Protein AF-0000000084719561 (afdb_homodimer)

Radius of gyration: 26.97 Å; Cα contacts (8 Å, |Δi|>4): 1624; chains: 2; bounding box: 55×72×70 Å

Foldseek 3Di:
DQQQFPDDPQFAEFPLLPQHTAGPQLVVLLVVLVVVCVVPVCCCVPPVQVVLLLVLLVLVCVQQVHD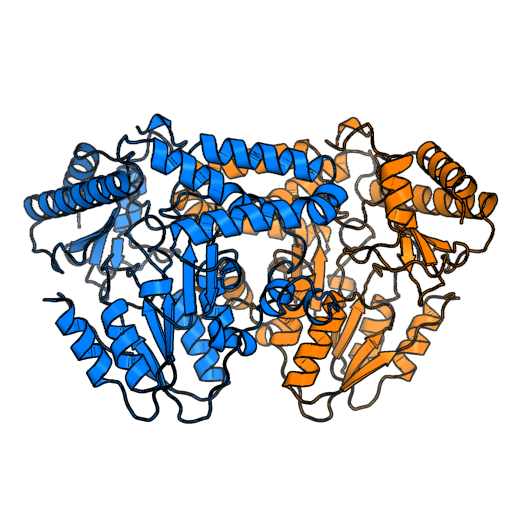SLQKFKFQALLQQLLQQLVLDAAAAAAEEEEELLDDPSSVVSVVVSCVVRNYYYHYQYQDWLHEDLVSRLVSRVVRDDLRYAEYEYECQGSQARFGHPQLVNQVVVVVVNYAYAYSDQPPRLFDRHHCVSSVGQKYKYACCRNLNFPRRTIMIGGDPVCQVSGARPAADDLCPDPDDPGDSSCSRRVCRDDDSPSRSSSSSVSQVVQQPVDDNGSVVQFVVLLVLQVLLQVVLCVLQNDDASYDSVRHTNKHKDKHPFADPDDAPPVRARVVQVCCCVPVSYHWGWHQPPHHRIIITMGGGGPSDDSVSSVSVSVSSVPDDD/DQQQFPDDPQFAEFPLLPQHTAGPQLVVLLVVLVVVCVVPVCCCPPPVQVVLLLVLLVLVCVQQQHDSLQKFKFQALLQLLLQQLVLAAAAAAAEEEEELLDDPSSVVSVVVSCVVRNYYYHYQYQDWLHEDLVSRLVSRVVRDDLRYAEYEYECQGSQARFGHPQLVNQVVVVVVNYAYAYSDQPPRLFDRHHCVSSVGQKYKYACCRNLNFPRRTIMIGGDPVCQVSGARPAADDLCPDPDDPGDSSCSRRVCRDDDSPSRSSSSSVSQVVQQPVDPNGSVVQFVVLLVLQVLLQVLLCVLQNDDASYDSVRHTNKHKDKHPFADPDDADPVRARVVQVCCCPPVSYHWGWHQPPHHRIIITMGGGGPSDDSVSSVSVSVSSVPDDD

Solvent-accessible surface area (backbone atoms only — not comparable to full-atom values): 39267 Å² total; per-residue (Å²): 108,50,82,48,37,60,51,44,85,79,42,50,77,28,40,43,79,77,61,21,58,44,36,47,71,40,52,48,51,32,52,52,49,47,52,54,32,52,27,38,38,62,55,32,66,71,65,45,36,64,58,49,46,50,52,18,40,44,46,49,15,61,68,34,42,43,60,46,88,32,54,37,72,35,45,20,28,52,43,30,53,32,24,50,61,72,36,55,84,72,50,71,70,30,26,40,34,34,42,76,61,48,49,64,32,58,49,40,31,51,50,52,48,24,64,73,46,56,32,44,78,43,72,21,68,60,61,80,62,31,86,46,60,63,53,44,50,51,34,47,59,73,65,61,53,96,44,43,53,36,36,44,43,44,34,34,25,79,78,56,26,39,45,47,56,50,53,62,46,34,53,58,33,44,77,71,68,22,47,31,39,33,45,18,42,53,36,45,55,35,47,95,56,44,51,59,77,42,58,43,44,28,38,17,21,16,31,13,27,58,36,21,14,42,57,30,12,18,31,29,36,36,32,78,90,50,38,90,56,51,52,56,75,34,48,17,59,26,71,77,52,82,70,76,92,53,53,68,65,48,38,30,45,75,41,52,59,67,50,64,63,45,24,45,53,27,37,45,50,13,53,50,52,61,25,62,73,45,95,66,23,54,66,43,54,30,50,52,18,25,52,48,16,53,51,42,45,52,52,41,28,71,73,72,41,79,72,80,48,49,52,72,89,29,43,39,30,27,29,48,44,71,43,76,60,50,66,95,64,73,54,40,98,85,63,42,41,63,66,29,51,46,36,31,75,76,66,29,32,42,45,50,42,40,64,43,96,44,77,48,32,24,24,40,39,44,32,33,50,84,61,58,55,75,66,57,47,52,50,50,44,51,50,60,69,67,46,84,109,107,50,81,50,37,60,51,46,86,78,43,51,77,27,40,44,78,76,61,21,58,43,36,47,72,41,51,50,52,34,51,51,49,49,51,53,30,50,25,37,38,64,54,31,66,70,65,45,36,64,60,49,47,50,52,18,40,43,45,50,14,60,69,33,40,44,61,45,90,32,54,35,73,34,46,20,28,52,42,29,52,31,22,50,59,71,36,56,84,71,51,71,69,31,26,39,33,35,42,77,62,48,48,64,31,58,48,38,31,51,51,52,48,23,63,74,44,55,33,43,78,44,68,21,67,60,62,80,62,32,86,47,59,63,53,45,50,51,36,46,58,72,66,61,54,94,44,42,53,38,37,43,43,45,35,33,23,79,78,57,26,39,46,47,57,49,52,62,47,33,54,58,33,44,77,71,68,23,46,31,39,34,44,19,44,52,35,44,56,36,48,95,56,45,52,59,79,40,58,43,44,28,39,17,22,17,32,13,27,58,35,21,14,41,56,30,12,17,30,29,37,35,33,78,91,49,38,89,56,51,49,56,74,35,48,17,58,27,71,78,52,82,71,76,91,52,54,70,63,48,38,30,45,76,40,53,60,63,51,64,63,45,25,46,53,27,37,45,50,15,51,51,52,62,24,64,73,44,96,68,22,55,68,43,54,29,50,52,16,24,52,48,15,52,50,43,45,52,51,41,27,73,73,72,41,77,74,79,48,50,49,72,90,31,43,40,29,27,30,49,44,71,44,75,60,52,64,93,63,73,57,40,98,85,63,42,41,61,66,29,52,46,36,32,75,74,65,30,31,43,43,51,42,38,64,43,96,44,77,46,33,22,24,40,39,42,32,33,48,83,61,60,55,74,66,56,49,52,51,50,45,53,50,60,70,67,45,83,110

Organism: Cystobacter fuscus (strain ATCC 25194 / DSM 2262 / NBRC 100088 / M29) (NCBI:txid1242864)

Nearest PDB structures (foldseek):
  5v1x-assembly3_A  TM=9.143E-01  e=2.070E-34  Neurospora crassa OR74A
  6wci-assembly1_A  TM=8.589E-01  e=9.416E-24  Stenotrophomonas maltophilia K279a
  1kmk-assembly1_A-2  TM=8.422E-01  e=4.647E-24  Escherichia coli
  6mre-assembly1_A-2  TM=8.181E-01  e=1.006E-24  Escherichia coli K-12
  7tlp-assembly4_F-3  TM=8.134E-01  e=1.519E-24  Lancefieldella parvula

Secondary structure (DSSP, 8-state):
-GGGB---TTSEE--HHHH---BHHHHHHHHHHHHHHHH-HHIIIIIIHHHHHHHHHHHHHHHHT--GGGEEEESSHHHHHHHHHHH----TT-EEEEETT--HHHHHHHHHHHHHHT-EEEEEPPPSS---HHHHHHHHHTT--TTEEEEEEESB-TTT-BBP-HHHHHHHHHTTT-EEEEE-TT-BTTB---HHHH--SEEEEESSSTT-PPTT-EEEEE-GGGGGG---SS--GGGG----SS-HHHHHHS-SSS---HHHHTHHHHHHHHHHTSTTHHHHHHHHHHHHHHHHHHHHHHHH----SS-GGGBSSEEEEEEPPPPS----TTS--HHHHHHHHHH-EE--EE--SSTT-EEEEEE--TT--HHHHHHHHHHHHHS--/-GGGB---TTSEE--HHHH---BHHHHHHHHHHHHHHHH-HHIIIIIIHHHHHHHHHHHHHHHHT--GGGEEEESSHHHHHHHHHHH----TT-EEEEETT--HHHHHHHHHHHHHHT-EEEEEPPPSS---HHHHHHHHHTT--TTEEEEEEESB-TTT-BBP-HHHHHHHHHTTT-EEEEE-TT-BTTB---HHHH--SEEEEESSSTT-PPTT-EEEEE-GGGGGG---SS--GGGG----SS-HHHHHHS-SSS---HHHHTHHHHHHHHHHTSTTHHHHHHHHHHHHHHHHHHHHHHHH----SS-GGGBSSEEEEEEPPPPS----TTS--HHHHHHHHHH-EE-PEE--SSTT-EEEEEE--TT--HHHHHHHHHHHHHS--

pLDDT: mean 96.05, std 6.6, range [57.78, 98.94]

InterPro domains:
  IPR000192 Aminotransferase class V domain [PF00266] (23-237)
  IPR015421 Pyridoxal phosphate-dependent transferase, major domain [G3DSA:3.40.640.10] (23-282)
  IPR015422 Pyridoxal phosphate-dependent transferase, small domain [G3DSA:3.90.1150.10] (12-380)
  IPR015424 Pyridoxal phosphate-dependent transferase [SSF53383] (4-386)

Structure (mmCIF, N/CA/C/O backbone):
data_AF-0000000084719561-model_v1
#
loop_
_entity.id
_entity.type
_entity.pdbx_description
1 polymer 'Cysteine desulfurase'
#
loop_
_atom_site.group_PDB
_atom_site.id
_atom_site.type_symbol
_atom_site.label_atom_id
_atom_site.label_alt_id
_atom_site.label_comp_id
_atom_site.label_asym_id
_atom_site.label_entity_id
_atom_site.label_seq_id
_atom_site.pdbx_PDB_ins_code
_atom_site.Cartn_x
_atom_site.Cartn_y
_atom_site.Cartn_z
_atom_site.occupancy
_atom_site.B_iso_or_equiv
_atom_site.auth_seq_id
_atom_site.auth_comp_id
_atom_site.auth_asym_id
_atom_site.auth_atom_id
_atom_site.pdbx_PDB_model_num
ATOM 1 N N . MET A 1 1 ? -24.75 -21.625 -5.594 1 93.75 1 MET A N 1
ATOM 2 C CA . MET A 1 1 ? -23.406 -21.328 -5.109 1 93.75 1 MET A CA 1
ATOM 3 C C . MET A 1 1 ? -22.875 -20.047 -5.742 1 93.75 1 MET A C 1
ATOM 5 O O . MET A 1 1 ? -22.359 -19.172 -5.043 1 93.75 1 MET A O 1
ATOM 9 N N . ARG A 1 2 ? -23.172 -19.797 -6.984 1 94 2 ARG A N 1
ATOM 10 C CA . ARG A 1 2 ? -22.641 -18.672 -7.742 1 94 2 ARG A CA 1
ATOM 11 C C . ARG A 1 2 ? -23.203 -17.344 -7.207 1 94 2 ARG A C 1
ATOM 13 O O . ARG A 1 2 ? -22.516 -16.312 -7.266 1 94 2 ARG A O 1
ATOM 20 N N . ALA A 1 3 ? -24.344 -17.328 -6.59 1 95.25 3 ALA A N 1
ATOM 21 C CA . ALA A 1 3 ? -25.047 -16.141 -6.125 1 95.25 3 ALA A CA 1
ATOM 22 C C . ALA A 1 3 ? -24.312 -15.484 -4.961 1 95.25 3 ALA A C 1
ATOM 24 O O . ALA A 1 3 ? -24.578 -14.336 -4.621 1 95.25 3 ALA A O 1
ATOM 25 N N . HIS A 1 4 ? -23.375 -16.203 -4.391 1 97.88 4 HIS A N 1
ATOM 26 C CA . HIS A 1 4 ? -22.625 -15.672 -3.268 1 97.88 4 HIS A CA 1
ATOM 27 C C . HIS A 1 4 ? -21.547 -14.703 -3.742 1 97.88 4 HIS A C 1
ATOM 29 O O . HIS A 1 4 ? -20.938 -14.008 -2.932 1 97.88 4 HIS A O 1
ATOM 35 N N . TRP A 1 5 ? -21.297 -14.609 -5.07 1 98.12 5 TRP A N 1
ATOM 36 C CA . TRP A 1 5 ? -20.344 -13.688 -5.664 1 98.12 5 TRP A CA 1
ATOM 37 C C . TRP A 1 5 ? -21.031 -12.711 -6.609 1 98.12 5 TRP A C 1
ATOM 39 O O . TRP A 1 5 ? -22.078 -13.031 -7.18 1 98.12 5 TRP A O 1
ATOM 49 N N . ALA A 1 6 ? -20.438 -11.578 -6.75 1 97.38 6 ALA A N 1
ATOM 50 C CA . ALA A 1 6 ? -21 -10.555 -7.625 1 97.38 6 ALA A CA 1
ATOM 51 C C . ALA A 1 6 ? -20.391 -10.625 -9.023 1 97.38 6 ALA A C 1
ATOM 53 O O . ALA A 1 6 ? -20.359 -9.625 -9.742 1 97.38 6 ALA A O 1
ATOM 54 N N . LEU A 1 7 ? -19.875 -11.758 -9.43 1 98.31 7 LEU A N 1
ATOM 55 C CA . LEU A 1 7 ? -19.25 -11.945 -10.742 1 98.31 7 LEU A CA 1
ATOM 56 C C . LEU A 1 7 ? -20.281 -11.758 -11.852 1 98.31 7 LEU A C 1
ATOM 58 O O . LEU A 1 7 ? -21.438 -12.18 -11.727 1 98.31 7 LEU A O 1
ATOM 62 N N . ASP A 1 8 ? -19.875 -11.125 -12.914 1 97.88 8 ASP A N 1
ATOM 63 C CA . ASP A 1 8 ? -20.703 -10.93 -14.102 1 97.88 8 ASP A CA 1
ATOM 64 C C . ASP A 1 8 ? -21.25 -12.258 -14.609 1 97.88 8 ASP A C 1
ATOM 66 O O . ASP A 1 8 ? -20.5 -13.133 -15.023 1 97.88 8 ASP A O 1
ATOM 70 N N . PRO A 1 9 ? -22.531 -12.43 -14.609 1 95.88 9 PRO A N 1
ATOM 71 C CA . PRO A 1 9 ? -23.125 -13.711 -15.016 1 95.88 9 PRO A CA 1
ATOM 72 C C . PRO A 1 9 ? -22.906 -14.016 -16.5 1 95.88 9 PRO A C 1
ATOM 74 O O . PRO A 1 9 ? -23.078 -15.156 -16.922 1 95.88 9 PRO A O 1
ATOM 77 N N . GLU A 1 10 ? -22.5 -13.062 -17.25 1 96.19 10 GLU A N 1
ATOM 78 C CA . GLU A 1 10 ? -22.312 -13.258 -18.688 1 96.19 10 GLU A CA 1
ATOM 79 C C . GLU A 1 10 ? -20.922 -13.766 -19 1 96.19 10 GLU A C 1
ATOM 81 O O . GLU A 1 10 ? -20.625 -14.117 -20.141 1 96.19 10 GLU A O 1
ATOM 86 N N . THR A 1 11 ? -20.094 -13.789 -18.062 1 97.25 11 THR A N 1
ATOM 87 C CA . THR A 1 11 ? -18.703 -14.219 -18.266 1 97.25 11 THR A CA 1
ATOM 88 C C . THR A 1 11 ? -18.438 -15.523 -17.531 1 97.25 11 THR A C 1
ATOM 90 O O . THR A 1 11 ? -18.75 -15.656 -16.344 1 97.25 11 THR A O 1
ATOM 93 N N . LEU A 1 12 ? -17.953 -16.547 -18.25 1 98.19 12 LEU A N 1
ATOM 94 C CA . LEU A 1 12 ? -17.406 -17.719 -17.578 1 98.19 12 LEU A CA 1
ATOM 95 C C . LEU A 1 12 ? -16.062 -17.391 -16.938 1 98.19 12 LEU A C 1
ATOM 97 O O . LEU A 1 12 ? -15.039 -17.328 -17.609 1 98.19 12 LEU A O 1
ATOM 101 N N . PHE A 1 13 ? -16.062 -17.25 -15.633 1 98.5 13 PHE A N 1
ATOM 102 C CA . PHE A 1 13 ? -14.875 -16.828 -14.914 1 98.5 13 PHE A CA 1
ATOM 103 C C . PHE A 1 13 ? -14.062 -18.031 -14.445 1 98.5 13 PHE A C 1
ATOM 105 O O . PHE A 1 13 ? -14.281 -18.547 -13.344 1 98.5 13 PHE A O 1
ATOM 112 N N . LEU A 1 14 ? -13.078 -18.422 -15.219 1 98.69 14 LEU A N 1
ATOM 113 C CA . LEU A 1 14 ? -12.25 -19.594 -14.953 1 98.69 14 LEU A CA 1
ATOM 114 C C . LEU A 1 14 ? -10.82 -19.172 -14.602 1 98.69 14 LEU A C 1
ATOM 116 O O . LEU A 1 14 ? -9.867 -19.891 -14.898 1 98.69 14 LEU A O 1
ATOM 120 N N . ASN A 1 15 ? -10.672 -17.969 -14.023 1 98.19 15 ASN A N 1
ATOM 121 C CA . ASN A 1 15 ? -9.367 -17.375 -13.742 1 98.19 15 ASN A CA 1
ATOM 122 C C . ASN A 1 15 ? -9.297 -16.828 -12.32 1 98.19 15 ASN A C 1
ATOM 124 O O . ASN A 1 15 ? -8.766 -15.742 -12.094 1 98.19 15 ASN A O 1
ATOM 128 N N . HIS A 1 16 ? -9.891 -17.594 -11.344 1 98.56 16 HIS A N 1
ATOM 129 C CA . HIS A 1 16 ? -9.844 -17.188 -9.938 1 98.56 16 HIS A CA 1
ATOM 130 C C . HIS A 1 16 ? -8.398 -16.969 -9.477 1 98.56 16 HIS A C 1
ATOM 132 O O . HIS A 1 16 ? -8.141 -16.141 -8.617 1 98.56 16 HIS A O 1
ATOM 138 N N . GLY A 1 17 ? -7.438 -17.672 -10.016 1 98.06 17 GLY A N 1
ATOM 139 C CA . GLY A 1 17 ? -6.043 -17.672 -9.609 1 98.06 17 GLY A CA 1
ATOM 140 C C . GLY A 1 17 ? -5.359 -16.344 -9.82 1 98.06 17 GLY A C 1
ATOM 141 O O . GLY A 1 17 ? -4.344 -16.047 -9.188 1 98.06 17 GLY A O 1
ATOM 142 N N . SER A 1 18 ? -5.836 -15.5 -10.734 1 96.44 18 SER A N 1
ATOM 143 C CA . SER A 1 18 ? -5.191 -14.219 -11 1 96.44 18 SER A CA 1
ATOM 144 C C . SER A 1 18 ? -5.387 -13.242 -9.844 1 96.44 18 SER A C 1
ATOM 146 O O . SER A 1 18 ? -4.438 -12.945 -9.109 1 96.44 18 SER A O 1
ATOM 148 N N . PHE A 1 19 ? -6.664 -12.859 -9.547 1 97.94 19 PHE A N 1
ATOM 149 C CA . PHE A 1 19 ? -6.887 -11.812 -8.555 1 97.94 19 PHE A CA 1
ATOM 150 C C . PHE A 1 19 ? -7.926 -12.258 -7.527 1 97.94 19 PHE A C 1
ATOM 152 O O . PHE A 1 19 ? -8.211 -11.523 -6.574 1 97.94 19 PHE A O 1
ATOM 159 N N . GLY A 1 20 ? -8.477 -13.398 -7.695 1 97.94 20 GLY A N 1
ATOM 160 C CA . GLY A 1 20 ? -9.516 -13.875 -6.797 1 97.94 20 GLY A CA 1
ATOM 161 C C . GLY A 1 20 ? -10.867 -13.234 -7.055 1 97.94 20 GLY A C 1
ATOM 162 O O . GLY A 1 20 ? -11.039 -12.523 -8.047 1 97.94 20 GLY A O 1
ATOM 163 N N . ALA A 1 21 ? -11.805 -13.602 -6.348 1 98.25 21 ALA A N 1
ATOM 164 C CA . ALA A 1 21 ? -13.148 -13.023 -6.25 1 98.25 21 ALA A CA 1
ATOM 165 C C . ALA A 1 21 ? -13.641 -13.031 -4.809 1 98.25 21 ALA A C 1
ATOM 167 O O . ALA A 1 21 ? -13.438 -14 -4.078 1 98.25 21 ALA A O 1
ATOM 168 N N . CYS A 1 22 ? -14.203 -11.984 -4.426 1 98.75 22 CYS A N 1
ATOM 169 C CA . CYS A 1 22 ? -14.641 -11.812 -3.047 1 98.75 22 CYS A CA 1
ATOM 170 C C . CYS A 1 22 ? -16.156 -11.969 -2.928 1 98.75 22 CYS A C 1
ATOM 172 O O . CYS A 1 22 ? -16.906 -11.328 -3.662 1 98.75 22 CYS A O 1
ATOM 174 N N . PRO A 1 23 ? -16.625 -12.812 -1.969 1 98.75 23 PRO A N 1
ATOM 175 C CA . PRO A 1 23 ? -18.062 -12.984 -1.777 1 98.75 23 PRO A CA 1
ATOM 176 C C . PRO A 1 23 ? -18.766 -11.695 -1.343 1 98.75 23 PRO A C 1
ATOM 178 O O . PRO A 1 23 ? -18.156 -10.875 -0.641 1 98.75 23 PRO A O 1
ATOM 181 N N . THR A 1 24 ? -20.031 -11.578 -1.679 1 98.56 24 THR A N 1
ATOM 182 C CA . THR A 1 24 ? -20.812 -10.367 -1.435 1 98.56 24 THR A CA 1
ATOM 183 C C . THR A 1 24 ? -20.922 -10.094 0.061 1 98.56 24 THR A C 1
ATOM 185 O O . THR A 1 24 ? -20.906 -8.938 0.489 1 98.56 24 THR A O 1
ATOM 188 N N . ARG A 1 25 ? -21.062 -11.125 0.863 1 98.75 25 ARG A N 1
ATOM 189 C CA . ARG A 1 25 ? -21.188 -10.945 2.307 1 98.75 25 ARG A CA 1
ATOM 190 C C . ARG A 1 25 ? -19.922 -10.344 2.9 1 98.75 25 ARG A C 1
ATOM 192 O O . ARG A 1 25 ? -19.984 -9.57 3.859 1 98.75 25 ARG A O 1
ATOM 199 N N . VAL A 1 26 ? -18.75 -10.75 2.385 1 98.88 26 VAL A N 1
ATOM 200 C CA . VAL A 1 26 ? -17.469 -10.188 2.834 1 98.88 26 VAL A CA 1
ATOM 201 C C . VAL A 1 26 ? -17.375 -8.719 2.404 1 98.88 26 VAL A C 1
ATOM 203 O O . VAL A 1 26 ? -16.938 -7.867 3.18 1 98.88 26 VAL A O 1
ATOM 206 N N . LEU A 1 27 ? -17.797 -8.406 1.182 1 98.69 27 LEU A N 1
ATOM 207 C CA . LEU A 1 27 ? -17.812 -7.031 0.68 1 98.69 27 LEU A CA 1
ATOM 208 C C . LEU A 1 27 ? -18.734 -6.152 1.507 1 98.69 27 LEU A C 1
ATOM 210 O O . LEU A 1 27 ? -18.469 -4.969 1.704 1 98.69 27 LEU A O 1
ATOM 214 N N . GLU A 1 28 ? -19.828 -6.719 1.931 1 98.62 28 GLU A N 1
ATOM 215 C CA . GLU A 1 28 ? -20.75 -5.996 2.811 1 98.62 28 GLU A CA 1
ATOM 216 C C . GLU A 1 28 ? -20.062 -5.625 4.125 1 98.62 28 GLU A C 1
ATOM 218 O O . GLU A 1 28 ? -20.25 -4.52 4.637 1 98.62 28 GLU A O 1
ATOM 223 N N . GLU A 1 29 ? -19.359 -6.57 4.68 1 98.81 29 GLU A N 1
ATOM 224 C CA . GLU A 1 29 ? -18.578 -6.281 5.887 1 98.81 29 GLU A CA 1
ATOM 225 C C . GLU A 1 29 ? -17.562 -5.172 5.641 1 98.81 29 GLU A C 1
ATOM 227 O O . GLU A 1 29 ? -17.375 -4.293 6.488 1 98.81 29 GLU A O 1
ATOM 232 N N . GLN A 1 30 ? -16.891 -5.203 4.523 1 98.69 30 GLN A N 1
ATOM 233 C CA . GLN A 1 30 ? -15.945 -4.156 4.172 1 98.69 30 GLN A CA 1
ATOM 234 C C . GLN A 1 30 ? -16.625 -2.791 4.113 1 98.69 30 GLN A C 1
ATOM 236 O O . GLN A 1 30 ? -16.078 -1.799 4.602 1 98.69 30 GLN A O 1
ATOM 241 N N . SER A 1 31 ? -17.781 -2.766 3.48 1 98.06 31 SER A N 1
ATOM 242 C CA . SER A 1 31 ? -18.547 -1.527 3.385 1 98.06 31 SER A CA 1
ATOM 243 C C . SER A 1 31 ? -18.906 -0.995 4.766 1 98.06 31 SER A C 1
ATOM 245 O O . SER A 1 31 ? -18.844 0.213 5.008 1 98.06 31 SER A O 1
ATOM 247 N N . ARG A 1 32 ? -19.297 -1.874 5.641 1 98.44 32 ARG A N 1
ATOM 248 C CA . ARG A 1 32 ? -19.625 -1.488 7.008 1 98.44 32 ARG A CA 1
ATOM 249 C C . ARG A 1 32 ? -18.422 -0.878 7.711 1 98.44 32 ARG A C 1
ATOM 251 O O . ARG A 1 32 ? -18.547 0.153 8.375 1 98.44 32 ARG A O 1
ATOM 258 N N . LEU A 1 33 ? -17.281 -1.489 7.586 1 98.75 33 LEU A N 1
ATOM 259 C CA . LEU A 1 33 ? -16.062 -1.002 8.203 1 98.75 33 LEU A CA 1
ATOM 260 C C . LEU A 1 33 ? -15.656 0.354 7.633 1 98.75 33 LEU A C 1
ATOM 262 O O . LEU A 1 33 ? -15.211 1.236 8.367 1 98.75 33 LEU A O 1
ATOM 266 N N . ARG A 1 34 ? -15.789 0.545 6.355 1 98 34 ARG A N 1
ATOM 267 C CA . ARG A 1 34 ? -15.445 1.811 5.715 1 98 34 ARG A CA 1
ATOM 268 C C . ARG A 1 34 ? -16.375 2.93 6.184 1 98 34 ARG A C 1
ATOM 270 O O . ARG A 1 34 ? -15.938 4.07 6.355 1 98 34 ARG A O 1
ATOM 277 N N . ALA A 1 35 ? -17.641 2.57 6.309 1 98.12 35 ALA A N 1
ATOM 278 C CA . ALA A 1 35 ? -18.578 3.555 6.848 1 98.12 35 ALA A CA 1
ATOM 279 C C . ALA A 1 35 ? -18.156 3.998 8.242 1 98.12 35 ALA A C 1
ATOM 281 O O . ALA A 1 35 ? -18.219 5.184 8.57 1 98.12 35 ALA A O 1
ATOM 282 N N . ARG A 1 36 ? -17.797 3.049 9.055 1 98.44 36 ARG A N 1
ATOM 283 C CA . ARG A 1 36 ? -17.297 3.359 10.391 1 98.44 36 ARG A CA 1
ATOM 284 C C . ARG A 1 36 ? -16.047 4.23 10.32 1 98.44 36 ARG A C 1
ATOM 286 O O . ARG A 1 36 ? -15.914 5.199 11.07 1 98.44 36 ARG A O 1
ATOM 293 N N . LEU A 1 37 ? -15.109 3.895 9.422 1 98.56 37 LEU A N 1
ATOM 294 C CA . LEU A 1 37 ? -13.875 4.652 9.211 1 98.56 37 LEU A CA 1
ATOM 295 C C . LEU A 1 37 ? -14.188 6.102 8.859 1 98.56 37 LEU A C 1
ATOM 297 O O . LEU A 1 37 ? -13.625 7.023 9.453 1 98.56 37 LEU A O 1
ATOM 301 N N . GLU A 1 38 ? -15.148 6.324 7.984 1 97.88 38 GLU A N 1
ATOM 302 C CA . GLU A 1 38 ? -15.398 7.66 7.453 1 97.88 38 GLU A CA 1
ATOM 303 C C . GLU A 1 38 ? -16.266 8.477 8.406 1 97.88 38 GLU A C 1
ATOM 305 O O . GLU A 1 38 ? -16.281 9.703 8.336 1 97.88 38 GLU A O 1
ATOM 310 N N . ALA A 1 39 ? -17 7.809 9.312 1 98.06 39 ALA A N 1
ATOM 311 C CA . ALA A 1 39 ? -17.781 8.523 10.32 1 98.06 39 ALA A CA 1
ATOM 312 C C . ALA A 1 39 ? -16.875 9.289 11.281 1 98.06 39 ALA A C 1
ATOM 314 O O . ALA A 1 39 ? -17.266 10.336 11.805 1 98.06 39 ALA A O 1
ATOM 315 N N . ASN A 1 40 ? -15.742 8.773 11.625 1 97.94 40 ASN A N 1
ATOM 316 C CA . ASN A 1 40 ? -14.695 9.406 12.414 1 97.94 40 ASN A CA 1
ATOM 317 C C . ASN A 1 40 ? -13.336 8.781 12.141 1 97.94 40 ASN A C 1
ATOM 319 O O . ASN A 1 40 ? -12.891 7.898 12.883 1 97.94 40 ASN A O 1
ATOM 323 N N . PRO A 1 41 ? -12.641 9.289 11.125 1 98 41 PRO A N 1
ATOM 324 C CA . PRO A 1 41 ? -11.367 8.688 10.711 1 98 41 PRO A CA 1
ATOM 325 C C . PRO A 1 41 ? -10.352 8.625 11.852 1 98 41 PRO A C 1
ATOM 327 O O . PRO A 1 41 ? -9.594 7.66 11.953 1 98 41 PRO A O 1
ATOM 330 N N . VAL A 1 42 ? -10.336 9.625 12.727 1 96.69 42 VAL A N 1
ATOM 331 C CA . VAL A 1 42 ? -9.367 9.68 13.82 1 96.69 42 VAL A CA 1
ATOM 332 C C . VAL A 1 42 ? -9.672 8.578 14.828 1 96.69 42 VAL A C 1
ATOM 334 O O . VAL A 1 42 ? -8.781 7.824 15.227 1 96.69 42 VAL A O 1
ATOM 337 N N . ARG A 1 43 ? -10.945 8.469 15.234 1 96 43 ARG A N 1
ATOM 338 C CA . ARG A 1 43 ? -11.336 7.398 16.156 1 96 43 ARG A CA 1
ATOM 339 C C . ARG A 1 43 ? -10.992 6.027 15.57 1 96 43 ARG A C 1
ATOM 341 O O . ARG A 1 43 ? -10.398 5.191 16.25 1 96 43 ARG A O 1
ATOM 348 N N . PHE A 1 44 ? -11.344 5.812 14.367 1 97.81 44 PHE A N 1
ATOM 349 C CA . PHE A 1 44 ? -11.172 4.508 13.742 1 97.81 44 PHE A CA 1
ATOM 350 C C . PHE A 1 44 ? -9.695 4.145 13.641 1 97.81 44 PHE A C 1
ATOM 352 O O . PHE A 1 44 ? -9.281 3.066 14.07 1 97.81 44 PHE A O 1
ATOM 359 N N . LEU A 1 45 ? -8.875 5.059 13.102 1 96.69 45 LEU A N 1
ATOM 360 C CA . LEU A 1 45 ? -7.496 4.727 12.758 1 96.69 45 LEU A CA 1
ATOM 361 C C . LEU A 1 45 ? -6.598 4.809 13.984 1 96.69 45 LEU A C 1
ATOM 363 O O . LEU A 1 45 ? -5.598 4.094 14.078 1 96.69 45 LEU A O 1
ATOM 367 N N . HIS A 1 46 ? -6.93 5.641 14.93 1 92.56 46 HIS A N 1
ATOM 368 C CA . HIS A 1 46 ? -6.078 5.793 16.109 1 92.56 46 HIS A CA 1
ATOM 369 C C . HIS A 1 46 ? -6.543 4.895 17.25 1 92.56 46 HIS A C 1
ATOM 371 O O . HIS A 1 46 ? -5.723 4.34 17.984 1 92.56 46 HIS A O 1
ATOM 377 N N . ARG A 1 47 ? -7.789 4.723 17.391 1 92.38 47 ARG A N 1
ATOM 378 C CA . ARG A 1 47 ? -8.305 4.109 18.609 1 92.38 47 ARG A CA 1
ATOM 379 C C . ARG A 1 47 ? -8.844 2.711 18.328 1 92.38 47 ARG A C 1
ATOM 381 O O . ARG A 1 47 ? -8.609 1.782 19.109 1 92.38 47 ARG A O 1
ATOM 388 N N . ASP A 1 48 ? -9.562 2.518 17.234 1 96.31 48 ASP A N 1
ATOM 389 C CA . ASP A 1 48 ? -10.242 1.252 16.984 1 96.31 48 ASP A CA 1
ATOM 390 C C . ASP A 1 48 ? -9.32 0.272 16.266 1 96.31 48 ASP A C 1
ATOM 392 O O . ASP A 1 48 ? -9.375 -0.935 16.5 1 96.31 48 ASP A O 1
ATOM 396 N N . LEU A 1 49 ? -8.477 0.727 15.414 1 97.06 49 LEU A N 1
ATOM 397 C CA . LEU A 1 49 ? -7.73 -0.083 14.453 1 97.06 49 LEU A CA 1
ATOM 398 C C . LEU A 1 49 ? -6.828 -1.081 15.172 1 97.06 49 LEU A C 1
ATOM 400 O O . LEU A 1 49 ? -6.754 -2.248 14.781 1 97.06 49 LEU A O 1
ATOM 404 N N . PRO A 1 50 ? -6.109 -0.697 16.234 1 95.12 50 PRO A N 1
ATOM 405 C CA . PRO A 1 50 ? -5.207 -1.667 16.859 1 95.12 50 PRO A CA 1
ATOM 406 C C . PRO A 1 50 ? -5.918 -2.941 17.297 1 95.12 50 PRO A C 1
ATOM 408 O O . PRO A 1 50 ? -5.453 -4.047 17 1 95.12 50 PRO A O 1
ATOM 411 N N . ASP A 1 51 ? -7.098 -2.812 17.906 1 96.81 51 ASP A N 1
ATOM 412 C CA . ASP A 1 51 ? -7.844 -3.979 18.359 1 96.81 51 ASP A CA 1
ATOM 413 C C . ASP A 1 51 ? -8.406 -4.766 17.188 1 96.81 51 ASP A C 1
ATOM 415 O O . ASP A 1 51 ? -8.398 -6 17.188 1 96.81 51 ASP A O 1
ATOM 419 N N . LEU A 1 52 ? -8.953 -4.07 16.25 1 98.56 52 LEU A N 1
ATOM 420 C CA . LEU A 1 52 ? -9.492 -4.715 15.055 1 98.56 52 LEU A CA 1
ATOM 421 C C . LEU A 1 52 ? -8.406 -5.488 14.312 1 98.56 52 LEU A C 1
ATOM 423 O O . LEU A 1 52 ? -8.641 -6.605 13.852 1 98.56 52 LEU A O 1
ATOM 427 N N . ALA A 1 53 ? -7.234 -4.887 14.211 1 98.44 53 ALA A N 1
ATOM 428 C CA . ALA A 1 53 ? -6.105 -5.523 13.539 1 98.44 53 ALA A CA 1
ATOM 429 C C . ALA A 1 53 ? -5.629 -6.75 14.305 1 98.44 53 ALA A C 1
ATOM 431 O O . ALA A 1 53 ? -5.285 -7.773 13.711 1 98.44 53 ALA A O 1
ATOM 432 N N . ASP A 1 54 ? -5.57 -6.648 15.617 1 98.31 54 ASP A N 1
ATOM 433 C CA . ASP A 1 54 ? -5.191 -7.793 16.438 1 98.31 54 ASP A CA 1
ATOM 434 C C . ASP A 1 54 ? -6.156 -8.961 16.234 1 98.31 54 ASP A C 1
ATOM 436 O O . ASP A 1 54 ? -5.727 -10.109 16.125 1 98.31 54 ASP A O 1
ATOM 440 N N . ALA A 1 55 ? -7.434 -8.641 16.188 1 98.69 55 ALA A N 1
ATOM 441 C CA . ALA A 1 55 ? -8.445 -9.672 15.984 1 98.69 55 ALA A CA 1
ATOM 442 C C . ALA A 1 55 ? -8.281 -10.328 14.609 1 98.69 55 ALA A C 1
ATOM 444 O O . ALA A 1 55 ? -8.367 -11.555 14.484 1 98.69 55 ALA A O 1
ATOM 445 N N . ALA A 1 56 ? -8.055 -9.516 13.633 1 98.88 56 ALA A N 1
ATOM 446 C CA . ALA A 1 56 ? -7.844 -10.039 12.281 1 98.88 56 ALA A CA 1
ATOM 447 C C . ALA A 1 56 ? -6.594 -10.914 12.219 1 98.88 56 ALA A C 1
ATOM 449 O O . ALA A 1 56 ? -6.613 -11.984 11.609 1 98.88 56 ALA A O 1
ATOM 450 N N . ARG A 1 57 ? -5.539 -10.445 12.781 1 98.75 57 ARG A N 1
ATOM 451 C CA . ARG A 1 57 ? -4.285 -11.188 12.812 1 98.75 57 ARG A CA 1
ATOM 452 C C . ARG A 1 57 ? -4.449 -12.508 13.547 1 98.75 57 ARG A C 1
ATOM 454 O O . ARG A 1 57 ? -3.904 -13.531 13.125 1 98.75 57 ARG A O 1
ATOM 461 N N . GLY A 1 58 ? -5.152 -12.469 14.672 1 98.88 58 GLY A N 1
ATOM 462 C CA . GLY A 1 58 ? -5.418 -13.688 15.414 1 98.88 58 GLY A CA 1
ATOM 463 C C . GLY A 1 58 ? -6.172 -14.727 14.602 1 98.88 58 GLY A C 1
ATOM 464 O O . GLY A 1 58 ? -5.797 -15.898 14.586 1 98.88 58 GLY A O 1
ATOM 465 N N . ALA A 1 59 ? -7.203 -14.305 13.93 1 98.94 59 ALA A N 1
ATOM 466 C CA . ALA A 1 59 ? -7.996 -15.203 13.094 1 98.94 59 ALA A CA 1
ATOM 467 C C . ALA A 1 59 ? -7.152 -15.797 11.969 1 98.94 59 ALA A C 1
ATOM 469 O O . ALA A 1 59 ? -7.246 -17 11.688 1 98.94 59 ALA A O 1
ATOM 470 N N . LEU A 1 60 ? -6.352 -14.945 11.391 1 98.94 60 LEU A N 1
ATOM 471 C CA . LEU A 1 60 ? -5.484 -15.406 10.32 1 98.94 60 LEU A CA 1
ATOM 472 C C . LEU A 1 60 ? -4.445 -16.391 10.852 1 98.94 60 LEU A C 1
ATOM 474 O O . LEU A 1 60 ? -4.164 -17.406 10.211 1 98.94 60 LEU A O 1
ATOM 478 N N . ALA A 1 61 ? -3.873 -16.047 11.938 1 98.94 61 ALA A N 1
ATOM 479 C CA . ALA A 1 61 ? -2.877 -16.922 12.562 1 98.94 61 ALA A CA 1
ATOM 480 C C . ALA A 1 61 ? -3.463 -18.297 12.859 1 98.94 61 ALA A C 1
ATOM 482 O O . ALA A 1 61 ? -2.826 -19.312 12.602 1 98.94 61 ALA A O 1
ATOM 483 N N . ASP A 1 62 ? -4.625 -18.312 13.406 1 98.88 62 ASP A N 1
ATOM 484 C CA . ASP A 1 62 ? -5.293 -19.578 13.68 1 98.88 62 ASP A CA 1
ATOM 485 C C . ASP A 1 62 ? -5.512 -20.375 12.398 1 98.88 62 ASP A C 1
ATOM 487 O O . ASP A 1 62 ? -5.258 -21.578 12.359 1 98.88 62 ASP A O 1
ATOM 491 N N . PHE A 1 63 ? -5.922 -19.703 11.406 1 98.88 63 PHE A N 1
ATOM 492 C CA . PHE A 1 63 ? -6.223 -20.344 10.125 1 98.88 63 PHE A CA 1
ATOM 493 C C . PHE A 1 63 ? -4.961 -20.938 9.508 1 98.88 63 PHE A C 1
ATOM 495 O O . PHE A 1 63 ? -5.012 -21.984 8.867 1 98.88 63 PHE A O 1
ATOM 502 N N . LEU A 1 64 ? -3.83 -20.281 9.703 1 98.88 64 LEU A N 1
ATOM 503 C CA . LEU A 1 64 ? -2.574 -20.656 9.062 1 98.88 64 LEU A CA 1
ATOM 504 C C . LEU A 1 64 ? -1.696 -21.453 10.023 1 98.88 64 LEU A C 1
ATOM 506 O O . LEU A 1 64 ? -0.556 -21.781 9.695 1 98.88 64 LEU A O 1
ATOM 510 N N . ASP A 1 65 ? -2.24 -21.703 11.227 1 98.81 65 ASP A N 1
ATOM 511 C CA . ASP A 1 65 ? -1.438 -22.344 12.266 1 98.81 65 ASP A CA 1
ATOM 512 C C . ASP A 1 65 ? -0.105 -21.625 12.453 1 98.81 65 ASP A C 1
ATOM 514 O O . ASP A 1 65 ? 0.96 -22.219 12.281 1 98.81 65 ASP A O 1
ATOM 518 N N . ALA A 1 66 ? -0.186 -20.406 12.898 1 98.81 66 ALA A N 1
ATOM 519 C CA . ALA A 1 66 ? 0.958 -19.531 13.148 1 98.81 66 ALA A CA 1
ATOM 520 C C . ALA A 1 66 ? 0.789 -18.75 14.453 1 98.81 66 ALA A C 1
ATOM 522 O O . ALA A 1 66 ? -0.296 -18.75 15.039 1 98.81 66 ALA A O 1
ATOM 523 N N . ASN A 1 67 ? 1.87 -18.234 14.977 1 98.5 67 ASN A N 1
ATOM 524 C CA . ASN A 1 67 ? 1.8 -17.234 16.047 1 98.5 67 ASN A CA 1
ATOM 525 C C . ASN A 1 67 ? 1.435 -15.859 15.492 1 98.5 67 ASN A C 1
ATOM 527 O O . ASN A 1 67 ? 2.082 -15.367 14.57 1 98.5 67 ASN A O 1
ATOM 531 N N . PRO A 1 68 ? 0.374 -15.273 16.016 1 98.31 68 PRO A N 1
ATOM 532 C CA . PRO A 1 68 ? -0.021 -13.961 15.492 1 98.31 68 PRO A CA 1
ATOM 533 C C . PRO A 1 68 ? 1.115 -12.945 15.547 1 98.31 68 PRO A C 1
ATOM 535 O O . PRO A 1 68 ? 1.189 -12.055 14.695 1 98.31 68 PRO A O 1
ATOM 538 N N . ASP A 1 69 ? 2.053 -13.039 16.422 1 97.62 69 ASP A N 1
ATOM 539 C CA . ASP A 1 69 ? 3.145 -12.078 16.594 1 97.62 69 ASP A CA 1
ATOM 540 C C . ASP A 1 69 ? 4.191 -12.242 15.492 1 97.62 69 ASP A C 1
ATOM 542 O O . ASP A 1 69 ? 5.098 -11.422 15.359 1 97.62 69 ASP A O 1
ATOM 546 N N . ASP A 1 70 ? 3.992 -13.297 14.664 1 98.69 70 ASP A N 1
ATOM 547 C CA . ASP A 1 70 ? 4.93 -13.531 13.57 1 98.69 70 ASP A CA 1
ATOM 548 C C . ASP A 1 70 ? 4.336 -13.094 12.234 1 98.69 70 ASP A C 1
ATOM 550 O O . ASP A 1 70 ? 4.926 -13.328 11.18 1 98.69 70 ASP A O 1
ATOM 554 N N . LEU A 1 71 ? 3.152 -12.453 12.336 1 98.81 71 LEU A N 1
ATOM 555 C CA . LEU A 1 71 ? 2.445 -12.062 11.117 1 98.81 71 LEU A CA 1
ATOM 556 C C . LEU A 1 71 ? 2.371 -10.547 10.992 1 98.81 71 LEU A C 1
ATOM 558 O O . LEU A 1 71 ? 2.037 -9.852 11.961 1 98.81 71 LEU A O 1
ATOM 562 N N . ALA A 1 72 ? 2.738 -10.047 9.836 1 98.81 72 ALA A N 1
ATOM 563 C CA . ALA A 1 72 ? 2.508 -8.656 9.461 1 98.81 72 ALA A CA 1
ATOM 564 C C . ALA A 1 72 ? 1.585 -8.562 8.242 1 98.81 72 ALA A C 1
ATOM 566 O O . ALA A 1 72 ? 1.67 -9.391 7.332 1 98.81 72 ALA A O 1
ATOM 567 N N . PHE A 1 73 ? 0.687 -7.625 8.234 1 98.75 73 PHE A N 1
ATOM 568 C CA . PHE A 1 73 ? -0.134 -7.391 7.055 1 98.75 73 PHE A CA 1
ATOM 569 C C . PHE A 1 73 ? 0.643 -6.613 6 1 98.75 73 PHE A C 1
ATOM 571 O O . PHE A 1 73 ? 1.377 -5.676 6.328 1 98.75 73 PHE A O 1
ATOM 578 N N . VAL A 1 74 ? 0.591 -7.039 4.801 1 98.69 74 VAL A N 1
ATOM 579 C CA . VAL A 1 74 ? 1.08 -6.348 3.615 1 98.69 74 VAL A CA 1
ATOM 580 C C . VAL A 1 74 ? -0.005 -6.336 2.539 1 98.69 74 VAL A C 1
ATOM 582 O O . VAL A 1 74 ? -0.977 -7.09 2.621 1 98.69 74 VAL A O 1
ATOM 585 N N . PRO A 1 75 ? 0.101 -5.5 1.604 1 98.38 75 PRO A N 1
ATOM 586 C CA . PRO A 1 75 ? -1.009 -5.375 0.655 1 98.38 75 PRO A CA 1
ATOM 587 C C . PRO A 1 75 ? -1.086 -6.547 -0.319 1 98.38 75 PRO A C 1
ATOM 589 O O . PRO A 1 75 ? -2.156 -6.836 -0.861 1 98.38 75 PRO A O 1
ATOM 592 N N . ASN A 1 76 ? 0.009 -7.18 -0.6 1 98.75 76 ASN A N 1
ATOM 593 C CA . ASN A 1 76 ? 0.111 -8.297 -1.533 1 98.75 76 ASN A CA 1
ATOM 594 C C . ASN A 1 76 ? 1.41 -9.07 -1.339 1 98.75 76 ASN A C 1
ATOM 596 O O . ASN A 1 76 ? 2.342 -8.578 -0.701 1 98.75 76 ASN A O 1
ATOM 600 N N . ALA A 1 77 ? 1.499 -10.211 -1.903 1 98.81 77 ALA A N 1
ATOM 601 C CA . ALA A 1 77 ? 2.656 -11.086 -1.725 1 98.81 77 ALA A CA 1
ATOM 602 C C . ALA A 1 77 ? 3.91 -10.469 -2.338 1 98.81 77 ALA A C 1
ATOM 604 O O . ALA A 1 77 ? 5.016 -10.641 -1.818 1 98.81 77 ALA A O 1
ATOM 605 N N . THR A 1 78 ? 3.754 -9.734 -3.473 1 98.81 78 THR A N 1
ATOM 606 C CA . THR A 1 78 ? 4.891 -9.062 -4.094 1 98.81 78 THR A CA 1
ATOM 607 C C . THR A 1 78 ? 5.566 -8.125 -3.105 1 98.81 78 THR A C 1
ATOM 609 O O . THR A 1 78 ? 6.797 -8.078 -3.021 1 98.81 78 THR A O 1
ATOM 612 N N . THR A 1 79 ? 4.777 -7.418 -2.32 1 98.88 79 THR A N 1
ATOM 613 C CA . THR A 1 79 ? 5.32 -6.551 -1.28 1 98.88 79 THR A CA 1
ATOM 614 C C . THR A 1 79 ? 6.043 -7.371 -0.216 1 98.88 79 THR A C 1
ATOM 616 O O . THR A 1 79 ? 7.098 -6.965 0.279 1 98.88 79 THR A O 1
ATOM 619 N N . GLY A 1 80 ? 5.461 -8.5 0.138 1 98.94 80 GLY A N 1
ATOM 620 C CA . GLY A 1 80 ? 6.113 -9.383 1.095 1 98.94 80 GLY A CA 1
ATOM 621 C C . GLY A 1 80 ? 7.492 -9.836 0.644 1 98.94 80 GLY A C 1
ATOM 622 O O . GLY A 1 80 ? 8.453 -9.758 1.406 1 98.94 80 GLY A O 1
ATOM 623 N N . VAL A 1 81 ? 7.598 -10.25 -0.624 1 98.94 81 VAL A N 1
ATOM 624 C CA . VAL A 1 81 ? 8.859 -10.703 -1.191 1 98.94 81 VAL A CA 1
ATOM 625 C C . VAL A 1 81 ? 9.875 -9.562 -1.181 1 98.94 81 VAL A C 1
ATOM 627 O O . VAL A 1 81 ? 11.008 -9.734 -0.737 1 98.94 81 VAL A O 1
ATOM 630 N N . ASN A 1 82 ? 9.453 -8.391 -1.621 1 98.94 82 ASN A N 1
ATOM 631 C CA . ASN A 1 82 ? 10.336 -7.23 -1.635 1 98.94 82 ASN A CA 1
ATOM 632 C C . ASN A 1 82 ? 10.812 -6.871 -0.231 1 98.94 82 ASN A C 1
ATOM 634 O O . ASN A 1 82 ? 11.969 -6.512 -0.039 1 98.94 82 ASN A O 1
ATOM 638 N N . THR A 1 83 ? 9.906 -6.941 0.738 1 98.94 83 THR A N 1
ATOM 639 C CA . THR A 1 83 ? 10.227 -6.594 2.117 1 98.94 83 THR A CA 1
ATOM 640 C C . THR A 1 83 ? 11.391 -7.441 2.631 1 98.94 83 THR A C 1
ATOM 642 O O . THR A 1 83 ? 12.359 -6.91 3.174 1 98.94 83 THR A O 1
ATOM 645 N N . VAL A 1 84 ? 11.305 -8.719 2.404 1 98.88 84 VAL A N 1
ATOM 646 C CA . VAL A 1 84 ? 12.336 -9.625 2.895 1 98.88 84 VAL A CA 1
ATOM 647 C C . VAL A 1 84 ? 13.641 -9.383 2.139 1 98.88 84 VAL A C 1
ATOM 649 O O . VAL A 1 84 ? 14.695 -9.172 2.752 1 98.88 84 VAL A O 1
ATOM 652 N N . LEU A 1 85 ? 13.586 -9.352 0.813 1 98.69 85 LEU A N 1
ATOM 653 C CA . LEU A 1 85 ? 14.781 -9.25 -0.01 1 98.69 85 LEU A CA 1
ATOM 654 C C . LEU A 1 85 ? 15.516 -7.941 0.256 1 98.69 85 LEU A C 1
ATOM 656 O O . LEU A 1 85 ? 16.75 -7.895 0.229 1 98.69 85 LEU A O 1
ATOM 660 N N . ARG A 1 86 ? 14.789 -6.926 0.523 1 97.94 86 ARG A N 1
ATOM 661 C CA . ARG A 1 86 ? 15.406 -5.613 0.698 1 97.94 86 ARG A CA 1
ATOM 662 C C . ARG A 1 86 ? 15.844 -5.402 2.145 1 97.94 86 ARG A C 1
ATOM 664 O O . ARG A 1 86 ? 16.469 -4.391 2.469 1 97.94 86 ARG A O 1
ATOM 671 N N . SER A 1 87 ? 15.5 -6.262 3.033 1 98.12 87 SER A N 1
ATOM 672 C CA . SER A 1 87 ? 15.938 -6.203 4.426 1 98.12 87 SER A CA 1
ATOM 673 C C . SER A 1 87 ? 17.266 -6.926 4.617 1 98.12 87 SER A C 1
ATOM 675 O O . SER A 1 87 ? 18.062 -6.555 5.48 1 98.12 87 SER A O 1
ATOM 677 N N . LEU A 1 88 ? 17.453 -7.941 3.85 1 97.56 88 LEU A N 1
ATOM 678 C CA . LEU A 1 88 ? 18.609 -8.82 4.055 1 97.56 88 LEU A CA 1
ATOM 679 C C . LEU A 1 88 ? 19.875 -8.219 3.443 1 97.56 88 LEU A C 1
ATOM 681 O O . LEU A 1 88 ? 19.797 -7.461 2.473 1 97.56 88 LEU A O 1
ATOM 685 N N . ARG A 1 89 ? 21 -8.555 4.012 1 93.75 89 ARG A N 1
ATOM 686 C CA . ARG A 1 89 ? 22.297 -8.148 3.504 1 93.75 89 ARG A CA 1
ATOM 687 C C . ARG A 1 89 ? 23.078 -9.336 2.951 1 93.75 89 ARG A C 1
ATOM 689 O O . ARG A 1 89 ? 23.062 -10.414 3.551 1 93.75 89 ARG A O 1
ATOM 696 N N . PHE A 1 90 ? 23.578 -9.109 1.809 1 95.19 90 PHE A N 1
ATOM 697 C CA . PHE A 1 90 ? 24.375 -10.148 1.145 1 95.19 90 PHE A CA 1
ATOM 698 C C . PHE A 1 90 ? 25.781 -9.648 0.84 1 95.19 90 PHE A C 1
ATOM 700 O O . PHE A 1 90 ? 26.016 -8.438 0.773 1 95.19 90 PHE A O 1
ATOM 707 N N . ALA A 1 91 ? 26.734 -10.523 0.769 1 95 91 ALA A N 1
ATOM 708 C CA . ALA A 1 91 ? 28.109 -10.211 0.41 1 95 91 ALA A CA 1
ATOM 709 C C . ALA A 1 91 ? 28.391 -10.57 -1.046 1 95 91 ALA A C 1
ATOM 711 O O . ALA A 1 91 ? 27.797 -11.5 -1.59 1 95 91 ALA A O 1
ATOM 712 N N . PRO A 1 92 ? 29.328 -9.758 -1.582 1 93.88 92 PRO A N 1
ATOM 713 C CA . PRO A 1 92 ? 29.719 -10.148 -2.936 1 93.88 92 PRO A CA 1
ATOM 714 C C . PRO A 1 92 ? 30.141 -11.609 -3.029 1 93.88 92 PRO A C 1
ATOM 716 O O . PRO A 1 92 ? 30.859 -12.109 -2.158 1 93.88 92 PRO A O 1
ATOM 719 N N . GLY A 1 93 ? 29.578 -12.336 -4.016 1 93.38 93 GLY A N 1
ATOM 720 C CA . GLY A 1 93 ? 29.891 -13.742 -4.203 1 93.38 93 GLY A CA 1
ATOM 721 C C . GLY A 1 93 ? 28.812 -14.664 -3.684 1 93.38 93 GLY A C 1
ATOM 722 O O . GLY A 1 93 ? 28.766 -15.844 -4.047 1 93.38 93 GLY A O 1
ATOM 723 N N . ASP A 1 94 ? 27.906 -14.102 -2.834 1 97.25 94 ASP A N 1
ATOM 724 C CA . ASP A 1 94 ? 26.766 -14.883 -2.369 1 97.25 94 ASP A CA 1
ATOM 725 C C . ASP A 1 94 ? 25.844 -15.258 -3.531 1 97.25 94 ASP A C 1
ATOM 727 O O . ASP A 1 94 ? 25.891 -14.625 -4.586 1 97.25 94 ASP A O 1
ATOM 731 N N . GLU A 1 95 ? 25.141 -16.328 -3.328 1 98.31 95 GLU A N 1
ATOM 732 C CA . GLU A 1 95 ? 24.188 -16.797 -4.328 1 98.31 95 GLU A CA 1
ATOM 733 C C . GLU A 1 95 ? 22.766 -16.766 -3.787 1 98.31 95 GLU A C 1
ATOM 735 O O . GLU A 1 95 ? 22.516 -17.188 -2.656 1 98.31 95 GLU A O 1
ATOM 740 N N . LEU A 1 96 ? 21.906 -16.203 -4.551 1 98.69 96 LEU A N 1
ATOM 741 C CA . LEU A 1 96 ? 20.469 -16.281 -4.324 1 98.69 96 LEU A CA 1
ATOM 742 C C . LEU A 1 96 ? 19.828 -17.266 -5.285 1 98.69 96 LEU A C 1
ATOM 744 O O . LEU A 1 96 ? 19.859 -17.078 -6.504 1 98.69 96 LEU A O 1
ATOM 748 N N . LEU A 1 97 ? 19.25 -18.312 -4.738 1 98.81 97 LEU A N 1
ATOM 749 C CA . LEU A 1 97 ? 18.75 -19.438 -5.523 1 98.81 97 LEU A CA 1
ATOM 750 C C . LEU A 1 97 ? 17.25 -19.297 -5.746 1 98.81 97 LEU A C 1
ATOM 752 O O . LEU A 1 97 ? 16.516 -18.875 -4.848 1 98.81 97 LEU A O 1
ATOM 756 N N . THR A 1 98 ? 16.766 -19.547 -6.922 1 98.81 98 THR A N 1
ATOM 757 C CA . THR A 1 98 ? 15.352 -19.656 -7.258 1 98.81 98 THR A CA 1
ATOM 758 C C . THR A 1 98 ? 15.133 -20.719 -8.328 1 98.81 98 THR A C 1
ATOM 760 O O . THR A 1 98 ? 16.016 -21.531 -8.602 1 98.81 98 THR A O 1
ATOM 763 N N . THR A 1 99 ? 13.922 -20.875 -8.852 1 98.56 99 THR A N 1
ATOM 764 C CA . THR A 1 99 ? 13.609 -21.812 -9.93 1 98.56 99 THR A CA 1
ATOM 765 C C . THR A 1 99 ? 13.156 -21.062 -11.18 1 98.56 99 THR A C 1
ATOM 767 O O . THR A 1 99 ? 12.883 -19.875 -11.133 1 98.56 99 THR A O 1
ATOM 770 N N . ASP A 1 100 ? 13.07 -21.75 -12.289 1 97.75 100 ASP A N 1
ATOM 771 C CA . ASP A 1 100 ? 12.602 -21.125 -13.523 1 97.75 100 ASP A CA 1
ATOM 772 C C . ASP A 1 100 ? 11.078 -21.062 -13.555 1 97.75 100 ASP A C 1
ATOM 774 O O . ASP A 1 100 ? 10.492 -20.594 -14.539 1 97.75 100 ASP A O 1
ATOM 778 N N . HIS A 1 101 ? 10.406 -21.469 -12.469 1 96.5 101 HIS A N 1
ATOM 779 C CA . HIS A 1 101 ? 8.961 -21.328 -12.336 1 96.5 101 HIS A CA 1
ATOM 780 C C . HIS A 1 101 ? 8.609 -20.094 -11.5 1 96.5 101 HIS A C 1
ATOM 782 O O . HIS A 1 101 ? 7.43 -19.844 -11.234 1 96.5 101 HIS A O 1
ATOM 788 N N . GLU A 1 102 ? 9.586 -19.406 -11.148 1 95.19 102 GLU A N 1
ATOM 789 C CA . GLU A 1 102 ? 9.406 -18.266 -10.242 1 95.19 102 GLU A CA 1
ATOM 790 C C . GLU A 1 102 ? 8.508 -17.203 -10.875 1 95.19 102 GLU A C 1
ATOM 792 O O . GLU A 1 102 ? 8.586 -16.953 -12.078 1 95.19 102 GLU A O 1
ATOM 797 N N . TYR A 1 103 ? 7.625 -16.625 -10.078 1 97.19 103 TYR A N 1
ATOM 798 C CA . TYR A 1 103 ? 6.758 -15.539 -10.5 1 97.19 103 TYR A CA 1
ATOM 799 C C . TYR A 1 103 ? 7.578 -14.336 -10.961 1 97.19 103 TYR A C 1
ATOM 801 O O . TYR A 1 103 ? 8.555 -13.953 -10.312 1 97.19 103 TYR A O 1
ATOM 809 N N . ASN A 1 104 ? 7.23 -13.75 -12.055 1 95.44 104 ASN A N 1
ATOM 810 C CA . ASN A 1 104 ? 8.023 -12.711 -12.703 1 95.44 104 ASN A CA 1
ATOM 811 C C . ASN A 1 104 ? 8.336 -11.562 -11.742 1 95.44 104 ASN A C 1
ATOM 813 O O . ASN A 1 104 ? 9.469 -11.07 -11.703 1 95.44 104 ASN A O 1
ATOM 817 N N . ALA A 1 105 ? 7.332 -11.078 -11.008 1 97.94 105 ALA A N 1
ATOM 818 C CA . ALA A 1 105 ? 7.559 -9.984 -10.062 1 97.94 105 ALA A CA 1
ATOM 819 C C . ALA A 1 105 ? 8.586 -10.375 -9.008 1 97.94 105 ALA A C 1
ATOM 821 O O . ALA A 1 105 ? 9.422 -9.555 -8.609 1 97.94 105 ALA A O 1
ATOM 822 N N . SER A 1 106 ? 8.523 -11.602 -8.508 1 98.31 106 SER A N 1
ATOM 823 C CA . SER A 1 106 ? 9.484 -12.086 -7.527 1 98.31 106 SER A CA 1
ATOM 824 C C . SER A 1 106 ? 10.883 -12.188 -8.133 1 98.31 106 SER A C 1
ATOM 826 O O . SER A 1 106 ? 11.875 -11.844 -7.484 1 98.31 106 SER A O 1
ATOM 828 N N . ARG A 1 107 ? 10.93 -12.68 -9.336 1 97.62 107 ARG A N 1
ATOM 829 C CA . ARG A 1 107 ? 12.203 -12.742 -10.047 1 97.62 107 ARG A CA 1
ATOM 830 C C . ARG A 1 107 ? 12.82 -11.352 -10.195 1 97.62 107 ARG A C 1
ATOM 832 O O . ARG A 1 107 ? 14.016 -11.172 -9.977 1 97.62 107 ARG A O 1
ATOM 839 N N . ASN A 1 108 ? 12.008 -10.414 -10.602 1 98.38 108 ASN A N 1
ATOM 840 C CA . ASN A 1 108 ? 12.469 -9.039 -10.766 1 98.38 108 ASN A CA 1
ATOM 841 C C . ASN A 1 108 ? 13 -8.469 -9.453 1 98.38 108 ASN A C 1
ATOM 843 O O . ASN A 1 108 ? 14 -7.758 -9.445 1 98.38 108 ASN A O 1
ATOM 847 N N . ALA A 1 109 ? 12.289 -8.719 -8.359 1 98.56 109 ALA A N 1
ATOM 848 C CA . ALA A 1 109 ? 12.758 -8.281 -7.051 1 98.56 109 ALA A CA 1
ATOM 849 C C . ALA A 1 109 ? 14.125 -8.883 -6.723 1 98.56 109 ALA A C 1
ATOM 851 O O . ALA A 1 109 ? 15.016 -8.195 -6.227 1 98.56 109 ALA A O 1
ATOM 852 N N . LEU A 1 110 ? 14.242 -10.18 -6.996 1 98.19 110 LEU A N 1
ATOM 853 C CA . LEU A 1 110 ? 15.5 -10.883 -6.781 1 98.19 110 LEU A CA 1
ATOM 854 C C . LEU A 1 110 ? 16.609 -10.266 -7.609 1 98.19 110 LEU A C 1
ATOM 856 O O . LEU A 1 110 ? 17.719 -10.023 -7.102 1 98.19 110 LEU A O 1
ATOM 860 N N . ASP A 1 111 ? 16.359 -10.039 -8.883 1 98 111 ASP A N 1
ATOM 861 C CA . ASP A 1 111 ? 17.344 -9.461 -9.789 1 98 111 ASP A CA 1
ATOM 862 C C . ASP A 1 111 ? 17.766 -8.07 -9.336 1 98 111 ASP A C 1
ATOM 864 O O . ASP A 1 111 ? 18.953 -7.715 -9.398 1 98 111 ASP A O 1
ATOM 868 N N . PHE A 1 112 ? 16.844 -7.285 -8.93 1 98.12 112 PHE A N 1
ATOM 869 C CA . PHE A 1 112 ? 17.109 -5.93 -8.461 1 98.12 112 PHE A CA 1
ATOM 870 C C . PHE A 1 112 ? 18.078 -5.949 -7.277 1 98.12 112 PHE A C 1
ATOM 872 O O . PHE A 1 112 ? 19.078 -5.223 -7.27 1 98.12 112 PHE A O 1
ATOM 879 N N . VAL A 1 113 ? 17.766 -6.785 -6.273 1 97 113 VAL A N 1
ATOM 880 C CA . VAL A 1 113 ? 18.594 -6.848 -5.066 1 97 113 VAL A CA 1
ATOM 881 C C . VAL A 1 113 ? 19.969 -7.426 -5.41 1 97 113 VAL A C 1
ATOM 883 O O . VAL A 1 113 ? 20.984 -6.98 -4.871 1 97 113 VAL A O 1
ATOM 886 N N . ALA A 1 114 ? 19.969 -8.445 -6.266 1 97.12 114 ALA A N 1
ATOM 887 C CA . ALA A 1 114 ? 21.219 -9.055 -6.672 1 97.12 114 ALA A CA 1
ATOM 888 C C . ALA A 1 114 ? 22.141 -8.023 -7.324 1 97.12 114 ALA A C 1
ATOM 890 O O . ALA A 1 114 ? 23.344 -8.008 -7.059 1 97.12 114 ALA A O 1
ATOM 891 N N . GLN A 1 115 ? 21.594 -7.238 -8.18 1 95.06 115 GLN A N 1
ATOM 892 C CA . GLN A 1 115 ? 22.359 -6.199 -8.852 1 95.06 115 GLN A CA 1
ATOM 893 C C . GLN A 1 115 ? 22.906 -5.191 -7.844 1 95.06 115 GLN A C 1
ATOM 895 O O . GLN A 1 115 ? 24.062 -4.75 -7.957 1 95.06 115 GLN A O 1
ATOM 900 N N . HIS A 1 116 ? 22.141 -4.863 -6.871 1 91.88 116 HIS A N 1
ATOM 901 C CA . HIS A 1 116 ? 22.516 -3.865 -5.875 1 91.88 116 HIS A CA 1
ATOM 902 C C . HIS A 1 116 ? 23.672 -4.363 -5.004 1 91.88 116 HIS A C 1
ATOM 904 O O . HIS A 1 116 ? 24.531 -3.584 -4.602 1 91.88 116 HIS A O 1
ATOM 910 N N . TRP A 1 117 ? 23.688 -5.637 -4.723 1 92.75 117 TRP A N 1
ATOM 911 C CA . TRP A 1 117 ? 24.656 -6.188 -3.787 1 92.75 117 TRP A CA 1
ATOM 912 C C . TRP A 1 117 ? 25.812 -6.852 -4.531 1 92.75 117 TRP A C 1
ATOM 914 O O . TRP A 1 117 ? 26.797 -7.289 -3.914 1 92.75 117 TRP A O 1
ATOM 924 N N . GLY A 1 118 ? 25.703 -6.988 -5.82 1 94.38 118 GLY A N 1
ATOM 925 C CA . GLY A 1 118 ? 26.734 -7.656 -6.598 1 94.38 118 GLY A CA 1
ATOM 926 C C . GLY A 1 118 ? 26.766 -9.156 -6.387 1 94.38 118 GLY A C 1
ATOM 927 O O . GLY A 1 118 ? 27.844 -9.75 -6.293 1 94.38 118 GLY A O 1
ATOM 928 N N . VAL A 1 119 ? 25.578 -9.719 -6.176 1 96.88 119 VAL A N 1
ATOM 929 C CA . VAL A 1 119 ? 25.484 -11.164 -5.961 1 96.88 119 VAL A CA 1
ATOM 930 C C . VAL A 1 119 ? 24.875 -11.828 -7.191 1 96.88 119 VAL A C 1
ATOM 932 O O . VAL A 1 119 ? 24.484 -11.156 -8.141 1 96.88 119 VAL A O 1
ATOM 935 N N . GLN A 1 120 ? 24.922 -13.164 -7.18 1 97.25 120 GLN A N 1
ATOM 936 C CA . GLN A 1 120 ? 24.484 -13.914 -8.352 1 97.25 120 GLN A CA 1
ATOM 937 C C . GLN A 1 120 ? 23.141 -14.594 -8.094 1 97.25 120 GLN A C 1
ATOM 939 O O . GLN A 1 120 ? 22.922 -15.172 -7.023 1 97.25 120 GLN A O 1
ATOM 944 N N . VAL A 1 121 ? 22.266 -14.453 -9.008 1 98.44 121 VAL A N 1
ATOM 945 C CA . VAL A 1 121 ? 21.031 -15.242 -8.977 1 98.44 121 VAL A CA 1
ATOM 946 C C . VAL A 1 121 ? 21.266 -16.578 -9.695 1 98.44 121 VAL A C 1
ATOM 948 O O . VAL A 1 121 ? 21.656 -16.594 -10.859 1 98.44 121 VAL A O 1
ATOM 951 N N . VAL A 1 122 ? 21.062 -17.625 -8.977 1 98.69 122 VAL A N 1
ATOM 952 C CA . VAL A 1 122 ? 21.172 -18.984 -9.523 1 98.69 122 VAL A CA 1
ATOM 953 C C . VAL A 1 122 ? 19.781 -19.562 -9.742 1 98.69 122 VAL A C 1
ATOM 955 O O . VAL A 1 122 ? 18.938 -19.516 -8.852 1 98.69 122 VAL A O 1
ATOM 958 N N . VAL A 1 123 ? 19.547 -20.078 -10.898 1 98.69 123 VAL A N 1
ATOM 959 C CA . VAL A 1 123 ? 18.219 -20.594 -11.258 1 98.69 123 VAL A CA 1
ATOM 960 C C . VAL A 1 123 ? 18.281 -22.109 -11.414 1 98.69 123 VAL A C 1
ATOM 962 O O . VAL A 1 123 ? 19.047 -22.625 -12.25 1 98.69 123 VAL A O 1
ATOM 965 N N . ALA A 1 124 ? 17.547 -22.828 -10.609 1 98.75 124 ALA A N 1
ATOM 966 C CA . ALA A 1 124 ? 17.344 -24.25 -10.812 1 98.75 124 ALA A CA 1
ATOM 967 C C . ALA A 1 124 ? 16.281 -24.516 -11.867 1 98.75 124 ALA A C 1
ATOM 969 O O . ALA A 1 124 ? 15.125 -24.109 -11.711 1 98.75 124 ALA A O 1
ATOM 970 N N . LYS A 1 125 ? 16.641 -25.188 -12.891 1 98.19 125 LYS A N 1
ATOM 971 C CA . LYS A 1 125 ? 15.664 -25.609 -13.906 1 98.19 125 LYS A CA 1
ATOM 972 C C . LYS A 1 125 ? 14.875 -26.828 -13.445 1 98.19 125 LYS A C 1
ATOM 974 O O . LYS A 1 125 ? 15.453 -27.875 -13.18 1 98.19 125 LYS A O 1
ATOM 979 N N . LEU A 1 126 ? 13.625 -26.656 -13.344 1 98 126 LEU A N 1
ATOM 980 C CA . LEU A 1 126 ? 12.781 -27.766 -12.914 1 98 126 LEU A CA 1
ATOM 981 C C . LEU A 1 126 ? 12.398 -28.641 -14.102 1 98 126 LEU A C 1
ATOM 983 O O . LEU A 1 126 ? 12.203 -28.141 -15.211 1 98 126 LEU A O 1
ATOM 987 N N . PRO A 1 127 ? 12.305 -29.938 -13.797 1 96.44 127 PRO A N 1
ATOM 988 C CA . PRO A 1 127 ? 11.828 -30.781 -14.883 1 96.44 127 PRO A CA 1
ATOM 989 C C . PRO A 1 127 ? 10.414 -30.438 -15.336 1 96.44 127 PRO A C 1
ATOM 991 O O . PRO A 1 127 ? 9.547 -30.172 -14.5 1 96.44 127 PRO A O 1
ATOM 994 N N . TRP A 1 128 ? 10.164 -30.422 -16.594 1 93.69 128 TRP A N 1
ATOM 995 C CA . TRP A 1 128 ? 8.852 -30.172 -17.188 1 93.69 128 TRP A CA 1
ATOM 996 C C . TRP A 1 128 ? 8.617 -31.078 -18.391 1 93.69 128 TRP A C 1
ATOM 998 O O . TRP A 1 128 ? 9.32 -30.969 -19.406 1 93.69 128 TRP A O 1
ATOM 1008 N N . PRO A 1 129 ? 7.73 -32 -18.438 1 95.38 129 PRO A N 1
ATOM 1009 C CA . PRO A 1 129 ? 6.805 -32.25 -17.328 1 95.38 129 PRO A CA 1
ATOM 1010 C C . PRO A 1 129 ? 7.508 -32.688 -16.047 1 95.38 129 PRO A C 1
ATOM 1012 O O . PRO A 1 129 ? 8.602 -33.25 -16.109 1 95.38 129 PRO A O 1
ATOM 1015 N N . THR A 1 130 ? 6.891 -32.406 -14.922 1 96.69 130 THR A N 1
ATOM 1016 C CA . THR A 1 130 ? 7.434 -32.781 -13.617 1 96.69 130 THR A CA 1
ATOM 1017 C C . THR A 1 130 ? 6.949 -34.156 -13.195 1 96.69 130 THR A C 1
ATOM 1019 O O . THR A 1 130 ? 5.762 -34.344 -12.93 1 96.69 130 THR A O 1
ATOM 1022 N N . PRO A 1 131 ? 7.895 -35.125 -13.055 1 96.81 131 PRO A N 1
ATOM 1023 C CA . PRO A 1 131 ? 7.457 -36.5 -12.797 1 96.81 131 PRO A CA 1
ATOM 1024 C C . PRO A 1 131 ? 7.047 -36.719 -11.344 1 96.81 131 PRO A C 1
ATOM 1026 O O . PRO A 1 131 ? 6.223 -37.594 -11.062 1 96.81 131 PRO A O 1
ATOM 1029 N N . SER A 1 132 ? 7.688 -36 -10.398 1 97.38 132 SER A N 1
ATOM 1030 C CA . SER A 1 132 ? 7.41 -36.188 -8.977 1 97.38 132 SER A CA 1
ATOM 1031 C C . SER A 1 132 ? 7.887 -35 -8.164 1 97.38 132 SER A C 1
ATOM 1033 O O . SER A 1 132 ? 8.711 -34.219 -8.633 1 97.38 132 SER A O 1
ATOM 1035 N N . PRO A 1 133 ? 7.367 -34.875 -6.934 1 98.12 133 PRO A N 1
ATOM 1036 C CA . PRO A 1 133 ? 7.906 -33.844 -6.035 1 98.12 133 PRO A CA 1
ATOM 1037 C C . PRO A 1 133 ? 9.406 -34.031 -5.793 1 98.12 133 PRO A C 1
ATOM 1039 O O . PRO A 1 133 ? 10.133 -33.031 -5.715 1 98.12 133 PRO A O 1
ATOM 1042 N N . GLN A 1 134 ? 9.828 -35.25 -5.715 1 98.12 134 GLN A N 1
ATOM 1043 C CA . GLN A 1 134 ? 11.234 -35.5 -5.441 1 98.12 134 GLN A CA 1
ATOM 1044 C C . GLN A 1 134 ? 12.117 -35 -6.574 1 98.12 134 GLN A C 1
ATOM 1046 O O . GLN A 1 134 ? 13.242 -34.531 -6.336 1 98.12 134 GLN A O 1
ATOM 1051 N N . ALA A 1 135 ? 11.641 -35.062 -7.766 1 98.44 135 ALA A N 1
ATOM 1052 C CA . ALA A 1 135 ? 12.406 -34.562 -8.906 1 98.44 135 ALA A CA 1
ATOM 1053 C C . ALA A 1 135 ? 12.664 -33.062 -8.789 1 98.44 135 ALA A C 1
ATOM 1055 O O . ALA A 1 135 ? 13.719 -32.562 -9.211 1 98.44 135 ALA A O 1
ATOM 1056 N N . VAL A 1 136 ? 11.742 -32.344 -8.242 1 98.5 136 VAL A N 1
ATOM 1057 C CA . VAL A 1 136 ? 11.898 -30.906 -7.996 1 98.5 136 VAL A CA 1
ATOM 1058 C C . VAL A 1 136 ? 12.977 -30.688 -6.934 1 98.5 136 VAL A C 1
ATOM 1060 O O . VAL A 1 136 ? 13.859 -29.844 -7.109 1 98.5 136 VAL A O 1
ATOM 1063 N N . VAL A 1 137 ? 12.867 -31.453 -5.855 1 98.62 137 VAL A N 1
ATOM 1064 C CA . VAL A 1 137 ? 13.836 -31.328 -4.77 1 98.62 137 VAL A CA 1
ATOM 1065 C C . VAL A 1 137 ? 15.242 -31.578 -5.305 1 98.62 137 VAL A C 1
ATOM 1067 O O . VAL A 1 137 ? 16.156 -30.797 -5.031 1 98.62 137 VAL A O 1
ATOM 1070 N N . ASP A 1 138 ? 15.359 -32.625 -6.113 1 98.69 138 ASP A N 1
ATOM 1071 C CA . ASP A 1 138 ? 16.656 -33 -6.66 1 98.69 138 ASP A CA 1
ATOM 1072 C C . ASP A 1 138 ? 17.219 -31.906 -7.551 1 98.69 138 ASP A C 1
ATOM 1074 O O . ASP A 1 138 ? 18.406 -31.578 -7.484 1 98.69 138 ASP A O 1
ATOM 1078 N N . ALA A 1 139 ? 16.391 -31.328 -8.359 1 98.69 139 ALA A N 1
ATOM 1079 C CA . ALA A 1 139 ? 16.812 -30.266 -9.273 1 98.69 139 ALA A CA 1
ATOM 1080 C C . ALA A 1 139 ? 17.297 -29.047 -8.5 1 98.69 139 ALA A C 1
ATOM 1082 O O . ALA A 1 139 ? 18.297 -28.422 -8.883 1 98.69 139 ALA A O 1
ATOM 1083 N N . VAL A 1 140 ? 16.641 -28.672 -7.418 1 98.81 140 VAL A N 1
ATOM 1084 C CA . VAL A 1 140 ? 17.016 -27.516 -6.605 1 98.81 140 VAL A CA 1
ATOM 1085 C C . VAL A 1 140 ? 18.328 -27.797 -5.875 1 98.81 140 VAL A C 1
ATOM 1087 O O . VAL A 1 140 ? 19.25 -26.984 -5.914 1 98.81 140 VAL A O 1
ATOM 1090 N N . LEU A 1 141 ? 18.438 -28.984 -5.238 1 98.56 141 LEU A N 1
ATOM 1091 C CA . LEU A 1 141 ? 19.609 -29.328 -4.43 1 98.56 141 LEU A CA 1
ATOM 1092 C C . LEU A 1 141 ? 20.859 -29.406 -5.289 1 98.56 141 LEU A C 1
ATOM 1094 O O . LEU A 1 141 ? 21.969 -29.125 -4.82 1 98.56 141 LEU A O 1
ATOM 1098 N N . ALA A 1 142 ? 20.656 -29.734 -6.559 1 98.62 142 ALA A N 1
ATOM 1099 C CA . ALA A 1 142 ? 21.781 -29.844 -7.488 1 98.62 142 ALA A CA 1
ATOM 1100 C C . ALA A 1 142 ? 22.438 -28.484 -7.707 1 98.62 142 ALA A C 1
ATOM 1102 O O . ALA A 1 142 ? 23.562 -28.391 -8.203 1 98.62 142 ALA A O 1
ATOM 1103 N N . ARG A 1 143 ? 21.766 -27.375 -7.312 1 98.56 143 ARG A N 1
ATOM 1104 C CA . ARG A 1 143 ? 22.266 -26.031 -7.574 1 98.56 143 ARG A CA 1
ATOM 1105 C C . ARG A 1 143 ? 22.734 -25.359 -6.285 1 98.56 143 ARG A C 1
ATOM 1107 O O . ARG A 1 143 ? 23.234 -24.234 -6.309 1 98.56 143 ARG A O 1
ATOM 1114 N N . VAL A 1 144 ? 22.594 -26.062 -5.172 1 98.56 144 VAL A N 1
ATOM 1115 C CA . VAL A 1 144 ? 23 -25.5 -3.885 1 98.56 144 VAL A CA 1
ATOM 1116 C C . VAL A 1 144 ? 24.516 -25.641 -3.723 1 98.56 144 VAL A C 1
ATOM 1118 O O . VAL A 1 144 ? 25.078 -26.703 -3.988 1 98.56 144 VAL A O 1
ATOM 1121 N N . THR A 1 145 ? 25.125 -24.594 -3.396 1 98.12 145 THR A N 1
ATOM 1122 C CA . THR A 1 145 ? 26.562 -24.578 -3.092 1 98.12 145 THR A CA 1
ATOM 1123 C C . THR A 1 145 ? 26.812 -23.969 -1.714 1 98.12 145 THR A C 1
ATOM 1125 O O . THR A 1 145 ? 25.859 -23.609 -1.006 1 98.12 145 THR A O 1
ATOM 1128 N N . GLU A 1 146 ? 28.094 -23.875 -1.358 1 96.69 146 GLU A N 1
ATOM 1129 C CA . GLU A 1 146 ? 28.469 -23.25 -0.09 1 96.69 146 GLU A CA 1
ATOM 1130 C C . GLU A 1 146 ? 28.203 -21.75 -0.105 1 96.69 146 GLU A C 1
ATOM 1132 O O . GLU A 1 146 ? 28.156 -21.109 0.949 1 96.69 146 GLU A O 1
ATOM 1137 N N . ARG A 1 147 ? 27.938 -21.219 -1.271 1 97.31 147 ARG A N 1
ATOM 1138 C CA . ARG A 1 147 ? 27.719 -19.781 -1.416 1 97.31 147 ARG A CA 1
ATOM 1139 C C . ARG A 1 147 ? 26.234 -19.438 -1.391 1 97.31 147 ARG A C 1
ATOM 1141 O O . ARG A 1 147 ? 25.859 -18.266 -1.334 1 97.31 147 ARG A O 1
ATOM 1148 N N . THR A 1 148 ? 25.359 -20.422 -1.439 1 98.56 148 THR A N 1
ATOM 1149 C CA . THR A 1 148 ? 23.922 -20.188 -1.428 1 98.56 148 THR A CA 1
ATOM 1150 C C . THR A 1 148 ? 23.484 -19.609 -0.083 1 98.56 148 THR A C 1
ATOM 1152 O O . THR A 1 148 ? 23.734 -20.203 0.965 1 98.56 148 THR A O 1
ATOM 1155 N N . ARG A 1 149 ? 22.766 -18.438 -0.092 1 97.75 149 ARG A N 1
ATOM 1156 C CA . ARG A 1 149 ? 22.406 -17.766 1.151 1 97.75 149 ARG A CA 1
ATOM 1157 C C . ARG A 1 149 ? 20.891 -17.766 1.354 1 97.75 149 ARG A C 1
ATOM 1159 O O . ARG A 1 149 ? 20.422 -17.797 2.49 1 97.75 149 ARG A O 1
ATOM 1166 N N . LEU A 1 150 ? 20.172 -17.734 0.284 1 98.75 150 LEU A N 1
ATOM 1167 C CA . LEU A 1 150 ? 18.719 -17.641 0.323 1 98.75 150 LEU A CA 1
ATOM 1168 C C . LEU A 1 150 ? 18.094 -18.391 -0.855 1 98.75 150 LEU A C 1
ATOM 1170 O O . LEU A 1 150 ? 18.625 -18.359 -1.965 1 98.75 150 LEU A O 1
ATOM 1174 N N . PHE A 1 151 ? 17.062 -19.094 -0.583 1 98.88 151 PHE A N 1
ATOM 1175 C CA . PHE A 1 151 ? 16.266 -19.766 -1.599 1 98.88 151 PHE A CA 1
ATOM 1176 C C . PHE A 1 151 ? 14.859 -19.172 -1.68 1 98.88 151 PHE A C 1
ATOM 1178 O O . PHE A 1 151 ? 14.117 -19.203 -0.697 1 98.88 151 PHE A O 1
ATOM 1185 N N . LEU A 1 152 ? 14.539 -18.5 -2.779 1 98.88 152 LEU A N 1
ATOM 1186 C CA . LEU A 1 152 ? 13.195 -18 -3.064 1 98.88 152 LEU A CA 1
ATOM 1187 C C . LEU A 1 152 ? 12.414 -19 -3.912 1 98.88 152 LEU A C 1
ATOM 1189 O O . LEU A 1 152 ? 12.875 -19.406 -4.988 1 98.88 152 LEU A O 1
ATOM 1193 N N . ILE A 1 153 ? 11.211 -19.422 -3.484 1 98.81 153 ILE A N 1
ATOM 1194 C CA . ILE A 1 153 ? 10.445 -20.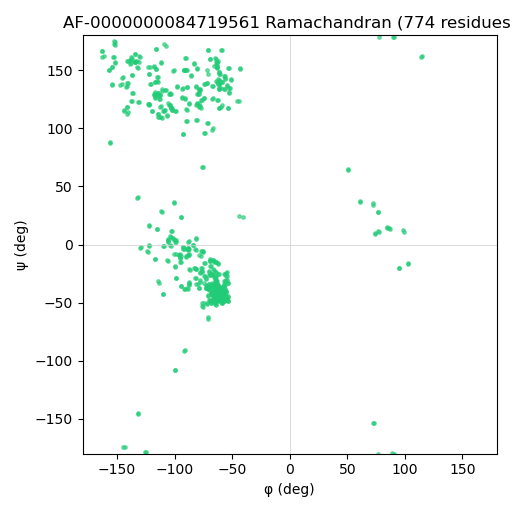422 -4.211 1 98.81 153 ILE A CA 1
ATOM 1195 C C . ILE A 1 153 ? 8.953 -20.125 -4.102 1 98.81 153 ILE A C 1
ATOM 1197 O O . ILE A 1 153 ? 8.484 -19.656 -3.062 1 98.81 153 ILE A O 1
ATOM 1201 N N . ASP A 1 154 ? 8.211 -20.375 -5.145 1 98.75 154 ASP A N 1
ATOM 1202 C CA . ASP A 1 154 ? 6.754 -20.375 -5.086 1 98.75 154 ASP A CA 1
ATOM 1203 C C . ASP A 1 154 ? 6.223 -21.609 -4.371 1 98.75 154 ASP A C 1
ATOM 1205 O O . ASP A 1 154 ? 6.73 -22.719 -4.574 1 98.75 154 ASP A O 1
ATOM 1209 N N . HIS A 1 155 ? 5.223 -21.406 -3.535 1 98.88 155 HIS A N 1
ATOM 1210 C CA . HIS A 1 155 ? 4.535 -22.578 -2.998 1 98.88 155 HIS A CA 1
ATOM 1211 C C . HIS A 1 155 ? 3.68 -23.25 -4.066 1 98.88 155 HIS A C 1
ATOM 1213 O O . HIS A 1 155 ? 3.721 -24.469 -4.219 1 98.88 155 HIS A O 1
ATOM 1219 N N . ILE A 1 156 ? 2.895 -22.5 -4.703 1 98.88 156 ILE A N 1
ATOM 1220 C CA . ILE A 1 156 ? 2.139 -22.859 -5.898 1 98.88 156 ILE A CA 1
ATOM 1221 C C . ILE A 1 156 ? 2.48 -21.891 -7.031 1 98.88 156 ILE A C 1
ATOM 1223 O O . ILE A 1 156 ? 2.318 -20.672 -6.895 1 98.88 156 ILE A O 1
ATOM 1227 N N . THR A 1 157 ? 2.988 -22.391 -8.141 1 98.19 157 THR A N 1
ATOM 1228 C CA . THR A 1 157 ? 3.484 -21.562 -9.227 1 98.19 157 THR A CA 1
ATOM 1229 C C . THR A 1 157 ? 2.326 -20.891 -9.969 1 98.19 157 THR A C 1
ATOM 1231 O O . THR A 1 157 ? 1.279 -21.516 -10.172 1 98.19 157 THR A O 1
ATOM 1234 N N . SER A 1 158 ? 2.496 -19.656 -10.32 1 97 158 SER A N 1
ATOM 1235 C CA . SER A 1 158 ? 1.469 -18.906 -11.039 1 97 158 SER A CA 1
ATOM 1236 C C . SER A 1 158 ? 1.321 -19.406 -12.469 1 97 158 SER A C 1
ATOM 1238 O O . SER A 1 158 ? 0.206 -19.531 -12.984 1 97 158 SER A O 1
ATOM 1240 N N . GLN A 1 159 ? 2.367 -19.797 -13.117 1 94.5 159 GLN A N 1
ATOM 1241 C CA . GLN A 1 159 ? 2.373 -20.125 -14.539 1 94.5 159 GLN A CA 1
ATOM 1242 C C . GLN A 1 159 ? 1.798 -21.516 -14.789 1 94.5 159 GLN A C 1
ATOM 1244 O O . GLN A 1 159 ? 1.07 -21.719 -15.758 1 94.5 159 GLN A O 1
ATOM 1249 N N . THR A 1 160 ? 2.1 -22.438 -13.867 1 96.38 160 THR A N 1
ATOM 1250 C CA . THR A 1 160 ? 1.749 -23.828 -14.156 1 96.38 160 THR A CA 1
ATOM 1251 C C . THR A 1 160 ? 0.734 -24.344 -13.141 1 96.38 160 THR A C 1
ATOM 1253 O O . THR A 1 160 ? 0.136 -25.406 -13.352 1 96.38 160 THR A O 1
ATOM 1256 N N . GLY A 1 161 ? 0.532 -23.609 -12.062 1 97.81 161 GLY A N 1
ATOM 1257 C CA . GLY A 1 161 ? -0.41 -24.047 -11.039 1 97.81 161 GLY A CA 1
ATOM 1258 C C . GLY A 1 161 ? 0.108 -25.188 -10.195 1 97.81 161 GLY A C 1
ATOM 1259 O O . GLY A 1 161 ? -0.63 -25.75 -9.383 1 97.81 161 GLY A O 1
ATOM 1260 N N . MET A 1 162 ? 1.42 -25.578 -10.305 1 98 162 MET A N 1
ATOM 1261 C CA . MET A 1 162 ? 1.982 -26.734 -9.609 1 98 162 MET A CA 1
ATOM 1262 C C . MET A 1 162 ? 2.275 -26.391 -8.148 1 98 162 MET A C 1
ATOM 1264 O O . MET A 1 162 ? 2.793 -25.312 -7.844 1 98 162 MET A O 1
ATOM 1268 N N . ILE A 1 163 ? 1.865 -27.281 -7.273 1 98.75 163 ILE A N 1
ATOM 1269 C CA . ILE A 1 163 ? 2.297 -27.203 -5.883 1 98.75 163 ILE A CA 1
ATOM 1270 C C . ILE A 1 163 ? 3.721 -27.75 -5.758 1 98.75 163 ILE A C 1
ATOM 1272 O O . ILE A 1 163 ? 3.982 -28.906 -6.078 1 98.75 163 ILE A O 1
ATOM 1276 N N . LEU A 1 164 ? 4.672 -26.953 -5.34 1 98.75 164 LEU A N 1
ATOM 1277 C CA . LEU A 1 164 ? 6.059 -27.375 -5.188 1 98.75 164 LEU A CA 1
ATOM 1278 C C . LEU A 1 164 ? 6.309 -27.938 -3.787 1 98.75 164 LEU A C 1
ATOM 1280 O O . LEU A 1 164 ? 5.59 -27.594 -2.846 1 98.75 164 LEU A O 1
ATOM 1284 N N . PRO A 1 165 ? 7.238 -28.859 -3.682 1 98.56 165 PRO A N 1
ATOM 1285 C CA . PRO A 1 165 ? 7.5 -29.516 -2.406 1 98.56 165 PRO A CA 1
ATOM 1286 C C . PRO A 1 165 ? 8.281 -28.641 -1.428 1 98.56 165 PRO A C 1
ATOM 1288 O O . PRO A 1 165 ? 9.375 -29.016 -1 1 98.56 165 PRO A O 1
ATOM 1291 N N . VAL A 1 166 ? 7.676 -27.578 -0.966 1 98.62 166 VAL A N 1
ATOM 1292 C CA . VAL A 1 166 ? 8.312 -26.516 -0.193 1 98.62 166 VAL A CA 1
ATOM 1293 C C . VAL A 1 166 ? 8.727 -27.047 1.175 1 98.62 166 VAL A C 1
ATOM 1295 O O . VAL A 1 166 ? 9.797 -26.703 1.683 1 98.62 166 VAL A O 1
ATOM 1298 N N . ALA A 1 167 ? 7.875 -27.859 1.804 1 98.38 167 ALA A N 1
ATOM 1299 C CA . ALA A 1 167 ? 8.188 -28.391 3.129 1 98.38 167 ALA A CA 1
ATOM 1300 C C . ALA A 1 167 ? 9.508 -29.156 3.113 1 98.38 167 ALA A C 1
ATOM 1302 O O . ALA A 1 167 ? 10.359 -28.969 3.984 1 98.38 167 ALA A O 1
ATOM 1303 N N . SER A 1 168 ? 9.641 -30.062 2.123 1 98.25 168 SER A N 1
ATOM 1304 C CA . SER A 1 168 ? 10.867 -30.844 1.988 1 98.25 168 SER A CA 1
ATOM 1305 C C . SER A 1 168 ? 12.07 -29.938 1.73 1 98.25 168 SER A C 1
ATOM 1307 O O . SER A 1 168 ? 13.141 -30.156 2.311 1 98.25 168 SER A O 1
ATOM 1309 N N . LEU A 1 169 ? 11.883 -28.984 0.89 1 98.75 169 LEU A N 1
ATOM 1310 C CA . LEU A 1 169 ? 12.977 -28.094 0.521 1 98.75 169 LEU A CA 1
ATOM 1311 C C . LEU A 1 169 ? 13.383 -27.219 1.703 1 98.75 169 LEU A C 1
ATOM 1313 O O . LEU A 1 169 ? 14.578 -27.016 1.946 1 98.75 169 LEU A O 1
ATOM 1317 N N . VAL A 1 170 ? 12.406 -26.672 2.475 1 98.75 170 VAL A N 1
ATOM 1318 C CA . VAL A 1 170 ? 12.695 -25.859 3.646 1 98.75 170 VAL A CA 1
ATOM 1319 C C . VAL A 1 170 ? 13.531 -26.656 4.645 1 98.75 170 VAL A C 1
ATOM 1321 O O . VAL A 1 170 ? 14.555 -26.172 5.129 1 98.75 170 VAL A O 1
ATOM 1324 N N . ARG A 1 171 ? 13.141 -27.875 4.918 1 97.94 171 ARG A N 1
ATOM 1325 C CA . ARG A 1 171 ? 13.836 -28.719 5.879 1 97.94 171 ARG A CA 1
ATOM 1326 C C . ARG A 1 171 ? 15.258 -29.016 5.422 1 97.94 171 ARG A C 1
ATOM 1328 O O . ARG A 1 171 ? 16.203 -28.875 6.191 1 97.94 171 ARG A O 1
ATOM 1335 N N . THR A 1 172 ? 15.375 -29.422 4.191 1 98.06 172 THR A N 1
ATOM 1336 C CA . THR A 1 172 ? 16.672 -29.828 3.66 1 98.06 172 THR A CA 1
ATOM 1337 C C . THR A 1 172 ? 17.625 -28.656 3.602 1 98.06 172 THR A C 1
ATOM 1339 O O . THR A 1 172 ? 18.797 -28.766 3.98 1 98.06 172 THR A O 1
ATOM 1342 N N . LEU A 1 173 ? 17.172 -27.5 3.174 1 98.5 173 LEU A N 1
ATOM 1343 C CA . LEU A 1 173 ? 18.031 -26.328 3.002 1 98.5 173 LEU A CA 1
ATOM 1344 C C . LEU A 1 173 ? 18.422 -25.75 4.352 1 98.5 173 LEU A C 1
ATOM 1346 O O . LEU A 1 173 ? 19.547 -25.266 4.523 1 98.5 173 LEU A O 1
ATOM 1350 N N . ARG A 1 174 ? 17.484 -25.781 5.254 1 96.94 174 ARG A N 1
ATOM 1351 C CA . ARG A 1 174 ? 17.797 -25.266 6.586 1 96.94 174 ARG A CA 1
ATOM 1352 C C . ARG A 1 174 ? 18.953 -26.047 7.215 1 96.94 174 ARG A C 1
ATOM 1354 O O . ARG A 1 174 ? 19.812 -25.469 7.879 1 96.94 174 ARG A O 1
ATOM 1361 N N . SER A 1 175 ? 18.969 -27.312 7.023 1 95.62 175 SER A N 1
ATOM 1362 C CA . SER A 1 175 ? 20.031 -28.156 7.555 1 95.62 175 SER A CA 1
ATOM 1363 C C . SER A 1 175 ? 21.375 -27.812 6.93 1 95.62 175 SER A C 1
ATOM 1365 O O . SER A 1 175 ? 22.422 -28.156 7.48 1 95.62 175 SER A O 1
ATOM 1367 N N . ARG A 1 176 ? 21.359 -27.109 5.875 1 95.5 176 ARG A N 1
ATOM 1368 C CA . ARG A 1 176 ? 22.578 -26.703 5.176 1 95.5 176 ARG A CA 1
ATOM 1369 C C . ARG A 1 176 ? 22.875 -25.219 5.418 1 95.5 176 ARG A C 1
ATOM 1371 O O . ARG A 1 176 ? 23.734 -24.641 4.766 1 95.5 176 ARG A O 1
ATOM 1378 N N . GLY A 1 177 ? 22.016 -24.609 6.25 1 95.81 177 GLY A N 1
ATOM 1379 C CA . GLY A 1 177 ? 22.234 -23.219 6.617 1 95.81 177 GLY A CA 1
ATOM 1380 C C . GLY A 1 177 ? 21.641 -22.25 5.629 1 95.81 177 GLY A C 1
ATOM 1381 O O . GLY A 1 177 ? 22 -21.062 5.617 1 95.81 177 GLY A O 1
ATOM 1382 N N . VAL A 1 178 ? 20.766 -22.672 4.723 1 98.19 178 VAL A N 1
ATOM 1383 C CA . VAL A 1 178 ? 20.109 -21.828 3.732 1 98.19 178 VAL A CA 1
ATOM 1384 C C . VAL A 1 178 ? 18.672 -21.562 4.137 1 98.19 178 VAL A C 1
ATOM 1386 O O . VAL A 1 178 ? 17.891 -22.5 4.309 1 98.19 178 VAL A O 1
ATOM 1389 N N . GLU A 1 179 ? 18.297 -20.266 4.336 1 98.25 179 GLU A N 1
ATOM 1390 C CA . GLU A 1 179 ? 16.922 -19.922 4.656 1 98.25 179 GLU A CA 1
ATOM 1391 C C . GLU A 1 179 ? 16.078 -19.828 3.393 1 98.25 179 GLU A C 1
ATOM 1393 O O . GLU A 1 179 ? 16.594 -19.625 2.297 1 98.25 179 GLU A O 1
ATOM 1398 N N . THR A 1 180 ? 14.828 -20.016 3.592 1 98.88 180 THR A N 1
ATOM 1399 C CA . THR A 1 180 ? 13.898 -20.031 2.463 1 98.88 180 THR A CA 1
ATOM 1400 C C . THR A 1 180 ? 12.883 -18.906 2.592 1 98.88 180 THR A C 1
ATOM 1402 O O . THR A 1 180 ? 12.328 -18.672 3.67 1 98.88 180 THR A O 1
ATOM 1405 N N . LEU A 1 181 ? 12.719 -18.141 1.569 1 98.94 181 LEU A N 1
ATOM 1406 C CA . LEU A 1 181 ? 11.609 -17.203 1.351 1 98.94 181 LEU A CA 1
ATOM 1407 C C . LEU A 1 181 ? 10.57 -17.812 0.414 1 98.94 181 LEU A C 1
ATOM 1409 O O . LEU A 1 181 ? 10.844 -18.031 -0.768 1 98.94 181 LEU A O 1
ATOM 1413 N N . VAL A 1 182 ? 9.375 -18.047 0.937 1 98.94 182 VAL A N 1
ATOM 1414 C CA . VAL A 1 182 ? 8.336 -18.703 0.151 1 98.94 182 VAL A CA 1
ATOM 1415 C C . VAL A 1 182 ? 7.332 -17.672 -0.349 1 98.94 182 VAL A C 1
ATOM 1417 O O . VAL A 1 182 ? 6.695 -16.969 0.448 1 98.94 182 VAL A O 1
ATOM 1420 N N . ASP A 1 183 ? 7.281 -17.531 -1.639 1 98.88 183 ASP A N 1
ATOM 1421 C CA . ASP A 1 183 ? 6.133 -16.859 -2.248 1 98.88 183 ASP A CA 1
ATOM 1422 C C . ASP A 1 183 ? 4.898 -17.766 -2.229 1 98.88 183 ASP A C 1
ATOM 1424 O O . ASP A 1 183 ? 4.703 -18.578 -3.135 1 98.88 183 ASP A O 1
ATOM 1428 N N . GLY A 1 184 ? 4.105 -17.562 -1.235 1 98.88 184 GLY A N 1
ATOM 1429 C CA . GLY A 1 184 ? 2.91 -18.359 -1.042 1 98.88 184 GLY A CA 1
ATOM 1430 C C . GLY A 1 184 ? 1.643 -17.672 -1.505 1 98.88 184 GLY A C 1
ATOM 1431 O O . GLY A 1 184 ? 0.588 -17.812 -0.882 1 98.88 184 GLY A O 1
ATOM 1432 N N . ALA A 1 185 ? 1.685 -16.906 -2.57 1 98.81 185 ALA A N 1
ATOM 1433 C CA . ALA A 1 185 ? 0.582 -16.062 -3.039 1 98.81 185 ALA A CA 1
ATOM 1434 C C . ALA A 1 185 ? -0.694 -16.891 -3.209 1 98.81 185 ALA A C 1
ATOM 1436 O O . ALA A 1 185 ? -1.798 -16.391 -2.998 1 98.81 185 ALA A O 1
ATOM 1437 N N . HIS A 1 186 ? -0.559 -18.156 -3.582 1 98.88 186 HIS A N 1
ATOM 1438 C CA . HIS A 1 186 ? -1.715 -19 -3.877 1 98.88 186 HIS A CA 1
ATOM 1439 C C . HIS A 1 186 ? -2.004 -19.953 -2.73 1 98.88 186 HIS A C 1
ATOM 1441 O O . HIS A 1 186 ? -2.986 -20.703 -2.771 1 98.88 186 HIS A O 1
ATOM 1447 N N . GLY A 1 187 ? -1.255 -19.969 -1.687 1 98.81 187 GLY A N 1
ATOM 1448 C CA . GLY A 1 187 ? -1.322 -21 -0.655 1 98.81 187 GLY A CA 1
ATOM 1449 C C . GLY A 1 187 ? -2.523 -20.844 0.258 1 98.81 187 GLY A C 1
ATOM 1450 O O . GLY A 1 187 ? -3.309 -21.781 0.421 1 98.81 187 GLY A O 1
ATOM 1451 N N . PRO A 1 188 ? -2.699 -19.656 0.85 1 98.81 188 PRO A N 1
ATOM 1452 C CA . PRO A 1 188 ? -3.783 -19.484 1.819 1 98.81 188 PRO A CA 1
ATOM 1453 C C . PRO A 1 188 ? -5.164 -19.719 1.212 1 98.81 188 PRO A C 1
ATOM 1455 O O . PRO A 1 188 ? -5.57 -19 0.292 1 98.81 188 PRO A O 1
ATOM 1458 N N . GLY A 1 189 ? -5.832 -20.688 1.701 1 98.75 189 GLY A N 1
ATOM 1459 C CA . GLY A 1 189 ? -7.188 -20.969 1.261 1 98.75 189 GLY A CA 1
ATOM 1460 C C . GLY A 1 189 ? -7.242 -22.016 0.157 1 98.75 189 GLY A C 1
ATOM 1461 O O . GLY A 1 189 ? -8.297 -22.609 -0.091 1 98.75 189 GLY A O 1
ATOM 1462 N N . GLN A 1 190 ? -6.113 -22.25 -0.565 1 98.88 190 GLN A N 1
ATOM 1463 C CA . GLN A 1 190 ? -6.125 -23.203 -1.667 1 98.88 190 GLN A CA 1
ATOM 1464 C C . GLN A 1 190 ? -5.742 -24.609 -1.186 1 98.88 190 GLN A C 1
ATOM 1466 O O . GLN A 1 190 ? -6.281 -25.594 -1.669 1 98.88 190 GLN A O 1
ATOM 1471 N N . ILE A 1 191 ? -4.777 -24.672 -0.263 1 98.5 191 ILE A N 1
ATOM 1472 C CA . ILE A 1 191 ? -4.312 -25.938 0.279 1 98.5 191 ILE A CA 1
ATOM 1473 C C . ILE A 1 191 ? -4.203 -25.844 1.799 1 98.5 191 ILE A C 1
ATOM 1475 O O . ILE A 1 191 ? -4.145 -24.734 2.355 1 98.5 191 ILE A O 1
ATOM 1479 N N . PRO A 1 192 ? -4.254 -27.016 2.457 1 97.81 192 PRO A N 1
ATOM 1480 C CA . PRO A 1 192 ? -3.918 -26.969 3.881 1 97.81 192 PRO A CA 1
ATOM 1481 C C . PRO A 1 192 ? -2.531 -26.375 4.137 1 97.81 192 PRO A C 1
ATOM 1483 O O . PRO A 1 192 ? -1.574 -26.719 3.434 1 97.81 192 PRO A O 1
ATOM 1486 N N . LEU A 1 193 ? -2.436 -25.484 5.078 1 98.44 193 LEU A N 1
ATOM 1487 C CA . LEU A 1 193 ? -1.187 -24.766 5.312 1 98.44 193 LEU A CA 1
ATOM 1488 C C . LEU A 1 193 ? -0.946 -24.562 6.805 1 98.44 193 LEU A C 1
ATOM 1490 O O . LEU A 1 193 ? -1.807 -24.047 7.508 1 98.44 193 LEU A O 1
ATOM 1494 N N . SER A 1 194 ? 0.081 -25.078 7.32 1 98.81 194 SER A N 1
ATOM 1495 C CA . SER A 1 194 ? 0.613 -24.812 8.656 1 98.81 194 SER A CA 1
ATOM 1496 C C . SER A 1 194 ? 1.972 -24.125 8.578 1 98.81 194 SER A C 1
ATOM 1498 O O . SER A 1 194 ? 2.971 -24.75 8.211 1 98.81 194 SER A O 1
ATOM 1500 N N . LEU A 1 195 ? 2.012 -22.891 8.945 1 98.81 195 LEU A N 1
ATOM 1501 C CA . LEU A 1 195 ? 3.27 -22.156 8.883 1 98.81 195 LEU A CA 1
ATOM 1502 C C . LEU A 1 195 ? 4.227 -22.609 9.977 1 98.81 195 LEU A C 1
ATOM 1504 O O . LEU A 1 195 ? 5.445 -22.594 9.789 1 98.81 195 LEU A O 1
ATOM 1508 N N . ARG A 1 196 ? 3.66 -23.031 11.031 1 98.06 196 ARG A N 1
ATOM 1509 C CA . ARG A 1 196 ? 4.473 -23.594 12.117 1 98.06 196 ARG A CA 1
ATOM 1510 C C . ARG A 1 196 ? 5.207 -24.844 11.664 1 98.06 196 ARG A C 1
ATOM 1512 O O . ARG A 1 196 ? 6.414 -24.969 11.867 1 98.06 196 ARG A O 1
ATOM 1519 N N . GLU A 1 197 ? 4.465 -25.75 11.016 1 98.12 197 GLU A N 1
ATOM 1520 C CA . GLU A 1 197 ? 5.055 -27 10.547 1 98.12 197 GLU A CA 1
ATOM 1521 C C . GLU A 1 197 ? 6.012 -26.766 9.383 1 98.12 197 GLU A C 1
ATOM 1523 O O . GLU A 1 197 ? 7.047 -27.422 9.273 1 98.12 197 GLU A O 1
ATOM 1528 N N . LEU A 1 198 ? 5.668 -25.859 8.484 1 98.38 198 LEU A N 1
ATOM 1529 C CA . LEU A 1 198 ? 6.512 -25.562 7.336 1 98.38 198 LEU A CA 1
ATOM 1530 C C . LEU A 1 198 ? 7.887 -25.062 7.785 1 98.38 198 LEU A C 1
ATOM 1532 O O . LEU A 1 198 ? 8.906 -25.438 7.199 1 98.38 198 LEU A O 1
ATOM 1536 N N . GLY A 1 199 ? 7.863 -24.094 8.719 1 97.94 199 GLY A N 1
ATOM 1537 C CA . GLY A 1 199 ? 9.086 -23.672 9.383 1 97.94 199 GLY A CA 1
ATOM 1538 C C . GLY A 1 199 ? 9.945 -22.766 8.516 1 97.94 199 GLY A C 1
ATOM 1539 O O . GLY A 1 199 ? 11.125 -22.547 8.812 1 97.94 199 GLY A O 1
ATOM 1540 N N . ALA A 1 200 ? 9.469 -22.297 7.43 1 98.75 200 ALA A N 1
ATOM 1541 C CA . ALA A 1 200 ? 10.227 -21.375 6.594 1 98.75 200 ALA A CA 1
ATOM 1542 C C . ALA A 1 200 ? 10.57 -20.094 7.359 1 98.75 200 ALA A C 1
ATOM 1544 O O . ALA A 1 200 ? 9.781 -19.609 8.172 1 98.75 200 ALA A O 1
ATOM 1545 N N . ALA A 1 201 ? 11.727 -19.484 7.09 1 98.81 201 ALA A N 1
ATOM 1546 C CA . ALA A 1 201 ? 12.094 -18.234 7.723 1 98.81 201 ALA A CA 1
ATOM 1547 C C . ALA A 1 201 ? 11.125 -17.109 7.332 1 98.81 201 ALA A C 1
ATOM 1549 O O . ALA A 1 201 ? 10.789 -16.25 8.148 1 98.81 201 ALA A O 1
ATOM 1550 N N . TYR A 1 202 ? 10.75 -17.156 6.098 1 98.94 202 TYR A N 1
ATOM 1551 C CA . TYR A 1 202 ? 9.867 -16.141 5.547 1 98.94 202 TYR A CA 1
ATOM 1552 C C . TYR A 1 202 ? 8.789 -16.781 4.676 1 98.94 202 TYR A C 1
ATOM 1554 O O . TYR A 1 202 ? 9.086 -17.625 3.83 1 98.94 202 TYR A O 1
ATOM 1562 N N . TYR A 1 203 ? 7.539 -16.453 4.875 1 98.94 203 TYR A N 1
ATOM 1563 C CA . TYR A 1 203 ? 6.418 -16.875 4.043 1 98.94 203 TYR A CA 1
ATOM 1564 C C . TYR A 1 203 ? 5.457 -15.711 3.807 1 98.94 203 TYR A C 1
ATOM 1566 O O . TYR A 1 203 ? 5.02 -15.062 4.754 1 98.94 203 TYR A O 1
ATOM 1574 N N . THR A 1 204 ? 5.188 -15.383 2.582 1 98.94 204 THR A N 1
ATOM 1575 C CA . THR A 1 204 ? 4.148 -14.406 2.281 1 98.94 204 THR A CA 1
ATOM 1576 C C . THR A 1 204 ? 3.012 -15.047 1.494 1 98.94 204 THR A C 1
ATOM 1578 O O . THR A 1 204 ? 3.223 -16.031 0.774 1 98.94 204 THR A O 1
ATOM 1581 N N . GLY A 1 205 ? 1.815 -14.531 1.657 1 98.88 205 GLY A N 1
ATOM 1582 C CA . GLY A 1 205 ? 0.652 -15.078 0.972 1 98.88 205 GLY A CA 1
ATOM 1583 C C . GLY A 1 205 ? -0.455 -14.055 0.781 1 98.88 205 GLY A C 1
ATOM 1584 O O . GLY A 1 205 ? -0.578 -13.109 1.563 1 98.88 205 GLY A O 1
ATOM 1585 N N . ASN A 1 206 ? -1.248 -14.258 -0.253 1 98.88 206 ASN A N 1
ATOM 1586 C CA . ASN A 1 206 ? -2.395 -13.398 -0.501 1 98.88 206 ASN A CA 1
ATOM 1587 C C . ASN A 1 206 ? -3.646 -13.898 0.211 1 98.88 206 ASN A C 1
ATOM 1589 O O . ASN A 1 206 ? -3.957 -15.094 0.158 1 98.88 206 ASN A O 1
ATOM 1593 N N . CYS A 1 207 ? -4.32 -13 0.802 1 98.94 207 CYS A N 1
ATOM 1594 C CA . CYS A 1 207 ? -5.621 -13.336 1.378 1 98.94 207 CYS A CA 1
ATOM 1595 C C . CYS A 1 207 ? -6.746 -13.008 0.406 1 98.94 207 CYS A C 1
ATOM 1597 O O . CYS A 1 207 ? -7.867 -13.492 0.562 1 98.94 207 CYS A O 1
ATOM 1599 N N . HIS A 1 208 ? -6.461 -12.211 -0.653 1 98.81 208 HIS A N 1
ATOM 1600 C CA . HIS A 1 208 ? -7.5 -11.766 -1.573 1 98.81 208 HIS A CA 1
ATOM 1601 C C . HIS A 1 208 ? -7.695 -12.766 -2.709 1 98.81 208 HIS A C 1
ATOM 1603 O O . HIS A 1 208 ? -8.547 -12.562 -3.576 1 98.81 208 HIS A O 1
ATOM 1609 N N . LYS A 1 209 ? -6.914 -13.828 -2.816 1 98.69 209 LYS A N 1
ATOM 1610 C CA . LYS A 1 209 ? -7.113 -14.836 -3.85 1 98.69 209 LYS A CA 1
ATOM 1611 C C . LYS A 1 209 ? -8.023 -15.953 -3.355 1 98.69 209 LYS A C 1
ATOM 1613 O O . LYS A 1 209 ? -9.242 -15.781 -3.283 1 98.69 209 LYS A O 1
ATOM 1618 N N . TRP A 1 210 ? -7.508 -17.016 -2.779 1 98.88 210 TRP A N 1
ATOM 1619 C CA . TRP A 1 210 ? -8.273 -18.219 -2.484 1 98.88 210 TRP A CA 1
ATOM 1620 C C . TRP A 1 210 ? -8.945 -18.125 -1.122 1 98.88 210 TRP A C 1
ATOM 1622 O O . TRP A 1 210 ? -9.93 -18.812 -0.856 1 98.88 210 TRP A O 1
ATOM 1632 N N . LEU A 1 211 ? -8.391 -17.234 -0.265 1 98.75 211 LEU A N 1
ATOM 1633 C CA . LEU A 1 211 ? -9.07 -16.938 0.995 1 98.75 211 LEU A CA 1
ATOM 1634 C C . LEU A 1 211 ? -10.25 -15.992 0.776 1 98.75 211 LEU A C 1
ATOM 1636 O O . LEU A 1 211 ? -11.141 -15.906 1.621 1 98.75 211 LEU A O 1
ATOM 1640 N N . CYS A 1 212 ? -10.219 -15.227 -0.261 1 98.81 212 CYS A N 1
ATOM 1641 C CA . CYS A 1 212 ? -11.328 -14.453 -0.817 1 98.81 212 CYS A CA 1
ATOM 1642 C C . CYS A 1 212 ? -11.602 -13.203 0.014 1 98.81 212 CYS A C 1
ATOM 1644 O O . CYS A 1 212 ? -12.75 -12.789 0.165 1 98.81 212 CYS A O 1
ATOM 1646 N N . ALA A 1 213 ? -10.594 -12.68 0.665 1 98.88 213 ALA A N 1
ATOM 1647 C CA . ALA A 1 213 ? -10.688 -11.344 1.248 1 98.88 213 ALA A CA 1
ATOM 1648 C C . ALA A 1 213 ? -10.695 -10.266 0.163 1 98.88 213 ALA A C 1
ATOM 1650 O O . ALA A 1 213 ? -10.445 -10.562 -1.01 1 98.88 213 ALA A O 1
ATOM 1651 N N . PRO A 1 214 ? -11.023 -9.031 0.5 1 98.75 214 PRO A N 1
ATOM 1652 C CA . PRO A 1 214 ? -10.969 -7.953 -0.492 1 98.75 214 PRO A CA 1
ATOM 1653 C C . PRO A 1 214 ? -9.555 -7.695 -1.004 1 98.75 214 PRO A C 1
ATOM 1655 O O . PRO A 1 214 ? -8.578 -8.07 -0.345 1 98.75 214 PRO A O 1
ATOM 1658 N N . LYS A 1 215 ? -9.438 -7.086 -2.232 1 98.69 215 LYS A N 1
ATOM 1659 C CA . LYS A 1 215 ? -8.141 -6.781 -2.822 1 98.69 215 LYS A CA 1
ATOM 1660 C C . LYS A 1 215 ? -7.285 -5.949 -1.871 1 98.69 215 LYS A C 1
ATOM 1662 O O . LYS A 1 215 ? -7.785 -5.02 -1.231 1 98.69 215 LYS A O 1
ATOM 1667 N N . GLY A 1 216 ? -6.051 -6.309 -1.791 1 98.12 216 GLY A N 1
ATOM 1668 C CA . GLY A 1 216 ? -5.133 -5.57 -0.938 1 98.12 216 GLY A CA 1
ATOM 1669 C C . GLY A 1 216 ? -4.918 -6.223 0.414 1 98.12 216 GLY A C 1
ATOM 1670 O O . GLY A 1 216 ? -4.406 -5.59 1.341 1 98.12 216 GLY A O 1
ATOM 1671 N N . ALA A 1 217 ? -5.348 -7.438 0.579 1 98.75 217 ALA A N 1
ATOM 1672 C CA . ALA A 1 217 ? -5.152 -8.188 1.814 1 98.75 217 ALA A CA 1
ATOM 1673 C C . ALA A 1 217 ? -4.141 -9.312 1.616 1 98.75 217 ALA A C 1
ATOM 1675 O O . ALA A 1 217 ? -4.367 -10.234 0.824 1 98.75 217 ALA A O 1
ATOM 1676 N N . ALA A 1 218 ? -3.039 -9.25 2.287 1 98.88 218 ALA A N 1
ATOM 1677 C CA . ALA A 1 218 ? -1.991 -10.266 2.311 1 98.88 218 ALA A CA 1
ATOM 1678 C C . ALA A 1 218 ? -1.213 -10.227 3.623 1 98.88 218 ALA A C 1
ATOM 1680 O O . ALA A 1 218 ? -1.551 -9.453 4.527 1 98.88 218 ALA A O 1
ATOM 1681 N N . PHE A 1 219 ? -0.312 -11.156 3.797 1 98.94 219 PHE A N 1
ATOM 1682 C CA . PHE A 1 219 ? 0.485 -11.18 5.02 1 98.94 219 PHE A CA 1
ATOM 1683 C C . PHE A 1 219 ? 1.928 -11.57 4.715 1 98.94 219 PHE A C 1
ATOM 1685 O O . PHE A 1 219 ? 2.223 -12.086 3.635 1 98.94 219 PHE A O 1
ATOM 1692 N N . LEU A 1 220 ? 2.803 -11.227 5.566 1 98.94 220 LEU A N 1
ATOM 1693 C CA . LEU A 1 220 ? 4.176 -11.711 5.668 1 98.94 220 LEU A CA 1
ATOM 1694 C C . LEU A 1 220 ? 4.414 -12.391 7.016 1 98.94 220 LEU A C 1
ATOM 1696 O O . LEU A 1 220 ? 4.219 -11.773 8.07 1 98.94 220 LEU A O 1
ATOM 1700 N N . HIS A 1 221 ? 4.66 -13.625 6.984 1 98.94 221 HIS A N 1
ATOM 1701 C CA . HIS A 1 221 ? 5.102 -14.367 8.156 1 98.94 221 HIS A CA 1
ATOM 1702 C C . HIS A 1 221 ? 6.621 -14.391 8.258 1 98.94 221 HIS A C 1
ATOM 1704 O O . HIS A 1 221 ? 7.305 -14.727 7.289 1 98.94 221 HIS A O 1
ATOM 1710 N N . VAL A 1 222 ? 7.145 -13.992 9.336 1 98.94 222 VAL A N 1
ATOM 1711 C CA . VAL A 1 222 ? 8.57 -14.047 9.625 1 98.94 222 VAL A CA 1
ATOM 1712 C C . VAL A 1 222 ? 8.82 -14.867 10.891 1 98.94 222 VAL A C 1
ATOM 1714 O O . VAL A 1 222 ? 8.305 -14.531 11.961 1 98.94 222 VAL A O 1
ATOM 1717 N N . ARG A 1 223 ? 9.586 -15.891 10.719 1 98.75 223 ARG A N 1
ATOM 1718 C CA . ARG A 1 223 ? 9.922 -16.703 11.883 1 98.75 223 ARG A CA 1
ATOM 1719 C C . ARG A 1 223 ? 10.578 -15.867 12.977 1 98.75 223 ARG A C 1
ATOM 1721 O O . ARG A 1 223 ? 11.367 -14.969 12.68 1 98.75 223 ARG A O 1
ATOM 1728 N N . ARG A 1 224 ? 10.305 -16.203 14.227 1 97.88 224 ARG A N 1
ATOM 1729 C CA . ARG A 1 224 ? 10.656 -15.383 15.375 1 97.88 224 ARG A CA 1
ATOM 1730 C C . ARG A 1 224 ? 12.141 -15.031 15.367 1 97.88 224 ARG A C 1
ATOM 1732 O O . ARG A 1 224 ? 12.516 -13.875 15.602 1 97.88 224 ARG A O 1
ATOM 1739 N N . ASP A 1 225 ? 13.031 -15.922 15.109 1 98 225 ASP A N 1
ATOM 1740 C CA . ASP A 1 225 ? 14.469 -15.711 15.18 1 98 225 ASP A CA 1
ATOM 1741 C C . ASP A 1 225 ? 14.961 -14.867 14 1 98 225 ASP A C 1
ATOM 1743 O O . ASP A 1 225 ? 16.078 -14.352 14.023 1 98 225 ASP A O 1
ATOM 1747 N N . ALA A 1 226 ? 14.188 -14.711 12.938 1 98.38 226 ALA A N 1
ATOM 1748 C CA . ALA A 1 226 ? 14.57 -13.953 11.75 1 98.38 226 ALA A CA 1
ATOM 1749 C C . ALA A 1 226 ? 14.047 -12.523 11.82 1 98.38 226 ALA A C 1
ATOM 1751 O O . ALA A 1 226 ? 14.469 -11.664 11.039 1 98.38 226 ALA A O 1
ATOM 1752 N N . GLN A 1 227 ? 13.164 -12.18 12.727 1 98.62 227 GLN A N 1
ATOM 1753 C CA . GLN A 1 227 ? 12.438 -10.922 12.773 1 98.62 227 GLN A CA 1
ATOM 1754 C C . GLN A 1 227 ? 13.391 -9.742 12.922 1 98.62 227 GLN A C 1
ATOM 1756 O O . GLN A 1 227 ? 13.18 -8.68 12.32 1 98.62 227 GLN A O 1
ATOM 1761 N N . PRO A 1 228 ? 14.5 -9.852 13.695 1 97.75 228 PRO A N 1
ATOM 1762 C CA . PRO A 1 228 ? 15.406 -8.703 13.828 1 97.75 228 PRO A CA 1
ATOM 1763 C C . PRO A 1 228 ? 16.031 -8.289 12.5 1 97.75 228 PRO A C 1
ATOM 1765 O O . PRO A 1 228 ? 16.531 -7.172 12.367 1 97.75 228 PRO A O 1
ATOM 1768 N N . LEU A 1 229 ? 15.977 -9.156 11.469 1 97.81 229 LEU A N 1
ATOM 1769 C CA . LEU A 1 229 ? 16.609 -8.891 10.188 1 97.81 229 LEU A CA 1
ATOM 1770 C C . LEU A 1 229 ? 15.656 -8.18 9.234 1 97.81 229 LEU A C 1
ATOM 1772 O O . LEU A 1 229 ? 16.062 -7.684 8.18 1 97.81 229 LEU A O 1
ATOM 1776 N N . VAL A 1 230 ? 14.398 -8.102 9.609 1 98.56 230 VAL A N 1
ATOM 1777 C CA . VAL A 1 230 ? 13.391 -7.676 8.648 1 98.56 230 VAL A CA 1
ATOM 1778 C C . VAL A 1 230 ? 12.797 -6.34 9.086 1 98.56 230 VAL A C 1
ATOM 1780 O O . VAL A 1 230 ? 12.414 -6.172 10.25 1 98.56 230 VAL A O 1
ATOM 1783 N N . ARG A 1 231 ? 12.773 -5.387 8.195 1 98 231 ARG A N 1
ATOM 1784 C CA . ARG A 1 231 ? 12.109 -4.098 8.344 1 98 231 ARG A CA 1
ATOM 1785 C C . ARG A 1 231 ? 11.094 -3.877 7.23 1 98 231 ARG A C 1
ATOM 1787 O O . ARG A 1 231 ? 11.266 -4.375 6.113 1 98 231 ARG A O 1
ATOM 1794 N N . PRO A 1 232 ? 10.008 -3.195 7.543 1 98.69 232 PRO A N 1
ATOM 1795 C CA . PRO A 1 232 ? 9.094 -2.875 6.445 1 98.69 232 PRO A CA 1
ATOM 1796 C C . PRO A 1 232 ? 9.727 -1.977 5.387 1 98.69 232 PRO A C 1
ATOM 1798 O O . PRO A 1 232 ? 10.703 -1.277 5.672 1 98.69 232 PRO A O 1
ATOM 1801 N N . LEU A 1 233 ? 9.141 -2.02 4.172 1 98.69 233 LEU A N 1
ATOM 1802 C CA . LEU A 1 233 ? 9.609 -1.155 3.094 1 98.69 233 LEU A CA 1
ATOM 1803 C C . LEU A 1 233 ? 9.391 0.314 3.443 1 98.69 233 LEU A C 1
ATOM 1805 O O . LEU A 1 233 ? 10.164 1.177 3.014 1 98.69 233 LEU A O 1
ATOM 1809 N N . VAL A 1 234 ? 8.367 0.551 4.199 1 98.81 234 VAL A N 1
ATOM 1810 C CA . VAL A 1 234 ? 8.047 1.904 4.637 1 98.81 234 VAL A CA 1
ATOM 1811 C C . VAL A 1 234 ? 8.398 2.064 6.117 1 98.81 234 VAL A C 1
ATOM 1813 O O . VAL A 1 234 ? 7.805 1.414 6.977 1 98.81 234 VAL A O 1
ATOM 1816 N N . ILE A 1 235 ? 9.414 2.842 6.383 1 98.69 235 ILE A N 1
ATOM 1817 C CA . ILE A 1 235 ? 9.742 3.234 7.75 1 98.69 235 ILE A CA 1
ATOM 1818 C C . ILE A 1 235 ? 8.812 4.363 8.195 1 98.69 235 ILE A C 1
ATOM 1820 O O . ILE A 1 235 ? 8.711 5.391 7.527 1 98.69 235 ILE A O 1
ATOM 1824 N N . SER A 1 236 ? 8.117 4.121 9.25 1 98.12 236 SER A N 1
ATOM 1825 C CA . SER A 1 236 ? 7.109 5.059 9.734 1 98.12 236 SER A CA 1
ATOM 1826 C C . SER A 1 236 ? 7.258 5.305 11.234 1 98.12 236 SER A C 1
ATOM 1828 O O . SER A 1 236 ? 8.375 5.328 11.758 1 98.12 236 SER A O 1
ATOM 1830 N N . HIS A 1 237 ? 6.184 5.508 11.938 1 95.88 237 HIS A N 1
ATOM 1831 C CA . HIS A 1 237 ? 6.195 5.945 13.328 1 95.88 237 HIS A CA 1
ATOM 1832 C C . HIS A 1 237 ? 6.719 4.844 14.25 1 95.88 237 HIS A C 1
ATOM 1834 O O . HIS A 1 237 ? 7.273 5.129 15.312 1 95.88 237 HIS A O 1
ATOM 1840 N N . GLY A 1 238 ? 6.59 3.609 13.875 1 95.38 238 GLY A N 1
ATOM 1841 C CA . GLY A 1 238 ? 6.988 2.492 14.711 1 95.38 238 GLY A CA 1
ATOM 1842 C C . GLY A 1 238 ? 8.484 2.428 14.945 1 95.38 238 GLY A C 1
ATOM 1843 O O . GLY A 1 238 ? 8.945 1.86 15.945 1 95.38 238 GLY A O 1
ATOM 1844 N N . TYR A 1 239 ? 9.219 3.025 14.102 1 96.81 239 TYR A N 1
ATOM 1845 C CA . TYR A 1 239 ? 10.672 2.893 14.078 1 96.81 239 TYR A CA 1
ATOM 1846 C C . TYR A 1 239 ? 11.289 3.404 15.375 1 96.81 239 TYR A C 1
ATOM 1848 O O . TYR A 1 239 ? 12.219 2.797 15.906 1 96.81 239 TYR A O 1
ATOM 1856 N N . ASN A 1 240 ? 10.734 4.496 15.914 1 95 240 ASN A N 1
ATOM 1857 C CA . ASN A 1 240 ? 11.297 5.051 17.141 1 95 240 ASN A CA 1
ATOM 1858 C C . ASN A 1 240 ? 10.312 4.953 18.297 1 95 240 ASN A C 1
ATOM 1860 O O . ASN A 1 240 ? 10.445 5.668 19.297 1 95 240 ASN A O 1
ATOM 1864 N N . SER A 1 241 ? 9.258 4.16 18.078 1 93.94 241 SER A N 1
ATOM 1865 C CA . SER A 1 241 ? 8.273 4.023 19.141 1 93.94 241 SER A CA 1
ATOM 1866 C C . SER A 1 241 ? 8.898 3.477 20.422 1 93.94 241 SER A C 1
ATOM 1868 O O . SER A 1 241 ? 9.727 2.566 20.359 1 93.94 241 SER A O 1
ATOM 1870 N N . ARG A 1 242 ? 8.5 4 21.531 1 91.06 242 ARG A N 1
ATOM 1871 C CA . ARG A 1 242 ? 9.039 3.562 22.812 1 91.06 242 ARG A CA 1
ATOM 1872 C C . ARG A 1 242 ? 8.07 2.617 23.516 1 91.06 242 ARG A C 1
ATOM 1874 O O . ARG A 1 242 ? 8.32 2.197 24.641 1 91.06 242 ARG A O 1
ATOM 1881 N N . ARG A 1 243 ? 7.016 2.332 22.75 1 90.06 243 ARG A N 1
ATOM 1882 C CA . ARG A 1 243 ? 6.035 1.416 23.328 1 90.06 243 ARG A CA 1
ATOM 1883 C C . ARG A 1 243 ? 6.664 0.06 23.625 1 90.06 243 ARG A C 1
ATOM 1885 O O . ARG A 1 243 ? 7.496 -0.429 22.859 1 90.06 243 ARG A O 1
ATOM 1892 N N . GLU A 1 244 ? 6.156 -0.624 24.703 1 91.19 244 GLU A N 1
ATOM 1893 C CA . GLU A 1 244 ? 6.711 -1.91 25.109 1 91.19 244 GLU A CA 1
ATOM 1894 C C . GLU A 1 244 ? 5.645 -3 25.109 1 91.19 244 GLU A C 1
ATOM 1896 O O . GLU A 1 244 ? 5.938 -4.164 25.375 1 91.19 244 GLU A O 1
ATOM 1901 N N . ASP A 1 245 ? 4.449 -2.633 24.766 1 89.31 245 ASP A N 1
ATOM 1902 C CA . ASP A 1 245 ? 3.344 -3.586 24.812 1 89.31 245 ASP A CA 1
ATOM 1903 C C . ASP A 1 245 ? 3.309 -4.453 23.547 1 89.31 245 ASP A C 1
ATOM 1905 O O . ASP A 1 245 ? 2.49 -5.371 23.453 1 89.31 245 ASP A O 1
ATOM 1909 N N . ARG A 1 246 ? 4.184 -4.164 22.641 1 92.69 246 ARG A N 1
ATOM 1910 C CA . ARG A 1 246 ? 4.32 -4.898 21.375 1 92.69 246 ARG A CA 1
ATOM 1911 C C . ARG A 1 246 ? 5.789 -5.117 21.031 1 92.69 246 ARG A C 1
ATOM 1913 O O . ARG A 1 246 ? 6.652 -4.352 21.469 1 92.69 246 ARG A O 1
ATOM 1920 N N . SER A 1 247 ? 5.996 -6.148 20.25 1 95.94 247 SER A N 1
ATOM 1921 C CA . SER A 1 247 ? 7.359 -6.371 19.766 1 95.94 247 SER A CA 1
ATOM 1922 C C . SER A 1 247 ? 7.777 -5.297 18.781 1 95.94 247 SER A C 1
ATOM 1924 O O . SER A 1 247 ? 6.926 -4.605 18.203 1 95.94 247 SER A O 1
ATOM 1926 N N . ARG A 1 248 ? 9.07 -5.125 18.578 1 96.5 248 ARG A N 1
ATOM 1927 C CA . ARG A 1 248 ? 9.602 -4.207 17.578 1 96.5 248 ARG A CA 1
ATOM 1928 C C . ARG A 1 248 ? 9.062 -4.535 16.188 1 96.5 248 ARG A C 1
ATOM 1930 O O . ARG A 1 248 ? 8.727 -3.633 15.422 1 96.5 248 ARG A O 1
ATOM 1937 N N . PHE A 1 249 ? 8.961 -5.844 15.945 1 98.12 249 PHE A N 1
ATOM 1938 C CA . PHE A 1 249 ? 8.398 -6.309 14.68 1 98.12 249 PHE A CA 1
ATOM 1939 C C . PHE A 1 249 ? 6.984 -5.773 14.484 1 98.12 249 PHE A C 1
ATOM 1941 O O . PHE A 1 249 ? 6.664 -5.211 13.438 1 98.12 249 PHE A O 1
ATOM 1948 N N . ARG A 1 250 ? 6.184 -5.887 15.492 1 97.44 250 ARG A N 1
ATOM 1949 C CA . ARG A 1 250 ? 4.805 -5.41 15.438 1 97.44 250 ARG A CA 1
ATOM 1950 C C . ARG A 1 250 ? 4.758 -3.889 15.328 1 97.44 250 ARG A C 1
ATOM 1952 O O . ARG A 1 250 ? 3.973 -3.342 14.555 1 97.44 250 ARG A O 1
ATOM 1959 N N . LEU A 1 251 ? 5.578 -3.193 16.094 1 96.44 251 LEU A N 1
ATOM 1960 C CA . LEU A 1 251 ? 5.609 -1.735 16.062 1 96.44 251 LEU A CA 1
ATOM 1961 C C . LEU A 1 251 ? 5.992 -1.217 14.688 1 96.44 251 LEU A C 1
ATOM 1963 O O . LEU A 1 251 ? 5.41 -0.242 14.203 1 96.44 251 LEU A O 1
ATOM 1967 N N . ASP A 1 252 ? 6.891 -1.912 14.062 1 97.75 252 ASP A N 1
ATOM 1968 C CA . ASP A 1 252 ? 7.391 -1.492 12.758 1 97.75 252 ASP A CA 1
ATOM 1969 C C . ASP A 1 252 ? 6.332 -1.693 11.672 1 97.75 252 ASP A C 1
ATOM 1971 O O . ASP A 1 252 ? 6.18 -0.855 10.781 1 97.75 252 ASP A O 1
ATOM 1975 N N . PHE A 1 253 ? 5.57 -2.754 11.766 1 98.44 253 PHE A N 1
ATOM 1976 C CA . PHE A 1 253 ? 4.754 -3.17 10.633 1 98.44 253 PHE A CA 1
ATOM 1977 C C . PHE A 1 253 ? 3.312 -2.711 10.812 1 98.44 253 PHE A C 1
ATOM 1979 O O . PHE A 1 253 ? 2.549 -2.664 9.844 1 98.44 253 PHE A O 1
ATOM 1986 N N . ASP A 1 254 ? 2.875 -2.367 11.992 1 96.81 254 ASP A N 1
ATOM 1987 C CA . ASP A 1 254 ? 1.453 -2.197 12.266 1 96.81 254 ASP A CA 1
ATOM 1988 C C . ASP A 1 254 ? 0.938 -0.875 11.703 1 96.81 254 ASP A C 1
ATOM 1990 O O . ASP A 1 254 ? -0.268 -0.705 11.508 1 96.81 254 ASP A O 1
ATOM 1994 N N . TRP A 1 255 ? 1.879 0.031 11.469 1 96.06 255 TRP A N 1
ATOM 1995 C CA . TRP A 1 255 ? 1.449 1.308 10.906 1 96.06 255 TRP A CA 1
ATOM 1996 C C . TRP A 1 255 ? 2.48 1.841 9.914 1 96.06 255 TRP A C 1
ATOM 1998 O O . TRP A 1 255 ? 3.551 2.305 10.32 1 96.06 255 TRP A O 1
ATOM 2008 N N . LEU A 1 256 ? 2.07 1.925 8.688 1 97.06 256 LEU A N 1
ATOM 2009 C CA . LEU A 1 256 ? 3.01 2.295 7.637 1 97.06 256 LEU A CA 1
ATOM 2010 C C . LEU A 1 256 ? 2.539 3.545 6.902 1 97.06 256 LEU A C 1
ATOM 2012 O O . LEU A 1 256 ? 3.01 3.834 5.801 1 97.06 256 LEU A O 1
ATOM 2016 N N . GLY A 1 257 ? 1.581 4.277 7.531 1 97.44 257 GLY A N 1
ATOM 2017 C CA . GLY A 1 257 ? 0.948 5.426 6.902 1 97.44 257 GLY A CA 1
ATOM 2018 C C . GLY A 1 257 ? -0.528 5.215 6.621 1 97.44 257 GLY A C 1
ATOM 2019 O O . GLY A 1 257 ? -1.007 4.082 6.613 1 97.44 257 GLY A O 1
ATOM 2020 N N . THR A 1 258 ? -1.196 6.297 6.418 1 97.94 258 THR A N 1
ATOM 2021 C CA . THR A 1 258 ? -2.643 6.262 6.227 1 97.94 258 THR A CA 1
ATOM 2022 C C . THR A 1 258 ? -3.004 5.465 4.977 1 97.94 258 THR A C 1
ATOM 2024 O O . THR A 1 258 ? -2.516 5.758 3.885 1 97.94 258 THR A O 1
ATOM 2027 N N . ASN A 1 259 ? -3.791 4.531 5.141 1 97.62 259 ASN A N 1
ATOM 2028 C CA . ASN A 1 259 ? -4.375 3.701 4.09 1 97.62 259 ASN A CA 1
ATOM 2029 C C . ASN A 1 259 ? -5.734 3.143 4.504 1 97.62 259 ASN A C 1
ATOM 2031 O O . ASN A 1 259 ? -6.23 3.451 5.59 1 97.62 259 ASN A O 1
ATOM 2035 N N . ASP A 1 260 ? -6.41 2.525 3.592 1 98.06 260 ASP A N 1
ATOM 2036 C CA . ASP A 1 260 ? -7.629 1.786 3.914 1 98.06 260 ASP A CA 1
ATOM 2037 C C . ASP A 1 260 ? -7.297 0.403 4.469 1 98.06 260 ASP A C 1
ATOM 2039 O O . ASP A 1 260 ? -6.867 -0.483 3.729 1 98.06 260 ASP A O 1
ATOM 2043 N N . PRO A 1 261 ? -7.469 0.165 5.777 1 98.5 261 PRO A N 1
ATOM 2044 C CA . PRO A 1 261 ? -7.094 -1.123 6.367 1 98.5 261 PRO A CA 1
ATOM 2045 C C . PRO A 1 261 ? -8.188 -2.182 6.211 1 98.5 261 PRO A C 1
ATOM 2047 O O . PRO A 1 261 ? -7.996 -3.332 6.617 1 98.5 261 PRO A O 1
ATOM 2050 N N . THR A 1 262 ? -9.297 -1.854 5.602 1 98.75 262 THR A N 1
ATOM 2051 C CA . THR A 1 262 ? -10.492 -2.695 5.691 1 98.75 262 THR A CA 1
ATOM 2052 C C . THR A 1 262 ? -10.273 -4.02 4.961 1 98.75 262 THR A C 1
ATOM 2054 O O . THR A 1 262 ? -10.844 -5.039 5.336 1 98.75 262 THR A O 1
ATOM 2057 N N . PRO A 1 263 ? -9.336 -4.066 3.932 1 98.69 263 PRO A N 1
ATOM 2058 C CA . PRO A 1 263 ? -9.172 -5.379 3.299 1 98.69 263 PRO A CA 1
ATOM 2059 C C . PRO A 1 263 ? -8.68 -6.445 4.277 1 98.69 263 PRO A C 1
ATOM 2061 O O . PRO A 1 263 ? -9.234 -7.547 4.316 1 98.69 263 PRO A O 1
ATOM 2064 N N . PHE A 1 264 ? -7.699 -6.133 5.086 1 98.56 264 PHE A N 1
ATOM 2065 C CA . PHE A 1 264 ? -7.203 -7.18 5.973 1 98.56 264 PHE A CA 1
ATOM 2066 C C . PHE A 1 264 ? -8.094 -7.309 7.207 1 98.56 264 PHE A C 1
ATOM 2068 O O . PHE A 1 264 ? -8.125 -8.359 7.848 1 98.56 264 PHE A O 1
ATOM 2075 N N . LEU A 1 265 ? -8.867 -6.273 7.543 1 98.94 265 LEU A N 1
ATOM 2076 C CA . LEU A 1 265 ? -9.805 -6.371 8.656 1 98.94 265 LEU A CA 1
ATOM 2077 C C . LEU A 1 265 ? -10.945 -7.324 8.328 1 98.94 265 LEU A C 1
ATOM 2079 O O . LEU A 1 265 ? -11.633 -7.812 9.227 1 98.94 265 LEU A O 1
ATOM 2083 N N . CYS A 1 266 ? -11.156 -7.609 7.059 1 98.94 266 CYS A N 1
ATOM 2084 C CA . CYS A 1 266 ? -12.25 -8.469 6.617 1 98.94 266 CYS A CA 1
ATOM 2085 C C . CYS A 1 266 ? -11.82 -9.938 6.613 1 98.94 266 CYS A C 1
ATOM 2087 O O . CYS A 1 266 ? -12.633 -10.82 6.359 1 98.94 266 CYS A O 1
ATOM 2089 N N . ILE A 1 267 ? -10.57 -10.258 6.906 1 98.94 267 ILE A N 1
ATOM 2090 C CA . ILE A 1 267 ? -10.047 -11.617 6.836 1 98.94 267 ILE A CA 1
ATOM 2091 C C . ILE A 1 267 ? -10.867 -12.539 7.727 1 98.94 267 ILE A C 1
ATOM 2093 O O . ILE A 1 267 ? -11.281 -13.617 7.301 1 98.94 267 ILE A O 1
ATOM 2097 N N . PRO A 1 268 ? -11.195 -12.156 9.008 1 98.94 268 PRO A N 1
ATOM 2098 C CA . PRO A 1 268 ? -12.031 -13.039 9.812 1 98.94 268 PRO A CA 1
ATOM 2099 C C . PRO A 1 268 ? -13.375 -13.359 9.148 1 98.94 268 PRO A C 1
ATOM 2101 O O . PRO A 1 268 ? -13.812 -14.508 9.156 1 98.94 268 PRO A O 1
ATOM 2104 N N . LYS A 1 269 ? -14.016 -12.336 8.57 1 98.94 269 LYS A N 1
ATOM 2105 C CA . LYS A 1 269 ? -15.297 -12.531 7.895 1 98.94 269 LYS A CA 1
ATOM 2106 C C . LYS A 1 269 ? -15.133 -13.438 6.672 1 98.94 269 LYS A C 1
ATOM 2108 O O . LYS A 1 269 ? -16 -14.258 6.391 1 98.94 269 LYS A O 1
ATOM 2113 N N . ALA A 1 270 ? -14.047 -13.258 5.922 1 98.94 270 ALA A N 1
ATOM 2114 C CA . ALA A 1 270 ? -13.781 -14.109 4.766 1 98.94 270 ALA A CA 1
ATOM 2115 C C . ALA A 1 270 ? -13.648 -15.57 5.172 1 98.94 270 ALA A C 1
ATOM 2117 O O . ALA A 1 270 ? -14.227 -16.453 4.535 1 98.94 270 ALA A O 1
ATOM 2118 N N . ILE A 1 271 ? -12.867 -15.812 6.27 1 98.94 271 ILE A N 1
ATOM 2119 C CA . ILE A 1 271 ? -12.672 -17.172 6.773 1 98.94 271 ILE A CA 1
ATOM 2120 C C . ILE A 1 271 ? -14.023 -17.766 7.16 1 98.94 271 ILE A C 1
ATOM 2122 O O . ILE A 1 271 ? -14.328 -18.906 6.793 1 98.94 271 ILE A O 1
ATOM 2126 N N . GLU A 1 272 ? -14.82 -17 7.809 1 98.88 272 GLU A N 1
ATOM 2127 C CA . GLU A 1 272 ? -16.141 -17.438 8.258 1 98.88 272 GLU A CA 1
ATOM 2128 C C . GLU A 1 272 ? -17.047 -17.75 7.078 1 98.88 272 GLU A C 1
ATOM 2130 O O . GLU A 1 272 ? -17.656 -18.812 7.016 1 98.88 272 GLU A O 1
ATOM 2135 N N . VAL A 1 273 ? -17.188 -16.828 6.125 1 98.88 273 VAL A N 1
ATOM 2136 C CA . VAL A 1 273 ? -18.125 -16.922 5.02 1 98.88 273 VAL A CA 1
ATOM 2137 C C . VAL A 1 273 ? -17.75 -18.078 4.109 1 98.88 273 VAL A C 1
ATOM 2139 O O . VAL A 1 273 ? -18.578 -18.938 3.797 1 98.88 273 VAL A O 1
ATOM 2142 N N . MET A 1 274 ? -16.516 -18.219 3.707 1 98.81 274 MET A N 1
ATOM 2143 C CA . MET A 1 274 ? -16.078 -19.266 2.801 1 98.81 274 MET A CA 1
ATOM 2144 C C . MET A 1 274 ? -16.203 -20.641 3.457 1 98.81 274 MET A C 1
ATOM 2146 O O . MET A 1 274 ? -16.734 -21.578 2.848 1 98.81 274 MET A O 1
ATOM 2150 N N . GLY A 1 275 ? -15.727 -20.703 4.695 1 98.62 275 GLY A N 1
ATOM 2151 C CA . GLY A 1 275 ? -15.844 -21.969 5.41 1 98.62 275 GLY A CA 1
ATOM 2152 C C . GLY A 1 275 ? -17.281 -22.406 5.633 1 98.62 275 GLY A C 1
ATOM 2153 O O . GLY A 1 275 ? -17.562 -23.594 5.766 1 98.62 275 GLY A O 1
ATOM 2154 N N . GLY A 1 276 ? -18.203 -21.438 5.656 1 98.56 276 GLY A N 1
ATOM 2155 C CA . GLY A 1 276 ? -19.609 -21.703 5.941 1 98.56 276 GLY A CA 1
ATOM 2156 C C . GLY A 1 276 ? -20.406 -22.047 4.699 1 98.56 276 GLY A C 1
ATOM 2157 O O . GLY A 1 276 ? -21.578 -22.438 4.801 1 98.56 276 GLY A O 1
ATOM 2158 N N . LEU A 1 277 ? -19.812 -21.984 3.545 1 98.38 277 LEU A N 1
ATOM 2159 C CA . LEU A 1 277 ? -20.547 -22.203 2.303 1 98.38 277 LEU A CA 1
ATOM 2160 C C . LEU A 1 277 ? -20.828 -23.688 2.092 1 98.38 277 LEU A C 1
ATOM 2162 O O . LEU A 1 277 ? -21.703 -24.047 1.297 1 98.38 277 LEU A O 1
ATOM 2166 N N . VAL A 1 278 ? -20 -24.578 2.746 1 98.12 278 VAL A N 1
ATOM 2167 C CA . VAL A 1 278 ? -20.188 -26.031 2.664 1 98.12 278 VAL A CA 1
ATOM 2168 C C . VAL A 1 278 ? -20.125 -26.641 4.062 1 98.12 278 VAL A C 1
ATOM 2170 O O . VAL A 1 278 ? -19.469 -26.094 4.957 1 98.12 278 VAL A O 1
ATOM 2173 N N . PRO A 1 279 ? -20.75 -27.734 4.328 1 98.06 279 PRO A N 1
ATOM 2174 C CA . PRO A 1 279 ? -20.891 -28.281 5.676 1 98.06 279 PRO A CA 1
ATOM 2175 C C . PRO A 1 279 ? -19.562 -28.703 6.289 1 98.06 279 PRO A C 1
ATOM 2177 O O . PRO A 1 279 ? -19.375 -28.594 7.504 1 98.06 279 PRO A O 1
ATOM 2180 N N . GLY A 1 280 ? -18.625 -29.109 5.543 1 98.38 280 GLY A N 1
ATOM 2181 C CA . GLY A 1 280 ? -17.359 -29.625 6.051 1 98.38 280 GLY A CA 1
ATOM 2182 C C . GLY A 1 280 ? -16.328 -28.531 6.266 1 98.38 280 GLY A C 1
ATOM 2183 O O . GLY A 1 280 ? -15.172 -28.828 6.598 1 98.38 280 GLY A O 1
ATOM 2184 N N . GLY A 1 281 ? -16.703 -27.328 6.027 1 98.5 281 GLY A N 1
ATOM 2185 C CA . GLY A 1 281 ? -15.781 -26.203 6.246 1 98.5 281 GLY A CA 1
ATOM 2186 C C . GLY A 1 281 ? -14.68 -26.125 5.207 1 98.5 281 GLY A C 1
ATOM 2187 O O . GLY A 1 281 ? -14.875 -26.531 4.059 1 98.5 281 GLY A O 1
ATOM 2188 N N . TRP A 1 282 ? -13.586 -25.547 5.613 1 98.75 282 TRP A N 1
ATOM 2189 C CA . TRP A 1 282 ? -12.484 -25.25 4.703 1 98.75 282 TRP A CA 1
ATOM 2190 C C . TRP A 1 282 ? -11.898 -26.516 4.109 1 98.75 282 TRP A C 1
ATOM 2192 O O . TRP A 1 282 ? -11.555 -26.562 2.926 1 98.75 282 TRP A O 1
ATOM 2202 N N . PRO A 1 283 ? -11.758 -27.578 4.887 1 98.69 283 PRO A N 1
ATOM 2203 C CA . PRO A 1 283 ? -11.273 -28.812 4.258 1 98.69 283 PRO A CA 1
ATOM 2204 C C . PRO A 1 283 ? -12.125 -29.25 3.072 1 98.69 283 PRO A C 1
ATOM 2206 O O . PRO A 1 283 ? -11.594 -29.672 2.045 1 98.69 283 PRO A O 1
ATOM 2209 N N . GLU A 1 284 ? -13.422 -29.141 3.201 1 98.75 284 GLU A N 1
ATOM 2210 C CA . GLU A 1 284 ? -14.305 -29.516 2.1 1 98.75 284 GLU A CA 1
ATOM 2211 C C . GLU A 1 284 ? -14.219 -28.5 0.957 1 98.75 284 GLU A C 1
ATOM 2213 O O . GLU A 1 284 ? -14.289 -28.875 -0.216 1 98.75 284 GLU A O 1
ATOM 2218 N N . VAL A 1 285 ? -14.094 -27.188 1.232 1 98.81 285 VAL A N 1
ATOM 2219 C CA . VAL A 1 285 ? -13.898 -26.172 0.204 1 98.81 285 VAL A CA 1
ATOM 2220 C C . VAL A 1 285 ? -12.695 -26.547 -0.666 1 98.81 285 VAL A C 1
ATOM 2222 O O . VAL A 1 285 ? -12.797 -26.578 -1.895 1 98.81 285 VAL A O 1
ATOM 2225 N N . MET A 1 286 ? -11.586 -26.891 -0.029 1 98.81 286 MET A N 1
ATOM 2226 C CA . MET A 1 286 ? -10.352 -27.219 -0.728 1 98.81 286 MET A CA 1
ATOM 2227 C C . MET A 1 286 ? -10.508 -28.516 -1.521 1 98.81 286 MET A C 1
ATOM 2229 O O . MET A 1 286 ? -10.07 -28.594 -2.672 1 98.81 286 MET A O 1
ATOM 2233 N N . ALA A 1 287 ? -11.133 -29.484 -0.915 1 98.56 287 ALA A N 1
ATOM 2234 C CA . ALA A 1 287 ? -11.305 -30.781 -1.561 1 98.56 287 ALA A CA 1
ATOM 2235 C C . ALA A 1 287 ? -12.188 -30.656 -2.803 1 98.56 287 ALA A C 1
ATOM 2237 O O . ALA A 1 287 ? -11.891 -31.266 -3.838 1 98.56 287 ALA A O 1
ATOM 2238 N N . ARG A 1 288 ? -13.281 -29.906 -2.709 1 98.62 288 ARG A N 1
ATOM 2239 C CA . ARG A 1 288 ? -14.195 -29.719 -3.836 1 98.62 288 ARG A CA 1
ATOM 2240 C C . ARG A 1 288 ? -13.508 -28.984 -4.98 1 98.62 288 ARG A C 1
ATOM 2242 O O . ARG A 1 288 ? -13.672 -29.359 -6.148 1 98.62 288 ARG A O 1
ATOM 2249 N N . ASN A 1 289 ? -12.797 -27.938 -4.656 1 98.81 289 ASN A N 1
ATOM 2250 C CA . ASN A 1 289 ? -12.078 -27.203 -5.68 1 98.81 289 ASN A CA 1
ATOM 2251 C C . ASN A 1 289 ? -11.016 -28.047 -6.359 1 98.81 289 ASN A C 1
ATOM 2253 O O . ASN A 1 289 ? -10.859 -28 -7.578 1 98.81 289 ASN A O 1
ATOM 2257 N N . HIS A 1 290 ? -10.289 -28.797 -5.559 1 98.69 290 HIS A N 1
ATOM 2258 C CA . HIS A 1 290 ? -9.289 -29.703 -6.102 1 98.69 290 HIS A CA 1
ATOM 2259 C C . HIS A 1 290 ? -9.93 -30.719 -7.047 1 98.69 290 HIS A C 1
ATOM 2261 O O . HIS A 1 290 ? -9.445 -30.938 -8.164 1 98.69 290 HIS A O 1
ATOM 2267 N N . ALA A 1 291 ? -10.977 -31.344 -6.605 1 98.69 291 ALA A N 1
ATOM 2268 C CA . ALA A 1 291 ? -11.664 -32.344 -7.418 1 98.69 291 ALA A CA 1
ATOM 2269 C C . ALA A 1 291 ? -12.156 -31.75 -8.727 1 98.69 291 ALA A C 1
ATOM 2271 O O . ALA A 1 291 ? -12.062 -32.375 -9.781 1 98.69 291 ALA A O 1
ATOM 2272 N N . LEU A 1 292 ? -12.695 -30.547 -8.648 1 98.81 292 LEU A N 1
ATOM 2273 C CA . LEU A 1 292 ? -13.188 -29.859 -9.836 1 98.81 292 LEU A CA 1
ATOM 2274 C C . LEU A 1 292 ? -12.047 -29.516 -10.781 1 98.81 292 LEU A C 1
ATOM 2276 O O . LEU A 1 292 ? -12.195 -29.625 -12 1 98.81 292 LEU A O 1
ATOM 2280 N N . ALA A 1 293 ? -10.898 -29.094 -10.281 1 98.81 293 ALA A N 1
ATOM 2281 C CA . ALA A 1 293 ? -9.727 -28.781 -11.102 1 98.81 293 ALA A CA 1
ATOM 2282 C C . ALA A 1 293 ? -9.219 -30.031 -11.812 1 98.81 293 ALA A C 1
ATOM 2284 O O . ALA A 1 293 ? -8.883 -29.984 -13 1 98.81 293 ALA A O 1
ATOM 2285 N N . ILE A 1 294 ? -9.18 -31.156 -11.094 1 98.56 294 ILE A N 1
ATOM 2286 C CA . ILE A 1 294 ? -8.727 -32.406 -11.664 1 98.56 294 ILE A CA 1
ATOM 2287 C C . ILE A 1 294 ? -9.695 -32.875 -12.758 1 98.56 294 ILE A C 1
ATOM 2289 O O . ILE A 1 294 ? -9.273 -33.312 -13.828 1 98.56 294 ILE A O 1
ATOM 2293 N N . ALA A 1 295 ? -10.977 -32.75 -12.484 1 98.62 295 ALA A N 1
ATOM 2294 C CA . ALA A 1 295 ? -11.992 -33.125 -13.477 1 98.62 295 ALA A CA 1
ATOM 2295 C C . ALA A 1 295 ? -11.875 -32.25 -14.727 1 98.62 295 ALA A C 1
ATOM 2297 O O . ALA A 1 295 ? -12.008 -32.75 -15.844 1 98.62 295 ALA A O 1
ATOM 2298 N N . ALA A 1 296 ? -11.688 -30.984 -14.523 1 98.69 296 ALA A N 1
ATOM 2299 C CA . ALA A 1 296 ? -11.516 -30.062 -15.641 1 98.69 296 ALA A CA 1
ATOM 2300 C C . ALA A 1 296 ? -10.297 -30.438 -16.484 1 98.69 296 ALA A C 1
ATOM 2302 O O . ALA A 1 296 ? -10.367 -30.438 -17.719 1 98.69 296 ALA A O 1
ATOM 2303 N N . ARG A 1 297 ? -9.172 -30.688 -15.812 1 98.38 297 ARG A N 1
ATOM 2304 C CA . ARG A 1 297 ? -7.949 -31.109 -16.484 1 98.38 297 ARG A CA 1
ATOM 2305 C C . ARG A 1 297 ? -8.195 -32.344 -17.328 1 98.38 297 ARG A C 1
ATOM 2307 O O . ARG A 1 297 ? -7.762 -32.438 -18.484 1 98.38 297 ARG A O 1
ATOM 2314 N N . THR A 1 298 ? -8.852 -33.312 -16.75 1 98.06 298 THR A N 1
ATOM 2315 C CA . THR A 1 298 ? -9.156 -34.562 -17.422 1 98.06 298 THR A CA 1
ATOM 2316 C C . THR A 1 298 ? -10.031 -34.344 -18.656 1 98.06 298 THR A C 1
ATOM 2318 O O . THR A 1 298 ? -9.734 -34.844 -19.734 1 98.06 298 THR A O 1
ATOM 2321 N N . LEU A 1 299 ? -11.047 -33.562 -18.453 1 98.19 299 LEU A N 1
ATOM 2322 C CA . LEU A 1 299 ? -11.969 -33.25 -19.547 1 98.19 299 LEU A CA 1
ATOM 2323 C C . LEU A 1 299 ? -11.234 -32.562 -20.688 1 98.19 299 LEU A C 1
ATOM 2325 O O . LEU A 1 299 ? -11.43 -32.906 -21.859 1 98.19 299 LEU A O 1
ATOM 2329 N N . LEU A 1 300 ? -10.414 -31.562 -20.391 1 97.69 300 LEU A N 1
ATOM 2330 C CA . LEU A 1 300 ? -9.695 -30.797 -21.406 1 97.69 300 LEU A CA 1
ATOM 2331 C C . LEU A 1 300 ? -8.711 -31.688 -22.156 1 97.69 300 LEU A C 1
ATOM 2333 O O . LEU A 1 300 ? -8.555 -31.562 -23.375 1 97.69 300 LEU A O 1
ATOM 2337 N N . HIS A 1 301 ? -8.07 -32.594 -21.469 1 96.69 301 HIS A N 1
ATOM 2338 C CA . HIS A 1 301 ? -7.164 -33.531 -22.125 1 96.69 301 HIS A CA 1
ATOM 2339 C C . HIS A 1 301 ? -7.922 -34.5 -23.047 1 96.69 301 HIS A C 1
ATOM 2341 O O . HIS A 1 301 ? -7.426 -34.875 -24.109 1 96.69 301 HIS A O 1
ATOM 2347 N N . GLN A 1 302 ? -9.008 -34.906 -22.578 1 96.25 302 GLN A N 1
ATOM 2348 C CA . GLN A 1 302 ? -9.828 -35.781 -23.391 1 96.25 302 GLN A CA 1
ATOM 2349 C C . GLN A 1 302 ? -10.242 -35.125 -24.703 1 96.25 302 GLN A C 1
ATOM 2351 O O . GLN A 1 302 ? -10.273 -35.75 -25.75 1 96.25 302 GLN A O 1
ATOM 2356 N N . ARG A 1 303 ? -10.5 -33.875 -24.625 1 94.62 303 ARG A N 1
ATOM 2357 C CA . ARG A 1 303 ? -11.047 -33.125 -25.766 1 94.62 303 ARG A CA 1
ATOM 2358 C C . ARG A 1 303 ? -9.93 -32.594 -26.641 1 94.62 303 ARG A C 1
ATOM 2360 O O . ARG A 1 303 ? -10.102 -32.438 -27.859 1 94.62 303 ARG A O 1
ATOM 2367 N N . LEU A 1 304 ? -8.852 -32.156 -26.016 1 93.31 304 LEU A N 1
ATOM 2368 C CA . LEU A 1 304 ? -7.828 -31.406 -26.734 1 93.31 304 LEU A CA 1
ATOM 2369 C C . LEU A 1 304 ? -6.582 -32.25 -26.953 1 93.31 304 LEU A C 1
ATOM 2371 O O . LEU A 1 304 ? -5.703 -31.906 -27.734 1 93.31 304 LEU A O 1
ATOM 2375 N N . GLY A 1 305 ? -6.512 -33.312 -26.281 1 92.75 305 GLY A N 1
ATOM 2376 C CA . GLY A 1 305 ? -5.332 -34.156 -26.344 1 92.75 305 GLY A CA 1
ATOM 2377 C C . GLY A 1 305 ? -4.277 -33.812 -25.312 1 92.75 305 GLY A C 1
ATOM 2378 O O . GLY A 1 305 ? -4.527 -32.969 -24.438 1 92.75 305 GLY A O 1
ATOM 2379 N N . GLY A 1 306 ? -3.209 -34.531 -25.328 1 92.31 306 GLY A N 1
ATOM 2380 C CA . GLY A 1 306 ? -2.109 -34.281 -24.422 1 92.31 306 GLY A CA 1
ATOM 2381 C C . GLY A 1 306 ? -2.227 -35.031 -23.109 1 92.31 306 GLY A C 1
ATOM 2382 O O . GLY A 1 306 ? -3.164 -35.812 -22.938 1 92.31 306 GLY A O 1
ATOM 2383 N N . ALA A 1 307 ? -1.205 -34.812 -22.328 1 94.19 307 ALA A N 1
ATOM 2384 C CA . ALA A 1 307 ? -1.141 -35.5 -21.047 1 94.19 307 ALA A CA 1
ATOM 2385 C C . ALA A 1 307 ? -0.824 -34.531 -19.906 1 94.19 307 ALA A C 1
ATOM 2387 O O . ALA A 1 307 ? -0.264 -33.438 -20.141 1 94.19 307 ALA A O 1
ATOM 2388 N N . PRO A 1 308 ? -1.227 -34.969 -18.672 1 95.62 308 PRO A N 1
ATOM 2389 C CA . PRO A 1 308 ? -0.893 -34.125 -17.516 1 95.62 308 PRO A CA 1
ATOM 2390 C C . PRO A 1 308 ? 0.604 -33.844 -17.406 1 95.62 308 PRO A C 1
ATOM 2392 O O . PRO A 1 308 ? 1.422 -34.75 -17.672 1 95.62 308 PRO A O 1
ATOM 2395 N N . ARG A 1 309 ? 0.895 -32.625 -16.984 1 95.19 309 ARG A N 1
ATOM 2396 C CA . ARG A 1 309 ? 2.287 -32.188 -16.922 1 95.19 309 ARG A CA 1
ATOM 2397 C C . ARG A 1 309 ? 2.873 -32.406 -15.539 1 95.19 309 ARG A C 1
ATOM 2399 O O . ARG A 1 309 ? 4.074 -32.219 -15.328 1 95.19 309 ARG A O 1
ATOM 2406 N N . CYS A 1 310 ? 2.09 -32.75 -14.539 1 97 310 CYS A N 1
ATOM 2407 C CA . CYS A 1 310 ? 2.52 -33.125 -13.188 1 97 310 CYS A CA 1
ATOM 2408 C C . CYS A 1 310 ? 1.521 -34.062 -12.531 1 97 310 CYS A C 1
ATOM 2410 O O . CYS A 1 310 ? 0.385 -34.188 -12.992 1 97 310 CYS A O 1
ATOM 2412 N N . PRO A 1 311 ? 1.922 -34.781 -11.5 1 97.25 311 PRO A N 1
ATOM 2413 C CA . PRO A 1 311 ? 0.994 -35.656 -10.797 1 97.25 311 PRO A CA 1
ATOM 2414 C C . PRO A 1 311 ? -0.137 -34.906 -10.109 1 97.25 311 PRO A C 1
ATOM 2416 O O . PRO A 1 311 ? -0.015 -33.688 -9.859 1 97.25 311 PRO A O 1
ATOM 2419 N N . GLU A 1 312 ? -1.229 -35.625 -9.812 1 97.12 312 GLU A N 1
ATOM 2420 C CA . GLU A 1 312 ? -2.434 -35 -9.25 1 97.12 312 GLU A CA 1
ATOM 2421 C C . GLU A 1 312 ? -2.168 -34.438 -7.867 1 97.12 312 GLU A C 1
ATOM 2423 O O . GLU A 1 312 ? -2.801 -33.438 -7.465 1 97.12 312 GLU A O 1
ATOM 2428 N N . ASP A 1 313 ? -1.22 -35.031 -7.176 1 96.06 313 ASP A N 1
ATOM 2429 C CA . ASP A 1 313 ? -0.954 -34.562 -5.816 1 96.06 313 ASP A CA 1
ATOM 2430 C C . ASP A 1 313 ? -0.161 -33.25 -5.828 1 96.06 313 ASP A C 1
ATOM 2432 O O . ASP A 1 313 ? 0.061 -32.656 -4.773 1 96.06 313 ASP A O 1
ATOM 2436 N N . MET A 1 314 ? 0.272 -32.781 -7.012 1 98.38 314 MET A N 1
ATOM 2437 C CA . MET A 1 314 ? 0.924 -31.484 -7.164 1 98.38 314 MET A CA 1
ATOM 2438 C C . MET A 1 314 ? -0.04 -30.453 -7.742 1 98.38 314 MET A C 1
ATOM 2440 O O . MET A 1 314 ? 0.384 -29.406 -8.227 1 98.38 314 MET A O 1
ATOM 2444 N N . VAL A 1 315 ? -1.321 -30.844 -7.77 1 98.5 315 VAL A N 1
ATOM 2445 C CA . VAL A 1 315 ? -2.367 -29.953 -8.266 1 98.5 315 VAL A CA 1
ATOM 2446 C C . VAL A 1 315 ? -3.291 -29.547 -7.113 1 98.5 315 VAL A C 1
ATOM 2448 O O . VAL A 1 315 ? -3.668 -30.391 -6.293 1 98.5 315 VAL A O 1
ATOM 2451 N N . GLY A 1 316 ? -3.506 -28.219 -6.977 1 98.44 316 GLY A N 1
ATOM 2452 C CA . GLY A 1 316 ? -4.508 -27.719 -6.059 1 98.44 316 GLY A CA 1
ATOM 2453 C C . GLY A 1 316 ? -5.816 -27.344 -6.742 1 98.44 316 GLY A C 1
ATOM 2454 O O . GLY A 1 316 ? -6.508 -28.219 -7.27 1 98.44 316 GLY A O 1
ATOM 2455 N N . SER A 1 317 ? -6.09 -26.047 -6.84 1 98.88 317 SER A N 1
ATOM 2456 C CA . SER A 1 317 ? -7.328 -25.562 -7.445 1 98.88 317 SER A CA 1
ATOM 2457 C C . SER A 1 317 ? -7.074 -24.984 -8.836 1 98.88 317 SER A C 1
ATOM 2459 O O . SER A 1 317 ? -7.973 -24.406 -9.445 1 98.88 317 SER A O 1
ATOM 2461 N N . MET A 1 318 ? -5.824 -25.094 -9.297 1 98.81 318 MET A N 1
ATOM 2462 C CA . MET A 1 318 ? -5.422 -24.672 -10.633 1 98.81 318 MET A CA 1
ATOM 2463 C C . MET A 1 318 ? -4.832 -25.844 -11.414 1 98.81 318 MET A C 1
ATOM 2465 O O . MET A 1 318 ? -4.094 -26.656 -10.852 1 98.81 318 MET A O 1
ATOM 2469 N N . ALA A 1 319 ? -5.188 -25.938 -12.656 1 98.12 319 ALA A N 1
ATOM 2470 C CA . ALA A 1 319 ? -4.66 -27.016 -13.5 1 98.12 319 ALA A CA 1
ATOM 2471 C C . ALA A 1 319 ? -4.266 -26.484 -14.875 1 98.12 319 ALA A C 1
ATOM 2473 O O . ALA A 1 319 ? -4.918 -25.578 -15.406 1 98.12 319 ALA A O 1
ATOM 2474 N N . THR A 1 320 ? -3.244 -27.062 -15.406 1 97.12 320 THR A N 1
ATOM 2475 C CA . THR A 1 320 ? -2.713 -26.625 -16.688 1 97.12 320 THR A CA 1
ATOM 2476 C C . THR A 1 320 ? -2.879 -27.703 -17.75 1 97.12 320 THR A C 1
ATOM 2478 O O . THR A 1 320 ? -2.695 -28.891 -17.469 1 97.12 320 THR A O 1
ATOM 2481 N N . VAL A 1 321 ? -3.229 -27.281 -18.922 1 96.75 321 VAL A N 1
ATOM 2482 C CA . VAL A 1 321 ? -3.348 -28.156 -20.094 1 96.75 321 VAL A CA 1
ATOM 2483 C C . VAL A 1 321 ? -2.6 -27.547 -21.266 1 96.75 321 VAL A C 1
ATOM 2485 O O . VAL A 1 321 ? -2.865 -26.406 -21.656 1 96.75 321 VAL A O 1
ATOM 2488 N N . ALA A 1 322 ? -1.683 -28.281 -21.781 1 93.75 322 ALA A N 1
ATOM 2489 C CA . ALA A 1 322 ? -0.916 -27.812 -22.938 1 93.75 322 ALA A CA 1
ATOM 2490 C C . ALA A 1 322 ? -1.82 -27.578 -24.141 1 93.75 322 ALA A C 1
ATOM 2492 O O . ALA A 1 322 ? -2.75 -28.359 -24.375 1 93.75 322 ALA A O 1
ATOM 2493 N N . LEU A 1 323 ? -1.572 -26.531 -24.812 1 92.56 323 LEU A N 1
ATOM 2494 C CA . LEU A 1 323 ? -2.26 -26.203 -26.062 1 92.56 323 LEU A CA 1
ATOM 2495 C C . LEU A 1 323 ? -1.308 -26.297 -27.25 1 92.56 323 LEU A C 1
ATOM 2497 O O . LEU A 1 323 ? -0.087 -26.266 -27.078 1 92.56 323 LEU A O 1
ATOM 2501 N N . PRO A 1 324 ? -1.869 -26.5 -28.422 1 87.12 324 PRO A N 1
ATOM 2502 C CA . PRO A 1 324 ? -0.997 -26.391 -29.594 1 87.12 324 PRO A CA 1
ATOM 2503 C C . PRO A 1 324 ? -0.225 -25.078 -29.625 1 87.12 324 PRO A C 1
ATOM 2505 O O . PRO A 1 324 ? -0.685 -24.078 -29.078 1 87.12 324 PRO A O 1
ATOM 2508 N N . ASP A 1 325 ? 0.936 -25.172 -30.266 1 84 325 ASP A N 1
ATOM 2509 C CA . ASP A 1 325 ? 1.803 -24 -30.359 1 84 325 ASP A CA 1
ATOM 2510 C C . ASP A 1 325 ? 1.041 -22.797 -30.906 1 84 325 ASP A C 1
ATOM 2512 O O . ASP A 1 325 ? 0.179 -22.938 -31.781 1 84 325 ASP A O 1
ATOM 2516 N N . GLY A 1 326 ? 1.263 -21.719 -30.25 1 75.94 326 GLY A N 1
ATOM 2517 C CA . GLY A 1 326 ? 0.627 -20.484 -30.672 1 75.94 326 GLY A CA 1
ATOM 2518 C C . GLY A 1 326 ? 1.198 -19.922 -31.953 1 75.94 326 GLY A C 1
ATOM 2519 O O . GLY A 1 326 ? 2.264 -20.344 -32.406 1 75.94 326 GLY A O 1
ATOM 2520 N N . PHE A 1 327 ? 0.366 -19.203 -32.75 1 63.03 327 PHE A N 1
ATOM 2521 C CA . PHE A 1 327 ? 0.855 -18.531 -33.969 1 63.03 327 PHE A CA 1
ATOM 2522 C C . PHE A 1 327 ? 1.808 -17.406 -33.594 1 63.03 327 PHE A C 1
ATOM 2524 O O . PHE A 1 327 ? 1.716 -16.828 -32.531 1 63.03 327 PHE A O 1
ATOM 2531 N N . PRO A 1 328 ? 2.998 -17.266 -34.344 1 58 328 PRO A N 1
ATOM 2532 C CA . PRO A 1 328 ? 4.012 -16.234 -34.094 1 58 328 PRO A CA 1
ATOM 2533 C C . PRO A 1 328 ? 3.41 -14.852 -33.844 1 58 328 PRO A C 1
ATOM 2535 O O . PRO A 1 328 ? 4.043 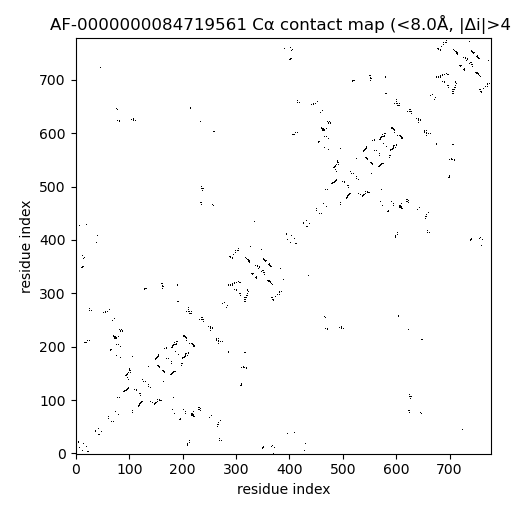-13.836 -34.156 1 58 328 PRO A O 1
ATOM 2538 N N . GLU A 1 329 ? 2.131 -14.844 -33.375 1 57.97 329 GLU A N 1
ATOM 2539 C CA . GLU A 1 329 ? 1.622 -13.477 -33.281 1 57.97 329 GLU A CA 1
ATOM 2540 C C . GLU A 1 329 ? 2.145 -12.766 -32.031 1 57.97 329 GLU A C 1
ATOM 2542 O O . GLU A 1 329 ? 2.418 -13.406 -31.031 1 57.97 329 GLU A O 1
ATOM 2547 N N . GLU A 1 330 ? 2.641 -11.57 -32.25 1 60.94 330 GLU A N 1
ATOM 2548 C CA . GLU A 1 330 ? 3.105 -10.625 -31.234 1 60.94 330 GLU A CA 1
ATOM 2549 C C . GLU A 1 330 ? 2.115 -10.523 -30.078 1 60.94 330 GLU A C 1
ATOM 2551 O O . GLU A 1 330 ? 0.901 -10.508 -30.297 1 60.94 330 GLU A O 1
ATOM 2556 N N . PRO A 1 331 ? 2.598 -10.781 -28.906 1 64.56 331 PRO A N 1
ATOM 2557 C CA . PRO A 1 331 ? 1.736 -10.547 -27.75 1 64.56 331 PRO A CA 1
ATOM 2558 C C . PRO A 1 331 ? 0.965 -9.234 -27.844 1 64.56 331 PRO A C 1
ATOM 2560 O O . PRO A 1 331 ? 1.358 -8.328 -28.578 1 64.56 331 PRO A O 1
ATOM 2563 N N . SER A 1 332 ? -0.128 -9.219 -27.25 1 64.19 332 SER A N 1
ATOM 2564 C CA . SER A 1 332 ? -0.891 -7.977 -27.156 1 64.19 332 SER A CA 1
ATOM 2565 C C . SER A 1 332 ? -0.088 -6.883 -26.453 1 64.19 332 SER A C 1
ATOM 2567 O O . SER A 1 332 ? 0.981 -7.148 -25.906 1 64.19 332 SER A O 1
ATOM 2569 N N . VAL A 1 333 ? -0.61 -5.781 -26.594 1 57.81 333 VAL A N 1
ATOM 2570 C CA . VAL A 1 333 ? 0.014 -4.621 -25.969 1 57.81 333 VAL A CA 1
ATOM 2571 C C . VAL A 1 333 ? 0.164 -4.859 -24.469 1 57.81 333 VAL A C 1
ATOM 2573 O O . VAL A 1 333 ? 1.13 -4.402 -23.859 1 57.81 333 VAL A O 1
ATOM 2576 N N . LEU A 1 334 ? -0.774 -5.77 -23.969 1 64.06 334 LEU A N 1
ATOM 2577 C CA . LEU A 1 334 ? -0.742 -6.031 -22.531 1 64.06 334 LEU A CA 1
ATOM 2578 C C . LEU A 1 334 ? 0.138 -7.238 -22.219 1 64.06 334 LEU A C 1
ATOM 2580 O O . LEU A 1 334 ? 0.261 -7.637 -21.062 1 64.06 334 LEU A O 1
ATOM 2584 N N . GLY A 1 335 ? 0.566 -7.715 -23.266 1 69.12 335 GLY A N 1
ATOM 2585 C CA . GLY A 1 335 ? 1.451 -8.859 -23.094 1 69.12 335 GLY A CA 1
ATOM 2586 C C . GLY A 1 335 ? 0.708 -10.172 -22.938 1 69.12 335 GLY A C 1
ATOM 2587 O O . GLY A 1 335 ? 1.288 -11.172 -22.516 1 69.12 335 GLY A O 1
ATOM 2588 N N . LEU A 1 336 ? -0.542 -10.109 -23.297 1 77.94 336 LEU A N 1
ATOM 2589 C CA . LEU A 1 336 ? -1.354 -11.312 -23.156 1 77.94 336 LEU A CA 1
ATOM 2590 C C . LEU A 1 336 ? -1.326 -12.141 -24.438 1 77.94 336 LEU A C 1
ATOM 2592 O O . LEU A 1 336 ? -1.179 -11.594 -25.547 1 77.94 336 LEU A O 1
ATOM 2596 N N . ASP A 1 337 ? -1.459 -13.398 -24.312 1 83.88 337 ASP A N 1
ATOM 2597 C CA . ASP A 1 337 ? -1.61 -14.266 -25.484 1 83.88 337 ASP A CA 1
ATOM 2598 C C . ASP A 1 337 ? -2.871 -13.914 -26.266 1 83.88 337 ASP A C 1
ATOM 2600 O O . ASP A 1 337 ? -3.941 -13.727 -25.688 1 83.88 337 ASP A O 1
ATOM 2604 N N . PRO A 1 338 ? -2.773 -13.812 -27.547 1 85 338 PRO A N 1
ATOM 2605 C CA . PRO A 1 338 ? -3.938 -13.445 -28.359 1 85 338 PRO A CA 1
ATOM 2606 C C . PRO A 1 338 ? -5.121 -14.391 -28.172 1 85 338 PRO A C 1
ATOM 2608 O O . PRO A 1 338 ? -6.273 -13.977 -28.266 1 85 338 PRO A O 1
ATOM 2611 N N . LEU A 1 339 ? -4.824 -15.664 -27.953 1 90.81 339 LEU A N 1
ATOM 2612 C CA . LEU A 1 339 ? -5.891 -16.641 -27.719 1 90.81 339 LEU A CA 1
ATOM 2613 C C . LEU A 1 339 ? -6.703 -16.266 -26.484 1 90.81 339 LEU A C 1
ATOM 2615 O O . LEU A 1 339 ? -7.914 -16.5 -26.453 1 90.81 339 LEU A O 1
ATOM 2619 N N . GLN A 1 340 ? -6.047 -15.789 -25.5 1 92.69 340 GLN A N 1
ATOM 2620 C CA . GLN A 1 340 ? -6.738 -15.367 -24.281 1 92.69 340 GLN A CA 1
ATOM 2621 C C . GLN A 1 340 ? -7.734 -14.25 -24.578 1 92.69 340 GLN A C 1
ATOM 2623 O O . GLN A 1 340 ? -8.859 -14.266 -24.078 1 92.69 340 GLN A O 1
ATOM 2628 N N . GLU A 1 341 ? -7.324 -13.312 -25.375 1 90.25 341 GLU A N 1
ATOM 2629 C CA . GLU A 1 341 ? -8.188 -12.195 -25.75 1 90.25 341 GLU A CA 1
ATOM 2630 C C . GLU A 1 341 ? -9.383 -12.672 -26.562 1 90.25 341 GLU A C 1
ATOM 2632 O O . GLU A 1 341 ? -10.508 -12.203 -26.375 1 90.25 341 GLU A O 1
ATOM 2637 N N . ARG A 1 342 ? -9.148 -13.547 -27.484 1 91.56 342 ARG A N 1
ATOM 2638 C CA . ARG A 1 342 ? -10.227 -14.07 -28.312 1 91.56 342 ARG A CA 1
ATOM 2639 C C . ARG A 1 342 ? -11.234 -14.844 -27.469 1 91.56 342 ARG A C 1
ATOM 2641 O O . ARG A 1 342 ? -12.445 -14.727 -27.688 1 91.56 342 ARG A O 1
ATOM 2648 N N . LEU A 1 343 ? -10.734 -15.656 -26.578 1 95.25 343 LEU A N 1
ATOM 2649 C CA . LEU A 1 343 ? -11.617 -16.391 -25.688 1 95.25 343 LEU A CA 1
ATOM 2650 C C . LEU A 1 343 ? -12.539 -15.453 -24.922 1 95.25 343 LEU A C 1
ATOM 2652 O O . LEU A 1 343 ? -13.727 -15.719 -24.781 1 95.25 343 LEU A O 1
ATOM 2656 N N . PHE A 1 344 ? -11.992 -14.328 -24.5 1 94.75 344 PHE A N 1
ATOM 2657 C CA . PHE A 1 344 ? -12.773 -13.375 -23.719 1 94.75 344 PHE A CA 1
ATOM 2658 C C . PHE A 1 344 ? -13.727 -12.602 -24.625 1 94.75 344 PHE A C 1
ATOM 2660 O O . PHE A 1 344 ? -14.93 -12.516 -24.344 1 94.75 344 PHE A O 1
ATOM 2667 N N . LEU A 1 345 ? -13.219 -12.039 -25.719 1 92.5 345 LEU A N 1
ATOM 2668 C CA . LEU A 1 345 ? -13.984 -11.133 -26.562 1 92.5 345 LEU A CA 1
ATOM 2669 C C . LEU A 1 345 ? -15.055 -11.891 -27.344 1 92.5 345 LEU A C 1
ATOM 2671 O O . LEU A 1 345 ? -16.156 -11.391 -27.531 1 92.5 345 LEU A O 1
ATOM 2675 N N . GLU A 1 346 ? -14.758 -13.117 -27.766 1 94.31 346 GLU A N 1
ATOM 2676 C CA . GLU A 1 346 ? -15.648 -13.844 -28.672 1 94.31 346 GLU A CA 1
ATOM 2677 C C . GLU A 1 346 ? -16.531 -14.828 -27.906 1 94.31 346 GLU A C 1
ATOM 2679 O O . GLU A 1 346 ? -17.656 -15.109 -28.312 1 94.31 346 GLU A O 1
ATOM 2684 N N . HIS A 1 347 ? -16.047 -15.305 -26.812 1 96.5 347 HIS A N 1
ATOM 2685 C CA . HIS A 1 347 ? -16.766 -16.375 -26.141 1 96.5 347 HIS A CA 1
ATOM 2686 C C . HIS A 1 347 ? -17.109 -16.016 -24.703 1 96.5 347 HIS A C 1
ATOM 2688 O O . HIS A 1 347 ? -17.781 -16.781 -24 1 96.5 347 HIS A O 1
ATOM 2694 N N . ARG A 1 348 ? -16.656 -14.875 -24.172 1 97.25 348 ARG A N 1
ATOM 2695 C CA . ARG A 1 348 ? -16.906 -14.391 -22.812 1 97.25 348 ARG A CA 1
ATOM 2696 C C . ARG A 1 348 ? -16.344 -15.367 -21.781 1 97.25 348 ARG A C 1
ATOM 2698 O O . ARG A 1 348 ? -17 -15.656 -20.781 1 97.25 348 ARG A O 1
ATOM 2705 N N . ILE A 1 349 ? -15.172 -15.953 -22.141 1 98.12 349 ILE A N 1
ATOM 2706 C CA . ILE A 1 349 ? -14.477 -16.859 -21.234 1 98.12 349 ILE A CA 1
ATOM 2707 C C . ILE A 1 349 ? -13.203 -16.188 -20.719 1 98.12 349 ILE A C 1
ATOM 2709 O O . ILE A 1 349 ? -12.32 -15.836 -21.5 1 98.12 349 ILE A O 1
ATOM 2713 N N . GLU A 1 350 ? -13.188 -15.953 -19.453 1 97.88 350 GLU A N 1
ATOM 2714 C CA . GLU A 1 350 ? -11.992 -15.43 -18.797 1 97.88 350 GLU A CA 1
ATOM 2715 C C . GLU A 1 350 ? -11.094 -16.562 -18.297 1 97.88 350 GLU A C 1
ATOM 2717 O O . GLU A 1 350 ? -11.406 -17.219 -17.297 1 97.88 350 GLU A O 1
ATOM 2722 N N . VAL A 1 351 ? -9.984 -16.797 -18.969 1 97.81 351 VAL A N 1
ATOM 2723 C CA . VAL A 1 351 ? -9.016 -17.828 -18.625 1 97.81 351 VAL A CA 1
ATOM 2724 C C . VAL A 1 351 ? -7.637 -17.453 -19.141 1 97.81 351 VAL A C 1
ATOM 2726 O O . VAL A 1 351 ? -7.508 -16.875 -20.234 1 97.81 351 VAL A O 1
ATOM 2729 N N . PRO A 1 352 ? -6.609 -17.656 -18.391 1 96.19 352 PRO A N 1
ATOM 2730 C CA . PRO A 1 352 ? -5.281 -17.266 -18.875 1 96.19 352 PRO A CA 1
ATOM 2731 C C . PRO A 1 352 ? -4.668 -18.297 -19.812 1 96.19 352 PRO A C 1
ATOM 2733 O O . PRO A 1 352 ? -4.816 -19.5 -19.609 1 96.19 352 PRO A O 1
ATOM 2736 N N . ILE A 1 353 ? -4.102 -17.812 -20.875 1 94.31 353 ILE A N 1
ATOM 2737 C CA . ILE A 1 353 ? -3.207 -18.562 -21.75 1 94.31 353 ILE A CA 1
ATOM 2738 C C . ILE A 1 353 ? -1.76 -18.156 -21.484 1 94.31 353 ILE A C 1
ATOM 2740 O O . ILE A 1 353 ? -1.391 -17 -21.688 1 94.31 353 ILE A O 1
ATOM 2744 N N . MET A 1 354 ? -1.011 -19.109 -21.047 1 91.38 354 MET A N 1
ATOM 27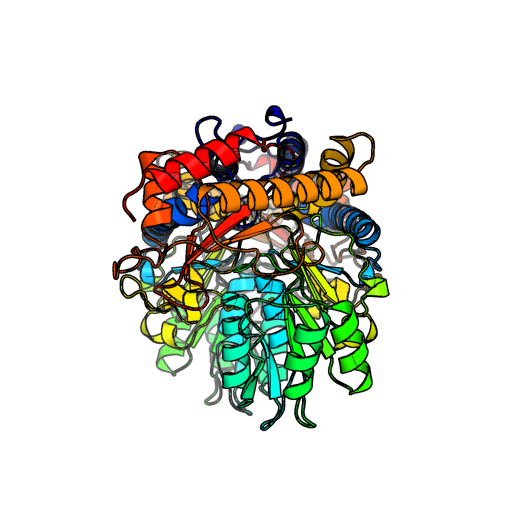45 C CA . MET A 1 354 ? 0.352 -18.828 -20.594 1 91.38 354 MET A CA 1
ATOM 2746 C C . MET A 1 354 ? 1.369 -19.312 -21.625 1 91.38 354 MET A C 1
ATOM 2748 O O . MET A 1 354 ? 1.371 -20.484 -22 1 91.38 354 MET A O 1
ATOM 2752 N N . PRO A 1 355 ? 2.207 -18.359 -22.125 1 89.75 355 PRO A N 1
ATOM 2753 C CA . PRO A 1 355 ? 3.355 -18.859 -22.891 1 89.75 355 PRO A CA 1
ATOM 2754 C C . PRO A 1 355 ? 4.359 -19.609 -22.016 1 89.75 355 PRO A C 1
ATOM 2756 O O . PRO A 1 355 ? 5.145 -18.984 -21.297 1 89.75 355 PRO A O 1
ATOM 2759 N N . TRP A 1 356 ? 4.242 -20.891 -22.062 1 87.94 356 TRP A N 1
ATOM 2760 C CA . TRP A 1 356 ? 5.082 -21.688 -21.172 1 87.94 356 TRP A CA 1
ATOM 2761 C C . TRP A 1 356 ? 5.594 -22.938 -21.891 1 87.94 356 TRP A C 1
ATOM 2763 O O . TRP A 1 356 ? 4.836 -23.625 -22.578 1 87.94 356 TRP A O 1
ATOM 2773 N N . PRO A 1 357 ? 6.906 -23.344 -21.688 1 88.88 357 PRO A N 1
ATOM 2774 C CA . PRO A 1 357 ? 7.922 -22.594 -20.953 1 88.88 357 PRO A CA 1
ATOM 2775 C C . PRO A 1 357 ? 8.383 -21.328 -21.688 1 88.88 357 PRO A C 1
ATOM 2777 O O . PRO A 1 357 ? 8.938 -20.422 -21.062 1 88.88 357 PRO A O 1
ATOM 2780 N N . LYS A 1 358 ? 8.195 -21.359 -23 1 85.62 358 LYS A N 1
ATOM 2781 C CA . LYS A 1 358 ? 8.43 -20.188 -23.828 1 85.62 358 LYS A CA 1
ATOM 2782 C C . LYS A 1 358 ? 7.641 -20.281 -25.141 1 85.62 358 LYS A C 1
ATOM 2784 O O . LYS A 1 358 ? 7.32 -21.375 -25.594 1 85.62 358 LYS A O 1
ATOM 2789 N N . PRO A 1 359 ? 7.289 -19.125 -25.641 1 84.06 359 PRO A N 1
ATOM 2790 C CA . PRO A 1 359 ? 6.664 -19.188 -26.953 1 84.06 359 PRO A CA 1
ATOM 2791 C C . PRO A 1 359 ? 7.477 -20 -27.969 1 84.06 359 PRO A C 1
ATOM 2793 O O . PRO A 1 359 ? 8.711 -19.984 -27.922 1 84.06 359 PRO A O 1
ATOM 2796 N N . PRO A 1 360 ? 6.852 -20.688 -28.75 1 87.81 360 PRO A N 1
ATOM 2797 C CA . PRO A 1 360 ? 5.422 -20.641 -29.062 1 87.81 360 PRO A CA 1
ATOM 2798 C C . PRO A 1 360 ? 4.594 -21.594 -28.188 1 87.81 360 PRO A C 1
ATOM 2800 O O . PRO A 1 360 ? 3.371 -21.656 -28.328 1 87.81 360 PRO A O 1
ATOM 2803 N N . HIS A 1 361 ? 5.289 -22.375 -27.328 1 89.12 361 HIS A N 1
ATOM 2804 C CA . HIS A 1 361 ? 4.547 -23.266 -26.453 1 89.12 361 HIS A CA 1
ATOM 2805 C C . HIS A 1 361 ? 3.625 -22.484 -25.531 1 89.12 361 HIS A C 1
ATOM 2807 O O . HIS A 1 361 ? 3.979 -21.391 -25.078 1 89.12 361 HIS A O 1
ATOM 2813 N N . ARG A 1 362 ? 2.441 -23.062 -25.328 1 91.75 362 ARG A N 1
ATOM 2814 C CA . ARG A 1 362 ? 1.492 -22.375 -24.469 1 91.75 362 ARG A CA 1
ATOM 2815 C C . ARG A 1 362 ? 0.553 -23.375 -23.797 1 91.75 362 ARG A C 1
ATOM 2817 O O . ARG A 1 362 ? 0.447 -24.516 -24.219 1 91.75 362 ARG A O 1
ATOM 2824 N N . HIS A 1 363 ? 0.012 -23.047 -22.766 1 94.44 363 HIS A N 1
ATOM 2825 C CA . HIS A 1 363 ? -1.023 -23.828 -22.109 1 94.44 363 HIS A CA 1
ATOM 2826 C C . HIS A 1 363 ? -2.141 -22.938 -21.578 1 94.44 363 HIS A C 1
ATOM 2828 O O . HIS A 1 363 ? -1.995 -21.719 -21.531 1 94.44 363 HIS A O 1
ATOM 2834 N N . VAL A 1 364 ? -3.262 -23.531 -21.375 1 96.31 364 VAL A N 1
ATOM 2835 C CA . VAL A 1 364 ? -4.34 -22.891 -20.625 1 96.31 364 VAL A CA 1
ATOM 2836 C C . VAL A 1 364 ? -4.25 -23.297 -19.156 1 96.31 364 VAL A C 1
ATOM 2838 O O . VAL A 1 364 ? -3.934 -24.438 -18.828 1 96.31 364 VAL A O 1
ATOM 2841 N N . ARG A 1 365 ? -4.363 -22.375 -18.281 1 98 365 ARG A N 1
ATOM 2842 C CA . ARG A 1 365 ? -4.422 -22.672 -16.844 1 98 365 ARG A CA 1
ATOM 2843 C C . ARG A 1 365 ? -5.805 -22.359 -16.281 1 98 365 ARG A C 1
ATOM 2845 O O . ARG A 1 365 ? -6.16 -21.203 -16.094 1 98 365 ARG A O 1
ATOM 2852 N N . VAL A 1 366 ? -6.535 -23.359 -15.938 1 98.56 366 VAL A N 1
ATOM 2853 C CA . VAL A 1 366 ? -7.883 -23.172 -15.406 1 98.56 366 VAL A CA 1
ATOM 2854 C C . VAL A 1 366 ? -7.828 -23.078 -13.883 1 98.56 366 VAL A C 1
ATOM 2856 O O . VAL A 1 366 ? -6.93 -23.656 -13.25 1 98.56 366 VAL A O 1
ATOM 2859 N N . SER A 1 367 ? -8.727 -22.375 -13.344 1 98.81 367 SER A N 1
ATOM 2860 C CA . SER A 1 367 ? -8.969 -22.312 -11.906 1 98.81 367 SER A CA 1
ATOM 2861 C C . SER A 1 367 ? -10.344 -22.891 -11.555 1 98.81 367 SER A C 1
ATOM 2863 O O . SER A 1 367 ? -11.297 -22.75 -12.32 1 98.81 367 SER A O 1
ATOM 2865 N N . ALA A 1 368 ? -10.406 -23.547 -10.43 1 98.81 368 ALA A N 1
ATOM 2866 C CA . ALA A 1 368 ? -11.664 -24.062 -9.906 1 98.81 368 ALA A CA 1
ATOM 2867 C C . ALA A 1 368 ? -12.008 -23.406 -8.57 1 98.81 368 ALA A C 1
ATOM 2869 O O . ALA A 1 368 ? -11.172 -23.344 -7.668 1 98.81 368 ALA A O 1
ATOM 2870 N N . GLN A 1 369 ? -13.133 -22.875 -8.438 1 98.75 369 GLN A N 1
ATOM 2871 C CA . GLN A 1 369 ? -13.711 -22.328 -7.219 1 98.75 369 GLN A CA 1
ATOM 2872 C C . GLN A 1 369 ? -15.156 -22.781 -7.039 1 98.75 369 GLN A C 1
ATOM 2874 O O . GLN A 1 369 ? -15.789 -23.25 -7.988 1 98.75 369 GLN A O 1
ATOM 2879 N N . LEU A 1 370 ? -15.727 -22.656 -5.898 1 98.56 370 LEU A N 1
ATOM 2880 C CA . LEU A 1 370 ? -17.031 -23.172 -5.52 1 98.56 370 LEU A CA 1
ATOM 2881 C C . LEU A 1 370 ? -18.109 -22.688 -6.48 1 98.56 370 LEU A C 1
ATOM 2883 O O . LEU A 1 370 ? -19.125 -23.359 -6.68 1 98.56 370 LEU A O 1
ATOM 2887 N N . TYR A 1 371 ? -17.906 -21.562 -7.156 1 98.31 371 TYR A N 1
ATOM 2888 C CA . TYR A 1 371 ? -18.938 -21.016 -8.016 1 98.31 371 TYR A CA 1
ATOM 2889 C C . TYR A 1 371 ? -18.844 -21.578 -9.422 1 98.31 371 TYR A C 1
ATOM 2891 O O . TYR A 1 371 ? -19.688 -21.281 -10.273 1 98.31 371 TYR A O 1
ATOM 2899 N N . ASN A 1 372 ? -17.844 -22.406 -9.758 1 98.56 372 ASN A N 1
ATOM 2900 C CA . ASN A 1 372 ? -17.688 -23 -11.078 1 98.56 372 ASN A CA 1
ATOM 2901 C C . ASN A 1 372 ? -18.391 -24.344 -11.18 1 98.56 372 ASN A C 1
ATOM 2903 O O . ASN A 1 372 ? -18.688 -24.969 -10.164 1 98.56 372 ASN A O 1
ATOM 2907 N N . SER A 1 373 ? -18.641 -24.734 -12.398 1 97.75 373 SER A N 1
ATOM 2908 C CA . SER A 1 373 ? -19.297 -26.016 -12.68 1 97.75 373 SER A CA 1
ATOM 2909 C C . SER A 1 373 ? -18.578 -26.75 -13.805 1 97.75 373 SER A C 1
ATOM 2911 O O . SER A 1 373 ? -17.906 -26.125 -14.633 1 97.75 373 SER A O 1
ATOM 2913 N N . PRO A 1 374 ? -18.75 -28.125 -13.852 1 97.75 374 PRO A N 1
ATOM 2914 C CA . PRO A 1 374 ? -18.141 -28.891 -14.938 1 97.75 374 PRO A CA 1
ATOM 2915 C C . PRO A 1 374 ? -18.578 -28.406 -16.312 1 97.75 374 PRO A C 1
ATOM 2917 O O . PRO A 1 374 ? -17.797 -28.438 -17.266 1 97.75 374 PRO A O 1
ATOM 2920 N N . ALA A 1 375 ? -19.766 -27.906 -16.406 1 98 375 ALA A N 1
ATOM 2921 C CA . ALA A 1 375 ? -20.312 -27.438 -17.672 1 98 375 ALA A CA 1
ATOM 2922 C C . ALA A 1 375 ? -19.516 -26.266 -18.234 1 98 375 ALA A C 1
ATOM 2924 O O . ALA A 1 375 ? -19.375 -26.125 -19.438 1 98 375 ALA A O 1
ATOM 2925 N N . GLU A 1 376 ? -19.031 -25.469 -17.359 1 98.44 376 GLU A N 1
ATOM 2926 C CA . GLU A 1 376 ? -18.266 -24.312 -17.781 1 98.44 376 GLU A CA 1
ATOM 2927 C C . GLU A 1 376 ? -16.938 -24.719 -18.422 1 98.44 376 GLU A C 1
ATOM 2929 O O . GLU A 1 376 ? -16.484 -24.109 -19.391 1 98.44 376 GLU A O 1
ATOM 2934 N N . TYR A 1 377 ? -16.344 -25.734 -17.953 1 98.62 377 TYR A N 1
ATOM 2935 C CA . TYR A 1 377 ? -15.102 -26.25 -18.531 1 98.62 377 TYR A CA 1
ATOM 2936 C C . TYR A 1 377 ? -15.359 -26.938 -19.859 1 98.62 377 TYR A C 1
ATOM 2938 O O . TYR A 1 377 ? -14.516 -26.906 -20.766 1 98.62 377 TYR A O 1
ATOM 2946 N N . GLN A 1 378 ? -16.5 -27.594 -19.984 1 98.19 378 GLN A N 1
ATOM 2947 C CA . GLN A 1 378 ? -16.906 -28.141 -21.281 1 98.19 378 GLN A CA 1
ATOM 2948 C C . GLN A 1 378 ? -17.016 -27.047 -22.328 1 98.19 378 GLN A C 1
ATOM 2950 O O . GLN A 1 378 ? -16.562 -27.234 -23.469 1 98.19 378 GLN A O 1
ATOM 2955 N N . ARG A 1 379 ? -17.594 -25.969 -21.922 1 98.06 379 ARG A N 1
ATOM 2956 C CA . ARG A 1 379 ? -17.719 -24.828 -22.844 1 98.06 379 ARG A CA 1
ATOM 2957 C C . ARG A 1 379 ? -16.344 -24.297 -23.234 1 98.06 379 ARG A C 1
ATOM 2959 O O . ARG A 1 379 ? -16.156 -23.891 -24.375 1 98.06 379 ARG A O 1
ATOM 2966 N N . LEU A 1 380 ? -15.438 -24.25 -22.281 1 98.25 380 LEU A N 1
ATOM 2967 C CA . LEU A 1 380 ? -14.07 -23.844 -22.594 1 98.25 380 LEU A CA 1
ATOM 2968 C C . LEU A 1 380 ? -13.453 -24.781 -23.625 1 98.25 380 LEU A C 1
ATOM 2970 O O . LEU A 1 380 ? -12.844 -24.328 -24.594 1 98.25 380 LEU A O 1
ATOM 2974 N N . ALA A 1 381 ? -13.625 -26.062 -23.453 1 97.44 381 ALA A N 1
ATOM 2975 C CA . ALA A 1 381 ? -13.094 -27.047 -24.391 1 97.44 381 ALA A CA 1
ATOM 2976 C C . ALA A 1 381 ? -13.656 -26.828 -25.797 1 97.44 381 ALA A C 1
ATOM 2978 O O . ALA A 1 381 ? -12.922 -26.859 -26.781 1 97.44 381 ALA A O 1
ATOM 2979 N N . GLU A 1 382 ? -14.914 -26.594 -25.859 1 97.06 382 GLU A N 1
ATOM 2980 C CA . GLU A 1 382 ? -15.586 -26.359 -27.141 1 97.06 382 GLU A CA 1
ATOM 2981 C C . GLU A 1 382 ? -15.055 -25.109 -27.828 1 97.06 382 GLU A C 1
ATOM 2983 O O . GLU A 1 382 ? -14.812 -25.109 -29.031 1 97.06 382 GLU A O 1
ATOM 2988 N N . ALA A 1 383 ? -14.906 -24.078 -27.016 1 96.88 383 ALA A N 1
ATOM 2989 C CA . ALA A 1 383 ? -14.383 -22.828 -27.562 1 96.88 383 ALA A CA 1
ATOM 2990 C C . ALA A 1 383 ? -12.961 -23.016 -28.094 1 96.88 383 ALA A C 1
ATOM 2992 O O . ALA A 1 383 ? -12.609 -22.5 -29.156 1 96.88 383 ALA A O 1
ATOM 2993 N N . LEU A 1 384 ? -12.141 -23.734 -27.359 1 95.25 384 LEU A N 1
ATOM 2994 C CA . LEU A 1 384 ? -10.75 -23.969 -27.734 1 95.25 384 LEU A CA 1
ATOM 2995 C C . LEU A 1 384 ? -10.664 -24.844 -28.984 1 95.25 384 LEU A C 1
ATOM 2997 O O . LEU A 1 384 ? -9.758 -24.672 -29.797 1 95.25 384 LEU A O 1
ATOM 3001 N N . GLU A 1 385 ? -11.562 -25.719 -29.141 1 92.44 385 GLU A N 1
ATOM 3002 C CA . GLU A 1 385 ? -11.617 -26.547 -30.328 1 92.44 385 GLU A CA 1
ATOM 3003 C C . GLU A 1 385 ? -12.031 -25.734 -31.562 1 92.44 385 GLU A C 1
ATOM 3005 O O . GLU A 1 385 ? -11.578 -26 -32.656 1 92.44 385 GLU A O 1
ATOM 3010 N N . ALA A 1 386 ? -12.859 -24.781 -31.344 1 88.44 386 ALA A N 1
ATOM 3011 C CA . ALA A 1 386 ? -13.445 -24 -32.438 1 88.44 386 ALA A CA 1
ATOM 3012 C C . ALA A 1 386 ? -12.484 -22.906 -32.906 1 88.44 386 ALA A C 1
ATOM 3014 O O . ALA A 1 386 ? -12.539 -22.484 -34.062 1 88.44 386 ALA A O 1
ATOM 3015 N N . LEU A 1 387 ? -11.766 -22.391 -32 1 82.38 387 LEU A N 1
ATOM 3016 C CA . LEU A 1 387 ? -10.906 -21.25 -32.344 1 82.38 387 LEU A CA 1
ATOM 3017 C C . LEU A 1 387 ? -9.688 -21.719 -33.156 1 82.38 387 LEU A C 1
ATOM 3019 O O . LEU A 1 387 ? -9.062 -22.734 -32.812 1 82.38 387 LEU A O 1
ATOM 3023 N N . PRO A 1 388 ? -9.578 -21.031 -34.344 1 65.31 388 PRO A N 1
ATOM 3024 C CA . PRO A 1 388 ? -8.383 -21.344 -35.125 1 65.31 388 PRO A CA 1
ATOM 3025 C C . PRO A 1 388 ? -7.09 -21.047 -34.375 1 65.31 388 PRO A C 1
ATOM 3027 O O . PRO A 1 388 ? -6.992 -20.016 -33.688 1 65.31 388 PRO A O 1
ATOM 3030 N N . ARG A 1 389 ? -6.562 -22.094 -34.281 1 58.06 389 ARG A N 1
ATOM 3031 C CA . ARG A 1 389 ? -5.344 -21.953 -33.5 1 58.06 389 ARG A CA 1
ATOM 3032 C C . ARG A 1 389 ? -4.215 -21.359 -34.344 1 58.06 389 ARG A C 1
ATOM 3034 O O . ARG A 1 389 ? -4.18 -21.562 -35.562 1 58.06 389 ARG A O 1
ATOM 3041 N N . MET B 1 1 ? -23.969 22.344 4.449 1 93.75 1 MET B N 1
ATOM 3042 C CA . MET B 1 1 ? -22.625 22 4.008 1 93.75 1 MET B CA 1
ATOM 3043 C C . MET B 1 1 ? -22.156 20.703 4.664 1 93.75 1 MET B C 1
ATOM 3045 O O . MET B 1 1 ? -21.656 19.797 3.986 1 93.75 1 MET B O 1
ATOM 3049 N N . ARG B 1 2 ? -22.516 20.469 5.891 1 94.12 2 ARG B N 1
ATOM 3050 C CA . ARG B 1 2 ? -22.078 19.312 6.672 1 94.12 2 ARG B CA 1
ATOM 3051 C C . ARG B 1 2 ? -22.656 18.016 6.117 1 94.12 2 ARG B C 1
ATOM 3053 O O . ARG B 1 2 ? -22.031 16.969 6.203 1 94.12 2 ARG B O 1
ATOM 3060 N N . ALA B 1 3 ? -23.781 18.062 5.461 1 95.31 3 ALA B N 1
ATOM 3061 C CA . ALA B 1 3 ? -24.516 16.906 4.973 1 95.31 3 ALA B CA 1
ATOM 3062 C C . ALA B 1 3 ? -23.766 16.219 3.838 1 95.31 3 ALA B C 1
ATOM 3064 O O . ALA B 1 3 ? -24.078 15.07 3.492 1 95.31 3 ALA B O 1
ATOM 3065 N N . HIS B 1 4 ? -22.797 16.891 3.299 1 97.88 4 HIS B N 1
ATOM 3066 C CA . HIS B 1 4 ? -22.016 16.312 2.203 1 97.88 4 HIS B CA 1
ATOM 3067 C C . HIS B 1 4 ? -21.016 15.297 2.719 1 97.88 4 HIS B C 1
ATOM 3069 O O . HIS B 1 4 ? -20.406 14.57 1.932 1 97.88 4 HIS B O 1
ATOM 3075 N N . TRP B 1 5 ? -20.812 15.195 4.055 1 98.12 5 TRP B N 1
ATOM 3076 C CA . TRP B 1 5 ? -19.922 14.227 4.684 1 98.12 5 TRP B CA 1
ATOM 3077 C C . TRP B 1 5 ? -20.688 13.289 5.598 1 98.12 5 TRP B C 1
ATOM 3079 O O . TRP B 1 5 ? -21.734 13.656 6.133 1 98.12 5 TRP B O 1
ATOM 3089 N N . ALA B 1 6 ? -20.141 12.133 5.762 1 97.38 6 ALA B N 1
ATOM 3090 C CA . ALA B 1 6 ? -20.781 11.141 6.613 1 97.38 6 ALA B CA 1
ATOM 3091 C C . ALA B 1 6 ? -20.219 11.188 8.031 1 97.38 6 ALA B C 1
ATOM 3093 O O . ALA B 1 6 ? -20.266 10.188 8.75 1 97.38 6 ALA B O 1
ATOM 3094 N N . LEU B 1 7 ? -19.672 12.281 8.461 1 98.31 7 LEU B N 1
ATOM 3095 C CA . LEU B 1 7 ? -19.094 12.445 9.789 1 98.31 7 LEU B CA 1
ATOM 3096 C C . LEU B 1 7 ? -20.156 12.297 10.867 1 98.31 7 LEU B C 1
ATOM 3098 O O . LEU B 1 7 ? -21.297 12.773 10.703 1 98.31 7 LEU B O 1
ATOM 3102 N N . ASP B 1 8 ? -19.828 11.656 11.945 1 97.88 8 ASP B N 1
ATOM 3103 C CA . ASP B 1 8 ? -20.703 11.492 13.102 1 97.88 8 ASP B CA 1
ATOM 3104 C C . ASP B 1 8 ? -21.219 12.844 13.586 1 97.88 8 ASP B C 1
ATOM 3106 O O . ASP B 1 8 ? -20.438 13.688 14.039 1 97.88 8 ASP B O 1
ATOM 3110 N N . PRO B 1 9 ? -22.484 13.078 13.547 1 95.88 9 PRO B N 1
ATOM 3111 C CA . PRO B 1 9 ? -23.031 14.375 13.93 1 95.88 9 PRO B CA 1
ATOM 3112 C C . PRO B 1 9 ? -22.859 14.672 15.422 1 95.88 9 PRO B C 1
ATOM 3114 O O . PRO B 1 9 ? -23 15.82 15.844 1 95.88 9 PRO B O 1
ATOM 3117 N N . GLU B 1 10 ? -22.531 13.703 16.172 1 96.25 10 GLU B N 1
ATOM 3118 C CA . GLU B 1 10 ? -22.391 13.891 17.625 1 96.25 10 GLU B CA 1
ATOM 3119 C C . GLU B 1 10 ? -20.984 14.336 17.984 1 96.25 10 GLU B C 1
ATOM 3121 O O . GLU B 1 10 ? -20.719 14.672 19.141 1 96.25 10 GLU B O 1
ATOM 3126 N N . THR B 1 11 ? -20.125 14.32 17.078 1 97.25 11 THR B N 1
ATOM 3127 C CA . THR B 1 11 ? -18.734 14.688 17.344 1 97.25 11 THR B CA 1
ATOM 3128 C C . THR B 1 11 ? -18.375 15.984 16.609 1 97.25 11 THR B C 1
ATOM 3130 O O . THR B 1 11 ? -18.641 16.125 15.422 1 97.25 11 THR B O 1
ATOM 3133 N N . LEU B 1 12 ? -17.875 16.984 17.359 1 98.19 12 LEU B N 1
ATOM 3134 C CA . LEU B 1 12 ? -17.25 18.141 16.719 1 98.19 12 LEU B CA 1
ATOM 3135 C C . LEU B 1 12 ? -15.906 17.75 16.109 1 98.19 12 LEU B C 1
ATOM 3137 O O . LEU B 1 12 ? -14.906 17.641 16.828 1 98.19 12 LEU B O 1
ATOM 3141 N N . PHE B 1 13 ? -15.867 17.609 14.805 1 98.5 13 PHE B N 1
ATOM 3142 C CA . PHE B 1 13 ? -14.664 17.125 14.125 1 98.5 13 PHE B CA 1
ATOM 3143 C C . PHE B 1 13 ? -13.789 18.297 13.695 1 98.5 13 PHE B C 1
ATOM 3145 O O . PHE B 1 13 ? -13.945 18.828 12.586 1 98.5 13 PHE B O 1
ATOM 3152 N N . LEU B 1 14 ? -12.812 18.656 14.5 1 98.69 14 LEU B N 1
ATOM 3153 C CA . LEU B 1 14 ? -11.922 19.781 14.266 1 98.69 14 LEU B CA 1
ATOM 3154 C C . LEU B 1 14 ? -10.508 19.297 13.961 1 98.69 14 LEU B C 1
ATOM 3156 O O . LEU B 1 14 ? -9.531 19.984 14.297 1 98.69 14 LEU B O 1
ATOM 3160 N N . ASN B 1 15 ? -10.391 18.078 13.391 1 98.25 15 ASN B N 1
ATOM 3161 C CA . ASN B 1 15 ? -9.102 17.438 13.156 1 98.25 15 ASN B CA 1
ATOM 3162 C C . ASN B 1 15 ? -9.008 16.891 11.734 1 98.25 15 ASN B C 1
ATOM 3164 O O . ASN B 1 15 ? -8.516 15.773 11.523 1 98.25 15 ASN B O 1
ATOM 3168 N N . HIS B 1 16 ? -9.531 17.672 10.734 1 98.56 16 HIS B N 1
ATOM 3169 C CA . HIS B 1 16 ? -9.438 17.266 9.336 1 98.56 16 HIS B CA 1
ATOM 3170 C C . HIS B 1 16 ? -7.992 16.984 8.93 1 98.56 16 HIS B C 1
ATOM 3172 O O . HIS B 1 16 ? -7.734 16.141 8.07 1 98.56 16 HIS B O 1
ATOM 3178 N N . GLY B 1 17 ? -7.02 17.656 9.516 1 98.06 17 GLY B N 1
ATOM 3179 C CA . GLY B 1 17 ? -5.609 17.578 9.156 1 98.06 17 GLY B CA 1
ATOM 3180 C C . GLY B 1 17 ? -5 16.219 9.391 1 98.06 17 GLY B C 1
ATOM 3181 O O . GLY B 1 17 ? -3.98 15.875 8.789 1 98.06 17 GLY B O 1
ATOM 3182 N N . SER B 1 18 ? -5.547 15.398 10.281 1 96.44 18 SER B N 1
ATOM 3183 C CA . SER B 1 18 ? -4.969 14.086 10.57 1 96.44 18 SER B CA 1
ATOM 3184 C C . SER B 1 18 ? -5.164 13.133 9.398 1 96.44 18 SER B C 1
ATOM 3186 O O . SER B 1 18 ? -4.211 12.812 8.688 1 96.44 18 SER B O 1
ATOM 3188 N N . PHE B 1 19 ? -6.434 12.781 9.062 1 97.94 19 PHE B N 1
ATOM 3189 C CA . PHE B 1 19 ? -6.668 11.75 8.062 1 97.94 19 PHE B CA 1
ATOM 3190 C C . PHE B 1 19 ? -7.648 12.227 7 1 97.94 19 PHE B C 1
ATOM 3192 O O . PHE B 1 19 ? -7.941 11.508 6.043 1 97.94 19 PHE B O 1
ATOM 3199 N N . GLY B 1 20 ? -8.148 13.406 7.141 1 97.94 20 GLY B N 1
ATOM 3200 C CA . GLY B 1 20 ? -9.133 13.93 6.207 1 97.94 20 GLY B CA 1
ATOM 3201 C C . GLY B 1 20 ? -10.523 13.367 6.422 1 97.94 20 GLY B C 1
ATOM 3202 O O . GLY B 1 20 ? -10.773 12.68 7.418 1 97.94 20 GLY B O 1
ATOM 3203 N N . ALA B 1 21 ? -11.422 13.758 5.668 1 98.31 21 ALA B N 1
ATOM 3204 C CA . ALA B 1 21 ? -12.781 13.242 5.523 1 98.31 21 ALA B CA 1
ATOM 3205 C C . ALA B 1 21 ? -13.227 13.273 4.066 1 98.31 21 ALA B C 1
ATOM 3207 O O . ALA B 1 21 ? -12.961 14.242 3.35 1 98.31 21 ALA B O 1
ATOM 3208 N N . CYS B 1 22 ? -13.812 12.25 3.664 1 98.75 22 CYS B N 1
ATOM 3209 C CA . CYS B 1 22 ? -14.211 12.094 2.27 1 98.75 22 CYS B CA 1
ATOM 3210 C C . CYS B 1 22 ? -15.711 12.328 2.1 1 98.75 22 CYS B C 1
ATOM 3212 O O . CYS B 1 22 ? -16.516 11.727 2.807 1 98.75 22 CYS B O 1
ATOM 3214 N N . PRO B 1 23 ? -16.109 13.195 1.125 1 98.75 23 PRO B N 1
ATOM 3215 C CA . PRO B 1 23 ? -17.547 13.422 0.883 1 98.75 23 PRO B CA 1
ATOM 3216 C C . PRO B 1 23 ? -18.266 12.164 0.42 1 98.75 23 PRO B C 1
ATOM 3218 O O . PRO B 1 23 ? -17.688 11.32 -0.262 1 98.75 23 PRO B O 1
ATOM 3221 N N . THR B 1 24 ? -19.547 12.109 0.705 1 98.56 24 THR B N 1
ATOM 3222 C CA . THR B 1 24 ? -20.375 10.93 0.431 1 98.56 24 THR B CA 1
ATOM 3223 C C . THR B 1 24 ? -20.438 10.656 -1.069 1 98.56 24 THR B C 1
ATOM 3225 O O . THR B 1 24 ? -20.453 9.5 -1.496 1 98.56 24 THR B O 1
ATOM 3228 N N . ARG B 1 25 ? -20.5 11.695 -1.872 1 98.75 25 ARG B N 1
ATOM 3229 C CA . ARG B 1 25 ? -20.578 11.523 -3.318 1 98.75 25 ARG B CA 1
ATOM 3230 C C . ARG B 1 25 ? -19.312 10.875 -3.865 1 98.75 25 ARG B C 1
ATOM 3232 O O . ARG B 1 25 ? -19.375 10.102 -4.824 1 98.75 25 ARG B O 1
ATOM 3239 N N . VAL B 1 26 ? -18.156 11.219 -3.311 1 98.88 26 VAL B N 1
ATOM 3240 C CA . VAL B 1 26 ? -16.891 10.594 -3.713 1 98.88 26 VAL B CA 1
ATOM 3241 C C . VAL B 1 26 ? -16.875 9.133 -3.281 1 98.88 26 VAL B C 1
ATOM 3243 O O . VAL B 1 26 ? -16.453 8.258 -4.039 1 98.88 26 VAL B O 1
ATOM 3246 N N . LEU B 1 27 ? -17.359 8.836 -2.072 1 98.69 27 LEU B N 1
ATOM 3247 C CA . LEU B 1 27 ? -17.438 7.469 -1.572 1 98.69 27 LEU B CA 1
ATOM 3248 C C . LEU B 1 27 ? -18.375 6.629 -2.434 1 98.69 27 LEU B C 1
ATOM 3250 O O . LEU B 1 27 ? -18.141 5.434 -2.623 1 98.69 27 LEU B O 1
ATOM 3254 N N . GLU B 1 28 ? -19.438 7.242 -2.889 1 98.62 28 GLU B N 1
ATOM 3255 C CA . GLU B 1 28 ? -20.344 6.559 -3.801 1 98.62 28 GLU B CA 1
ATOM 3256 C C . GLU B 1 28 ? -19.641 6.156 -5.09 1 98.62 28 GLU B C 1
ATOM 3258 O O . GLU B 1 28 ? -19.844 5.059 -5.605 1 98.62 28 GLU B O 1
ATOM 3263 N N . GLU B 1 29 ? -18.859 7.074 -5.617 1 98.81 29 GLU B N 1
ATOM 3264 C CA . GLU B 1 29 ? -18.062 6.75 -6.797 1 98.81 29 GLU B CA 1
ATOM 3265 C C . GLU B 1 29 ? -17.109 5.598 -6.516 1 98.81 29 GLU B C 1
ATOM 3267 O O . GLU B 1 29 ? -16.922 4.711 -7.355 1 98.81 29 GLU B O 1
ATOM 3272 N N . GLN B 1 30 ? -16.469 5.59 -5.375 1 98.69 30 GLN B N 1
ATOM 3273 C CA . GLN B 1 30 ? -15.578 4.5 -4.992 1 98.69 30 GLN B CA 1
ATOM 3274 C C . GLN B 1 30 ? -16.312 3.168 -4.957 1 98.69 30 GLN B C 1
ATOM 3276 O O . GLN B 1 30 ? -15.805 2.15 -5.426 1 98.69 30 GLN B O 1
ATOM 3281 N N . SER B 1 31 ? -17.5 3.199 -4.363 1 98.06 31 SER B N 1
ATOM 3282 C CA . SER B 1 31 ? -18.328 1.995 -4.297 1 98.06 31 SER B CA 1
ATOM 3283 C C . SER B 1 31 ? -18.656 1.479 -5.691 1 98.06 31 SER B C 1
ATOM 3285 O O . SER B 1 31 ? -18.641 0.269 -5.93 1 98.06 31 SER B O 1
ATOM 3287 N N . ARG B 1 32 ? -18.984 2.375 -6.582 1 98.44 32 ARG B N 1
ATOM 3288 C CA . ARG B 1 32 ? -19.281 2.004 -7.961 1 98.44 32 ARG B CA 1
ATOM 3289 C C . ARG B 1 32 ? -18.078 1.339 -8.625 1 98.44 32 ARG B C 1
ATOM 3291 O O . ARG B 1 32 ? -18.219 0.314 -9.289 1 98.44 32 ARG B O 1
ATOM 3298 N N . LEU B 1 33 ? -16.922 1.897 -8.453 1 98.75 33 LEU B N 1
ATOM 3299 C CA . LEU B 1 33 ? -15.695 1.355 -9.031 1 98.75 33 LEU B CA 1
ATOM 3300 C C . LEU B 1 33 ? -15.383 -0.015 -8.445 1 98.75 33 LEU B C 1
ATOM 3302 O O . LEU B 1 33 ? -14.945 -0.917 -9.164 1 98.75 33 LEU B O 1
ATOM 3306 N N . ARG B 1 34 ? -15.562 -0.203 -7.176 1 98 34 ARG B N 1
ATOM 3307 C CA . ARG B 1 34 ? -15.297 -1.483 -6.523 1 98 34 ARG B CA 1
ATOM 3308 C C . ARG B 1 34 ? -16.25 -2.559 -7.027 1 98 34 ARG B C 1
ATOM 3310 O O . ARG B 1 34 ? -15.867 -3.717 -7.191 1 98 34 ARG B O 1
ATOM 3317 N N . ALA B 1 35 ? -17.5 -2.139 -7.195 1 98.12 35 ALA B N 1
ATOM 3318 C CA . ALA B 1 35 ? -18.453 -3.082 -7.77 1 98.12 35 ALA B CA 1
ATOM 3319 C C . ALA B 1 35 ? -18.016 -3.543 -9.156 1 98.12 35 ALA B C 1
ATOM 3321 O O . ALA B 1 35 ? -18.109 -4.727 -9.484 1 98.12 35 ALA B O 1
ATOM 3322 N N . ARG B 1 36 ? -17.578 -2.611 -9.945 1 98.44 36 ARG B N 1
ATOM 3323 C CA . ARG B 1 36 ? -17.047 -2.943 -11.266 1 98.44 36 ARG B CA 1
ATOM 3324 C C . ARG B 1 36 ? -15.836 -3.871 -11.156 1 98.44 36 ARG B C 1
ATOM 3326 O O . ARG B 1 36 ? -15.727 -4.844 -11.906 1 98.44 36 ARG B O 1
ATOM 3333 N N . LEU B 1 37 ? -14.922 -3.58 -10.227 1 98.56 37 LEU B N 1
ATOM 3334 C CA . LEU B 1 37 ? -13.734 -4.391 -9.969 1 98.56 37 LEU B CA 1
ATOM 3335 C C . LEU B 1 37 ? -14.117 -5.828 -9.633 1 98.56 37 LEU B C 1
ATOM 3337 O O . LEU B 1 37 ? -13.578 -6.773 -10.211 1 98.56 37 LEU B O 1
ATOM 3341 N N . GLU B 1 38 ? -15.117 -6 -8.789 1 97.88 38 GLU B N 1
ATOM 3342 C CA . GLU B 1 38 ? -15.445 -7.324 -8.273 1 97.88 38 GLU B CA 1
ATOM 3343 C C . GLU B 1 38 ? -16.312 -8.102 -9.258 1 97.88 38 GLU B C 1
ATOM 3345 O O . GLU B 1 38 ? -16.391 -9.328 -9.203 1 97.88 38 GLU B O 1
ATOM 3350 N N . ALA B 1 39 ? -16.984 -7.395 -10.188 1 98.06 39 ALA B N 1
ATOM 3351 C CA . ALA B 1 39 ? -17.766 -8.07 -11.227 1 98.06 39 ALA B CA 1
ATOM 3352 C C . ALA B 1 39 ? -16.859 -8.875 -12.148 1 98.06 39 ALA B C 1
ATOM 3354 O O . ALA B 1 39 ? -17.266 -9.906 -12.688 1 98.06 39 ALA B O 1
ATOM 3355 N N . ASN B 1 40 ? -15.695 -8.422 -12.445 1 97.94 40 ASN B N 1
ATOM 3356 C CA . ASN B 1 40 ? -14.641 -9.102 -13.195 1 97.94 40 ASN B CA 1
ATOM 3357 C C . ASN B 1 40 ? -13.266 -8.539 -12.875 1 97.94 40 ASN B C 1
ATOM 3359 O O . ASN B 1 40 ? -12.758 -7.672 -13.586 1 97.94 40 ASN B O 1
ATOM 3363 N N . PRO B 1 41 ? -12.633 -9.086 -11.836 1 98 41 PRO B N 1
ATOM 3364 C CA . PRO B 1 41 ? -11.352 -8.555 -11.375 1 98 41 PRO B CA 1
ATOM 3365 C C . PRO B 1 41 ? -10.289 -8.539 -12.477 1 98 41 PRO B C 1
ATOM 3367 O O . PRO B 1 41 ? -9.484 -7.605 -12.547 1 98 41 PRO B O 1
ATOM 3370 N N . VAL B 1 42 ? -10.281 -9.539 -13.344 1 96.69 42 VAL B N 1
ATOM 3371 C CA . VAL B 1 42 ? -9.273 -9.633 -14.398 1 96.69 42 VAL B CA 1
ATOM 3372 C C . VAL B 1 42 ? -9.484 -8.516 -15.422 1 96.69 42 VAL B C 1
ATOM 3374 O O . VAL B 1 42 ? -8.539 -7.809 -15.781 1 96.69 42 VAL B O 1
ATOM 3377 N N . ARG B 1 43 ? -10.734 -8.344 -15.883 1 96.06 43 ARG B N 1
ATOM 3378 C CA . ARG B 1 43 ? -11.039 -7.258 -16.812 1 96.06 43 ARG B CA 1
ATOM 3379 C C . ARG B 1 43 ? -10.656 -5.906 -16.219 1 96.06 43 ARG B C 1
ATOM 3381 O O . ARG B 1 43 ? -9.992 -5.098 -16.875 1 96.06 43 ARG B O 1
ATOM 3388 N N . PHE B 1 44 ? -11.039 -5.676 -15.016 1 97.81 44 PHE B N 1
ATOM 3389 C CA . PHE B 1 44 ? -10.836 -4.379 -14.391 1 97.81 44 PHE B CA 1
ATOM 3390 C C . PHE B 1 44 ? -9.344 -4.082 -14.227 1 97.81 44 PHE B C 1
ATOM 3392 O O . PHE B 1 44 ? -8.867 -3.023 -14.641 1 97.81 44 PHE B O 1
ATOM 3399 N N . LEU B 1 45 ? -8.594 -5.031 -13.656 1 96.69 45 LEU B N 1
ATOM 3400 C CA . LEU B 1 45 ? -7.219 -4.762 -13.266 1 96.69 45 LEU B CA 1
ATOM 3401 C C . LEU B 1 45 ? -6.277 -4.883 -14.461 1 96.69 45 LEU B C 1
ATOM 3403 O O . LEU B 1 45 ? -5.246 -4.211 -14.516 1 96.69 45 LEU B O 1
ATOM 3407 N N . HIS B 1 46 ? -6.609 -5.699 -15.414 1 92.5 46 HIS B N 1
ATOM 3408 C CA . HIS B 1 46 ? -5.719 -5.891 -16.562 1 92.5 46 HIS B CA 1
ATOM 3409 C C . HIS B 1 46 ? -6.102 -4.977 -17.719 1 92.5 46 HIS B C 1
ATOM 3411 O O . HIS B 1 46 ? -5.23 -4.461 -18.422 1 92.5 46 HIS B O 1
ATOM 3417 N N . ARG B 1 47 ? -7.332 -4.75 -17.906 1 92.31 47 ARG B N 1
ATOM 3418 C CA . ARG B 1 47 ? -7.77 -4.117 -19.141 1 92.31 47 ARG B CA 1
ATOM 3419 C C . ARG B 1 47 ? -8.258 -2.695 -18.891 1 92.31 47 ARG B C 1
ATOM 3421 O O . ARG B 1 47 ? -7.941 -1.777 -19.641 1 92.31 47 ARG B O 1
ATOM 3428 N N . ASP B 1 48 ? -9.016 -2.467 -17.828 1 96.31 48 ASP B N 1
ATOM 3429 C CA . ASP B 1 48 ? -9.648 -1.172 -17.594 1 96.31 48 ASP B CA 1
ATOM 3430 C C . ASP B 1 48 ? -8.719 -0.233 -16.828 1 96.31 48 ASP B C 1
ATOM 3432 O O . ASP B 1 48 ? -8.711 0.976 -17.078 1 96.31 48 ASP B O 1
ATOM 3436 N N . LEU B 1 49 ? -7.918 -0.725 -15.961 1 97.06 49 LEU B N 1
ATOM 3437 C CA . LEU B 1 49 ? -7.18 0.052 -14.969 1 97.06 49 LEU B CA 1
ATOM 3438 C C . LEU B 1 49 ? -6.207 1.011 -15.648 1 97.06 49 LEU B C 1
ATOM 3440 O O . LEU B 1 49 ? -6.098 2.174 -15.258 1 97.06 49 LEU B O 1
ATOM 3444 N N . PRO B 1 50 ? -5.465 0.6 -16.672 1 95.12 50 PRO B N 1
ATOM 3445 C CA . PRO B 1 50 ? -4.496 1.528 -17.266 1 95.12 50 PRO B CA 1
ATOM 3446 C C . PRO B 1 50 ? -5.137 2.832 -17.734 1 95.12 50 PRO B C 1
ATOM 3448 O O . PRO B 1 50 ? -4.637 3.916 -17.422 1 95.12 50 PRO B O 1
ATOM 3451 N N . ASP B 1 51 ? -6.297 2.752 -18.391 1 96.88 51 ASP B N 1
ATOM 3452 C CA . ASP B 1 51 ? -6.973 3.951 -18.875 1 96.88 51 ASP B CA 1
ATOM 3453 C C . ASP B 1 51 ? -7.547 4.762 -17.719 1 96.88 51 ASP B C 1
ATOM 3455 O O . ASP B 1 51 ? -7.484 5.992 -17.719 1 96.88 51 ASP B O 1
ATOM 3459 N N . LEU B 1 52 ? -8.156 4.09 -16.797 1 98.56 52 LEU B N 1
ATOM 3460 C CA . LEU B 1 52 ? -8.719 4.762 -15.625 1 98.56 52 LEU B CA 1
ATOM 3461 C C . LEU B 1 52 ? -7.625 5.484 -14.836 1 98.56 52 LEU B C 1
ATOM 3463 O O . LEU B 1 52 ? -7.824 6.609 -14.383 1 98.56 52 LEU B O 1
ATOM 3467 N N . ALA B 1 53 ? -6.488 4.832 -14.695 1 98.44 53 ALA B N 1
ATOM 3468 C CA . ALA B 1 53 ? -5.355 5.418 -13.984 1 98.44 53 ALA B CA 1
ATOM 3469 C C . ALA B 1 53 ? -4.797 6.621 -14.734 1 98.44 53 ALA B C 1
ATOM 3471 O O . ALA B 1 53 ? -4.434 7.629 -14.117 1 98.44 53 ALA B O 1
ATOM 3472 N N . ASP B 1 54 ? -4.691 6.512 -16.047 1 98.38 54 ASP B N 1
ATOM 3473 C CA . ASP B 1 54 ? -4.23 7.637 -16.844 1 98.38 54 ASP B CA 1
ATOM 3474 C C . ASP B 1 54 ? -5.148 8.844 -16.672 1 98.38 54 ASP B C 1
ATOM 3476 O O . ASP B 1 54 ? -4.676 9.977 -16.562 1 98.38 54 ASP B O 1
ATOM 3480 N N . ALA B 1 55 ? -6.441 8.586 -16.688 1 98.69 55 ALA B N 1
ATOM 3481 C CA . ALA B 1 55 ? -7.41 9.664 -16.516 1 98.69 55 ALA B CA 1
ATOM 3482 C C . ALA B 1 55 ? -7.27 10.312 -15.141 1 98.69 55 ALA B C 1
ATOM 3484 O O . ALA B 1 55 ? -7.312 11.539 -15.016 1 98.69 55 ALA B O 1
ATOM 3485 N N . ALA B 1 56 ? -7.113 9.492 -14.148 1 98.88 56 ALA B N 1
ATOM 3486 C CA . ALA B 1 56 ? -6.934 10 -12.789 1 98.88 56 ALA B CA 1
ATOM 3487 C C . ALA B 1 56 ? -5.652 10.82 -12.672 1 98.88 56 ALA B C 1
ATOM 3489 O O . ALA B 1 56 ? -5.645 11.898 -12.07 1 98.88 56 ALA B O 1
ATOM 3490 N N . ARG B 1 57 ? -4.602 10.305 -13.203 1 98.75 57 ARG B N 1
ATOM 3491 C CA . ARG B 1 57 ? -3.314 10.992 -13.188 1 98.75 57 ARG B CA 1
ATOM 3492 C C . ARG B 1 57 ? -3.393 12.32 -13.93 1 98.75 57 ARG B C 1
ATOM 3494 O O . ARG B 1 57 ? -2.818 13.32 -13.484 1 98.75 57 ARG B O 1
ATOM 3501 N N . GLY B 1 58 ? -4.047 12.305 -15.086 1 98.88 58 GLY B N 1
ATOM 3502 C CA . GLY B 1 58 ? -4.23 13.539 -15.828 1 98.88 58 GLY B CA 1
ATOM 3503 C C . GLY B 1 58 ? -4.969 14.609 -15.047 1 98.88 58 GLY B C 1
ATOM 3504 O O . GLY B 1 58 ? -4.543 15.766 -15.016 1 98.88 58 GLY B O 1
ATOM 3505 N N . ALA B 1 59 ? -6.047 14.234 -14.406 1 98.94 59 ALA B N 1
ATOM 3506 C CA . ALA B 1 59 ? -6.828 15.172 -13.609 1 98.94 59 ALA B CA 1
ATOM 3507 C C . ALA B 1 59 ? -6 15.727 -12.453 1 98.94 59 ALA B C 1
ATOM 3509 O O . ALA B 1 59 ? -6.047 16.922 -12.164 1 98.94 59 ALA B O 1
ATOM 3510 N N . LEU B 1 60 ? -5.258 14.836 -11.844 1 98.94 60 LEU B N 1
ATOM 3511 C CA . LEU B 1 60 ? -4.406 15.266 -10.742 1 98.94 60 LEU B CA 1
ATOM 3512 C C . LEU B 1 60 ? -3.309 16.203 -11.234 1 98.94 60 LEU B C 1
ATOM 3514 O O . LEU B 1 60 ? -3.008 17.203 -10.578 1 98.94 60 LEU B O 1
ATOM 3518 N N . ALA B 1 61 ? -2.711 15.828 -12.305 1 98.94 61 ALA B N 1
ATOM 3519 C CA . ALA B 1 61 ? -1.656 16.656 -12.883 1 98.94 61 ALA B CA 1
ATOM 3520 C C . ALA B 1 61 ? -2.17 18.047 -13.211 1 98.94 61 ALA B C 1
ATOM 3522 O O . ALA B 1 61 ? -1.499 19.047 -12.922 1 98.94 61 ALA B O 1
ATOM 3523 N N . ASP B 1 62 ? -3.309 18.125 -13.797 1 98.88 62 ASP B N 1
ATOM 3524 C CA . ASP B 1 62 ? -3.91 19.422 -14.094 1 98.88 62 ASP B CA 1
ATOM 3525 C C . ASP B 1 62 ? -4.145 20.219 -12.82 1 98.88 62 ASP B C 1
ATOM 3527 O O . ASP B 1 62 ? -3.836 21.406 -12.766 1 98.88 62 ASP B O 1
ATOM 3531 N N . PHE B 1 63 ? -4.617 19.578 -11.844 1 98.88 63 PHE B N 1
ATOM 3532 C CA . PHE B 1 63 ? -4.938 20.234 -10.578 1 98.88 63 PHE B CA 1
ATOM 3533 C C . PHE B 1 63 ? -3.676 20.766 -9.914 1 98.88 63 PHE B C 1
ATOM 3535 O O . PHE B 1 63 ? -3.703 21.828 -9.281 1 98.88 63 PHE B O 1
ATOM 3542 N N . LEU B 1 64 ? -2.57 20.047 -10.062 1 98.88 64 LEU B N 1
ATOM 3543 C CA . LEU B 1 64 ? -1.324 20.375 -9.383 1 98.88 64 LEU B CA 1
ATOM 3544 C C . LEU B 1 64 ? -0.378 21.141 -10.305 1 98.88 64 LEU B C 1
ATOM 3546 O O . LEU B 1 64 ? 0.765 21.422 -9.938 1 98.88 64 LEU B O 1
ATOM 3550 N N . ASP B 1 65 ? -0.856 21.422 -11.523 1 98.81 65 ASP B N 1
ATOM 3551 C CA . ASP B 1 65 ? 0.013 22.031 -12.531 1 98.81 65 ASP B CA 1
ATOM 3552 C C . ASP B 1 65 ? 1.317 21.25 -12.672 1 98.81 65 ASP B C 1
ATOM 3554 O O . ASP B 1 65 ? 2.4 21.797 -12.461 1 98.81 65 ASP B O 1
ATOM 3558 N N . ALA B 1 66 ? 1.194 20.016 -13.117 1 98.81 66 ALA B N 1
ATOM 3559 C CA . ALA B 1 66 ? 2.309 19.094 -13.328 1 98.81 66 ALA B CA 1
ATOM 3560 C C . ALA B 1 66 ? 2.152 18.328 -14.641 1 98.81 66 ALA B C 1
ATOM 3562 O O . ALA B 1 66 ? 1.093 18.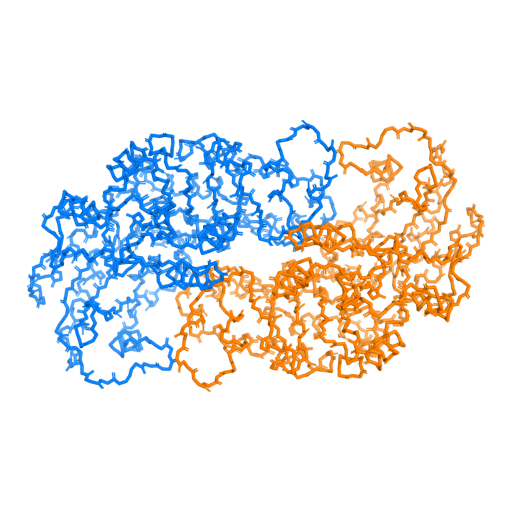375 -15.266 1 98.81 66 ALA B O 1
ATOM 3563 N N . ASN B 1 67 ? 3.23 17.781 -15.125 1 98.5 67 ASN B N 1
ATOM 3564 C CA . ASN B 1 67 ? 3.156 16.781 -16.188 1 98.5 67 ASN B CA 1
ATOM 3565 C C . ASN B 1 67 ? 2.709 15.422 -15.648 1 98.5 67 ASN B C 1
ATOM 3567 O O . ASN B 1 67 ? 3.299 14.898 -14.703 1 98.5 67 ASN B O 1
ATOM 3571 N N . PRO B 1 68 ? 1.646 14.875 -16.219 1 98.31 68 PRO B N 1
ATOM 3572 C CA . PRO B 1 68 ? 1.175 13.586 -15.719 1 98.31 68 PRO B CA 1
ATOM 3573 C C . PRO B 1 68 ? 2.264 12.516 -15.727 1 98.31 68 PRO B C 1
ATOM 3575 O O . PRO B 1 68 ? 2.268 11.625 -14.867 1 98.31 68 PRO B O 1
ATOM 3578 N N . ASP B 1 69 ? 3.236 12.562 -16.562 1 97.56 69 ASP B N 1
ATOM 3579 C CA . ASP B 1 69 ? 4.289 11.555 -16.688 1 97.56 69 ASP B CA 1
ATOM 3580 C C . ASP B 1 69 ? 5.297 11.672 -15.555 1 97.56 69 ASP B C 1
ATOM 3582 O O . ASP B 1 69 ? 6.152 10.805 -15.383 1 97.56 69 ASP B O 1
ATOM 3586 N N . ASP B 1 70 ? 5.117 12.734 -14.734 1 98.62 70 ASP B N 1
ATOM 3587 C CA . ASP B 1 70 ? 6.023 12.93 -13.609 1 98.62 70 ASP B CA 1
ATOM 3588 C C . ASP B 1 70 ? 5.363 12.516 -12.297 1 98.62 70 ASP B C 1
ATOM 3590 O O . ASP B 1 70 ? 5.922 12.727 -11.219 1 98.62 70 ASP B O 1
ATOM 3594 N N . LEU B 1 71 ? 4.156 11.93 -12.438 1 98.81 71 LEU B N 1
ATOM 3595 C CA . LEU B 1 71 ? 3.389 11.578 -11.25 1 98.81 71 LEU B CA 1
ATOM 3596 C C . LEU B 1 71 ? 3.242 10.07 -11.125 1 98.81 71 LEU B C 1
ATOM 3598 O O . LEU B 1 71 ? 2.914 9.391 -12.102 1 98.81 71 LEU B O 1
ATOM 3602 N N . ALA B 1 72 ? 3.549 9.555 -9.961 1 98.81 72 ALA B N 1
ATOM 3603 C CA . ALA B 1 72 ? 3.244 8.172 -9.594 1 98.81 72 ALA B CA 1
ATOM 3604 C C . ALA B 1 72 ? 2.275 8.125 -8.414 1 98.81 72 ALA B C 1
ATOM 3606 O O . ALA B 1 72 ? 2.367 8.938 -7.488 1 98.81 72 ALA B O 1
ATOM 3607 N N . PHE B 1 73 ? 1.328 7.23 -8.438 1 98.75 73 PHE B N 1
ATOM 3608 C CA . PHE B 1 73 ? 0.454 7.035 -7.285 1 98.75 73 PHE B CA 1
ATOM 3609 C C . PHE B 1 73 ? 1.157 6.223 -6.199 1 98.75 73 PHE B C 1
ATOM 3611 O O . PHE B 1 73 ? 1.86 5.254 -6.5 1 98.75 73 PHE B O 1
ATOM 3618 N N . VAL B 1 74 ? 1.074 6.648 -5.004 1 98.69 74 VAL B N 1
ATOM 3619 C CA . VAL B 1 74 ? 1.487 5.934 -3.803 1 98.69 74 VAL B CA 1
ATOM 3620 C C . VAL B 1 74 ? 0.365 5.973 -2.768 1 98.69 74 VAL B C 1
ATOM 3622 O O . VAL B 1 74 ? -0.569 6.77 -2.885 1 98.69 74 VAL B O 1
ATOM 3625 N N . PRO B 1 75 ? 0.396 5.137 -1.825 1 98.31 75 PRO B N 1
ATOM 3626 C CA . PRO B 1 75 ? -0.75 5.062 -0.916 1 98.31 75 PRO B CA 1
ATOM 3627 C C . PRO B 1 75 ? -0.809 6.242 0.054 1 98.31 75 PRO B C 1
ATOM 3629 O O . PRO B 1 75 ? -1.884 6.578 0.556 1 98.31 75 PRO B O 1
ATOM 3632 N N . ASN B 1 76 ? 0.309 6.828 0.367 1 98.75 76 ASN B N 1
ATOM 3633 C CA . ASN B 1 76 ? 0.427 7.938 1.305 1 98.75 76 ASN B CA 1
ATOM 3634 C C . ASN B 1 76 ? 1.765 8.656 1.156 1 98.75 76 ASN B C 1
ATOM 3636 O O . ASN B 1 76 ? 2.697 8.125 0.551 1 98.75 76 ASN B O 1
ATOM 3640 N N . ALA B 1 77 ? 1.881 9.789 1.719 1 98.81 77 ALA B N 1
ATOM 3641 C CA . ALA B 1 77 ? 3.08 10.609 1.584 1 98.81 77 ALA B CA 1
ATOM 3642 C C . ALA B 1 77 ? 4.281 9.938 2.242 1 98.81 77 ALA B C 1
ATOM 3644 O O . ALA B 1 77 ? 5.414 10.062 1.766 1 98.81 77 ALA B O 1
ATOM 3645 N N . THR B 1 78 ? 4.047 9.219 3.371 1 98.81 78 THR B N 1
ATOM 3646 C CA . THR B 1 78 ? 5.129 8.5 4.039 1 98.81 78 THR B CA 1
ATOM 3647 C C . THR B 1 78 ? 5.801 7.523 3.076 1 98.81 78 THR B C 1
ATOM 3649 O O . THR B 1 78 ? 7.027 7.426 3.041 1 98.81 78 THR B O 1
ATOM 3652 N N . THR B 1 79 ? 5.012 6.848 2.268 1 98.88 79 THR B N 1
ATOM 3653 C CA . THR B 1 79 ? 5.559 5.957 1.249 1 98.88 79 THR B CA 1
ATOM 3654 C C . THR B 1 79 ? 6.359 6.742 0.214 1 98.88 79 THR B C 1
ATOM 3656 O O . THR B 1 79 ? 7.41 6.289 -0.239 1 98.88 79 THR B O 1
ATOM 3659 N N . GLY B 1 80 ? 5.84 7.895 -0.166 1 98.94 80 GLY B N 1
ATOM 3660 C CA . GLY B 1 80 ? 6.566 8.742 -1.097 1 98.94 80 GLY B CA 1
ATOM 3661 C C . GLY B 1 80 ? 7.945 9.133 -0.595 1 98.94 80 GLY B C 1
ATOM 3662 O O . GLY B 1 80 ? 8.938 9.008 -1.322 1 98.94 80 GLY B O 1
ATOM 3663 N N . VAL B 1 81 ? 8.023 9.547 0.681 1 98.94 81 VAL B N 1
ATOM 3664 C CA . VAL B 1 81 ? 9.281 9.945 1.294 1 98.94 81 VAL B CA 1
ATOM 3665 C C . VAL B 1 81 ? 10.242 8.758 1.321 1 98.94 81 VAL B C 1
ATOM 3667 O O . VAL B 1 81 ? 11.398 8.875 0.917 1 98.94 81 VAL B O 1
ATOM 3670 N N . ASN B 1 82 ? 9.75 7.609 1.742 1 98.94 82 ASN B N 1
ATOM 3671 C CA . ASN B 1 82 ? 10.578 6.41 1.789 1 98.94 82 ASN B CA 1
ATOM 3672 C C . ASN B 1 82 ? 11.086 6.027 0.403 1 98.94 82 ASN B C 1
ATOM 3674 O O . ASN B 1 82 ? 12.242 5.617 0.255 1 98.94 82 ASN B O 1
ATOM 3678 N N . THR B 1 83 ? 10.227 6.137 -0.601 1 98.94 83 THR B N 1
ATOM 3679 C CA . THR B 1 83 ? 10.586 5.773 -1.967 1 98.94 83 THR B CA 1
ATOM 3680 C C . THR B 1 83 ? 11.805 6.566 -2.436 1 98.94 83 THR B C 1
ATOM 3682 O O . THR B 1 83 ? 12.766 5.992 -2.941 1 98.94 83 THR B O 1
ATOM 3685 N N . VAL B 1 84 ? 11.766 7.852 -2.211 1 98.88 84 VAL B N 1
ATOM 3686 C CA . VAL B 1 84 ? 12.852 8.711 -2.66 1 98.88 84 VAL B CA 1
ATOM 3687 C C . VAL B 1 84 ? 14.117 8.406 -1.858 1 98.88 84 VAL B C 1
ATOM 3689 O O . VAL B 1 84 ? 15.18 8.156 -2.432 1 98.88 84 VAL B O 1
ATOM 3692 N N . LEU B 1 85 ? 14.008 8.375 -0.535 1 98.69 85 LEU B N 1
ATOM 3693 C CA . LEU B 1 85 ? 15.172 8.227 0.332 1 98.69 85 LEU B CA 1
ATOM 3694 C C . LEU B 1 85 ? 15.852 6.879 0.092 1 98.69 85 LEU B C 1
ATOM 3696 O O . LEU B 1 85 ? 17.078 6.781 0.165 1 98.69 85 LEU B O 1
ATOM 3700 N N . ARG B 1 86 ? 15.094 5.902 -0.206 1 97.94 86 ARG B N 1
ATOM 3701 C CA . ARG B 1 86 ? 15.656 4.562 -0.358 1 97.94 86 ARG B CA 1
ATOM 3702 C C . ARG B 1 86 ? 16.141 4.328 -1.787 1 97.94 86 ARG B C 1
ATOM 3704 O O . ARG B 1 86 ? 16.719 3.285 -2.09 1 97.94 86 ARG B O 1
ATOM 3711 N N . SER B 1 87 ? 15.859 5.199 -2.688 1 98.19 87 SER B N 1
ATOM 3712 C CA . SER B 1 87 ? 16.344 5.117 -4.062 1 98.19 87 SER B CA 1
ATOM 3713 C C . SER B 1 87 ? 17.719 5.781 -4.203 1 98.19 87 SER B C 1
ATOM 3715 O O . SER B 1 87 ? 18.531 5.371 -5.039 1 98.19 87 SER B O 1
ATOM 3717 N N . LEU B 1 88 ? 17.922 6.789 -3.432 1 97.69 88 LEU B N 1
ATOM 3718 C CA . LEU B 1 88 ? 19.109 7.613 -3.594 1 97.69 88 LEU B CA 1
ATOM 3719 C C . LEU B 1 88 ? 20.328 6.957 -2.936 1 97.69 88 LEU B C 1
ATOM 3721 O O . LEU B 1 88 ? 20.172 6.203 -1.97 1 97.69 88 LEU B O 1
ATOM 3725 N N . ARG B 1 89 ? 21.484 7.242 -3.463 1 94.12 89 ARG B N 1
ATOM 3726 C CA . ARG B 1 89 ? 22.75 6.773 -2.906 1 94.12 89 ARG B CA 1
ATOM 3727 C C . ARG B 1 89 ? 23.547 7.934 -2.318 1 94.12 89 ARG B C 1
ATOM 3729 O O . ARG B 1 89 ? 23.609 9.016 -2.902 1 94.12 89 ARG B O 1
ATOM 3736 N N . PHE B 1 90 ? 24.031 7.68 -1.162 1 95.38 90 PHE B N 1
ATOM 3737 C CA . PHE B 1 90 ? 24.828 8.68 -0.464 1 95.38 90 PHE B CA 1
ATOM 3738 C C . PHE B 1 90 ? 26.203 8.125 -0.109 1 95.38 90 PHE B C 1
ATOM 3740 O O . PHE B 1 90 ? 26.391 6.906 -0.039 1 95.38 90 PHE B O 1
ATOM 3747 N N . ALA B 1 91 ? 27.188 8.953 -0 1 95.12 91 ALA B N 1
ATOM 3748 C CA . ALA B 1 91 ? 28.531 8.586 0.407 1 95.12 91 ALA B CA 1
ATOM 3749 C C . ALA B 1 91 ? 28.781 8.938 1.871 1 95.12 91 ALA B C 1
ATOM 3751 O O . ALA B 1 91 ? 28.203 9.891 2.391 1 95.12 91 ALA B O 1
ATOM 3752 N N . PRO B 1 92 ? 29.672 8.078 2.447 1 93.75 92 PRO B N 1
ATOM 3753 C CA . PRO B 1 92 ? 30.031 8.461 3.812 1 93.75 92 PRO B CA 1
ATOM 3754 C C . PRO B 1 92 ? 30.516 9.914 3.912 1 93.75 92 PRO B C 1
ATOM 3756 O O . PRO B 1 92 ? 31.266 10.375 3.061 1 93.75 92 PRO B O 1
ATOM 3759 N N . GLY B 1 93 ? 29.953 10.656 4.879 1 93.06 93 GLY B N 1
ATOM 3760 C CA . GLY B 1 93 ? 30.312 12.055 5.07 1 93.06 93 GLY B CA 1
ATOM 3761 C C . GLY B 1 93 ? 29.281 13.016 4.516 1 93.06 93 GLY B C 1
ATOM 3762 O O . GLY B 1 93 ? 29.266 14.195 4.871 1 93.06 93 GLY B O 1
ATOM 3763 N N . ASP B 1 94 ? 28.391 12.492 3.635 1 97.25 94 ASP B N 1
ATOM 3764 C CA . ASP B 1 94 ? 27.297 13.312 3.133 1 97.25 94 ASP B CA 1
ATOM 3765 C C . ASP B 1 94 ? 26.359 13.727 4.262 1 97.25 94 ASP B C 1
ATOM 3767 O O . ASP B 1 94 ? 26.344 13.094 5.32 1 97.25 94 ASP B O 1
ATOM 3771 N N . GLU B 1 95 ? 25.703 14.836 4.039 1 98.31 95 GLU B N 1
ATOM 3772 C CA . GLU B 1 95 ? 24.734 15.344 5.004 1 98.31 95 GLU B CA 1
ATOM 3773 C C . GLU B 1 95 ? 23.328 15.383 4.41 1 98.31 95 GLU B C 1
ATOM 3775 O O . GLU B 1 95 ? 23.141 15.812 3.271 1 98.31 95 GLU B O 1
ATOM 3780 N N . LEU B 1 96 ? 22.438 14.836 5.141 1 98.69 96 LEU B N 1
ATOM 3781 C CA . LEU B 1 96 ? 21 14.984 4.863 1 98.69 96 LEU B CA 1
ATOM 3782 C C . LEU B 1 96 ? 20.375 16 5.801 1 98.69 96 LEU B C 1
ATOM 3784 O O . LEU B 1 96 ? 20.359 15.82 7.02 1 98.69 96 LEU B O 1
ATOM 3788 N N . LEU B 1 97 ? 19.859 17.094 5.23 1 98.81 97 LEU B N 1
ATOM 3789 C CA . LEU B 1 97 ? 19.375 18.234 5.992 1 98.81 97 LEU B CA 1
ATOM 3790 C C . LEU B 1 97 ? 17.859 18.172 6.16 1 98.81 97 LEU B C 1
ATOM 3792 O O . LEU B 1 97 ? 17.141 17.781 5.234 1 98.81 97 LEU B O 1
ATOM 3796 N N . THR B 1 98 ? 17.344 18.422 7.32 1 98.81 98 THR B N 1
ATOM 3797 C CA . THR B 1 98 ? 15.93 18.594 7.602 1 98.81 98 THR B CA 1
ATOM 3798 C C . THR B 1 98 ? 15.711 19.672 8.672 1 98.81 98 THR B C 1
ATOM 3800 O O . THR B 1 98 ? 16.625 20.438 8.977 1 98.81 98 THR B O 1
ATOM 3803 N N . THR B 1 99 ? 14.492 19.875 9.141 1 98.56 99 THR B N 1
ATOM 3804 C CA . THR B 1 99 ? 14.188 20.828 10.203 1 98.56 99 THR B CA 1
ATOM 3805 C C . THR B 1 99 ? 13.648 20.109 11.438 1 98.56 99 THR B C 1
ATOM 3807 O O . THR B 1 99 ? 13.336 18.922 11.375 1 98.56 99 THR B O 1
ATOM 3810 N N . ASP B 1 100 ? 13.555 20.797 12.539 1 97.75 100 ASP B N 1
ATOM 3811 C CA . ASP B 1 100 ? 13.008 20.188 13.75 1 97.75 100 ASP B CA 1
ATOM 3812 C C . ASP B 1 100 ? 11.484 20.203 13.727 1 97.75 100 ASP B C 1
ATOM 3814 O O . ASP B 1 100 ? 10.844 19.781 14.695 1 97.75 100 ASP B O 1
ATOM 3818 N N . HIS B 1 101 ? 10.875 20.641 12.617 1 96.5 101 HIS B N 1
ATOM 3819 C CA . HIS B 1 101 ? 9.43 20.578 12.438 1 96.5 101 HIS B CA 1
ATOM 3820 C C . HIS B 1 101 ? 9.039 19.375 11.586 1 96.5 101 HIS B C 1
ATOM 3822 O O . HIS B 1 101 ? 7.863 19.203 11.266 1 96.5 101 HIS B O 1
ATOM 3828 N N . GLU B 1 102 ? 9.992 18.625 11.258 1 95.06 102 GLU B N 1
ATOM 3829 C CA . GLU B 1 102 ? 9.773 17.5 10.344 1 95.06 102 GLU B CA 1
ATOM 3830 C C . GLU B 1 102 ? 8.805 16.484 10.945 1 95.06 102 GLU B C 1
ATOM 3832 O O . GLU B 1 102 ? 8.797 16.266 12.164 1 95.06 102 GLU B O 1
ATOM 3837 N N . TYR B 1 103 ? 7.957 15.914 10.125 1 97.12 103 TYR B N 1
ATOM 3838 C CA . TYR B 1 103 ? 7.027 14.859 10.516 1 97.12 103 TYR B CA 1
ATOM 3839 C C . TYR B 1 103 ? 7.781 13.633 11.016 1 97.12 103 TYR B C 1
ATOM 3841 O O . TYR B 1 103 ? 8.758 13.203 10.398 1 97.12 103 TYR B O 1
ATOM 3849 N N . ASN B 1 104 ? 7.367 13.055 12.102 1 95.38 104 ASN B N 1
ATOM 3850 C CA . ASN B 1 104 ? 8.086 11.984 12.773 1 95.38 104 ASN B CA 1
ATOM 3851 C C . ASN B 1 104 ? 8.383 10.828 11.828 1 95.38 104 ASN B C 1
ATOM 3853 O O . ASN B 1 104 ? 9.492 10.281 11.828 1 95.38 104 ASN B O 1
ATOM 3857 N N . ALA B 1 105 ? 7.402 10.383 11.055 1 97.94 105 ALA B N 1
ATOM 3858 C CA . ALA B 1 105 ? 7.617 9.281 10.117 1 97.94 105 ALA B CA 1
ATOM 3859 C C . ALA B 1 105 ? 8.703 9.625 9.102 1 97.94 105 ALA B C 1
ATOM 3861 O O . ALA B 1 105 ? 9.516 8.773 8.742 1 97.94 105 ALA B O 1
ATOM 3862 N N . SER B 1 106 ? 8.703 10.852 8.594 1 98.31 106 SER B N 1
ATOM 3863 C CA . SER B 1 106 ? 9.727 11.297 7.656 1 98.31 106 SER B CA 1
ATOM 3864 C C . SER B 1 106 ? 11.102 11.336 8.312 1 98.31 106 SER B C 1
ATOM 3866 O O . SER B 1 106 ? 12.102 10.945 7.703 1 98.31 106 SER B O 1
ATOM 3868 N N . ARG B 1 107 ? 11.133 11.828 9.523 1 97.62 107 ARG B N 1
ATOM 3869 C CA . ARG B 1 107 ? 12.375 11.828 10.273 1 97.62 107 ARG B CA 1
ATOM 3870 C C . ARG B 1 107 ? 12.922 10.414 10.445 1 97.62 107 ARG B C 1
ATOM 3872 O O . ARG B 1 107 ? 14.117 10.18 10.266 1 97.62 107 ARG B O 1
ATOM 3879 N N . ASN B 1 108 ? 12.055 9.516 10.812 1 98.38 108 ASN B N 1
ATOM 3880 C CA . ASN B 1 108 ? 12.445 8.125 10.992 1 98.38 108 ASN B CA 1
ATOM 3881 C C . ASN B 1 108 ? 13 7.531 9.703 1 98.38 108 ASN B C 1
ATOM 3883 O O . ASN B 1 108 ? 13.977 6.773 9.727 1 98.38 108 ASN B O 1
ATOM 3887 N N . ALA B 1 109 ? 12.344 7.805 8.586 1 98.56 109 ALA B N 1
ATOM 3888 C CA . ALA B 1 109 ? 12.836 7.344 7.293 1 98.56 109 ALA B CA 1
ATOM 3889 C C . ALA B 1 109 ? 14.234 7.891 7.016 1 98.56 109 ALA B C 1
ATOM 3891 O O . ALA B 1 109 ? 15.117 7.16 6.547 1 98.56 109 ALA B O 1
ATOM 3892 N N . LEU B 1 110 ? 14.406 9.188 7.297 1 98.19 110 LEU B N 1
ATOM 3893 C CA . LEU B 1 110 ? 15.703 9.836 7.129 1 98.19 110 LEU B CA 1
ATOM 3894 C C . LEU B 1 110 ? 16.766 9.164 8 1 98.19 110 LEU B C 1
ATOM 3896 O O . LEU B 1 110 ? 17.859 8.875 7.531 1 98.19 110 LEU B O 1
ATOM 3900 N N . ASP B 1 111 ? 16.453 8.945 9.258 1 98.06 111 ASP B N 1
ATOM 3901 C CA . ASP B 1 111 ? 17.375 8.328 10.203 1 98.06 111 ASP B CA 1
ATOM 3902 C C . ASP B 1 111 ? 17.75 6.914 9.758 1 98.06 111 ASP B C 1
ATOM 3904 O O . ASP B 1 111 ? 18.906 6.512 9.867 1 98.06 111 ASP B O 1
ATOM 3908 N N . PHE B 1 112 ? 16.812 6.172 9.32 1 98.19 112 PHE B N 1
ATOM 3909 C CA . PHE B 1 112 ? 17.047 4.809 8.852 1 98.19 112 PHE B CA 1
ATOM 3910 C C . PHE B 1 112 ? 18.047 4.785 7.707 1 98.19 112 PHE B C 1
ATOM 3912 O O . PHE B 1 112 ? 19.016 4.016 7.734 1 98.19 112 PHE B O 1
ATOM 3919 N N . VAL B 1 113 ? 17.812 5.637 6.695 1 97.06 113 VAL B N 1
ATOM 3920 C CA . VAL B 1 113 ? 18.672 5.668 5.52 1 97.06 113 VAL B CA 1
ATOM 3921 C C . VAL B 1 113 ? 20.062 6.18 5.914 1 97.06 113 VAL B C 1
ATOM 3923 O O . VAL B 1 113 ? 21.078 5.691 5.41 1 97.06 113 VAL B O 1
ATOM 3926 N N . ALA B 1 114 ? 20.078 7.203 6.777 1 97.25 114 ALA B N 1
ATOM 3927 C CA . ALA B 1 114 ? 21.344 7.754 7.23 1 97.25 114 ALA B CA 1
ATOM 3928 C C . ALA B 1 114 ? 22.188 6.684 7.914 1 97.25 114 ALA B C 1
ATOM 3930 O O . ALA B 1 114 ? 23.406 6.605 7.691 1 97.25 114 ALA B O 1
ATOM 3931 N N . GLN B 1 115 ? 21.562 5.922 8.75 1 95.12 115 GLN B N 1
ATOM 3932 C CA . GLN B 1 115 ? 22.266 4.848 9.438 1 95.12 115 GLN B CA 1
ATOM 3933 C C . GLN B 1 115 ? 22.812 3.814 8.445 1 95.12 115 GLN B C 1
ATOM 3935 O O . GLN B 1 115 ? 23.922 3.324 8.602 1 95.12 115 GLN B O 1
ATOM 3940 N N . HIS B 1 116 ? 22.047 3.521 7.461 1 91.88 116 HIS B N 1
ATOM 3941 C CA . HIS B 1 116 ? 22.406 2.512 6.473 1 91.88 116 HIS B CA 1
ATOM 3942 C C . HIS B 1 116 ? 23.625 2.951 5.652 1 91.88 116 HIS B C 1
ATOM 3944 O O . HIS B 1 116 ? 24.469 2.131 5.305 1 91.88 116 HIS B O 1
ATOM 3950 N N . TRP B 1 117 ? 23.703 4.211 5.359 1 92.88 117 TRP B N 1
ATOM 3951 C CA . TRP B 1 117 ? 24.734 4.715 4.469 1 92.88 117 TRP B CA 1
ATOM 3952 C C . TRP B 1 117 ? 25.891 5.316 5.262 1 92.88 117 TRP B C 1
ATOM 3954 O O . TRP B 1 117 ? 26.922 5.703 4.688 1 92.88 117 TRP B O 1
ATOM 3964 N N . GLY B 1 118 ? 25.734 5.453 6.535 1 94.5 118 GLY B N 1
ATOM 3965 C CA . GLY B 1 118 ? 26.766 6.07 7.359 1 94.5 118 GLY B CA 1
ATOM 3966 C C . GLY B 1 118 ? 26.875 7.566 7.148 1 94.5 118 GLY B C 1
ATOM 3967 O O . GLY B 1 118 ? 27.984 8.109 7.094 1 94.5 118 GLY B O 1
ATOM 3968 N N . VAL B 1 119 ? 25.734 8.195 6.914 1 96.88 119 VAL B N 1
ATOM 3969 C CA . VAL B 1 119 ? 25.734 9.641 6.699 1 96.88 119 VAL B CA 1
ATOM 3970 C C . VAL B 1 119 ? 25.109 10.344 7.898 1 96.88 119 VAL B C 1
ATOM 3972 O O . VAL B 1 119 ? 24.625 9.688 8.828 1 96.88 119 VAL B O 1
ATOM 3975 N N . GLN B 1 120 ? 25.203 11.672 7.879 1 97.31 120 GLN B N 1
ATOM 3976 C CA . GLN B 1 120 ? 24.75 12.445 9.031 1 97.31 120 GLN B CA 1
ATOM 3977 C C . GLN B 1 120 ? 23.453 13.188 8.719 1 97.31 120 GLN B C 1
ATOM 3979 O O . GLN B 1 120 ? 23.312 13.766 7.637 1 97.31 120 GLN B O 1
ATOM 3984 N N . VAL B 1 121 ? 22.531 13.094 9.602 1 98.44 121 VAL B N 1
ATOM 3985 C CA . VAL B 1 121 ? 21.344 13.93 9.531 1 98.44 121 VAL B CA 1
ATOM 3986 C C . VAL B 1 121 ? 21.609 15.25 10.25 1 98.44 121 VAL B C 1
ATOM 3988 O O . VAL B 1 121 ? 21.969 15.266 11.43 1 98.44 121 VAL B O 1
ATOM 3991 N N . VAL B 1 122 ? 21.469 16.328 9.531 1 98.69 122 VAL B N 1
ATOM 3992 C CA . VAL B 1 122 ? 21.625 17.672 10.086 1 98.69 122 VAL B CA 1
ATOM 3993 C C . VAL B 1 122 ? 20.25 18.312 10.25 1 98.69 122 VAL B C 1
ATOM 3995 O O . VAL B 1 122 ? 19.438 18.297 9.32 1 98.69 122 VAL B O 1
ATOM 3998 N N . VAL B 1 123 ? 19.984 18.828 11.398 1 98.62 123 VAL B N 1
ATOM 3999 C CA . VAL B 1 123 ? 18.688 19.406 11.703 1 98.62 123 VAL B CA 1
ATOM 4000 C C . VAL B 1 123 ? 18.812 20.922 11.867 1 98.62 123 VAL B C 1
ATOM 4002 O O . VAL B 1 123 ? 19.547 21.391 12.727 1 98.62 123 VAL B O 1
ATOM 4005 N N . ALA B 1 124 ? 18.125 21.656 11.031 1 98.75 124 ALA B N 1
ATOM 4006 C CA . ALA B 1 124 ? 17.984 23.109 11.227 1 98.75 124 ALA B CA 1
ATOM 4007 C C . ALA B 1 124 ? 16.891 23.422 12.242 1 98.75 124 ALA B C 1
ATOM 4009 O O . ALA B 1 124 ? 15.734 23.062 12.039 1 98.75 124 ALA B O 1
ATOM 4010 N N . LYS B 1 125 ? 17.25 24.062 13.289 1 98.19 125 LYS B N 1
ATOM 4011 C CA . LYS B 1 125 ? 16.266 24.516 14.258 1 98.19 125 LYS B CA 1
ATOM 4012 C C . LYS B 1 125 ? 15.547 25.766 13.773 1 98.19 125 LYS B C 1
ATOM 4014 O O . LYS B 1 125 ? 16.188 26.797 13.531 1 98.19 125 LYS B O 1
ATOM 4019 N N . LEU B 1 126 ? 14.289 25.672 13.617 1 98 126 LEU B N 1
ATOM 4020 C CA . LEU B 1 126 ? 13.523 26.812 13.164 1 98 126 LEU B CA 1
ATOM 4021 C C . LEU B 1 126 ? 13.133 27.703 14.336 1 98 126 LEU B C 1
ATOM 4023 O O . LEU B 1 126 ? 12.875 27.219 15.438 1 98 126 LEU B O 1
ATOM 4027 N N . PRO B 1 127 ? 13.109 29 14.023 1 96.44 127 PRO B N 1
ATOM 4028 C CA . PRO B 1 127 ? 12.633 29.891 15.094 1 96.44 127 PRO B CA 1
ATOM 4029 C C . PRO B 1 127 ? 11.188 29.594 15.5 1 96.44 127 PRO B C 1
ATOM 4031 O O . PRO B 1 127 ? 10.336 29.359 14.633 1 96.44 127 PRO B O 1
ATOM 4034 N N . TRP B 1 128 ? 10.883 29.594 16.75 1 93.75 128 TRP B N 1
ATOM 4035 C CA . TRP B 1 128 ? 9.539 29.391 17.297 1 93.75 128 TRP B CA 1
ATOM 4036 C C . TRP B 1 128 ? 9.297 30.297 18.5 1 93.75 128 TRP B C 1
ATOM 4038 O O . TRP B 1 128 ? 9.969 30.172 19.516 1 93.75 128 TRP B O 1
ATOM 4048 N N . PRO B 1 129 ? 8.453 31.281 18.5 1 95.44 129 PRO B N 1
ATOM 4049 C CA . PRO B 1 129 ? 7.574 31.547 17.359 1 95.44 129 PRO B CA 1
ATOM 4050 C C . PRO B 1 129 ? 8.344 31.969 16.109 1 95.44 129 PRO B C 1
ATOM 4052 O O . PRO B 1 129 ? 9.461 32.469 16.219 1 95.44 129 PRO B O 1
ATOM 4055 N N . THR B 1 130 ? 7.762 31.703 14.969 1 96.88 130 THR B N 1
ATOM 4056 C CA . THR B 1 130 ? 8.367 32.031 13.688 1 96.88 130 THR B CA 1
ATOM 4057 C C . THR B 1 130 ? 7.961 33.438 13.242 1 96.88 130 THR B C 1
ATOM 4059 O O . THR B 1 130 ? 6.793 33.688 12.938 1 96.88 130 THR B O 1
ATOM 4062 N N . PRO B 1 131 ? 8.961 34.375 13.141 1 97.06 131 PRO B N 1
ATOM 4063 C CA . PRO B 1 131 ? 8.594 35.781 12.867 1 97.06 131 PRO B CA 1
ATOM 4064 C C . PRO B 1 131 ? 8.25 36.031 11.398 1 97.06 131 PRO B C 1
ATOM 4066 O O . PRO B 1 131 ? 7.48 36.938 11.086 1 97.06 131 PRO B O 1
ATOM 4069 N N . SER B 1 132 ? 8.883 35.25 10.484 1 97.44 132 SER B N 1
ATOM 4070 C CA . SER B 1 132 ? 8.664 35.469 9.055 1 97.44 132 SER B CA 1
ATOM 4071 C C . SER B 1 132 ? 9.125 34.25 8.25 1 97.44 132 SER B C 1
ATOM 4073 O O . SER B 1 132 ? 9.898 33.438 8.75 1 97.44 132 SER B O 1
ATOM 4075 N N . PRO B 1 133 ? 8.641 34.156 7.004 1 98.06 133 PRO B N 1
ATOM 4076 C CA . PRO B 1 133 ? 9.172 33.094 6.125 1 98.06 133 PRO B CA 1
ATOM 4077 C C . PRO B 1 133 ? 10.68 33.188 5.938 1 98.06 133 PRO B C 1
ATOM 4079 O O . PRO B 1 133 ? 11.367 32.188 5.879 1 98.06 133 PRO B O 1
ATOM 4082 N N . GLN B 1 134 ? 11.164 34.406 5.883 1 98.12 134 GLN B N 1
ATOM 4083 C CA . GLN B 1 134 ? 12.594 34.625 5.66 1 98.12 134 GLN B CA 1
ATOM 4084 C C . GLN B 1 134 ? 13.406 34.062 6.824 1 98.12 134 GLN B C 1
ATOM 4086 O O . GLN B 1 134 ? 14.516 33.562 6.625 1 98.12 134 GLN B O 1
ATOM 4091 N N . ALA B 1 135 ? 12.891 34.125 7.996 1 98.44 135 ALA B N 1
ATOM 4092 C CA . ALA B 1 135 ? 13.594 33.625 9.164 1 98.44 135 ALA B CA 1
ATOM 4093 C C . ALA B 1 135 ? 13.781 32.094 9.047 1 98.44 135 ALA B C 1
ATOM 4095 O O . ALA B 1 135 ? 14.797 31.562 9.508 1 98.44 135 ALA B O 1
ATOM 4096 N N . VAL B 1 136 ? 12.852 31.422 8.469 1 98.5 136 VAL B N 1
ATOM 4097 C CA . VAL B 1 136 ? 12.945 29.984 8.227 1 98.5 136 VAL B CA 1
ATOM 4098 C C . VAL B 1 136 ? 14.055 29.719 7.203 1 98.5 136 VAL B C 1
ATOM 4100 O O . VAL B 1 136 ? 14.891 28.828 7.41 1 98.5 136 VAL B O 1
ATOM 4103 N N . VAL B 1 137 ? 14.016 30.484 6.117 1 98.62 137 VAL B N 1
ATOM 4104 C CA . VAL B 1 137 ? 15.016 30.328 5.07 1 98.62 137 VAL B CA 1
ATOM 4105 C C . VAL B 1 137 ? 16.422 30.5 5.656 1 98.62 137 VAL B C 1
ATOM 4107 O O . VAL B 1 137 ? 17.312 29.688 5.414 1 98.62 137 VAL B O 1
ATOM 4110 N N . ASP B 1 138 ? 16.547 31.562 6.469 1 98.69 138 ASP B N 1
ATOM 4111 C CA . ASP B 1 138 ? 17.844 31.875 7.066 1 98.69 138 ASP B CA 1
ATOM 4112 C C . ASP B 1 138 ? 18.312 30.75 7.977 1 98.69 138 ASP B C 1
ATOM 4114 O O . ASP B 1 138 ? 19.484 30.375 7.953 1 98.69 138 ASP B O 1
ATOM 4118 N N . ALA B 1 139 ? 17.438 30.203 8.758 1 98.69 139 ALA B N 1
ATOM 4119 C CA . ALA B 1 139 ? 17.781 29.125 9.68 1 98.69 139 ALA B CA 1
ATOM 4120 C C . ALA B 1 139 ? 18.25 27.891 8.93 1 98.69 139 ALA B C 1
ATOM 4122 O O . ALA B 1 139 ? 19.203 27.219 9.344 1 98.69 139 ALA B O 1
ATOM 4123 N N . VAL B 1 140 ? 17.625 27.547 7.82 1 98.81 140 VAL B N 1
ATOM 4124 C CA . VAL B 1 140 ? 17.969 26.375 7.02 1 98.81 140 VAL B CA 1
ATOM 4125 C C . VAL B 1 140 ? 19.312 26.609 6.34 1 98.81 140 VAL B C 1
ATOM 4127 O O . VAL B 1 140 ? 20.203 25.75 6.41 1 98.81 140 VAL B O 1
ATOM 4130 N N . LEU B 1 141 ? 19.5 27.781 5.707 1 98.56 141 LEU B N 1
ATOM 4131 C CA . LEU B 1 141 ? 20.719 28.062 4.941 1 98.56 141 LEU B CA 1
ATOM 4132 C C . LEU B 1 141 ? 21.938 28.094 5.852 1 98.56 141 LEU B C 1
ATOM 4134 O O . LEU B 1 141 ? 23.047 27.75 5.422 1 98.56 141 LEU B O 1
ATOM 4138 N N . ALA B 1 142 ? 21.688 28.438 7.117 1 98.62 142 ALA B N 1
ATOM 4139 C CA . ALA B 1 142 ? 22.781 28.484 8.086 1 98.62 142 ALA B CA 1
ATOM 4140 C C . ALA B 1 142 ? 23.359 27.094 8.328 1 98.62 142 ALA B C 1
ATOM 4142 O O . ALA B 1 142 ? 24.469 26.969 8.867 1 98.62 142 ALA B O 1
ATOM 4143 N N . ARG B 1 143 ? 22.672 26.016 7.906 1 98.56 143 ARG B N 1
ATOM 4144 C CA . ARG B 1 143 ? 23.109 24.656 8.188 1 98.56 143 ARG B CA 1
ATOM 4145 C C . ARG B 1 143 ? 23.594 23.969 6.914 1 98.56 14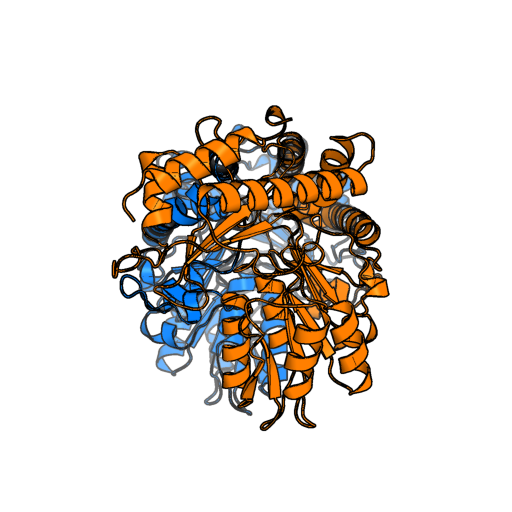3 ARG B C 1
ATOM 4147 O O . ARG B 1 143 ? 24.047 22.812 6.957 1 98.56 143 ARG B O 1
ATOM 4154 N N . VAL B 1 144 ? 23.516 24.672 5.805 1 98.5 144 VAL B N 1
ATOM 4155 C CA . VAL B 1 144 ? 23.938 24.094 4.531 1 98.5 144 VAL B CA 1
ATOM 4156 C C . VAL B 1 144 ? 25.469 24.156 4.422 1 98.5 144 VAL B C 1
ATOM 4158 O O . VAL B 1 144 ? 26.078 25.203 4.707 1 98.5 144 VAL B O 1
ATOM 4161 N N . THR B 1 145 ? 26.047 23.094 4.113 1 98.06 145 THR B N 1
ATOM 4162 C CA . THR B 1 145 ? 27.484 23 3.865 1 98.06 145 THR B CA 1
ATOM 4163 C C . THR B 1 145 ? 27.75 22.391 2.496 1 98.06 145 THR B C 1
ATOM 4165 O O . THR B 1 145 ? 26.828 22.078 1.754 1 98.06 145 THR B O 1
ATOM 4168 N N . GLU B 1 146 ? 29.047 22.234 2.197 1 96.69 146 GLU B N 1
ATOM 4169 C CA . GLU B 1 146 ? 29.453 21.609 0.942 1 96.69 146 GLU B CA 1
ATOM 4170 C C . GLU B 1 146 ? 29.109 20.109 0.947 1 96.69 146 GLU B C 1
ATOM 4172 O O . GLU B 1 146 ? 29.078 19.484 -0.107 1 96.69 146 GLU B O 1
ATOM 4177 N N . ARG B 1 147 ? 28.781 19.594 2.107 1 97.38 147 ARG B N 1
ATOM 4178 C CA . ARG B 1 147 ? 28.5 18.172 2.246 1 97.38 147 ARG B CA 1
ATOM 4179 C C . ARG B 1 147 ? 27 17.891 2.162 1 97.38 147 ARG B C 1
ATOM 4181 O O . ARG B 1 147 ? 26.578 16.734 2.086 1 97.38 147 ARG B O 1
ATOM 4188 N N . THR B 1 148 ? 26.172 18.906 2.17 1 98.5 148 THR B N 1
ATOM 4189 C CA . THR B 1 148 ? 24.719 18.734 2.104 1 98.5 148 THR B CA 1
ATOM 4190 C C . THR B 1 148 ? 24.297 18.188 0.741 1 98.5 148 THR B C 1
ATOM 4192 O O . THR B 1 148 ? 24.625 18.766 -0.295 1 98.5 148 THR B O 1
ATOM 4195 N N . ARG B 1 149 ? 23.547 17.047 0.723 1 97.75 149 ARG B N 1
ATOM 4196 C CA . ARG B 1 149 ? 23.203 16.391 -0.534 1 97.75 149 ARG B CA 1
ATOM 4197 C C . ARG B 1 149 ? 21.703 16.469 -0.793 1 97.75 149 ARG B C 1
ATOM 4199 O O . ARG B 1 149 ? 21.266 16.516 -1.946 1 97.75 149 ARG B O 1
ATOM 4206 N N . LEU B 1 150 ? 20.938 16.438 0.244 1 98.75 150 LEU B N 1
ATOM 4207 C CA . LEU B 1 150 ? 19.469 16.422 0.151 1 98.75 150 LEU B CA 1
ATOM 4208 C C . LEU B 1 150 ? 18.844 17.188 1.308 1 98.75 150 LEU B C 1
ATOM 4210 O O . LEU B 1 150 ? 19.344 17.141 2.436 1 98.75 150 LEU B O 1
ATOM 4214 N N . PHE B 1 151 ? 17.859 17.938 0.999 1 98.88 151 PHE B N 1
ATOM 4215 C CA . PHE B 1 151 ? 17.062 18.656 1.984 1 98.88 151 PHE B CA 1
ATOM 4216 C C . PHE B 1 151 ? 15.625 18.125 2.012 1 98.88 151 PHE B C 1
ATOM 4218 O O . PHE B 1 151 ? 14.922 18.172 1.001 1 98.88 151 PHE B O 1
ATOM 4225 N N . LEU B 1 152 ? 15.227 17.469 3.102 1 98.88 152 LEU B N 1
ATOM 4226 C CA . LEU B 1 152 ? 13.852 17.047 3.338 1 98.88 152 LEU B CA 1
ATOM 4227 C C . LEU B 1 152 ? 13.094 18.078 4.152 1 98.88 152 LEU B C 1
ATOM 4229 O O . LEU B 1 152 ? 13.531 18.469 5.242 1 98.88 152 LEU B O 1
ATOM 4233 N N . ILE B 1 153 ? 11.922 18.547 3.672 1 98.81 153 ILE B N 1
ATOM 4234 C CA . ILE B 1 153 ? 11.172 19.594 4.367 1 98.81 153 ILE B CA 1
ATOM 4235 C C . ILE B 1 153 ? 9.672 19.359 4.203 1 98.81 153 ILE B C 1
ATOM 4237 O O . ILE B 1 153 ? 9.227 18.922 3.143 1 98.81 153 ILE B O 1
ATOM 4241 N N . ASP B 1 154 ? 8.898 19.641 5.219 1 98.75 154 ASP B N 1
ATOM 4242 C CA . ASP B 1 154 ? 7.449 19.688 5.105 1 98.75 154 ASP B CA 1
ATOM 4243 C C . ASP B 1 154 ? 7.004 20.953 4.371 1 98.75 154 ASP B C 1
ATOM 4245 O O . ASP B 1 154 ? 7.555 22.031 4.586 1 98.75 154 ASP B O 1
ATOM 4249 N N . HIS B 1 155 ? 6.027 20.797 3.496 1 98.88 155 HIS B N 1
ATOM 4250 C CA . HIS B 1 155 ? 5.414 22 2.936 1 98.88 155 HIS B CA 1
ATOM 4251 C C . HIS B 1 155 ? 4.547 22.703 3.971 1 98.88 155 HIS B C 1
ATOM 4253 O O . HIS B 1 155 ? 4.637 23.938 4.125 1 98.88 155 HIS B O 1
ATOM 4259 N N . ILE B 1 156 ? 3.703 21.984 4.574 1 98.88 156 ILE B N 1
ATOM 4260 C CA . ILE B 1 156 ? 2.92 22.375 5.742 1 98.88 156 ILE B CA 1
ATOM 4261 C C . ILE B 1 156 ? 3.178 21.406 6.887 1 98.88 156 ILE B C 1
ATOM 4263 O O . ILE B 1 156 ? 2.969 20.203 6.742 1 98.88 156 ILE B O 1
ATOM 4267 N N . THR B 1 157 ? 3.672 21.891 8.016 1 98.19 157 THR B N 1
ATOM 4268 C CA . THR B 1 157 ? 4.09 21.031 9.117 1 98.19 157 THR B CA 1
ATOM 4269 C C . THR B 1 157 ? 2.879 20.422 9.812 1 98.19 157 THR B C 1
ATOM 4271 O O . THR B 1 157 ? 1.854 21.078 9.984 1 98.19 157 THR B O 1
ATOM 4274 N N . SER B 1 158 ? 2.982 19.156 10.156 1 96.94 158 SER B N 1
ATOM 4275 C CA . SER B 1 158 ? 1.897 18.453 10.836 1 96.94 158 SER B CA 1
ATOM 4276 C C . SER B 1 158 ? 1.717 18.969 12.266 1 96.94 158 SER B C 1
ATOM 4278 O O . SER B 1 158 ? 0.588 19.125 12.734 1 96.94 158 SER B O 1
ATOM 4280 N N . GLN B 1 159 ? 2.746 19.312 12.945 1 94.44 159 GLN B N 1
ATOM 4281 C CA . GLN B 1 159 ? 2.713 19.641 14.367 1 94.44 159 GLN B CA 1
ATOM 4282 C C . GLN B 1 159 ? 2.197 21.047 14.602 1 94.44 159 GLN B C 1
ATOM 4284 O O . GLN B 1 159 ? 1.445 21.297 15.547 1 94.44 159 GLN B O 1
ATOM 4289 N N . THR B 1 160 ? 2.586 21.969 13.695 1 96.31 160 THR B N 1
ATOM 4290 C CA . THR B 1 160 ? 2.293 23.359 13.977 1 96.31 160 THR B CA 1
ATOM 4291 C C . THR B 1 160 ? 1.342 23.938 12.93 1 96.31 160 THR B C 1
ATOM 4293 O O . THR B 1 160 ? 0.797 25.031 13.117 1 96.31 160 THR B O 1
ATOM 4296 N N . GLY B 1 161 ? 1.134 23.219 11.836 1 97.75 161 GLY B N 1
ATOM 4297 C CA . GLY B 1 161 ? 0.246 23.688 10.781 1 97.75 161 GLY B CA 1
ATOM 4298 C C . GLY B 1 161 ? 0.841 24.812 9.961 1 97.75 161 GLY B C 1
ATOM 4299 O O . GLY B 1 161 ? 0.155 25.422 9.133 1 97.75 161 GLY B O 1
ATOM 4300 N N . MET B 1 162 ? 2.164 25.141 10.117 1 97.94 162 MET B N 1
ATOM 4301 C CA . MET B 1 162 ? 2.801 26.266 9.445 1 97.94 162 MET B CA 1
ATOM 4302 C C . MET B 1 162 ? 3.133 25.922 8 1 97.94 162 MET B C 1
ATOM 4304 O O . MET B 1 162 ? 3.615 24.828 7.715 1 97.94 162 MET B O 1
ATOM 4308 N N . ILE B 1 163 ? 2.795 26.812 7.109 1 98.75 163 ILE B N 1
ATOM 4309 C CA . ILE B 1 163 ? 3.275 26.734 5.734 1 98.75 163 ILE B CA 1
ATOM 4310 C C . ILE B 1 163 ? 4.727 27.203 5.668 1 98.75 163 ILE B C 1
ATOM 4312 O O . ILE B 1 163 ? 5.031 28.344 6.008 1 98.75 163 ILE B O 1
ATOM 4316 N N . LEU B 1 164 ? 5.652 26.375 5.285 1 98.75 164 LEU B N 1
ATOM 4317 C CA . LEU B 1 164 ? 7.062 26.734 5.188 1 98.75 164 LEU B CA 1
ATOM 4318 C C . LEU B 1 164 ? 7.391 27.266 3.799 1 98.75 164 LEU B C 1
ATOM 4320 O O . LEU B 1 164 ? 6.695 26.953 2.83 1 98.75 164 LEU B O 1
ATOM 4324 N N . PRO B 1 165 ? 8.367 28.156 3.734 1 98.56 165 PRO B N 1
ATOM 4325 C CA . PRO B 1 165 ? 8.711 28.812 2.471 1 98.56 165 PRO B CA 1
ATOM 4326 C C . PRO B 1 165 ? 9.484 27.891 1.523 1 98.56 165 PRO B C 1
ATOM 4328 O O . PRO B 1 165 ? 10.617 28.203 1.143 1 98.56 165 PRO B O 1
ATOM 4331 N N . VAL B 1 166 ? 8.859 26.859 1.033 1 98.62 166 VAL B N 1
ATOM 4332 C CA . VAL B 1 166 ? 9.469 25.766 0.281 1 98.62 166 VAL B CA 1
ATOM 4333 C C . VAL B 1 166 ? 9.969 26.281 -1.067 1 98.62 166 VAL B C 1
ATOM 4335 O O . VAL B 1 166 ? 11.039 25.891 -1.534 1 98.62 166 VAL B O 1
ATOM 4338 N N . ALA B 1 167 ? 9.172 27.125 -1.73 1 98.38 167 ALA B N 1
ATOM 4339 C CA . ALA B 1 167 ? 9.555 27.641 -3.041 1 98.38 167 ALA B CA 1
ATOM 4340 C C . ALA B 1 167 ? 10.906 28.359 -2.975 1 98.38 167 ALA B C 1
ATOM 4342 O O . ALA B 1 167 ? 11.773 28.125 -3.814 1 98.38 167 ALA B O 1
ATOM 4343 N N . SER B 1 168 ? 11.039 29.25 -1.979 1 98.25 168 SER B N 1
ATOM 4344 C CA . SER B 1 168 ? 12.289 29.969 -1.796 1 98.25 168 SER B CA 1
ATOM 4345 C C . SER B 1 168 ? 13.445 29.031 -1.496 1 98.25 168 SER B C 1
ATOM 4347 O O . SER B 1 168 ? 14.539 29.188 -2.037 1 98.25 168 SER B O 1
ATOM 4349 N N . LEU B 1 169 ? 13.195 28.078 -0.67 1 98.75 169 LEU B N 1
ATOM 4350 C CA . LEU B 1 169 ? 14.234 27.125 -0.264 1 98.75 169 LEU B CA 1
ATOM 4351 C C . LEU B 1 169 ? 14.648 26.234 -1.431 1 98.75 169 LEU B C 1
ATOM 4353 O O . LEU B 1 169 ? 15.836 25.984 -1.63 1 98.75 169 LEU B O 1
ATOM 4357 N N . VAL B 1 170 ? 13.672 25.734 -2.229 1 98.75 170 VAL B N 1
ATOM 4358 C CA . VAL B 1 170 ? 13.961 24.906 -3.389 1 98.75 170 VAL B CA 1
ATOM 4359 C C . VAL B 1 170 ? 14.875 25.656 -4.355 1 98.75 170 VAL B C 1
ATOM 4361 O O . VAL B 1 170 ? 15.891 25.125 -4.801 1 98.75 170 VAL B O 1
ATOM 4364 N N . ARG B 1 171 ? 14.547 26.891 -4.645 1 97.94 171 ARG B N 1
ATOM 4365 C CA . ARG B 1 171 ? 15.312 27.703 -5.582 1 97.94 171 ARG B CA 1
ATOM 4366 C C . ARG B 1 171 ? 16.734 27.938 -5.066 1 97.94 171 ARG B C 1
ATOM 4368 O O . ARG B 1 171 ? 17.703 27.766 -5.805 1 97.94 171 ARG B O 1
ATOM 4375 N N . THR B 1 172 ? 16.828 28.344 -3.832 1 98.06 172 THR B N 1
ATOM 4376 C CA . THR B 1 172 ? 18.109 28.703 -3.252 1 98.06 172 THR B CA 1
ATOM 4377 C C . THR B 1 172 ? 19.016 27.469 -3.158 1 98.06 172 THR B C 1
ATOM 4379 O O . THR B 1 172 ? 20.203 27.531 -3.494 1 98.06 172 THR B O 1
ATOM 4382 N N . LEU B 1 173 ? 18.5 26.344 -2.746 1 98.5 173 LEU B N 1
ATOM 4383 C CA . LEU B 1 173 ? 19.297 25.141 -2.543 1 98.5 173 LEU B CA 1
ATOM 4384 C C . LEU B 1 173 ? 19.703 24.531 -3.877 1 98.5 173 LEU B C 1
ATOM 4386 O O . LEU B 1 173 ? 20.812 24 -4.008 1 98.5 173 LEU B O 1
ATOM 4390 N N . ARG B 1 174 ? 18.812 24.594 -4.805 1 96.94 174 ARG B N 1
ATOM 4391 C CA . ARG B 1 174 ? 19.141 24.062 -6.125 1 96.94 174 ARG B CA 1
ATOM 4392 C C . ARG B 1 174 ? 20.359 24.781 -6.707 1 96.94 174 ARG B C 1
ATOM 4394 O O . ARG B 1 174 ? 21.203 24.172 -7.344 1 96.94 174 ARG B O 1
ATOM 4401 N N . SER B 1 175 ? 20.422 26.062 -6.523 1 95.62 175 SER B N 1
ATOM 4402 C CA . SER B 1 175 ? 21.531 26.859 -7.016 1 95.62 175 SER B CA 1
ATOM 4403 C C . SER B 1 175 ? 22.844 26.453 -6.34 1 95.62 175 SER B C 1
ATOM 4405 O O . SER B 1 175 ? 23.922 26.75 -6.852 1 95.62 175 SER B O 1
ATOM 4407 N N . ARG B 1 176 ? 22.766 25.75 -5.285 1 95.5 176 ARG B N 1
ATOM 4408 C CA . ARG B 1 176 ? 23.922 25.297 -4.543 1 95.5 176 ARG B CA 1
ATOM 4409 C C . ARG B 1 176 ? 24.172 23.797 -4.773 1 95.5 176 ARG B C 1
ATOM 4411 O O . ARG B 1 176 ? 24.984 23.188 -4.09 1 95.5 176 ARG B O 1
ATOM 4418 N N . GLY B 1 177 ? 23.312 23.234 -5.637 1 95.81 177 GLY B N 1
ATOM 4419 C CA . GLY B 1 177 ? 23.5 21.844 -5.992 1 95.81 177 GLY B CA 1
ATOM 4420 C C . GLY B 1 177 ? 22.812 20.891 -5.031 1 95.81 177 GLY B C 1
ATOM 4421 O O . GLY B 1 177 ? 23.109 19.688 -5.012 1 95.81 177 GLY B O 1
ATOM 4422 N N . VAL B 1 178 ? 21.922 21.344 -4.16 1 98.25 178 VAL B N 1
ATOM 4423 C CA . VAL B 1 178 ? 21.188 20.531 -3.197 1 98.25 178 VAL B CA 1
ATOM 4424 C C . VAL B 1 178 ? 19.75 20.344 -3.66 1 98.25 178 VAL B C 1
ATOM 4426 O O . VAL B 1 178 ? 19.016 21.312 -3.859 1 98.25 178 VAL B O 1
ATOM 4429 N N . GLU B 1 179 ? 19.344 19.062 -3.873 1 98.25 179 GLU B N 1
ATOM 4430 C CA . GLU B 1 179 ? 17.953 18.781 -4.246 1 98.25 179 GLU B CA 1
ATOM 4431 C C . GLU B 1 179 ? 17.047 18.719 -3.018 1 98.25 179 GLU B C 1
ATOM 4433 O O . GLU B 1 179 ? 17.531 18.484 -1.902 1 98.25 179 GLU B O 1
ATOM 4438 N N . THR B 1 180 ? 15.828 18.969 -3.258 1 98.88 180 THR B N 1
ATOM 4439 C CA . THR B 1 180 ? 14.859 19.031 -2.166 1 98.88 180 THR B CA 1
ATOM 4440 C C . THR B 1 180 ? 13.797 17.953 -2.33 1 98.88 180 THR B C 1
ATOM 4442 O O . THR B 1 180 ? 13.273 17.75 -3.428 1 98.88 180 THR B O 1
ATOM 4445 N N . LEU B 1 181 ? 13.562 17.188 -1.316 1 98.94 181 LEU B N 1
ATOM 4446 C CA . LEU B 1 181 ? 12.406 16.312 -1.138 1 98.94 181 LEU B CA 1
ATOM 4447 C C . LEU B 1 181 ? 11.359 16.969 -0.241 1 98.94 181 LEU B C 1
ATOM 4449 O O . LEU B 1 181 ? 11.602 17.188 0.949 1 98.94 181 LEU B O 1
ATOM 4453 N N . VAL B 1 182 ? 10.195 17.25 -0.812 1 98.94 182 VAL B N 1
ATOM 4454 C CA . VAL B 1 182 ? 9.156 17.953 -0.068 1 98.94 182 VAL B CA 1
ATOM 4455 C C . VAL B 1 182 ? 8.086 16.969 0.394 1 98.94 182 VAL B C 1
ATOM 4457 O O . VAL B 1 182 ? 7.449 16.297 -0.427 1 98.94 182 VAL B O 1
ATOM 4460 N N . ASP B 1 183 ? 7.98 16.828 1.688 1 98.88 183 ASP B N 1
ATOM 4461 C CA . ASP B 1 183 ? 6.781 16.219 2.252 1 98.88 183 ASP B CA 1
ATOM 4462 C C . ASP B 1 183 ? 5.594 17.172 2.188 1 98.88 183 ASP B C 1
ATOM 4464 O O . ASP B 1 183 ? 5.395 18 3.09 1 98.88 183 ASP B O 1
ATOM 4468 N N . GLY B 1 184 ? 4.828 17 1.157 1 98.88 184 GLY B N 1
ATOM 4469 C CA . GLY B 1 184 ? 3.678 17.859 0.921 1 98.88 184 GLY B CA 1
ATOM 4470 C C . GLY B 1 184 ? 2.365 17.219 1.336 1 98.88 184 GLY B C 1
ATOM 4471 O O . GLY B 1 184 ? 1.343 17.406 0.672 1 98.88 184 GLY B O 1
ATOM 4472 N N . ALA B 1 185 ? 2.338 16.453 2.408 1 98.81 185 ALA B N 1
ATOM 4473 C CA . ALA B 1 185 ? 1.183 15.672 2.836 1 98.81 185 ALA B CA 1
ATOM 4474 C C . ALA B 1 185 ? -0.06 16.547 2.959 1 98.81 185 ALA B C 1
ATOM 4476 O O . ALA B 1 185 ? -1.178 16.094 2.707 1 98.81 185 ALA B O 1
ATOM 4477 N N . HIS B 1 186 ? 0.113 17.812 3.344 1 98.88 186 HIS B N 1
ATOM 4478 C CA . HIS B 1 186 ? -1.016 18.688 3.598 1 98.88 186 HIS B CA 1
ATOM 4479 C C . HIS B 1 186 ? -1.219 19.672 2.443 1 98.88 186 HIS B C 1
ATOM 4481 O O . HIS B 1 186 ? -2.166 20.453 2.451 1 98.88 186 HIS B O 1
ATOM 4487 N N . GLY B 1 187 ? -0.435 19.656 1.419 1 98.81 187 GLY B N 1
ATOM 4488 C CA . GLY B 1 187 ? -0.417 20.688 0.388 1 98.81 187 GLY B CA 1
ATOM 4489 C C . GLY B 1 187 ? -1.588 20.578 -0.571 1 98.81 187 GLY B C 1
ATOM 4490 O O . GLY B 1 187 ? -2.322 21.562 -0.762 1 98.81 187 GLY B O 1
ATOM 4491 N N . PRO B 1 188 ? -1.79 19.391 -1.168 1 98.81 188 PRO B N 1
ATOM 4492 C CA . PRO B 1 188 ? -2.842 19.266 -2.178 1 98.81 188 PRO B CA 1
ATOM 4493 C C . PRO B 1 188 ? -4.234 19.562 -1.623 1 98.81 188 PRO B C 1
ATOM 4495 O O . PRO B 1 188 ? -4.703 18.875 -0.718 1 98.81 188 PRO B O 1
ATOM 4498 N N . GLY B 1 189 ? -4.836 20.562 -2.137 1 98.75 189 GLY B N 1
ATOM 4499 C CA . GLY B 1 189 ? -6.195 20.906 -1.747 1 98.75 189 GLY B CA 1
ATOM 4500 C C . GLY B 1 189 ? -6.25 21.953 -0.646 1 98.75 189 GLY B C 1
ATOM 4501 O O . GLY B 1 189 ? -7.285 22.594 -0.437 1 98.75 189 GLY B O 1
ATOM 4502 N N . GLN B 1 190 ? -5.137 22.141 0.118 1 98.88 190 GLN B N 1
ATOM 4503 C CA . GLN B 1 190 ? -5.148 23.094 1.221 1 98.88 190 GLN B CA 1
ATOM 4504 C C . GLN B 1 190 ? -4.684 24.469 0.759 1 98.88 190 GLN B C 1
ATOM 4506 O O . GLN B 1 190 ? -5.199 25.484 1.224 1 98.88 190 GLN B O 1
ATOM 4511 N N . ILE B 1 191 ? -3.688 24.5 -0.124 1 98.5 191 ILE B N 1
ATOM 4512 C CA . ILE B 1 191 ? -3.145 25.75 -0.645 1 98.5 191 ILE B CA 1
ATOM 4513 C C . ILE B 1 191 ? -2.984 25.656 -2.16 1 98.5 191 ILE B C 1
ATOM 4515 O O . ILE B 1 191 ? -2.959 24.547 -2.717 1 98.5 191 ILE B O 1
ATOM 4519 N N . PRO B 1 192 ? -2.955 26.828 -2.816 1 97.81 192 PRO B N 1
ATOM 4520 C CA . PRO B 1 192 ? -2.568 26.75 -4.227 1 97.81 192 PRO B CA 1
ATOM 4521 C C . PRO B 1 192 ? -1.202 26.109 -4.434 1 97.81 192 PRO B C 1
ATOM 4523 O O . PRO B 1 192 ? -0.257 26.406 -3.699 1 97.81 192 PRO B O 1
ATOM 4526 N N . LEU B 1 193 ? -1.116 25.203 -5.375 1 98.5 193 LEU B N 1
ATOM 4527 C CA . LEU B 1 193 ? 0.106 24.438 -5.562 1 98.5 193 LEU B CA 1
ATOM 4528 C C . LEU B 1 193 ? 0.391 24.219 -7.047 1 98.5 193 LEU B C 1
ATOM 4530 O O . LEU B 1 193 ? -0.465 23.719 -7.781 1 98.5 193 LEU B O 1
ATOM 4534 N N . SER B 1 194 ? 1.46 24.703 -7.523 1 98.81 194 SER B N 1
ATOM 4535 C CA . SER B 1 194 ? 2.027 24.406 -8.836 1 98.81 194 SER B CA 1
ATOM 4536 C C . SER B 1 194 ? 3.352 23.656 -8.719 1 98.81 194 SER B C 1
ATOM 4538 O O . SER B 1 194 ? 4.363 24.234 -8.312 1 98.81 194 SER B O 1
ATOM 4540 N N . LEU B 1 195 ? 3.34 22.406 -9.086 1 98.81 195 LEU B N 1
ATOM 4541 C CA . LEU B 1 195 ? 4.559 21.625 -8.969 1 98.81 195 LEU B CA 1
ATOM 4542 C C . LEU B 1 195 ? 5.578 22.031 -10.031 1 98.81 195 LEU B C 1
ATOM 4544 O O . LEU B 1 195 ? 6.785 21.969 -9.789 1 98.81 195 LEU B O 1
ATOM 4548 N N . ARG B 1 196 ? 5.078 22.484 -11.102 1 98.06 196 ARG B N 1
ATOM 4549 C CA . ARG B 1 196 ? 5.957 23 -12.156 1 98.06 196 ARG B CA 1
ATOM 4550 C C . ARG B 1 196 ? 6.727 24.219 -11.672 1 98.06 196 ARG B C 1
ATOM 4552 O O . ARG B 1 196 ? 7.949 24.297 -11.836 1 98.06 196 ARG B O 1
ATOM 4559 N N . GLU B 1 197 ? 6 25.156 -11.047 1 98.12 197 GLU B N 1
ATOM 4560 C CA . GLU B 1 197 ? 6.625 26.375 -10.562 1 98.12 197 GLU B CA 1
ATOM 4561 C C . GLU B 1 197 ? 7.527 26.109 -9.359 1 98.12 197 GLU B C 1
ATOM 4563 O O . GLU B 1 197 ? 8.586 26.719 -9.219 1 98.12 197 GLU B O 1
ATOM 4568 N N . LEU B 1 198 ? 7.113 25.219 -8.484 1 98.31 198 LEU B N 1
ATOM 4569 C CA . LEU B 1 198 ? 7.902 24.875 -7.305 1 98.31 198 LEU B CA 1
ATOM 4570 C C . LEU B 1 198 ? 9.266 24.328 -7.703 1 98.31 198 LEU B C 1
ATOM 4572 O O . LEU B 1 198 ? 10.281 24.656 -7.082 1 98.31 198 LEU B O 1
ATOM 4576 N N . GLY B 1 199 ? 9.242 23.375 -8.641 1 97.94 199 GLY B N 1
ATOM 4577 C CA . GLY B 1 199 ? 10.469 22.891 -9.25 1 97.94 199 GLY B CA 1
ATOM 4578 C C . GLY B 1 199 ? 11.25 21.953 -8.359 1 97.94 199 GLY B C 1
ATOM 4579 O O . GLY B 1 199 ? 12.43 21.672 -8.617 1 97.94 199 GLY B O 1
ATOM 4580 N N . ALA B 1 200 ? 10.711 21.484 -7.293 1 98.75 200 ALA B N 1
ATOM 4581 C CA . ALA B 1 200 ? 11.406 20.531 -6.43 1 98.75 200 ALA B CA 1
ATOM 4582 C C . ALA B 1 200 ? 11.719 19.234 -7.184 1 98.75 200 ALA B C 1
ATOM 4584 O O . ALA B 1 200 ? 10.938 18.797 -8.023 1 98.75 200 ALA B O 1
ATOM 4585 N N . ALA B 1 201 ? 12.844 18.594 -6.867 1 98.81 201 ALA B N 1
ATOM 4586 C CA . ALA B 1 201 ? 13.18 17.312 -7.488 1 98.81 201 ALA B CA 1
ATOM 4587 C C . ALA B 1 201 ? 12.141 16.234 -7.137 1 98.81 201 ALA B C 1
ATOM 4589 O O . ALA B 1 201 ? 11.805 15.398 -7.969 1 98.81 201 ALA B O 1
ATOM 4590 N N . TYR B 1 202 ? 11.727 16.297 -5.918 1 98.94 202 TYR B N 1
ATOM 4591 C CA . TYR B 1 202 ? 10.773 15.328 -5.402 1 98.94 202 TYR B CA 1
ATOM 4592 C C . TYR B 1 202 ? 9.695 16.016 -4.57 1 98.94 202 TYR B C 1
ATOM 4594 O O . TYR B 1 202 ? 9.992 16.844 -3.715 1 98.94 202 TYR B O 1
ATOM 4602 N N . TYR B 1 203 ? 8.438 15.75 -4.82 1 98.94 203 TYR B N 1
ATOM 4603 C CA . TYR B 1 203 ? 7.305 16.219 -4.027 1 98.94 203 TYR B CA 1
ATOM 4604 C C . TYR B 1 203 ? 6.289 15.094 -3.83 1 98.94 203 TYR B C 1
ATOM 4606 O O . TYR B 1 203 ? 5.859 14.461 -4.797 1 98.94 203 TYR B O 1
ATOM 4614 N N . THR B 1 204 ? 5.961 14.773 -2.609 1 98.94 204 THR B N 1
ATOM 4615 C CA . THR B 1 204 ? 4.867 13.844 -2.352 1 98.94 204 THR B CA 1
ATOM 4616 C C . THR B 1 204 ? 3.73 14.539 -1.609 1 98.94 204 THR B C 1
ATOM 4618 O O . THR B 1 204 ? 3.955 15.516 -0.889 1 98.94 204 THR B O 1
ATOM 4621 N N . GLY B 1 205 ? 2.518 14.078 -1.818 1 98.88 205 GLY B N 1
ATOM 4622 C CA . GLY B 1 205 ? 1.354 14.672 -1.18 1 98.88 205 GLY B CA 1
ATOM 4623 C C . GLY B 1 205 ? 0.196 13.703 -1.03 1 98.88 205 GLY B C 1
ATOM 4624 O O . GLY B 1 205 ? 0.056 12.773 -1.821 1 98.88 205 GLY B O 1
ATOM 4625 N N . ASN B 1 206 ? -0.625 13.945 -0.026 1 98.88 206 ASN B N 1
ATOM 4626 C CA . ASN B 1 206 ? -1.818 13.133 0.182 1 98.88 206 ASN B CA 1
ATOM 4627 C C . ASN B 1 206 ? -3.018 13.695 -0.575 1 98.88 206 ASN B C 1
ATOM 4629 O O . ASN B 1 206 ? -3.281 14.898 -0.524 1 98.88 206 ASN B O 1
ATOM 4633 N N . CYS B 1 207 ? -3.707 12.828 -1.198 1 98.94 207 CYS B N 1
ATOM 4634 C CA . CYS B 1 207 ? -4.969 13.219 -1.819 1 98.94 207 CYS B CA 1
ATOM 4635 C C . CYS B 1 207 ? -6.145 12.938 -0.891 1 98.94 207 CYS B C 1
ATOM 4637 O O . CYS B 1 207 ? -7.234 13.469 -1.085 1 98.94 207 CYS B O 1
ATOM 4639 N N . HIS B 1 208 ? -5.922 12.125 0.174 1 98.81 208 HIS B N 1
ATOM 4640 C CA . HIS B 1 208 ? -7.012 11.727 1.056 1 98.81 208 HIS B CA 1
ATOM 4641 C C . HIS B 1 208 ? -7.203 12.727 2.189 1 98.81 208 HIS B C 1
ATOM 4643 O O . HIS B 1 208 ? -8.086 12.555 3.037 1 98.81 208 HIS B O 1
ATOM 4649 N N . LYS B 1 209 ? -6.395 13.758 2.32 1 98.69 209 LYS B N 1
ATOM 4650 C CA . LYS B 1 209 ? -6.582 14.773 3.348 1 98.69 209 LYS B CA 1
ATOM 4651 C C . LYS B 1 209 ? -7.426 15.938 2.822 1 98.69 209 LYS B C 1
ATOM 4653 O O . LYS B 1 209 ? -8.648 15.812 2.697 1 98.69 209 LYS B O 1
ATOM 4658 N N . TRP B 1 210 ? -6.844 16.984 2.281 1 98.88 210 TRP B N 1
ATOM 4659 C CA . TRP B 1 210 ? -7.547 18.219 1.962 1 98.88 210 TRP B CA 1
ATOM 4660 C C . TRP B 1 210 ? -8.18 18.141 0.576 1 98.88 210 TRP B C 1
ATOM 4662 O O . TRP B 1 210 ? -9.133 18.875 0.282 1 98.88 210 TRP B O 1
ATOM 4672 N N . LEU B 1 211 ? -7.625 17.234 -0.266 1 98.75 211 LEU B N 1
ATOM 4673 C CA . LEU B 1 211 ? -8.266 16.984 -1.551 1 98.75 211 LEU B CA 1
ATOM 4674 C C . LEU B 1 211 ? -9.492 16.078 -1.378 1 98.75 211 LEU B C 1
ATOM 4676 O O . LEU B 1 211 ? -10.359 16.031 -2.256 1 98.75 211 LEU B O 1
ATOM 4680 N N . CYS B 1 212 ? -9.539 15.312 -0.342 1 98.81 212 CYS B N 1
ATOM 4681 C CA . CYS B 1 212 ? -10.703 14.594 0.171 1 98.81 212 CYS B CA 1
ATOM 4682 C C . CYS B 1 212 ? -10.992 13.359 -0.668 1 98.81 212 CYS B C 1
ATOM 4684 O O . CYS B 1 212 ? -12.156 12.984 -0.855 1 98.81 212 CYS B O 1
ATOM 4686 N N . ALA B 1 213 ? -9.992 12.781 -1.29 1 98.88 213 ALA B N 1
ATOM 4687 C CA . ALA B 1 213 ? -10.125 11.453 -1.877 1 98.88 213 ALA B CA 1
ATOM 4688 C C . ALA B 1 213 ? -10.211 10.375 -0.793 1 98.88 213 ALA B C 1
ATOM 4690 O O . ALA B 1 213 ? -9.992 10.664 0.387 1 98.88 213 ALA B O 1
ATOM 4691 N N . PRO B 1 214 ? -10.586 9.156 -1.145 1 98.75 214 PRO B N 1
ATOM 4692 C CA . PRO B 1 214 ? -10.617 8.078 -0.151 1 98.75 214 PRO B CA 1
ATOM 4693 C C . PRO B 1 214 ? -9.234 7.762 0.413 1 98.75 214 PRO B C 1
ATOM 4695 O O . PRO B 1 214 ? -8.219 8.086 -0.21 1 98.75 214 PRO B O 1
ATOM 4698 N N . LYS B 1 215 ? -9.188 7.156 1.646 1 98.69 215 LYS B N 1
ATOM 4699 C CA . LYS B 1 215 ? -7.926 6.789 2.285 1 98.69 215 LYS B CA 1
ATOM 4700 C C . LYS B 1 215 ? -7.074 5.918 1.367 1 98.69 215 LYS B C 1
ATOM 4702 O O . LYS B 1 215 ? -7.59 5.012 0.711 1 98.69 215 LYS B O 1
ATOM 4707 N N . GLY B 1 216 ? -5.824 6.227 1.328 1 98.19 216 GLY B N 1
ATOM 4708 C CA . GLY B 1 216 ? -4.91 5.445 0.512 1 98.19 216 GLY B CA 1
ATOM 4709 C C . GLY B 1 216 ? -4.613 6.09 -0.831 1 98.19 216 GLY B C 1
ATOM 4710 O O . GLY B 1 216 ? -4.074 5.438 -1.73 1 98.19 216 GLY B O 1
ATOM 4711 N N . ALA B 1 217 ? -5 7.316 -1.021 1 98.75 217 ALA B N 1
ATOM 4712 C CA . ALA B 1 217 ? -4.723 8.055 -2.248 1 98.75 217 ALA B CA 1
ATOM 4713 C C . ALA B 1 217 ? -3.67 9.133 -2.012 1 98.75 217 ALA B C 1
ATOM 4715 O O . ALA B 1 217 ? -3.891 10.062 -1.231 1 98.75 217 ALA B O 1
ATOM 4716 N N . ALA B 1 218 ? -2.541 9.016 -2.629 1 98.88 218 ALA B N 1
ATOM 4717 C CA . ALA B 1 218 ? -1.449 9.984 -2.611 1 98.88 218 ALA B CA 1
ATOM 4718 C C . ALA B 1 218 ? -0.623 9.906 -3.891 1 98.88 218 ALA B C 1
ATOM 4720 O O . ALA B 1 218 ? -0.958 9.148 -4.809 1 98.88 218 ALA B O 1
ATOM 4721 N N . PHE B 1 219 ? 0.315 10.797 -4.035 1 98.94 219 PHE B N 1
ATOM 4722 C CA . PHE B 1 219 ? 1.158 10.781 -5.227 1 98.94 219 PHE B CA 1
ATOM 4723 C C . PHE B 1 219 ? 2.604 11.109 -4.867 1 98.94 219 PHE B C 1
ATOM 4725 O O . PHE B 1 219 ? 2.881 11.609 -3.777 1 98.94 219 PHE B O 1
ATOM 4732 N N . LEU B 1 220 ? 3.498 10.727 -5.684 1 98.94 220 LEU B N 1
ATOM 4733 C CA . LEU B 1 220 ? 4.895 11.148 -5.734 1 98.94 220 LEU B CA 1
ATOM 4734 C C . LEU B 1 220 ? 5.211 11.812 -7.074 1 98.94 220 LEU B C 1
ATOM 4736 O O . LEU B 1 220 ? 5.02 11.203 -8.133 1 98.94 220 LEU B O 1
ATOM 4740 N N . HIS B 1 221 ? 5.512 13.031 -7.035 1 98.94 221 HIS B N 1
ATOM 4741 C CA . HIS B 1 221 ? 6.027 13.758 -8.188 1 98.94 221 HIS B CA 1
ATOM 4742 C C . HIS B 1 221 ? 7.551 13.719 -8.234 1 98.94 221 HIS B C 1
ATOM 4744 O O . HIS B 1 221 ? 8.211 14.023 -7.238 1 98.94 221 HIS B O 1
ATOM 4750 N N . VAL B 1 222 ? 8.094 13.289 -9.297 1 98.94 222 VAL B N 1
ATOM 4751 C CA . VAL B 1 222 ? 9.539 13.281 -9.523 1 98.94 222 VAL B CA 1
ATOM 4752 C C . VAL B 1 222 ? 9.867 14.086 -10.781 1 98.94 222 VAL B C 1
ATOM 4754 O O . VAL B 1 222 ? 9.375 13.773 -11.875 1 98.94 222 VAL B O 1
ATOM 4757 N N . ARG B 1 223 ? 10.68 15.094 -10.578 1 98.75 223 ARG B N 1
ATOM 4758 C CA . ARG B 1 223 ? 11.094 15.891 -11.734 1 98.75 223 ARG B CA 1
ATOM 4759 C C . ARG B 1 223 ? 11.75 15.016 -12.797 1 98.75 223 ARG B C 1
ATOM 4761 O O . ARG B 1 223 ? 12.484 14.078 -12.477 1 98.75 223 ARG B O 1
ATOM 4768 N N . ARG B 1 224 ? 11.539 15.352 -14.062 1 97.81 224 ARG B N 1
ATOM 4769 C CA . ARG B 1 224 ? 11.898 14.508 -15.195 1 97.81 224 ARG B CA 1
ATOM 4770 C C . ARG B 1 224 ? 13.359 14.094 -15.133 1 97.81 224 ARG B C 1
ATOM 4772 O O . ARG B 1 224 ? 13.688 12.922 -15.352 1 97.81 224 ARG B O 1
ATOM 4779 N N . ASP B 1 225 ? 14.273 14.953 -14.836 1 98 225 ASP B N 1
ATOM 4780 C CA . ASP B 1 225 ? 15.711 14.672 -14.852 1 98 225 ASP B CA 1
ATOM 4781 C C . ASP B 1 225 ? 16.109 13.812 -13.656 1 98 225 ASP B C 1
ATOM 4783 O O . ASP B 1 225 ? 17.203 13.242 -13.633 1 98 225 ASP B O 1
ATOM 4787 N N . ALA B 1 226 ? 15.297 13.695 -12.633 1 98.38 226 ALA B N 1
ATOM 4788 C CA . ALA B 1 226 ? 15.602 12.922 -11.43 1 98.38 226 ALA B CA 1
ATOM 4789 C C . ALA B 1 226 ? 15.023 11.516 -11.516 1 98.38 226 ALA B C 1
ATOM 4791 O O . ALA B 1 226 ? 15.375 10.641 -10.727 1 98.38 226 ALA B O 1
ATOM 4792 N N . GLN B 1 227 ? 14.164 11.211 -12.453 1 98.56 227 GLN B N 1
ATOM 4793 C CA . GLN B 1 227 ? 13.383 9.977 -12.531 1 98.56 227 GLN B CA 1
ATOM 4794 C C . GLN B 1 227 ? 14.289 8.758 -12.641 1 98.56 227 GLN B C 1
ATOM 4796 O O . GLN B 1 227 ? 14 7.711 -12.055 1 98.56 227 GLN B O 1
ATOM 4801 N N . PRO B 1 228 ? 15.43 8.828 -13.375 1 97.75 228 PRO B N 1
ATOM 4802 C CA . PRO B 1 228 ? 16.281 7.637 -13.477 1 97.75 228 PRO B CA 1
ATOM 4803 C C . PRO B 1 228 ? 16.828 7.195 -12.125 1 97.75 228 PRO B C 1
ATOM 4805 O O . PRO B 1 228 ? 17.281 6.059 -11.977 1 97.75 228 PRO B O 1
ATOM 4808 N N . LEU B 1 229 ? 16.781 8.062 -11.102 1 97.81 229 LEU B N 1
ATOM 4809 C CA . LEU B 1 229 ? 17.359 7.773 -9.797 1 97.81 229 LEU B CA 1
ATOM 4810 C C . LEU B 1 229 ? 16.328 7.102 -8.883 1 97.81 229 LEU B C 1
ATOM 4812 O O . LEU B 1 229 ? 16.688 6.586 -7.82 1 97.81 229 LEU B O 1
ATOM 4816 N N . VAL B 1 230 ? 15.094 7.086 -9.297 1 98.56 230 VAL B N 1
ATOM 4817 C CA . VAL B 1 230 ? 14.031 6.703 -8.375 1 98.56 230 VAL B CA 1
ATOM 4818 C C . VAL B 1 230 ? 13.391 5.395 -8.836 1 98.56 230 VAL B C 1
ATOM 4820 O O . VAL B 1 230 ? 13.039 5.246 -10.008 1 98.56 230 VAL B O 1
ATOM 4823 N N . ARG B 1 231 ? 13.305 4.453 -7.949 1 98 231 ARG B N 1
ATOM 4824 C CA . ARG B 1 231 ? 12.586 3.193 -8.125 1 98 231 ARG B CA 1
ATOM 4825 C C . ARG B 1 231 ? 11.516 3.02 -7.047 1 98 231 ARG B C 1
ATOM 4827 O O . ARG B 1 231 ? 11.672 3.512 -5.926 1 98 231 ARG B O 1
ATOM 4834 N N . PRO B 1 232 ? 10.414 2.381 -7.402 1 98.69 232 PRO B N 1
ATOM 4835 C CA . PRO B 1 232 ? 9.438 2.104 -6.344 1 98.69 232 PRO B CA 1
ATOM 4836 C C . PRO B 1 232 ? 9.992 1.18 -5.262 1 98.69 232 PRO B C 1
ATOM 4838 O O . PRO B 1 232 ? 10.945 0.438 -5.508 1 98.69 232 PRO B O 1
ATOM 4841 N N . LEU B 1 233 ? 9.375 1.258 -4.066 1 98.69 233 LEU B N 1
ATOM 4842 C CA . LEU B 1 233 ? 9.758 0.374 -2.973 1 98.69 233 LEU B CA 1
ATOM 4843 C C . LEU B 1 233 ? 9.492 -1.084 -3.332 1 98.69 233 LEU B C 1
ATOM 4845 O O . LEU B 1 233 ? 10.203 -1.979 -2.877 1 98.69 233 LEU B O 1
ATOM 4849 N N . VAL B 1 234 ? 8.484 -1.28 -4.125 1 98.81 234 VAL B N 1
ATOM 4850 C CA . VAL B 1 234 ? 8.125 -2.619 -4.578 1 98.81 234 VAL B CA 1
ATOM 4851 C C . VAL B 1 234 ? 8.523 -2.795 -6.043 1 98.81 234 VAL B C 1
ATOM 4853 O O . VAL B 1 234 ? 7.996 -2.107 -6.922 1 98.81 234 VAL B O 1
ATOM 4856 N N . ILE B 1 235 ? 9.492 -3.627 -6.273 1 98.69 235 ILE B N 1
ATOM 4857 C CA . ILE B 1 235 ? 9.852 -4.035 -7.629 1 98.69 235 ILE B CA 1
ATOM 4858 C C . ILE B 1 235 ? 8.898 -5.121 -8.117 1 98.69 235 ILE B C 1
ATOM 4860 O O . ILE B 1 235 ? 8.727 -6.145 -7.449 1 98.69 235 ILE B O 1
ATOM 4864 N N . SER B 1 236 ? 8.25 -4.848 -9.188 1 98.12 236 SER B N 1
ATOM 4865 C CA . SER B 1 236 ? 7.219 -5.738 -9.711 1 98.12 236 SER B CA 1
ATOM 4866 C C . SER B 1 236 ? 7.414 -5.996 -11.195 1 98.12 236 SER B C 1
ATOM 4868 O O . SER B 1 236 ? 8.547 -6.078 -11.68 1 98.12 236 SER B O 1
ATOM 4870 N N . HIS B 1 237 ? 6.363 -6.141 -11.953 1 95.88 237 HIS B N 1
ATOM 4871 C CA . HIS B 1 237 ? 6.41 -6.582 -13.336 1 95.88 237 HIS B CA 1
ATOM 4872 C C . HIS B 1 237 ? 7.016 -5.512 -14.234 1 95.88 237 HIS B C 1
ATOM 4874 O O . HIS B 1 237 ? 7.594 -5.824 -15.281 1 95.88 237 HIS B O 1
ATOM 4880 N N . GLY B 1 238 ? 6.926 -4.27 -13.867 1 95.44 238 GLY B N 1
ATOM 4881 C CA . GLY B 1 238 ? 7.402 -3.176 -14.695 1 95.44 238 GLY B CA 1
ATOM 4882 C C . GLY B 1 238 ? 8.914 -3.174 -14.867 1 95.44 238 GLY B C 1
ATOM 4883 O O . GLY B 1 238 ? 9.43 -2.625 -15.844 1 95.44 238 GLY B O 1
ATOM 4884 N N . TYR B 1 239 ? 9.578 -3.807 -14 1 96.75 239 TYR B N 1
ATOM 4885 C CA . TYR B 1 239 ? 11.039 -3.734 -13.914 1 96.75 239 TYR B CA 1
ATOM 4886 C C . TYR B 1 239 ? 11.68 -4.273 -15.188 1 96.75 239 TYR B C 1
ATOM 4888 O O . TYR B 1 239 ? 12.656 -3.711 -15.68 1 96.75 239 TYR B O 1
ATOM 4896 N N . ASN B 1 240 ? 11.102 -5.336 -15.742 1 95 240 ASN B N 1
ATOM 4897 C CA . ASN B 1 240 ? 11.688 -5.914 -16.953 1 95 240 ASN B CA 1
ATOM 4898 C C . ASN B 1 240 ? 10.75 -5.777 -18.141 1 95 240 ASN B C 1
ATOM 4900 O O . ASN B 1 240 ? 10.891 -6.504 -19.141 1 95 240 ASN B O 1
ATOM 4904 N N . SER B 1 241 ? 9.719 -4.949 -17.969 1 93.88 241 SER B N 1
ATOM 4905 C CA . SER B 1 241 ? 8.781 -4.773 -19.062 1 93.88 241 SER B CA 1
ATOM 4906 C C . SER B 1 241 ? 9.484 -4.25 -20.312 1 93.88 241 SER B C 1
ATOM 4908 O O . SER B 1 241 ? 10.344 -3.377 -20.234 1 93.88 241 SER B O 1
ATOM 4910 N N . ARG B 1 242 ? 9.102 -4.766 -21.438 1 91.19 242 ARG B N 1
ATOM 4911 C CA . ARG B 1 242 ? 9.711 -4.352 -22.688 1 91.19 242 ARG B CA 1
ATOM 4912 C C . ARG B 1 242 ? 8.812 -3.359 -23.438 1 91.19 242 ARG B C 1
ATOM 4914 O O . ARG B 1 242 ? 9.125 -2.953 -24.547 1 91.19 242 ARG B O 1
ATOM 4921 N N . ARG B 1 243 ? 7.738 -3.018 -22.719 1 90.12 243 ARG B N 1
ATOM 4922 C CA . ARG B 1 243 ? 6.82 -2.059 -23.328 1 90.12 243 ARG B CA 1
ATOM 4923 C C . ARG B 1 243 ? 7.52 -0.73 -23.594 1 90.12 243 ARG B C 1
ATOM 4925 O O . ARG B 1 243 ? 8.352 -0.284 -22.797 1 90.12 243 ARG B O 1
ATOM 4932 N N . GLU B 1 244 ? 7.09 -0.012 -24.688 1 91.25 244 GLU B N 1
ATOM 4933 C CA . GLU B 1 244 ? 7.719 1.25 -25.062 1 91.25 244 GLU B CA 1
ATOM 4934 C C . GLU B 1 244 ? 6.699 2.385 -25.094 1 91.25 244 GLU B C 1
ATOM 4936 O O . GLU B 1 244 ? 7.055 3.539 -25.344 1 91.25 244 GLU B O 1
ATOM 4941 N N . ASP B 1 245 ? 5.469 2.066 -24.812 1 89.44 245 ASP B N 1
ATOM 4942 C CA . ASP B 1 245 ? 4.406 3.066 -24.891 1 89.44 245 ASP B CA 1
ATOM 4943 C C . ASP B 1 245 ? 4.363 3.934 -23.641 1 89.44 245 ASP B C 1
ATOM 4945 O O . ASP B 1 245 ? 3.584 4.887 -23.562 1 89.44 245 ASP B O 1
ATOM 4949 N N . ARG B 1 246 ? 5.195 3.602 -22.688 1 92.75 246 ARG B N 1
ATOM 4950 C CA . ARG B 1 246 ? 5.32 4.328 -21.438 1 92.75 246 ARG B CA 1
ATOM 4951 C C . ARG B 1 246 ? 6.785 4.477 -21.031 1 92.75 246 ARG B C 1
ATOM 4953 O O . ARG B 1 246 ? 7.629 3.674 -21.438 1 92.75 246 ARG B O 1
ATOM 4960 N N . SER B 1 247 ? 7.008 5.504 -20.234 1 95.94 247 SER B N 1
ATOM 4961 C CA . SER B 1 247 ? 8.359 5.66 -19.703 1 95.94 247 SER B CA 1
ATOM 4962 C C . SER B 1 247 ? 8.688 4.57 -18.703 1 95.94 247 SER B C 1
ATOM 4964 O O . SER B 1 247 ? 7.789 3.922 -18.156 1 95.94 247 SER B O 1
ATOM 4966 N N . ARG B 1 248 ? 9.969 4.336 -18.469 1 96.44 248 ARG B N 1
ATOM 4967 C CA . ARG B 1 248 ? 10.422 3.396 -17.453 1 96.44 248 ARG B CA 1
ATOM 4968 C C . ARG B 1 248 ? 9.844 3.75 -16.078 1 96.44 248 ARG B C 1
ATOM 4970 O O . ARG B 1 248 ? 9.445 2.865 -15.32 1 96.44 248 ARG B O 1
ATOM 4977 N N . PHE B 1 249 ? 9.789 5.062 -15.844 1 98.12 249 PHE B N 1
ATOM 4978 C CA . PHE B 1 249 ? 9.211 5.551 -14.594 1 98.12 249 PHE B CA 1
ATOM 4979 C C . PHE B 1 249 ? 7.766 5.082 -14.453 1 98.12 249 PHE B C 1
ATOM 4981 O O . PHE B 1 249 ? 7.383 4.539 -13.414 1 98.12 249 PHE B O 1
ATOM 4988 N N . ARG B 1 250 ? 7.016 5.234 -15.484 1 97.44 250 ARG B N 1
ATOM 4989 C CA . ARG B 1 250 ? 5.613 4.82 -15.477 1 97.44 250 ARG B CA 1
ATOM 4990 C C . ARG B 1 250 ? 5.492 3.303 -15.375 1 97.44 250 ARG B C 1
ATOM 4992 O O . ARG B 1 250 ? 4.656 2.793 -14.633 1 97.44 250 ARG B O 1
ATOM 4999 N N . LEU B 1 251 ? 6.305 2.57 -16.109 1 96.44 251 LEU B N 1
ATOM 5000 C CA . LEU B 1 251 ? 6.27 1.112 -16.094 1 96.44 251 LEU B CA 1
ATOM 5001 C C . LEU B 1 251 ? 6.574 0.579 -14.688 1 96.44 251 LEU B C 1
ATOM 5003 O O . LEU B 1 251 ? 5.93 -0.367 -14.227 1 96.44 251 LEU B O 1
ATOM 5007 N N . ASP B 1 252 ? 7.48 1.227 -14.031 1 97.75 252 ASP B N 1
ATOM 5008 C CA . ASP B 1 252 ? 7.91 0.785 -12.703 1 97.75 252 ASP B CA 1
ATOM 5009 C C . ASP B 1 252 ? 6.824 1.038 -11.664 1 97.75 252 ASP B C 1
ATOM 5011 O O . ASP B 1 252 ? 6.598 0.208 -10.781 1 97.75 252 ASP B O 1
ATOM 5015 N N . PHE B 1 253 ? 6.121 2.131 -11.789 1 98.44 253 PHE B N 1
ATOM 5016 C CA . PHE B 1 253 ? 5.285 2.586 -10.688 1 98.44 253 PHE B CA 1
ATOM 5017 C C . PHE B 1 253 ? 3.83 2.193 -10.914 1 98.44 253 PHE B C 1
ATOM 5019 O O . PHE B 1 253 ? 3.031 2.182 -9.977 1 98.44 253 PHE B O 1
ATOM 5026 N N . ASP B 1 254 ? 3.418 1.88 -12.109 1 96.81 254 ASP B N 1
ATOM 5027 C CA . ASP B 1 254 ? 1.999 1.774 -12.438 1 96.81 254 ASP B CA 1
ATOM 5028 C C . ASP B 1 254 ? 1.405 0.475 -11.898 1 96.81 254 ASP B C 1
ATOM 5030 O O . ASP B 1 254 ? 0.186 0.352 -11.766 1 96.81 254 ASP B O 1
ATOM 5034 N N . TRP B 1 255 ? 2.299 -0.471 -11.625 1 96.06 255 TRP B N 1
ATOM 5035 C CA . TRP B 1 255 ? 1.793 -1.728 -11.086 1 96.06 255 TRP B CA 1
ATOM 5036 C C . TRP B 1 255 ? 2.762 -2.307 -10.062 1 96.06 255 TRP B C 1
ATOM 5038 O O . TRP B 1 255 ? 3.828 -2.812 -10.422 1 96.06 255 TRP B O 1
ATOM 5048 N N . LEU B 1 256 ? 2.299 -2.373 -8.844 1 97.06 256 LEU B N 1
ATOM 5049 C CA . LEU B 1 256 ? 3.184 -2.787 -7.762 1 97.06 256 LEU B CA 1
ATOM 5050 C C . LEU B 1 256 ? 2.629 -4.016 -7.047 1 97.06 256 LEU B C 1
ATOM 5052 O O . LEU B 1 256 ? 3.053 -4.332 -5.934 1 97.06 256 LEU B O 1
ATOM 5056 N N . GLY B 1 257 ? 1.659 -4.691 -7.711 1 97.44 257 GLY B N 1
ATOM 5057 C CA . GLY B 1 257 ? 0.955 -5.812 -7.109 1 97.44 257 GLY B CA 1
ATOM 5058 C C . GLY B 1 257 ? -0.521 -5.539 -6.887 1 97.44 257 GLY B C 1
ATOM 5059 O O . GLY B 1 257 ? -0.951 -4.387 -6.891 1 97.44 257 GLY B O 1
ATOM 5060 N N . THR B 1 258 ? -1.245 -6.598 -6.699 1 97.94 258 THR B N 1
ATOM 5061 C CA . THR B 1 258 ? -2.695 -6.5 -6.562 1 97.94 258 THR B CA 1
ATOM 5062 C C . THR B 1 258 ? -3.07 -5.691 -5.324 1 97.94 258 THR B C 1
ATOM 5064 O O . THR B 1 258 ? -2.648 -6.016 -4.215 1 97.94 258 THR B O 1
ATOM 5067 N N . ASN B 1 259 ? -3.803 -4.719 -5.516 1 97.62 259 ASN B N 1
ATOM 5068 C CA . ASN B 1 259 ? -4.387 -3.863 -4.488 1 97.62 259 ASN B CA 1
ATOM 5069 C C . ASN B 1 259 ? -5.699 -3.24 -4.953 1 97.62 259 ASN B C 1
ATOM 5071 O O . ASN B 1 259 ? -6.16 -3.514 -6.062 1 97.62 259 ASN B O 1
ATOM 5075 N N . ASP B 1 260 ? -6.387 -2.598 -4.062 1 98.06 260 ASP B N 1
ATOM 5076 C CA . ASP B 1 260 ? -7.555 -1.804 -4.43 1 98.06 260 ASP B CA 1
ATOM 5077 C C . ASP B 1 260 ? -7.145 -0.439 -4.977 1 98.06 260 ASP B C 1
ATOM 5079 O O . ASP B 1 260 ? -6.691 0.427 -4.223 1 98.06 260 ASP B O 1
ATOM 5083 N N . PRO B 1 261 ? -7.262 -0.195 -6.285 1 98.5 261 PRO B N 1
ATOM 5084 C CA . PRO B 1 261 ? -6.809 1.073 -6.859 1 98.5 261 PRO B CA 1
ATOM 5085 C C . PRO B 1 261 ? -7.852 2.182 -6.742 1 98.5 261 PRO B C 1
ATOM 5087 O O . PRO B 1 261 ? -7.594 3.322 -7.137 1 98.5 261 PRO B O 1
ATOM 5090 N N . THR B 1 262 ? -9.008 1.909 -6.176 1 98.75 262 THR B N 1
ATOM 5091 C CA . THR B 1 262 ? -10.156 2.805 -6.305 1 98.75 262 THR B CA 1
ATOM 5092 C C . THR B 1 262 ? -9.898 4.117 -5.566 1 98.75 262 THR B C 1
ATOM 5094 O O . THR B 1 262 ? -10.414 5.164 -5.957 1 98.75 262 THR B O 1
ATOM 5097 N N . PRO B 1 263 ? -9 4.125 -4.508 1 98.69 263 PRO B N 1
ATOM 5098 C CA . PRO B 1 263 ? -8.789 5.426 -3.869 1 98.69 263 PRO B CA 1
ATOM 5099 C C . PRO B 1 263 ? -8.219 6.469 -4.828 1 98.69 263 PRO B C 1
ATOM 5101 O O . PRO B 1 263 ? -8.711 7.594 -4.891 1 98.69 263 PRO B O 1
ATOM 5104 N N . PHE B 1 264 ? -7.227 6.109 -5.602 1 98.56 264 PHE B N 1
ATOM 5105 C CA . PHE B 1 264 ? -6.652 7.125 -6.473 1 98.56 264 PHE B CA 1
ATOM 5106 C C . PHE B 1 264 ? -7.488 7.297 -7.734 1 98.56 264 PHE B C 1
ATOM 5108 O O . PHE B 1 264 ? -7.449 8.352 -8.375 1 98.56 264 PHE B O 1
ATOM 5115 N N . LEU B 1 265 ? -8.305 6.301 -8.102 1 98.94 265 LEU B N 1
ATOM 5116 C CA . LEU B 1 265 ? -9.195 6.441 -9.25 1 98.94 265 LEU B CA 1
ATOM 5117 C C . LEU B 1 265 ? -10.305 7.441 -8.953 1 98.94 265 LEU B C 1
ATOM 5119 O O . LEU B 1 265 ? -10.938 7.957 -9.883 1 98.94 265 LEU B O 1
ATOM 5123 N N . CYS B 1 266 ? -10.547 7.734 -7.699 1 98.94 266 CYS B N 1
ATOM 5124 C CA . CYS B 1 266 ? -11.609 8.641 -7.301 1 98.94 266 CYS B CA 1
ATOM 5125 C C . CYS B 1 266 ? -11.117 10.086 -7.273 1 98.94 266 CYS B C 1
ATOM 5127 O O . CYS B 1 266 ? -11.898 11.008 -7.051 1 98.94 266 CYS B O 1
ATOM 5129 N N . ILE B 1 267 ? -9.852 10.352 -7.527 1 98.94 267 ILE B N 1
ATOM 5130 C CA . ILE B 1 267 ? -9.266 11.68 -7.438 1 98.94 267 ILE B CA 1
ATOM 5131 C C . ILE B 1 267 ? -10.016 12.641 -8.359 1 98.94 267 ILE B C 1
ATOM 5133 O O . ILE B 1 267 ? -10.391 13.742 -7.949 1 98.94 267 ILE B O 1
ATOM 5137 N N . PRO B 1 268 ? -10.312 12.273 -9.648 1 98.94 268 PRO B N 1
ATOM 5138 C CA . PRO B 1 268 ? -11.078 13.195 -10.484 1 98.94 268 PRO B CA 1
ATOM 5139 C C . PRO B 1 268 ? -12.43 13.57 -9.867 1 98.94 268 PRO B C 1
ATOM 5141 O O . PRO B 1 268 ? -12.812 14.742 -9.891 1 98.94 268 PRO B O 1
ATOM 5144 N N . LYS B 1 269 ? -13.133 12.578 -9.312 1 98.94 269 LYS B N 1
ATOM 5145 C CA . LYS B 1 269 ? -14.422 12.836 -8.68 1 98.94 269 LYS B CA 1
ATOM 5146 C C . LYS B 1 269 ? -14.273 13.734 -7.461 1 98.94 269 LYS B C 1
ATOM 5148 O O . LYS B 1 269 ? -15.109 14.602 -7.211 1 98.94 269 LYS B O 1
ATOM 5153 N N . ALA B 1 270 ? -13.219 13.508 -6.668 1 98.94 270 ALA B N 1
ATOM 5154 C CA . ALA B 1 270 ? -12.953 14.344 -5.5 1 98.94 270 ALA B CA 1
ATOM 5155 C C . ALA B 1 270 ? -12.75 15.805 -5.906 1 98.94 270 ALA B C 1
ATOM 5157 O O . ALA B 1 270 ? -13.305 16.719 -5.285 1 98.94 270 ALA B O 1
ATOM 5158 N N . ILE B 1 271 ? -11.914 16 -6.973 1 98.94 271 ILE B N 1
ATOM 5159 C CA . ILE B 1 271 ? -11.641 17.344 -7.473 1 98.94 271 ILE B CA 1
ATOM 5160 C C . ILE B 1 271 ? -12.953 18 -7.906 1 98.94 271 ILE B C 1
ATOM 5162 O O . ILE B 1 271 ? -13.219 19.156 -7.555 1 98.94 271 ILE B O 1
ATOM 5166 N N . GLU B 1 272 ? -13.758 17.266 -8.586 1 98.88 272 GLU B N 1
ATOM 5167 C CA . GLU B 1 272 ? -15.039 17.766 -9.086 1 98.88 272 GLU B CA 1
ATOM 5168 C C . GLU B 1 272 ? -15.977 18.109 -7.934 1 98.88 272 GLU B C 1
ATOM 5170 O O . GLU B 1 272 ? -16.531 19.203 -7.891 1 98.88 272 GLU B O 1
ATOM 5175 N N . VAL B 1 273 ? -16.188 17.203 -6.984 1 98.88 273 VAL B N 1
ATOM 5176 C CA . VAL B 1 273 ? -17.156 17.344 -5.91 1 98.88 273 VAL B CA 1
ATOM 5177 C C . VAL B 1 273 ? -16.766 18.484 -4.992 1 98.88 273 VAL B C 1
ATOM 5179 O O . VAL B 1 273 ? -17.578 19.375 -4.711 1 98.88 273 VAL B O 1
ATOM 5182 N N . MET B 1 274 ? -15.547 18.562 -4.543 1 98.81 274 MET B N 1
ATOM 5183 C CA . MET B 1 274 ? -15.094 19.594 -3.619 1 98.81 274 MET B CA 1
ATOM 5184 C C . MET B 1 274 ? -15.148 20.969 -4.281 1 98.81 274 MET B C 1
ATOM 5186 O O . MET B 1 274 ? -15.656 21.922 -3.689 1 98.81 274 MET B O 1
ATOM 5190 N N . GLY B 1 275 ? -14.617 21.016 -5.5 1 98.62 275 GLY B N 1
ATOM 5191 C CA . GLY B 1 275 ? -14.648 22.281 -6.219 1 98.62 275 GLY B CA 1
ATOM 5192 C C . GLY B 1 275 ? -16.062 22.781 -6.492 1 98.62 275 GLY B C 1
ATOM 5193 O O . GLY B 1 275 ? -16.281 23.984 -6.637 1 98.62 275 GLY B O 1
ATOM 5194 N N . GLY B 1 276 ? -17.016 21.844 -6.551 1 98.56 276 GLY B N 1
ATOM 5195 C CA . GLY B 1 276 ? -18.391 22.172 -6.887 1 98.56 276 GLY B CA 1
ATOM 5196 C C . GLY B 1 276 ? -19.234 22.562 -5.676 1 98.56 276 GLY B C 1
ATOM 5197 O O . GLY B 1 276 ? -20.375 23 -5.816 1 98.56 276 GLY B O 1
ATOM 5198 N N . LEU B 1 277 ? -18.688 22.484 -4.496 1 98.38 277 LEU B N 1
ATOM 5199 C CA . LEU B 1 277 ? -19.453 22.719 -3.281 1 98.38 277 LEU B CA 1
ATOM 5200 C C . LEU B 1 277 ? -19.688 24.219 -3.078 1 98.38 277 LEU B C 1
ATOM 5202 O O . LEU B 1 277 ? -20.562 24.609 -2.314 1 98.38 277 LEU B O 1
ATOM 5206 N N . VAL B 1 278 ? -18.781 25.078 -3.701 1 98.19 278 VAL B N 1
ATOM 5207 C CA . VAL B 1 278 ? -18.906 26.531 -3.625 1 98.19 278 VAL B CA 1
ATOM 5208 C C . VAL B 1 278 ? -18.766 27.125 -5.02 1 98.19 278 VAL B C 1
ATOM 5210 O O . VAL B 1 278 ? -18.109 26.562 -5.887 1 98.19 278 VAL B O 1
ATOM 5213 N N . PRO B 1 279 ? -19.344 28.25 -5.309 1 98.06 279 PRO B N 1
ATOM 5214 C CA . PRO B 1 279 ? -19.406 28.812 -6.664 1 98.06 279 PRO B CA 1
ATOM 5215 C C . PRO B 1 279 ? -18.031 29.172 -7.223 1 98.06 279 PRO B C 1
ATOM 5217 O O . PRO B 1 279 ? -17.797 29.047 -8.43 1 98.06 279 PRO B O 1
ATOM 5220 N N . GLY B 1 280 ? -17.109 29.547 -6.438 1 98.38 280 GLY B N 1
ATOM 5221 C CA . GLY B 1 280 ? -15.797 30 -6.895 1 98.38 280 GLY B CA 1
ATOM 5222 C C . GLY B 1 280 ? -14.805 28.859 -7.07 1 98.38 280 GLY B C 1
ATOM 5223 O O . GLY B 1 280 ? -13.625 29.109 -7.359 1 98.38 280 GLY B O 1
ATOM 5224 N N . GLY B 1 281 ? -15.242 27.656 -6.859 1 98.5 281 GLY B N 1
ATOM 5225 C CA . GLY B 1 281 ? -14.375 26.516 -7.043 1 98.5 281 GLY B CA 1
ATOM 5226 C C . GLY B 1 281 ? -13.312 26.391 -5.965 1 98.5 281 GLY B C 1
ATOM 5227 O O . GLY B 1 281 ? -13.531 26.797 -4.824 1 98.5 281 GLY B O 1
ATOM 5228 N N . TRP B 1 282 ? -12.227 25.766 -6.324 1 98.81 282 TRP B N 1
ATOM 5229 C CA . TRP B 1 282 ? -11.18 25.406 -5.375 1 98.81 282 TRP B CA 1
ATOM 5230 C C . TRP B 1 282 ? -10.555 26.656 -4.762 1 98.81 282 TRP B C 1
ATOM 5232 O O . TRP B 1 282 ? -10.258 26.688 -3.564 1 98.81 282 TRP B O 1
ATOM 5242 N N . PRO B 1 283 ? -10.344 27.719 -5.535 1 98.69 283 PRO B N 1
ATOM 5243 C CA . PRO B 1 283 ? -9.82 28.922 -4.891 1 98.69 283 PRO B CA 1
ATOM 5244 C C . PRO B 1 283 ? -10.703 29.406 -3.736 1 98.69 283 PRO B C 1
ATOM 5246 O O . PRO B 1 283 ? -10.188 29.812 -2.689 1 98.69 283 PRO B O 1
ATOM 5249 N N . GLU B 1 284 ? -11.992 29.344 -3.904 1 98.75 284 GLU B N 1
ATOM 5250 C CA . GLU B 1 284 ? -12.898 29.766 -2.836 1 98.75 284 GLU B CA 1
ATOM 5251 C C . GLU B 1 284 ? -12.898 28.75 -1.691 1 98.75 284 GLU B C 1
ATOM 5253 O O . GLU B 1 284 ? -13 29.125 -0.522 1 98.75 284 GLU B O 1
ATOM 5258 N N . VAL B 1 285 ? -12.82 27.422 -1.966 1 98.81 285 VAL B N 1
ATOM 5259 C CA . VAL B 1 285 ? -12.711 26.406 -0.93 1 98.81 285 VAL B CA 1
ATOM 5260 C C . VAL B 1 285 ? -11.523 26.734 -0.016 1 98.81 285 VAL B C 1
ATOM 5262 O O . VAL B 1 285 ? -11.672 26.766 1.208 1 98.81 285 VAL B O 1
ATOM 5265 N N . MET B 1 286 ? -10.375 27.031 -0.615 1 98.81 286 MET B N 1
ATOM 5266 C CA . MET B 1 286 ? -9.148 27.312 0.13 1 98.81 286 MET B CA 1
ATOM 5267 C C . MET B 1 286 ? -9.289 28.609 0.919 1 98.81 286 MET B C 1
ATOM 5269 O O . MET B 1 286 ? -8.891 28.672 2.084 1 98.81 286 MET B O 1
ATOM 5273 N N . ALA B 1 287 ? -9.844 29.594 0.289 1 98.56 287 ALA B N 1
ATOM 5274 C CA . ALA B 1 287 ? -9.992 30.906 0.929 1 98.56 287 ALA B CA 1
ATOM 5275 C C . ALA B 1 287 ? -10.922 30.812 2.141 1 98.56 287 ALA B C 1
ATOM 5277 O O . ALA B 1 287 ? -10.641 31.406 3.186 1 98.56 287 ALA B O 1
ATOM 5278 N N . ARG B 1 288 ? -12.047 30.125 2.01 1 98.62 288 ARG B N 1
ATOM 5279 C CA . ARG B 1 288 ? -13 29.969 3.102 1 98.62 288 ARG B CA 1
ATOM 5280 C C . ARG B 1 288 ? -12.383 29.203 4.27 1 98.62 288 ARG B C 1
ATOM 5282 O O . ARG B 1 288 ? -12.578 29.578 5.43 1 98.62 288 ARG B O 1
ATOM 5289 N N . ASN B 1 289 ? -11.711 28.141 3.967 1 98.81 289 ASN B N 1
ATOM 5290 C CA . ASN B 1 289 ? -11.062 27.359 5.016 1 98.81 289 ASN B CA 1
ATOM 5291 C C . ASN B 1 289 ? -9.992 28.172 5.734 1 98.81 289 ASN B C 1
ATOM 5293 O O . ASN B 1 289 ? -9.883 28.109 6.961 1 98.81 289 ASN B O 1
ATOM 5297 N N . HIS B 1 290 ? -9.203 28.875 4.957 1 98.69 290 HIS B N 1
ATOM 5298 C CA . HIS B 1 290 ? -8.188 29.734 5.539 1 98.69 290 HIS B CA 1
ATOM 5299 C C . HIS B 1 290 ? -8.812 30.781 6.457 1 98.69 290 HIS B C 1
ATOM 5301 O O . HIS B 1 290 ? -8.359 30.969 7.59 1 98.69 290 HIS B O 1
ATOM 5307 N N . ALA B 1 291 ? -9.812 31.453 5.984 1 98.69 291 ALA B N 1
ATOM 5308 C CA . ALA B 1 291 ? -10.484 32.5 6.77 1 98.69 291 ALA B CA 1
ATOM 5309 C C . ALA B 1 291 ? -11.047 31.906 8.062 1 98.69 291 ALA B C 1
ATOM 5311 O O . ALA B 1 291 ? -10.961 32.531 9.125 1 98.69 291 ALA B O 1
ATOM 5312 N N . LEU B 1 292 ? -11.633 30.734 7.957 1 98.81 292 LEU B N 1
ATOM 5313 C CA . LEU B 1 292 ? -12.203 30.062 9.125 1 98.81 292 LEU B CA 1
ATOM 5314 C C . LEU B 1 292 ? -11.117 29.672 10.117 1 98.81 292 LEU B C 1
ATOM 5316 O O . LEU B 1 292 ? -11.305 29.781 11.328 1 98.81 292 LEU B O 1
ATOM 5320 N N . ALA B 1 293 ? -9.969 29.188 9.656 1 98.81 293 ALA B N 1
ATOM 5321 C CA . ALA B 1 293 ? -8.844 28.828 10.523 1 98.81 293 ALA B CA 1
ATOM 5322 C C . ALA B 1 293 ? -8.312 30.062 11.258 1 98.81 293 ALA B C 1
ATOM 5324 O O . ALA B 1 293 ? -8.016 29.984 12.453 1 98.81 293 ALA B O 1
ATOM 5325 N N . ILE B 1 294 ? -8.188 31.172 10.539 1 98.56 294 ILE B N 1
ATOM 5326 C CA . ILE B 1 294 ? -7.707 32.406 11.133 1 98.56 294 ILE B CA 1
ATOM 5327 C C . ILE B 1 294 ? -8.695 32.906 12.188 1 98.56 294 ILE B C 1
ATOM 5329 O O . ILE B 1 294 ? -8.289 33.344 13.273 1 98.56 294 ILE B O 1
ATOM 5333 N N . ALA B 1 295 ? -9.977 32.875 11.867 1 98.69 295 ALA B N 1
ATOM 5334 C CA . ALA B 1 295 ? -11.008 33.281 12.82 1 98.69 295 ALA B CA 1
ATOM 5335 C C . ALA B 1 295 ? -10.984 32.406 14.07 1 98.69 295 ALA B C 1
ATOM 5337 O O . ALA B 1 295 ? -11.141 32.906 15.188 1 98.69 295 ALA B O 1
ATOM 5338 N N . ALA B 1 296 ? -10.828 31.125 13.875 1 98.69 296 ALA B N 1
ATOM 5339 C CA . ALA B 1 296 ? -10.742 30.188 14.992 1 98.69 296 ALA B CA 1
ATOM 5340 C C . ALA B 1 296 ? -9.547 30.516 15.883 1 98.69 296 ALA B C 1
ATOM 5342 O O . ALA B 1 296 ? -9.656 30.531 17.109 1 98.69 296 ALA B O 1
ATOM 5343 N N . ARG B 1 297 ? -8.383 30.703 15.258 1 98.44 297 ARG B N 1
ATOM 5344 C CA . ARG B 1 297 ? -7.172 31.078 15.984 1 98.44 297 ARG B CA 1
ATOM 5345 C C . ARG B 1 297 ? -7.391 32.344 16.812 1 98.44 297 ARG B C 1
ATOM 5347 O O . ARG B 1 297 ? -7 32.406 17.984 1 98.44 297 ARG B O 1
ATOM 5354 N N . THR B 1 298 ? -7.984 33.344 16.203 1 98.06 298 THR B N 1
ATOM 5355 C CA . THR B 1 298 ? -8.258 34.594 16.875 1 98.06 298 THR B CA 1
ATOM 5356 C C . THR B 1 298 ? -9.188 34.406 18.062 1 98.06 298 THR B C 1
ATOM 5358 O O . THR B 1 298 ? -8.914 34.875 19.172 1 98.06 298 THR B O 1
ATOM 5361 N N . LEU B 1 299 ? -10.227 33.688 17.844 1 98.19 299 LEU B N 1
ATOM 5362 C CA . LEU B 1 299 ? -11.203 33.406 18.875 1 98.19 299 LEU B CA 1
ATOM 5363 C C . LEU B 1 299 ? -10.547 32.688 20.062 1 98.19 299 LEU B C 1
ATOM 5365 O O . LEU B 1 299 ? -10.773 33.031 21.219 1 98.19 299 LEU B O 1
ATOM 5369 N N . LEU B 1 300 ? -9.758 31.656 19.781 1 97.75 300 LEU B N 1
ATOM 5370 C CA . LEU B 1 300 ? -9.117 30.859 20.828 1 97.75 300 LEU B CA 1
ATOM 5371 C C . LEU B 1 300 ? -8.117 31.703 21.625 1 97.75 300 LEU B C 1
ATOM 5373 O O . LEU B 1 300 ? -8.016 31.562 22.844 1 97.75 300 LEU B O 1
ATOM 5377 N N . HIS B 1 301 ? -7.418 32.594 20.953 1 96.75 301 HIS B N 1
ATOM 5378 C CA . HIS B 1 301 ? -6.492 33.469 21.656 1 96.75 301 HIS B CA 1
ATOM 5379 C C . HIS B 1 301 ? -7.242 34.469 22.531 1 96.75 301 HIS B C 1
ATOM 5381 O O . HIS B 1 301 ? -6.773 34.812 23.625 1 96.75 301 HIS B O 1
ATOM 5387 N N . GLN B 1 302 ? -8.281 34.906 22.031 1 96.31 302 GLN B N 1
ATOM 5388 C CA . GLN B 1 302 ? -9.094 35.844 22.812 1 96.31 302 GLN B CA 1
ATOM 5389 C C . GLN B 1 302 ? -9.594 35.188 24.109 1 96.31 302 GLN B C 1
ATOM 5391 O O . GLN B 1 302 ? -9.633 35.812 25.156 1 96.31 302 GLN B O 1
ATOM 5396 N N . ARG B 1 303 ? -9.906 33.938 24.016 1 94.69 303 ARG B N 1
ATOM 5397 C CA . ARG B 1 303 ? -10.523 33.25 25.125 1 94.69 303 ARG B CA 1
ATOM 5398 C C . ARG B 1 303 ? -9.469 32.656 26.047 1 94.69 303 ARG B C 1
ATOM 5400 O O . ARG B 1 303 ? -9.688 32.5 27.266 1 94.69 303 ARG B O 1
ATOM 5407 N N . LEU B 1 304 ? -8.391 32.156 25.453 1 93.5 304 LEU B N 1
ATOM 5408 C CA . LEU B 1 304 ? -7.426 31.375 26.219 1 93.5 304 LEU B CA 1
ATOM 5409 C C . LEU B 1 304 ? -6.152 32.188 26.484 1 93.5 304 LEU B C 1
ATOM 5411 O O . LEU B 1 304 ? -5.324 31.781 27.312 1 93.5 304 LEU B O 1
ATOM 5415 N N . GLY B 1 305 ? -6 33.219 25.828 1 92.88 305 GLY B N 1
ATOM 5416 C CA . GLY B 1 305 ? -4.789 34.031 25.922 1 92.88 305 GLY B CA 1
ATOM 5417 C C . GLY B 1 305 ? -3.717 33.594 24.938 1 92.88 305 GLY B C 1
ATOM 5418 O O . GLY B 1 305 ? -3.971 32.781 24.031 1 92.88 305 GLY B O 1
ATOM 5419 N N . GLY B 1 306 ? -2.617 34.281 25 1 92.38 306 GLY B N 1
ATOM 5420 C CA . GLY B 1 306 ? -1.494 33.969 24.125 1 92.38 306 GLY B CA 1
ATOM 5421 C C . GLY B 1 306 ? -1.531 34.75 22.812 1 92.38 306 GLY B C 1
ATOM 5422 O O . GLY B 1 306 ? -2.418 35.562 22.609 1 92.38 306 GLY B O 1
ATOM 5423 N N . ALA B 1 307 ? -0.5 34.469 22.062 1 94.25 307 ALA B N 1
ATOM 5424 C CA . ALA B 1 307 ? -0.36 35.156 20.781 1 94.25 307 ALA B CA 1
ATOM 5425 C C . ALA B 1 307 ? -0.038 34.156 19.656 1 94.25 307 ALA B C 1
ATOM 5427 O O . ALA B 1 307 ? 0.472 33.062 19.922 1 94.25 307 ALA B O 1
ATOM 5428 N N . PRO B 1 308 ? -0.366 34.625 18.406 1 95.69 308 PRO B N 1
ATOM 5429 C CA . PRO B 1 308 ? -0.025 33.781 17.266 1 95.69 308 PRO B CA 1
ATOM 5430 C C . PRO B 1 308 ? 1.463 33.438 17.219 1 95.69 308 PRO B C 1
ATOM 5432 O O . PRO B 1 308 ? 2.305 34.281 17.516 1 95.69 308 PRO B O 1
ATOM 5435 N N . ARG B 1 309 ? 1.711 32.188 16.797 1 95.31 309 ARG B N 1
ATOM 5436 C CA . ARG B 1 309 ? 3.086 31.703 16.797 1 95.31 309 ARG B CA 1
ATOM 5437 C C . ARG B 1 309 ? 3.729 31.891 15.422 1 95.31 309 ARG B C 1
ATOM 5439 O O . ARG B 1 309 ? 4.93 31.672 15.258 1 95.31 309 ARG B O 1
ATOM 5446 N N . CYS B 1 310 ? 2.998 32.281 14.398 1 97.06 310 CYS B N 1
ATOM 5447 C CA . CYS B 1 310 ? 3.492 32.625 13.07 1 97.06 310 CYS B CA 1
ATOM 5448 C C . CYS B 1 310 ? 2.562 33.594 12.383 1 97.06 310 CYS B C 1
ATOM 5450 O O . CYS B 1 310 ? 1.418 33.781 12.805 1 97.06 310 CYS B O 1
ATOM 5452 N N . PRO B 1 311 ? 3.037 34.281 11.367 1 97.19 311 PRO B N 1
ATOM 5453 C CA . PRO B 1 311 ? 2.18 35.219 10.633 1 97.19 311 PRO B CA 1
ATOM 5454 C C . PRO B 1 311 ? 1.041 34.5 9.898 1 97.19 311 PRO B C 1
ATOM 5456 O O . PRO B 1 311 ? 1.117 33.312 9.648 1 97.19 311 PRO B O 1
ATOM 5459 N N . GLU B 1 312 ? -0.005 35.281 9.562 1 97.06 312 GLU B N 1
ATOM 5460 C CA . GLU B 1 312 ? -1.215 34.719 8.953 1 97.06 312 GLU B CA 1
ATOM 5461 C C . GLU B 1 312 ? -0.924 34.125 7.578 1 97.06 312 GLU B C 1
ATOM 5463 O O . GLU B 1 312 ? -1.586 33.188 7.152 1 97.06 312 GLU B O 1
ATOM 5468 N N . ASP B 1 313 ? 0.078 34.688 6.934 1 95.94 313 ASP B N 1
ATOM 5469 C CA . ASP B 1 313 ? 0.373 34.219 5.582 1 95.94 313 ASP B CA 1
ATOM 5470 C C . ASP B 1 313 ? 1.104 32.875 5.617 1 95.94 313 ASP B C 1
ATOM 5472 O O . ASP B 1 313 ? 1.343 32.25 4.574 1 95.94 313 ASP B O 1
ATOM 5476 N N . MET B 1 314 ? 1.465 32.375 6.816 1 98.38 314 MET B N 1
ATOM 5477 C CA . MET B 1 314 ? 2.051 31.062 6.988 1 98.38 314 MET B CA 1
ATOM 5478 C C . MET B 1 314 ? 1.021 30.078 7.531 1 98.38 314 MET B C 1
ATOM 5480 O O . MET B 1 314 ? 1.379 29 8.031 1 98.38 314 MET B O 1
ATOM 5484 N N . VAL B 1 315 ? -0.234 30.516 7.512 1 98.44 315 VAL B N 1
ATOM 5485 C CA . VAL B 1 315 ? -1.338 29.672 7.965 1 98.44 315 VAL B CA 1
ATOM 5486 C C . VAL B 1 315 ? -2.236 29.312 6.781 1 98.44 315 VAL B C 1
ATOM 5488 O O . VAL B 1 315 ? -2.541 30.172 5.945 1 98.44 315 VAL B O 1
ATOM 5491 N N . GLY B 1 316 ? -2.504 28 6.637 1 98.44 316 GLY B N 1
ATOM 5492 C CA . GLY B 1 316 ? -3.496 27.547 5.68 1 98.44 316 GLY B CA 1
ATOM 5493 C C . GLY B 1 316 ? -4.84 27.234 6.316 1 98.44 316 GLY B C 1
ATOM 5494 O O . GLY B 1 316 ? -5.512 28.141 6.824 1 98.44 316 GLY B O 1
ATOM 5495 N N . SER B 1 317 ? -5.176 25.938 6.398 1 98.88 317 SER B N 1
ATOM 5496 C CA . SER B 1 317 ? -6.457 25.516 6.961 1 98.88 317 SER B CA 1
ATOM 5497 C C . SER B 1 317 ? -6.277 24.922 8.352 1 98.88 317 SER B C 1
ATOM 5499 O O . SER B 1 317 ? -7.223 24.375 8.922 1 98.88 317 SER B O 1
ATOM 5501 N N . MET B 1 318 ? -5.043 24.969 8.859 1 98.75 318 MET B N 1
ATOM 5502 C CA . MET B 1 318 ? -4.707 24.547 10.211 1 98.75 318 MET B CA 1
ATOM 5503 C C . MET B 1 318 ? -4.094 25.688 11.016 1 98.75 318 MET B C 1
ATOM 5505 O O . MET B 1 318 ? -3.305 26.469 10.484 1 98.75 318 MET B O 1
ATOM 5509 N N . ALA B 1 319 ? -4.492 25.797 12.242 1 98.12 319 ALA B N 1
ATOM 5510 C CA . ALA B 1 319 ? -3.947 26.844 13.109 1 98.12 319 ALA B CA 1
ATOM 5511 C C . ALA B 1 319 ? -3.635 26.297 14.5 1 98.12 319 ALA B C 1
ATOM 5513 O O . ALA B 1 319 ? -4.348 25.422 15 1 98.12 319 ALA B O 1
ATOM 5514 N N . THR B 1 320 ? -2.604 26.828 15.086 1 97.19 320 THR B N 1
ATOM 5515 C CA . THR B 1 320 ? -2.16 26.359 16.391 1 97.19 320 THR B CA 1
ATOM 5516 C C . THR B 1 320 ? -2.314 27.453 17.438 1 97.19 320 THR B C 1
ATOM 5518 O O . THR B 1 320 ? -2.059 28.625 17.172 1 97.19 320 THR B O 1
ATOM 5521 N N . VAL B 1 321 ? -2.721 27.047 18.609 1 96.81 321 VAL B N 1
ATOM 5522 C CA . VAL B 1 321 ? -2.844 27.938 19.766 1 96.81 321 VAL B CA 1
ATOM 5523 C C . VAL B 1 321 ? -2.168 27.281 20.969 1 96.81 321 VAL B C 1
ATOM 5525 O O . VAL B 1 321 ? -2.504 26.156 21.344 1 96.81 321 VAL B O 1
ATOM 5528 N N . ALA B 1 322 ? -1.233 27.969 21.516 1 93.81 322 ALA B N 1
ATOM 5529 C CA . ALA B 1 322 ? -0.533 27.469 22.688 1 93.81 322 ALA B CA 1
ATOM 5530 C C . ALA B 1 322 ? -1.492 27.281 23.859 1 93.81 322 ALA B C 1
ATOM 5532 O O . ALA B 1 322 ? -2.393 28.094 24.078 1 93.81 322 ALA B O 1
ATOM 5533 N N . LEU B 1 323 ? -1.311 26.219 24.531 1 92.69 323 LEU B N 1
ATOM 5534 C CA . LEU B 1 323 ? -2.061 25.922 25.75 1 92.69 323 LEU B CA 1
ATOM 5535 C C . LEU B 1 323 ? -1.15 25.969 26.969 1 92.69 323 LEU B C 1
ATOM 5537 O O . LEU B 1 323 ? 0.073 25.891 26.844 1 92.69 323 LEU B O 1
ATOM 5541 N N . PRO B 1 324 ? -1.75 26.188 28.125 1 87 324 PRO B N 1
A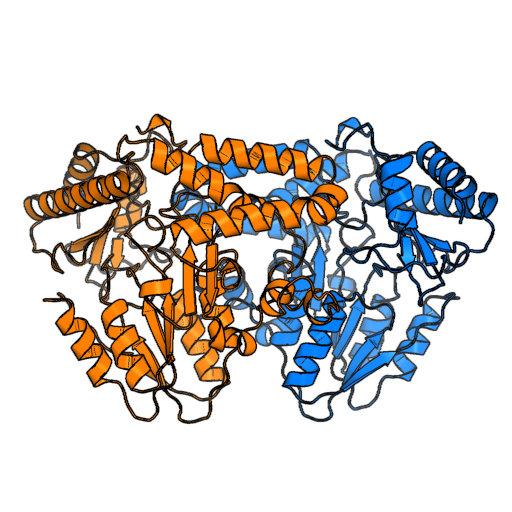TOM 5542 C CA . PRO B 1 324 ? -0.93 26.031 29.328 1 87 324 PRO B CA 1
ATOM 5543 C C . PRO B 1 324 ? -0.222 24.672 29.391 1 87 324 PRO B C 1
ATOM 5545 O O . PRO B 1 324 ? -0.705 23.703 28.828 1 87 324 PRO B O 1
ATOM 5548 N N . ASP B 1 325 ? 0.924 24.719 30.078 1 83.94 325 ASP B N 1
ATOM 5549 C CA . ASP B 1 325 ? 1.731 23.5 30.203 1 83.94 325 ASP B CA 1
ATOM 5550 C C . ASP B 1 325 ? 0.893 22.328 30.719 1 83.94 325 ASP B C 1
ATOM 5552 O O . ASP B 1 325 ? -0.004 22.516 31.547 1 83.94 325 ASP B O 1
ATOM 5556 N N . GLY B 1 326 ? 1.094 21.234 30.062 1 76 326 GLY B N 1
ATOM 5557 C CA . GLY B 1 326 ? 0.387 20.031 30.453 1 76 326 GLY B CA 1
ATOM 5558 C C . GLY B 1 326 ? 0.862 19.453 31.766 1 76 326 GLY B C 1
ATOM 5559 O O . GLY B 1 326 ? 1.938 19.812 32.25 1 76 326 GLY B O 1
ATOM 5560 N N . PHE B 1 327 ? -0.094 18.812 32.562 1 63.38 327 PHE B N 1
ATOM 5561 C CA . PHE B 1 327 ? 0.285 18.156 33.781 1 63.38 327 PHE B CA 1
ATOM 5562 C C . PHE B 1 327 ? 1.146 16.922 33.5 1 63.38 327 PHE B C 1
ATOM 5564 O O . PHE B 1 327 ? 1.046 16.328 32.438 1 63.38 327 PHE B O 1
ATOM 5571 N N . PRO B 1 328 ? 2.307 16.703 34.312 1 58.06 328 PRO B N 1
ATOM 5572 C CA . PRO B 1 328 ? 3.262 15.594 34.156 1 58.06 328 PRO B CA 1
ATOM 5573 C C . PRO B 1 328 ? 2.58 14.266 33.844 1 58.06 328 PRO B C 1
ATOM 5575 O O . PRO B 1 328 ? 3.121 13.203 34.188 1 58.06 328 PRO B O 1
ATOM 5578 N N . GLU B 1 329 ? 1.345 14.344 33.281 1 58.16 329 GLU B N 1
ATOM 5579 C CA . GLU B 1 329 ? 0.774 13.008 33.156 1 58.16 329 GLU B CA 1
ATOM 5580 C C . GLU B 1 329 ? 1.337 12.258 31.969 1 58.16 329 GLU B C 1
ATOM 5582 O O . GLU B 1 329 ? 1.705 12.875 30.969 1 58.16 329 GLU B O 1
ATOM 5587 N N . GLU B 1 330 ? 1.785 11.055 32.219 1 60.72 330 GLU B N 1
ATOM 5588 C CA . GLU B 1 330 ? 2.27 10.086 31.234 1 60.72 330 GLU B CA 1
ATOM 5589 C C . GLU B 1 330 ? 1.359 10.031 30.016 1 60.72 330 GLU B C 1
ATOM 5591 O O . GLU B 1 330 ? 0.135 10.086 30.141 1 60.72 330 GLU B O 1
ATOM 5596 N N . PRO B 1 331 ? 1.93 10.258 28.875 1 63.75 331 PRO B N 1
ATOM 5597 C CA . PRO B 1 331 ? 1.134 10.07 27.656 1 63.75 331 PRO B CA 1
ATOM 5598 C C . PRO B 1 331 ? 0.295 8.797 27.703 1 63.75 331 PRO B C 1
ATOM 5600 O O . PRO B 1 331 ? 0.597 7.875 28.469 1 63.75 331 PRO B O 1
ATOM 5603 N N . SER B 1 332 ? -0.757 8.859 27.031 1 64.12 332 SER B N 1
ATOM 5604 C CA . SER B 1 332 ? -1.575 7.656 26.891 1 64.12 332 SER B CA 1
ATOM 5605 C C . SER B 1 332 ? -0.793 6.527 26.234 1 64.12 332 SER B C 1
ATOM 5607 O O . SER B 1 332 ? 0.311 6.746 25.719 1 64.12 332 SER B O 1
ATOM 5609 N N . VAL B 1 333 ? -1.361 5.453 26.328 1 57.78 333 VAL B N 1
ATOM 5610 C CA . VAL B 1 333 ? -0.765 4.262 25.734 1 57.78 333 VAL B CA 1
ATOM 5611 C C . VAL B 1 333 ? -0.535 4.496 24.234 1 57.78 333 VAL B C 1
ATOM 5613 O O . VAL B 1 333 ? 0.438 3.998 23.672 1 57.78 333 VAL B O 1
ATOM 5616 N N . LEU B 1 334 ? -1.403 5.441 23.703 1 64.19 334 LEU B N 1
ATOM 5617 C CA . LEU B 1 334 ? -1.299 5.699 22.266 1 64.19 334 LEU B CA 1
ATOM 5618 C C . LEU B 1 334 ? -0.357 6.863 21.984 1 64.19 334 LEU B C 1
ATOM 5620 O O . LEU B 1 334 ? -0.161 7.25 20.828 1 64.19 334 LEU B O 1
ATOM 5624 N N . GLY B 1 335 ? 0.051 7.332 23.047 1 69.12 335 GLY B N 1
ATOM 5625 C CA . GLY B 1 335 ? 0.988 8.438 22.891 1 69.12 335 GLY B CA 1
ATOM 5626 C C . GLY B 1 335 ? 0.307 9.773 22.703 1 69.12 335 GLY B C 1
ATOM 5627 O O . GLY B 1 335 ? 0.948 10.758 22.312 1 69.12 335 GLY B O 1
ATOM 5628 N N . LEU B 1 336 ? -0.959 9.766 23 1 77.94 336 LEU B N 1
ATOM 5629 C CA . LEU B 1 336 ? -1.711 11 22.828 1 77.94 336 LEU B CA 1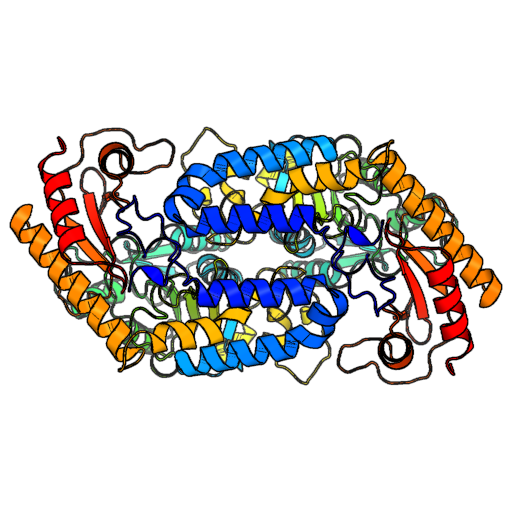
ATOM 5630 C C . LEU B 1 336 ? -1.692 11.828 24.109 1 77.94 336 LEU B C 1
ATOM 5632 O O . LEU B 1 336 ? -1.606 11.273 25.219 1 77.94 336 LEU B O 1
ATOM 5636 N N . ASP B 1 337 ? -1.762 13.094 23.969 1 83.81 337 ASP B N 1
ATOM 5637 C CA . ASP B 1 337 ? -1.915 13.969 25.141 1 83.81 337 ASP B CA 1
ATOM 5638 C C . ASP B 1 337 ? -3.217 13.672 25.875 1 83.81 337 ASP B C 1
ATOM 5640 O O . ASP B 1 337 ? -4.273 13.531 25.25 1 83.81 337 ASP B O 1
ATOM 5644 N N . PRO B 1 338 ? -3.174 13.555 27.156 1 84.88 338 PRO B N 1
ATOM 5645 C CA . PRO B 1 338 ? -4.379 13.234 27.922 1 84.88 338 PRO B CA 1
ATOM 5646 C C . PRO B 1 338 ? -5.512 14.234 27.688 1 84.88 338 PRO B C 1
ATOM 5648 O O . PRO B 1 338 ? -6.688 13.867 27.766 1 84.88 338 PRO B O 1
ATOM 5651 N N . LEU B 1 339 ? -5.148 15.492 27.5 1 90.69 339 LEU B N 1
ATOM 5652 C CA . LEU B 1 339 ? -6.16 16.516 27.25 1 90.69 339 LEU B CA 1
ATOM 5653 C C . LEU B 1 339 ? -6.945 16.188 25.969 1 90.69 339 LEU B C 1
ATOM 5655 O O . LEU B 1 339 ? -8.141 16.469 25.891 1 90.69 339 LEU B O 1
ATOM 5659 N N . GLN B 1 340 ? -6.27 15.68 25 1 92.62 340 GLN B N 1
ATOM 5660 C CA . GLN B 1 340 ? -6.938 15.297 23.766 1 92.62 340 GLN B CA 1
ATOM 5661 C C . GLN B 1 340 ? -7.992 14.227 24.016 1 92.62 340 GLN B C 1
ATOM 5663 O O . GLN B 1 340 ? -9.094 14.289 23.484 1 92.62 340 GLN B O 1
ATOM 5668 N N . GLU B 1 341 ? -7.664 13.266 24.828 1 90.25 341 GLU B N 1
ATOM 5669 C CA . GLU B 1 341 ? -8.594 12.188 25.172 1 90.25 341 GLU B CA 1
ATOM 5670 C C . GLU B 1 341 ? -9.789 12.719 25.953 1 90.25 341 GLU B C 1
ATOM 5672 O O . GLU B 1 341 ? -10.93 12.297 25.703 1 90.25 341 GLU B O 1
ATOM 5677 N N . ARG B 1 342 ? -9.555 13.578 26.875 1 91.5 342 ARG B N 1
ATOM 5678 C CA . ARG B 1 342 ? -10.641 14.156 27.656 1 91.5 342 ARG B CA 1
ATOM 5679 C C . ARG B 1 342 ? -11.578 14.969 26.781 1 91.5 342 ARG B C 1
ATOM 5681 O O . ARG B 1 342 ? -12.797 14.914 26.953 1 91.5 342 ARG B O 1
ATOM 5688 N N . LEU B 1 343 ? -11 15.758 25.922 1 95.25 343 LEU B N 1
ATOM 5689 C CA . LEU B 1 343 ? -11.82 16.547 25 1 95.25 343 LEU B CA 1
ATOM 5690 C C . LEU B 1 343 ? -12.75 15.641 24.203 1 95.25 343 LEU B C 1
ATOM 5692 O O . LEU B 1 343 ? -13.922 15.961 24.016 1 95.25 343 LEU B O 1
ATOM 5696 N N . PHE B 1 344 ? -12.234 14.492 23.781 1 94.69 344 PHE B N 1
ATOM 5697 C CA . PHE B 1 344 ? -13.031 13.578 22.984 1 94.69 344 PHE B CA 1
ATOM 5698 C C . PHE B 1 344 ? -14.055 12.852 23.844 1 94.69 344 PHE B C 1
ATOM 5700 O O . PHE B 1 344 ? -15.242 12.82 23.516 1 94.69 344 PHE B O 1
ATOM 5707 N N . LEU B 1 345 ? -13.625 12.266 24.953 1 92.44 345 LEU B N 1
ATOM 5708 C CA . LEU B 1 345 ? -14.461 11.391 25.781 1 92.44 345 LEU B CA 1
ATOM 5709 C C . LEU B 1 345 ? -15.516 12.195 26.531 1 92.44 345 LEU B C 1
ATOM 5711 O O . LEU B 1 345 ? -16.656 11.75 26.672 1 92.44 345 LEU B O 1
ATOM 5715 N N . GLU B 1 346 ? -15.188 13.398 26.969 1 94.25 346 GLU B N 1
ATOM 5716 C CA . GLU B 1 346 ? -16.062 14.164 27.844 1 94.25 346 GLU B CA 1
ATOM 5717 C C . GLU B 1 346 ? -16.875 15.195 27.047 1 94.25 346 GLU B C 1
ATOM 5719 O O . GLU B 1 346 ? -18 15.531 27.422 1 94.25 346 GLU B O 1
ATOM 5724 N N . HIS B 1 347 ? -16.328 15.656 25.969 1 96.5 347 HIS B N 1
ATOM 5725 C CA . HIS B 1 347 ? -16.969 16.766 25.281 1 96.5 347 HIS B CA 1
ATOM 5726 C C . HIS B 1 347 ? -17.281 16.406 23.828 1 96.5 347 HIS B C 1
ATOM 5728 O O . HIS B 1 347 ? -17.891 17.203 23.109 1 96.5 347 HIS B O 1
ATOM 5734 N N . ARG B 1 348 ? -16.859 15.258 23.312 1 97.25 348 ARG B N 1
ATOM 5735 C CA . ARG B 1 348 ? -17.078 14.789 21.953 1 97.25 348 ARG B CA 1
ATOM 5736 C C . ARG B 1 348 ? -16.453 15.734 20.938 1 97.25 348 ARG B C 1
ATOM 5738 O O . ARG B 1 348 ? -17.047 16.047 19.906 1 97.25 348 ARG B O 1
ATOM 5745 N N . ILE B 1 349 ? -15.258 16.266 21.344 1 98.12 349 ILE B N 1
ATOM 5746 C CA . ILE B 1 349 ? -14.492 17.141 20.453 1 98.12 349 ILE B CA 1
ATOM 5747 C C . ILE B 1 349 ? -13.234 16.422 19.984 1 98.12 349 ILE B C 1
ATOM 5749 O O . ILE B 1 349 ? -12.391 16.031 20.797 1 98.12 349 ILE B O 1
ATOM 5753 N N . GLU B 1 350 ? -13.18 16.172 18.703 1 97.88 350 GLU B N 1
ATOM 5754 C CA . GLU B 1 350 ? -11.984 15.594 18.094 1 97.88 350 GLU B CA 1
ATOM 5755 C C . GLU B 1 350 ? -11.023 16.688 17.641 1 97.88 350 GLU B C 1
ATOM 5757 O O . GLU B 1 350 ? -11.266 17.359 16.625 1 97.88 350 GLU B O 1
ATOM 5762 N N . VAL B 1 351 ? -9.93 16.875 18.344 1 97.88 351 VAL B N 1
ATOM 5763 C CA . VAL B 1 351 ? -8.906 17.875 18.047 1 97.88 351 VAL B CA 1
ATOM 5764 C C . VAL B 1 351 ? -7.562 17.422 18.609 1 97.88 351 VAL B C 1
ATOM 5766 O O . VAL B 1 351 ? -7.504 16.844 19.703 1 97.88 351 VAL B O 1
ATOM 5769 N N . PRO B 1 352 ? -6.5 17.578 17.891 1 96.25 352 PRO B N 1
ATOM 5770 C CA . PRO B 1 352 ? -5.211 17.125 18.422 1 96.25 352 PRO B CA 1
ATOM 5771 C C . PRO B 1 352 ? -4.59 18.125 19.391 1 96.25 352 PRO B C 1
ATOM 5773 O O . PRO B 1 352 ? -4.68 19.344 19.188 1 96.25 352 PRO B O 1
ATOM 5776 N N . ILE B 1 353 ? -4.078 17.625 20.484 1 94.38 353 ILE B N 1
ATOM 5777 C CA . ILE B 1 353 ? -3.184 18.344 21.391 1 94.38 353 ILE B CA 1
ATOM 5778 C C . ILE B 1 353 ? -1.747 17.859 21.172 1 94.38 353 ILE B C 1
ATOM 5780 O O . ILE B 1 353 ? -1.434 16.688 21.375 1 94.38 353 ILE B O 1
ATOM 5784 N N . MET B 1 354 ? -0.949 18.781 20.75 1 91.56 354 MET B N 1
ATOM 5785 C CA . MET B 1 354 ? 0.417 18.453 20.359 1 91.56 354 MET B CA 1
ATOM 5786 C C . MET B 1 354 ? 1.414 18.875 21.422 1 91.56 354 MET B C 1
ATOM 5788 O O . MET B 1 354 ? 1.459 20.047 21.797 1 91.56 354 MET B O 1
ATOM 5792 N N . PRO B 1 355 ? 2.176 17.891 21.969 1 89.75 355 PRO B N 1
ATOM 5793 C CA . PRO B 1 355 ? 3.316 18.344 22.766 1 89.75 355 PRO B CA 1
ATOM 5794 C C . PRO B 1 355 ? 4.387 19.047 21.938 1 89.75 355 PRO B C 1
ATOM 5796 O O . PRO B 1 355 ? 5.16 18.375 21.234 1 89.75 355 PRO B O 1
ATOM 5799 N N . TRP B 1 356 ? 4.348 20.328 22 1 87.75 356 TRP B N 1
ATOM 5800 C CA . TRP B 1 356 ? 5.254 21.094 21.141 1 87.75 356 TRP B CA 1
ATOM 5801 C C . TRP B 1 356 ? 5.797 22.312 21.875 1 87.75 356 TRP B C 1
ATOM 5803 O O . TRP B 1 356 ? 5.043 23.031 22.531 1 87.75 356 TRP B O 1
ATOM 5813 N N . PRO B 1 357 ? 7.133 22.672 21.734 1 88.62 357 PRO B N 1
ATOM 5814 C CA . PRO B 1 357 ? 8.141 21.875 21.031 1 88.62 357 PRO B CA 1
ATOM 5815 C C . PRO B 1 357 ? 8.516 20.594 21.781 1 88.62 357 PRO B C 1
ATOM 5817 O O . PRO B 1 357 ? 9.039 19.656 21.172 1 88.62 357 PRO B O 1
ATOM 5820 N N . LYS B 1 358 ? 8.281 20.625 23.078 1 85.62 358 LYS B N 1
ATOM 5821 C CA . LYS B 1 358 ? 8.422 19.438 23.922 1 85.62 358 LYS B CA 1
ATOM 5822 C C . LYS B 1 358 ? 7.586 19.562 25.188 1 85.62 358 LYS B C 1
ATOM 5824 O O . LYS B 1 358 ? 7.297 20.672 25.641 1 85.62 358 LYS B O 1
ATOM 5829 N N . PRO B 1 359 ? 7.156 18.422 25.672 1 83.88 359 PRO B N 1
ATOM 5830 C CA . PRO B 1 359 ? 6.48 18.5 26.969 1 83.88 359 PRO B CA 1
ATOM 5831 C C . PRO B 1 359 ? 7.293 19.266 28.016 1 83.88 359 PRO B C 1
ATOM 5833 O O . PRO B 1 359 ? 8.523 19.188 28.016 1 83.88 359 PRO B O 1
ATOM 5836 N N . PRO B 1 360 ? 6.664 19.984 28.766 1 87.69 360 PRO B N 1
ATOM 5837 C CA . PRO B 1 360 ? 5.223 20 29.016 1 87.69 360 PRO B CA 1
ATOM 5838 C C . PRO B 1 360 ? 4.48 20.984 28.125 1 87.69 360 PRO B C 1
ATOM 5840 O O . PRO B 1 360 ? 3.258 21.125 28.219 1 87.69 360 PRO B O 1
ATOM 5843 N N . HIS B 1 361 ? 5.246 21.75 27.312 1 89.12 361 HIS B N 1
ATOM 5844 C CA . HIS B 1 361 ? 4.582 22.688 26.406 1 89.12 361 HIS B CA 1
ATOM 5845 C C . HIS B 1 361 ? 3.668 21.938 25.438 1 89.12 361 HIS B C 1
ATOM 5847 O O . HIS B 1 361 ? 3.99 20.828 25 1 89.12 361 HIS B O 1
ATOM 5853 N N . ARG B 1 362 ? 2.52 22.547 25.188 1 91.88 362 ARG B N 1
ATOM 5854 C CA . ARG B 1 362 ? 1.577 21.922 24.281 1 91.88 362 ARG B CA 1
ATOM 5855 C C . ARG B 1 362 ? 0.708 22.953 23.578 1 91.88 362 ARG B C 1
ATOM 5857 O O . ARG B 1 362 ? 0.632 24.109 24.016 1 91.88 362 ARG B O 1
ATOM 5864 N N . HIS B 1 363 ? 0.2 22.688 22.531 1 94.56 363 HIS B N 1
ATOM 5865 C CA . HIS B 1 363 ? -0.78 23.516 21.844 1 94.56 363 HIS B CA 1
ATOM 5866 C C . HIS B 1 363 ? -1.912 22.672 21.266 1 94.56 363 HIS B C 1
ATOM 5868 O O . HIS B 1 363 ? -1.816 21.438 21.234 1 94.56 363 HIS B O 1
ATOM 5874 N N . VAL B 1 364 ? -3.006 23.297 21.031 1 96.38 364 VAL B N 1
ATOM 5875 C CA . VAL B 1 364 ? -4.082 22.703 20.25 1 96.38 364 VAL B CA 1
ATOM 5876 C C . VAL B 1 364 ? -3.918 23.109 18.781 1 96.38 364 VAL B C 1
ATOM 5878 O O . VAL B 1 364 ? -3.535 24.234 18.469 1 96.38 364 VAL B O 1
ATOM 5881 N N . ARG B 1 365 ? -4.047 22.203 17.891 1 98.06 365 ARG B N 1
ATOM 5882 C CA . ARG B 1 365 ? -4.035 22.484 16.453 1 98.06 365 ARG B CA 1
ATOM 5883 C C . ARG B 1 365 ? -5.41 22.25 15.844 1 98.06 365 ARG B C 1
ATOM 5885 O O . ARG B 1 365 ? -5.812 21.094 15.641 1 98.06 365 ARG B O 1
ATOM 5892 N N . VAL B 1 366 ? -6.082 23.281 15.469 1 98.62 366 VAL B N 1
ATOM 5893 C CA . VAL B 1 366 ? -7.414 23.156 14.891 1 98.62 366 VAL B CA 1
ATOM 5894 C C . VAL B 1 366 ? -7.309 23.062 13.367 1 98.62 366 VAL B C 1
ATOM 5896 O O . VAL B 1 366 ? -6.367 23.594 12.773 1 98.62 366 VAL B O 1
ATOM 5899 N N . SER B 1 367 ? -8.211 22.391 12.789 1 98.81 367 SER B N 1
ATOM 5900 C CA . SER B 1 367 ? -8.406 22.344 11.344 1 98.81 367 SER B CA 1
ATOM 5901 C C . SER B 1 367 ? -9.734 22.984 10.945 1 98.81 367 SER B C 1
ATOM 5903 O O . SER B 1 367 ? -10.719 22.875 11.672 1 98.81 367 SER B O 1
ATOM 5905 N N . ALA B 1 368 ? -9.734 23.641 9.828 1 98.81 368 ALA B N 1
ATOM 5906 C CA . ALA B 1 368 ? -10.945 24.219 9.25 1 98.81 368 ALA B CA 1
ATOM 5907 C C . ALA B 1 368 ? -11.266 23.578 7.902 1 98.81 368 ALA B C 1
ATOM 5909 O O . ALA B 1 368 ? -10.398 23.484 7.031 1 98.81 368 ALA B O 1
ATOM 5910 N N . GLN B 1 369 ? -12.406 23.094 7.73 1 98.75 369 GLN B N 1
ATOM 5911 C CA . GLN B 1 369 ? -12.961 22.562 6.488 1 98.75 369 GLN B CA 1
ATOM 5912 C C . GLN B 1 369 ? -14.375 23.078 6.258 1 98.75 369 GLN B C 1
ATOM 5914 O O . GLN B 1 369 ? -15.023 23.578 7.18 1 98.75 369 GLN B O 1
ATOM 5919 N N . LEU B 1 370 ? -14.898 22.984 5.094 1 98.56 370 LEU B N 1
ATOM 5920 C CA . LEU B 1 370 ? -16.172 23.562 4.664 1 98.56 370 LEU B CA 1
ATOM 5921 C C . LEU B 1 370 ? -17.312 23.125 5.582 1 98.56 370 LEU B C 1
ATOM 5923 O O . LEU B 1 370 ? -18.297 23.844 5.742 1 98.56 370 LEU B O 1
ATOM 5927 N N . TYR B 1 371 ? -17.172 22 6.273 1 98.38 371 TYR B N 1
ATOM 5928 C CA . TYR B 1 371 ? -18.266 21.5 7.086 1 98.38 371 TYR B CA 1
ATOM 5929 C C . TYR B 1 371 ? -18.203 22.062 8.5 1 98.38 371 TYR B C 1
ATOM 5931 O O . TYR B 1 371 ? -19.094 21.812 9.32 1 98.38 371 TYR B O 1
ATOM 5939 N N . ASN B 1 372 ? -17.172 22.844 8.867 1 98.56 372 ASN B N 1
ATOM 5940 C CA . ASN B 1 372 ? -17.031 23.422 10.195 1 98.56 372 ASN B CA 1
ATOM 5941 C C . ASN B 1 372 ? -17.688 24.797 10.273 1 98.56 372 ASN B C 1
ATOM 5943 O O . ASN B 1 372 ? -17.922 25.438 9.25 1 98.56 372 ASN B O 1
ATOM 5947 N N . SER B 1 373 ? -17.969 25.203 11.484 1 97.75 373 SER B N 1
ATOM 5948 C CA . SER B 1 373 ? -18.562 26.516 11.742 1 97.75 373 SER B CA 1
ATOM 5949 C C . SER B 1 373 ? -17.859 27.219 12.898 1 97.75 373 SER B C 1
ATOM 5951 O O . SER B 1 373 ? -17.25 26.562 13.75 1 97.75 373 SER B O 1
ATOM 5953 N N . PRO B 1 374 ? -17.969 28.594 12.945 1 97.81 374 PRO B N 1
ATOM 5954 C CA . PRO B 1 374 ? -17.375 29.328 14.062 1 97.81 374 PRO B CA 1
ATOM 5955 C C . PRO B 1 374 ? -17.891 28.859 15.422 1 97.81 374 PRO B C 1
ATOM 5957 O O . PRO B 1 374 ? -17.141 28.859 16.406 1 97.81 374 PRO B O 1
ATOM 5960 N N . ALA B 1 375 ? -19.094 28.422 15.461 1 98 375 ALA B N 1
ATOM 5961 C CA . ALA B 1 375 ? -19.719 28 16.719 1 98 375 ALA B CA 1
ATOM 5962 C C . ALA B 1 375 ? -19 26.781 17.297 1 98 375 ALA B C 1
ATOM 5964 O O . ALA B 1 375 ? -18.906 26.625 18.516 1 98 375 ALA B O 1
ATOM 5965 N N . GLU B 1 376 ? -18.516 25.953 16.438 1 98.44 376 GLU B N 1
ATOM 5966 C CA . GLU B 1 376 ? -17.812 24.766 16.891 1 98.44 376 GLU B CA 1
ATOM 5967 C C . GLU B 1 376 ? -16.5 25.109 17.578 1 98.44 376 GLU B C 1
ATOM 5969 O O . GLU B 1 376 ? -16.125 24.469 18.562 1 98.44 376 GLU B O 1
ATOM 5974 N N . TYR B 1 377 ? -15.836 26.109 17.141 1 98.62 377 TYR B N 1
ATOM 5975 C CA . TYR B 1 377 ? -14.594 26.547 17.766 1 98.62 377 TYR B CA 1
ATOM 5976 C C . TYR B 1 377 ? -14.875 27.25 19.078 1 98.62 377 TYR B C 1
ATOM 5978 O O . TYR B 1 377 ? -14.07 27.172 20.016 1 98.62 377 TYR B O 1
ATOM 5986 N N . GLN B 1 378 ? -16 27.953 19.156 1 98.19 378 GLN B N 1
ATOM 5987 C CA . GLN B 1 378 ? -16.422 28.531 20.438 1 98.19 378 GLN B CA 1
ATOM 5988 C C . GLN B 1 378 ? -16.625 27.438 21.484 1 98.19 378 GLN B C 1
ATOM 5990 O O . GLN B 1 378 ? -16.203 27.594 22.641 1 98.19 378 GLN B O 1
ATOM 5995 N N . ARG B 1 379 ? -17.234 26.375 21.047 1 98.06 379 ARG B N 1
ATOM 5996 C CA . ARG B 1 379 ? -17.438 25.25 21.953 1 98.06 379 ARG B CA 1
ATOM 5997 C C . ARG B 1 379 ? -16.109 24.656 22.406 1 98.06 379 ARG B C 1
ATOM 5999 O O . ARG B 1 379 ? -15.969 24.234 23.562 1 98.06 379 ARG B O 1
ATOM 6006 N N . LEU B 1 380 ? -15.164 24.562 21.484 1 98.31 380 LEU B N 1
ATOM 6007 C CA . LEU B 1 380 ? -13.828 24.109 21.844 1 98.31 380 LEU B CA 1
ATOM 6008 C C . LEU B 1 380 ? -13.211 25.016 22.906 1 98.31 380 LEU B C 1
ATOM 6010 O O . LEU B 1 380 ? -12.648 24.531 23.891 1 98.31 380 LEU B O 1
ATOM 6014 N N . ALA B 1 381 ? -13.32 26.312 22.719 1 97.5 381 ALA B N 1
ATOM 6015 C CA . ALA B 1 381 ? -12.781 27.266 23.672 1 97.5 381 ALA B CA 1
ATOM 6016 C C . ALA B 1 381 ? -13.406 27.062 25.062 1 97.5 381 ALA B C 1
ATOM 6018 O O . ALA B 1 381 ? -12.703 27.062 26.062 1 97.5 381 ALA B O 1
ATOM 6019 N N . GLU B 1 382 ? -14.68 26.875 25.078 1 97.19 382 GLU B N 1
ATOM 6020 C CA . GLU B 1 382 ? -15.406 26.672 26.328 1 97.19 382 GLU B CA 1
ATOM 6021 C C . GLU B 1 382 ? -14.953 25.391 27.031 1 97.19 382 GLU B C 1
ATOM 6023 O O . GLU B 1 382 ? -14.758 25.391 28.25 1 97.19 382 GLU B O 1
ATOM 6028 N N . ALA B 1 383 ? -14.82 24.359 26.234 1 96.88 383 ALA B N 1
ATOM 6029 C CA . ALA B 1 383 ? -14.367 23.094 26.797 1 96.88 383 ALA B CA 1
ATOM 6030 C C . ALA B 1 383 ? -12.961 23.219 27.375 1 96.88 383 ALA B C 1
ATOM 6032 O O . ALA B 1 383 ? -12.672 22.688 28.453 1 96.88 383 ALA B O 1
ATOM 6033 N N . LEU B 1 384 ? -12.078 23.891 26.672 1 95.31 384 LEU B N 1
ATOM 6034 C CA . LEU B 1 384 ? -10.695 24.062 27.094 1 95.31 384 LEU B CA 1
ATOM 6035 C C . LEU B 1 384 ? -10.617 24.922 28.359 1 95.31 384 LEU B C 1
ATOM 6037 O O . LEU B 1 384 ? -9.75 24.703 29.203 1 95.31 384 LEU B O 1
ATOM 6041 N N . GLU B 1 385 ? -11.484 25.844 28.484 1 92.56 385 GLU B N 1
ATOM 6042 C CA . GLU B 1 385 ? -11.547 26.672 29.672 1 92.56 385 GLU B CA 1
ATOM 6043 C C . GLU B 1 385 ? -12.047 25.875 30.875 1 92.56 385 GLU B C 1
ATOM 6045 O O . GLU B 1 385 ? -11.625 26.125 32 1 92.56 385 GLU B O 1
ATOM 6050 N N . ALA B 1 386 ? -12.914 24.969 30.641 1 88.5 386 ALA B N 1
ATOM 6051 C CA . ALA B 1 386 ? -13.578 24.203 31.703 1 88.5 386 ALA B CA 1
ATOM 6052 C C . ALA B 1 386 ? -12.68 23.078 32.219 1 88.5 386 ALA B C 1
ATOM 6054 O O . ALA B 1 386 ? -12.797 22.656 33.375 1 88.5 386 ALA B O 1
ATOM 6055 N N . LEU B 1 387 ? -11.922 22.531 31.328 1 82.5 387 LEU B N 1
ATOM 6056 C CA . LEU B 1 387 ? -11.125 21.375 31.703 1 82.5 387 LEU B CA 1
ATOM 6057 C C . LEU B 1 387 ? -9.938 21.781 32.562 1 82.5 387 LEU B C 1
ATOM 6059 O O . LEU B 1 387 ? -9.273 22.781 32.281 1 82.5 387 LEU B O 1
ATOM 6063 N N . PRO B 1 388 ? -9.906 21.078 33.75 1 65.06 388 PRO B N 1
ATOM 6064 C CA . PRO B 1 388 ? -8.75 21.344 34.594 1 65.06 388 PRO B CA 1
ATOM 6065 C C . PRO B 1 388 ? -7.422 21.031 33.906 1 65.06 388 PRO B C 1
ATOM 6067 O O . PRO B 1 388 ? -7.312 20.047 33.219 1 65.06 388 PRO B O 1
ATOM 6070 N N . ARG B 1 389 ? -6.84 22.078 33.906 1 58.25 389 ARG B N 1
ATOM 6071 C CA . ARG B 1 389 ? -5.566 21.922 33.219 1 58.25 389 ARG B CA 1
ATOM 6072 C C . ARG B 1 389 ? -4.535 21.234 34.094 1 58.25 389 ARG B C 1
ATOM 6074 O O . ARG B 1 389 ? -4.594 21.359 35.312 1 58.25 389 ARG B O 1
#

Sequence (778 aa):
MRAHWALDPETLFLNHGSFGACPTRVLEEQSRLRARLEANPVRFLHRDLPDLADAARGALADFLDANPDDLAFVPNATTGVNTVLRSLRFAPGDELLTTDHEYNASRNALDFVAQHWGVQVVVAKLPWPTPSPQAVVDAVLARVTERTRLFLIDHITSQTGMILPVASLVRTLRSRGVETLVDGAHGPGQIPLSLRELGAAYYTGNCHKWLCAPKGAAFLHVRRDAQPLVRPLVISHGYNSRREDRSRFRLDFDWLGTNDPTPFLCIPKAIEVMGGLVPGGWPEVMARNHALAIAARTLLHQRLGGAPRCPEDMVGSMATVALPDGFPEEPSVLGLDPLQERLFLEHRIEVPIMPWPKPPHRHVRVSAQLYNSPAEYQRLAEALEALPRMRAHWALDPETLFLNHGSFGACPTRVLEEQSRLRARLEANPVRFLHRDLPDLADAARGALADFLDANPDDLAFVPNATTGVNTVLRSLRFAPGDELLTTDHEYNASRNALDFVAQHWGVQVVVAKLPWPTPSPQAVVDAVLARVTERTRLFLIDHITSQTGMILPVASLVRTLRSRGVETLVDGAHGPGQIPLSLRELGAAYYTGNCHKWLCAPKGAAFLHVRRDAQPLVRPLVISHGYNSRREDRSRFRLDFDWLGTNDPTPFLCIPKAIEVMGGLVPGGWPEVMARNHALAIAARTLLHQRLGGAPRCPEDMVGSMATVALPDGFPEEPSVLGLDPLQERLFLEHRIEVPIMPWPKPPHRHVRVSAQLYNSPAEYQRLAEALEALPR